Protein AF-A0AAN7PNW7-F1 (afdb_monomer)

Solvent-accessible surface area (backbone atoms only — not comparable to full-atom values): 47127 Å² total; per-residue (Å²): 136,88,83,83,79,84,82,75,81,77,84,76,71,70,56,86,62,72,42,78,35,78,92,66,44,39,64,70,60,30,47,56,57,59,61,71,52,62,51,65,77,72,41,59,92,50,52,44,51,59,37,46,50,51,54,51,51,55,52,49,60,34,43,63,77,23,35,51,74,43,76,55,68,61,83,60,81,87,51,72,92,60,71,50,78,64,52,55,51,41,54,48,51,36,50,54,40,45,54,33,30,77,67,71,76,39,53,72,66,59,34,51,53,44,46,48,53,38,52,51,52,53,50,50,41,50,40,53,50,48,34,54,42,20,67,43,34,74,85,42,52,63,62,46,52,49,54,54,49,67,75,43,94,81,86,86,79,89,81,55,35,46,47,102,86,72,48,79,42,76,54,68,71,60,46,51,50,54,51,49,54,56,60,54,68,72,56,79,68,87,85,75,72,77,83,73,70,79,76,77,80,78,74,85,86,64,99,68,85,78,65,79,84,78,67,51,51,66,64,48,31,54,54,28,63,68,48,63,52,86,53,79,49,18,72,66,70,52,44,40,46,57,49,34,80,33,18,88,65,49,21,61,53,50,34,54,46,51,46,48,22,67,74,71,74,46,73,32,69,55,49,77,37,59,47,70,43,75,43,79,72,64,82,62,81,36,46,68,86,30,43,43,81,44,68,30,41,18,60,73,43,51,54,52,50,52,56,53,49,54,54,53,50,54,54,36,63,74,67,62,72,65,62,86,89,65,31,81,99,40,88,98,41,38,72,65,57,45,48,47,66,48,46,54,59,43,47,73,53,31,82,76,50,66,83,62,86,43,67,46,64,57,72,57,97,89,44,72,56,71,80,41,76,47,91,70,84,68,62,91,87,46,89,59,31,67,59,55,50,51,62,72,55,61,67,73,62,68,90,50,83,52,54,72,48,76,55,86,88,55,68,46,79,44,65,64,57,90,45,73,64,34,47,48,48,50,45,49,36,34,48,49,49,44,52,51,26,60,76,68,75,48,80,82,62,63,91,78,47,67,43,74,62,61,64,97,84,54,84,76,79,85,51,49,56,72,94,46,74,47,49,77,45,66,57,50,74,54,98,85,42,51,46,33,40,81,70,51,36,58,66,36,43,55,50,28,39,52,54,24,47,54,48,47,48,50,47,63,75,70,48,86,66,32,48,62,72,31,49,49,45,43,38,62,62,66,23,46,52,51,69,52,65,70,34,78,78,51,60,61,84,50,70,72,43,44,49,54,48,46,51,54,54,53,57,56,56,44,55,25,72,92,35,70,87,54,55,73,67,57,47,26,62,78,68,75,46,76,57,65,66,63,48,48,54,52,50,42,54,52,51,51,48,39,46,74,75,52,81,32,74,77,66,52,59,86,79,62,73,53,64,42,44,34,37,38,37,37,38,53,33,94,90,53,68,10,37,39,38,36,20,49,73,83,41,81,75,47,71,48,80,37,96,57,81,77,61,96,83,68,89,72,88,81,45,80,84,90,74,63,96,82,61,57,84,90,76,64,67,43,42,50,81,64,40,48,44,58,33,78,59,88,74,52,70,68,58,55,52,50,61,62,74,58,50,95,74,66,85,74,80,72,83,78,64,88,87,83,80,83,82,71,87,60,73,55,81,79,83,84,89,70,97,86,67,89,67,63,59,61,58,51,53,53,57,52,48,60,74,77,46,90,79,73,89,79,74,86,82,84,86,84,88,86,85,84,90,87,87,80,83,82,71,92,69,96,72,135

Sequence (768 aa):
MIEFLIRGEAARGISKTATLDFRRADFGLFRRLVERVPWEAALMGKGVQEGGTFFKEEVLKAQEQAIPGCRKTSRRGRRPAWPTRELWFELRRKRRVYDLWKKGRATQEDYKSVARLCREKMRRAKAELELSLAAAVKDNKKHFFKYISSKRRAKENLQSLVDGGGNTVTKDEEKAKVLNTFFASVFNSRANCSLGTQPLELEDRDGDQNGAPIIQGEMVSDLLHHLDTYKSMGPDEIQPRVLRELADVLTKPLSIIYQQSWLTGEVPADWRLANVMPIFKKGRKEDLGNYRPVSLTSVPGKLMEQIILSAITRHVENNQGIKPSQHGFRKGRSCLTNLISFYDKVTCLMDENWLDGWAQRVVVNGVYSSWQPVTSGVPQGSVLGPVLFNIFINDLDEGIEGTLSKFADDTKLCGSVDLLEGRKALQRDLDRLDGWAEVNCMRFNKAKCQVLHLGHSNPMQRYRLGEEWLESCLAEKDLGVFVDSRLSMSQQCAQAAKKANGILACIKNSVASRSREVIVPLYLALVRPHLESCVQFWAPHYKRDIEVLERVQRRATKLVKGLEQKSDEERLRELGLFSLEKRRLRGDLIALYNCLKGGCREVGVGLFSQWYMISIVHIYNRWRNSEIRCYVNGQLVSYGDMAWHVNTNDSYDKCFLGSSETADANRVFCGQLGAVYVFTEALNPAQIFAIHQLGPGYKIHLSHFNLSSLIHLLAVLLFFSGPGLGYVGIYMTYFYNQVLYPGSNILPQCGSPDGFASVLPVALLPLL

Structure (mmCIF, N/CA/C/O backbone):
data_AF-A0AAN7PNW7-F1
#
_entry.id   AF-A0AAN7PNW7-F1
#
loop_
_atom_site.group_PDB
_atom_site.id
_atom_site.type_symbol
_atom_site.label_atom_id
_atom_site.label_alt_id
_atom_site.label_comp_id
_atom_site.label_asym_id
_atom_site.label_entity_id
_atom_site.label_seq_id
_atom_site.pdbx_PDB_ins_code
_atom_site.Cartn_x
_atom_site.Cartn_y
_atom_site.Cartn_z
_atom_site.occupancy
_atom_site.B_iso_or_equiv
_atom_site.auth_seq_id
_atom_site.auth_comp_id
_atom_site.auth_asym_id
_atom_site.auth_atom_id
_atom_site.pdbx_PDB_model_num
ATOM 1 N N . MET A 1 1 ? 56.115 -18.072 -7.695 1.00 34.16 1 MET A N 1
ATOM 2 C CA . MET A 1 1 ? 55.178 -17.875 -8.822 1.00 34.16 1 MET A CA 1
ATOM 3 C C . MET A 1 1 ? 53.886 -18.579 -8.428 1.00 34.16 1 MET A C 1
ATOM 5 O O . MET A 1 1 ? 53.918 -19.787 -8.264 1.00 34.16 1 MET A O 1
ATOM 9 N N . ILE A 1 2 ? 52.823 -17.843 -8.093 1.00 25.95 2 ILE A N 1
ATOM 10 C CA . ILE A 1 2 ? 51.564 -18.438 -7.608 1.00 25.95 2 ILE A CA 1
ATOM 11 C C . ILE A 1 2 ? 50.650 -18.627 -8.822 1.00 25.95 2 ILE A C 1
ATOM 13 O O . ILE A 1 2 ? 50.191 -17.644 -9.402 1.00 25.95 2 ILE A O 1
ATOM 17 N N . GLU A 1 3 ? 50.422 -19.877 -9.226 1.00 24.53 3 GLU A N 1
ATOM 18 C CA . GLU A 1 3 ? 49.456 -20.226 -10.269 1.00 24.53 3 GLU A CA 1
ATOM 19 C C . GLU A 1 3 ? 48.035 -20.229 -9.701 1.00 24.53 3 GLU A C 1
ATOM 21 O O . GLU A 1 3 ? 47.709 -20.970 -8.774 1.00 24.53 3 GLU A O 1
ATOM 26 N N . PHE A 1 4 ? 47.162 -19.412 -10.287 1.00 25.05 4 PHE A N 1
ATOM 27 C CA . PHE A 1 4 ? 45.735 -19.444 -9.995 1.00 25.05 4 PHE A CA 1
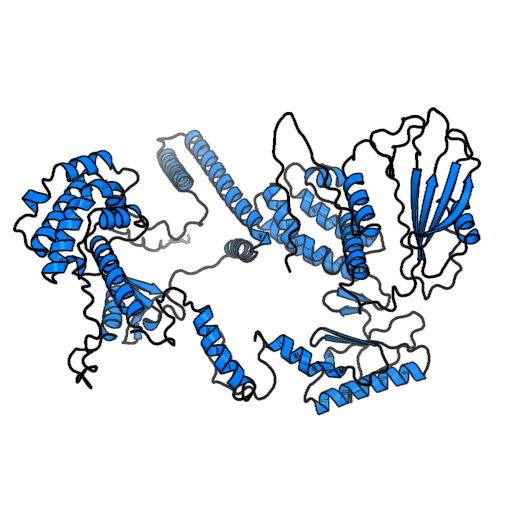ATOM 28 C C . PHE A 1 4 ? 45.009 -20.307 -11.029 1.00 25.05 4 PHE A C 1
ATOM 30 O O . PHE A 1 4 ? 44.881 -19.930 -12.195 1.00 25.05 4 PHE A O 1
ATOM 37 N N . LEU A 1 5 ? 44.469 -21.443 -10.582 1.00 25.73 5 LEU A N 1
ATOM 38 C CA . LEU A 1 5 ? 43.587 -22.300 -11.370 1.00 25.73 5 LEU A CA 1
ATOM 39 C C . LEU A 1 5 ? 42.122 -21.874 -11.171 1.00 25.73 5 LEU A C 1
ATOM 41 O O . LEU A 1 5 ? 41.526 -22.105 -10.118 1.00 25.73 5 LEU A O 1
ATOM 45 N N . ILE A 1 6 ? 41.501 -21.283 -12.195 1.00 33.16 6 ILE A N 1
ATOM 46 C CA . ILE A 1 6 ? 40.053 -21.028 -12.192 1.00 33.16 6 ILE A CA 1
ATOM 47 C C . ILE A 1 6 ? 39.331 -22.340 -12.526 1.00 33.16 6 ILE A C 1
ATOM 49 O O . ILE A 1 6 ? 39.223 -22.722 -13.691 1.00 33.16 6 ILE A O 1
ATOM 53 N N . ARG A 1 7 ? 38.793 -23.027 -11.509 1.00 26.66 7 ARG A N 1
ATOM 54 C CA . ARG A 1 7 ? 37.851 -24.141 -11.707 1.00 26.66 7 ARG A CA 1
ATOM 55 C C . ARG A 1 7 ? 36.521 -23.600 -12.239 1.00 26.66 7 ARG A C 1
ATOM 57 O O . ARG A 1 7 ? 35.712 -23.056 -11.492 1.00 26.66 7 ARG A O 1
ATOM 64 N N . GLY A 1 8 ? 36.293 -23.734 -13.543 1.00 28.17 8 GLY A N 1
ATOM 65 C CA . GLY A 1 8 ? 34.988 -23.473 -14.148 1.00 28.17 8 GLY A CA 1
ATOM 66 C C . GLY A 1 8 ? 33.980 -24.555 -13.755 1.00 28.17 8 GLY A C 1
ATOM 67 O O . GLY A 1 8 ? 34.171 -25.719 -14.093 1.00 28.17 8 GLY A O 1
ATOM 68 N N . GLU A 1 9 ? 32.903 -24.180 -13.061 1.00 29.30 9 GLU A N 1
ATOM 69 C CA . GLU A 1 9 ? 31.762 -25.069 -12.810 1.00 29.30 9 GLU A CA 1
ATOM 70 C C . GLU A 1 9 ? 31.189 -25.631 -14.124 1.00 29.30 9 GLU A C 1
ATOM 72 O O . GLU A 1 9 ? 30.993 -24.906 -15.107 1.00 29.30 9 GLU A O 1
ATOM 77 N N . ALA A 1 10 ? 30.889 -26.931 -14.104 1.00 30.75 10 ALA A N 1
ATOM 78 C CA . ALA A 1 10 ? 30.370 -27.718 -15.213 1.00 30.75 10 ALA A CA 1
ATOM 79 C C . ALA A 1 10 ? 29.164 -27.076 -15.931 1.00 30.75 10 ALA A C 1
ATOM 81 O O . ALA A 1 10 ? 28.248 -26.500 -15.332 1.00 30.75 10 ALA A O 1
ATOM 82 N N . ALA A 1 11 ? 29.144 -27.221 -17.258 1.00 33.31 11 ALA A N 1
ATOM 83 C CA . ALA A 1 11 ? 28.056 -26.781 -18.117 1.00 33.31 11 ALA A CA 1
ATOM 84 C C . ALA A 1 11 ? 26.738 -27.498 -17.760 1.00 33.31 11 ALA A C 1
ATOM 86 O O . ALA A 1 11 ? 26.589 -28.697 -17.973 1.00 33.31 11 ALA A O 1
ATOM 87 N N . ARG A 1 12 ? 25.749 -26.749 -17.254 1.00 36.56 12 ARG A N 1
ATOM 88 C CA . ARG A 1 12 ? 24.384 -27.255 -17.027 1.00 36.56 12 ARG A CA 1
ATOM 89 C C . ARG A 1 12 ? 23.728 -27.667 -18.354 1.00 36.56 12 ARG A C 1
ATOM 91 O O . ARG A 1 12 ? 23.737 -26.888 -19.314 1.00 36.56 12 ARG A O 1
ATOM 98 N N . GLY A 1 13 ? 23.141 -28.866 -18.363 1.00 36.09 13 GLY A N 1
ATOM 99 C CA . GLY A 1 13 ? 22.614 -29.585 -19.527 1.00 36.09 13 GLY A CA 1
ATOM 100 C C . GLY A 1 13 ? 21.753 -28.763 -20.494 1.00 36.09 13 GLY A C 1
ATOM 101 O O . GLY A 1 13 ? 20.994 -27.866 -20.120 1.00 36.09 13 GLY A O 1
ATOM 102 N N . ILE A 1 14 ? 21.907 -29.066 -21.782 1.00 36.53 14 ILE A N 1
ATOM 103 C CA . ILE A 1 14 ? 21.098 -28.536 -22.882 1.00 36.53 14 ILE A CA 1
ATOM 104 C C . ILE A 1 14 ? 19.785 -29.337 -22.907 1.00 36.53 14 ILE A C 1
ATOM 106 O O . ILE A 1 14 ? 19.820 -30.560 -22.975 1.00 36.53 14 ILE A O 1
ATOM 110 N N . SER A 1 15 ? 18.631 -28.663 -22.843 1.00 39.06 15 SER A N 1
ATOM 111 C CA . SER A 1 15 ? 17.314 -29.311 -22.970 1.00 39.06 15 SER A CA 1
ATOM 112 C C . SER A 1 15 ? 17.161 -29.934 -24.368 1.00 39.06 15 SER A C 1
ATOM 114 O O . SER A 1 15 ? 17.430 -29.268 -25.369 1.00 39.06 15 SER A O 1
ATOM 116 N N . LYS A 1 16 ? 16.769 -31.216 -24.427 1.00 45.91 16 LYS A N 1
ATOM 117 C CA . LYS A 1 16 ? 16.693 -32.033 -25.655 1.00 45.91 16 LYS A CA 1
ATOM 118 C C . LYS A 1 16 ? 15.381 -31.875 -26.453 1.00 45.91 16 LYS A C 1
ATOM 120 O O . LYS A 1 16 ? 15.313 -32.360 -27.575 1.00 45.91 16 LYS A O 1
ATOM 125 N N . THR A 1 17 ? 14.358 -31.199 -25.927 1.00 52.16 17 THR A N 1
ATOM 126 C CA . THR A 1 17 ? 12.997 -31.222 -26.503 1.00 52.16 17 THR A CA 1
ATOM 127 C C . THR A 1 17 ? 12.832 -30.246 -27.680 1.00 52.16 17 THR A C 1
ATOM 129 O O . THR A 1 17 ? 13.081 -29.042 -27.538 1.00 52.16 17 THR A O 1
ATOM 132 N N . ALA A 1 18 ? 12.410 -30.758 -28.843 1.00 59.41 18 ALA A N 1
ATOM 133 C CA . ALA A 1 18 ? 11.978 -29.959 -29.993 1.00 59.41 18 ALA A CA 1
ATOM 134 C C . ALA A 1 18 ? 10.530 -29.464 -29.788 1.00 59.41 18 ALA A C 1
ATOM 136 O O . ALA A 1 18 ? 9.708 -30.168 -29.219 1.00 59.41 18 ALA A O 1
ATOM 137 N N . THR A 1 19 ? 10.220 -28.238 -30.206 1.00 70.44 19 THR A N 1
ATOM 138 C CA . THR A 1 19 ? 8.904 -27.588 -30.064 1.00 70.44 19 THR A CA 1
ATOM 139 C C . THR A 1 19 ? 8.486 -26.952 -31.388 1.00 70.44 19 THR A C 1
ATOM 141 O O . THR A 1 19 ? 9.334 -26.311 -32.010 1.00 70.44 19 THR A O 1
ATOM 144 N N . LEU A 1 20 ? 7.216 -27.062 -31.787 1.00 77.94 20 LEU A N 1
ATOM 145 C CA . LEU A 1 20 ? 6.670 -26.470 -33.023 1.00 77.94 20 LEU A CA 1
ATOM 146 C C . LEU A 1 20 ? 6.858 -24.937 -33.088 1.00 77.94 20 LEU A C 1
ATOM 148 O O . LEU A 1 20 ? 6.668 -24.236 -32.089 1.00 77.94 20 LEU A O 1
ATOM 152 N N . ASP A 1 21 ? 7.226 -24.408 -34.260 1.00 80.06 21 ASP A N 1
ATOM 153 C CA . ASP A 1 21 ? 7.422 -22.976 -34.527 1.00 80.06 21 ASP A CA 1
ATOM 154 C C . ASP A 1 21 ? 6.286 -22.396 -35.382 1.00 80.06 21 ASP A C 1
ATOM 156 O O . ASP A 1 21 ? 6.399 -22.219 -36.595 1.00 80.06 21 ASP A O 1
ATOM 160 N N . PHE A 1 22 ? 5.199 -22.004 -34.715 1.00 79.88 22 PHE A N 1
ATOM 161 C CA . PHE A 1 22 ? 4.022 -21.393 -35.347 1.00 79.88 22 PHE A CA 1
ATOM 162 C C . PHE A 1 22 ? 4.278 -20.068 -36.070 1.00 79.88 22 PHE A C 1
ATOM 164 O O . PHE A 1 22 ? 3.379 -19.553 -36.726 1.00 79.88 22 PHE A O 1
ATOM 171 N N . ARG A 1 23 ? 5.468 -19.468 -35.946 1.00 77.06 23 ARG A N 1
ATOM 172 C CA . ARG A 1 23 ? 5.811 -18.266 -36.725 1.00 77.06 23 ARG A CA 1
ATOM 173 C C . ARG A 1 23 ? 6.142 -18.590 -38.177 1.00 77.06 23 ARG A C 1
ATOM 175 O O . ARG A 1 23 ? 6.182 -17.678 -38.991 1.00 77.06 23 ARG A O 1
ATOM 182 N N . ARG A 1 24 ? 6.441 -19.855 -38.469 1.00 77.50 24 ARG A N 1
ATOM 183 C CA . ARG A 1 24 ? 6.801 -20.357 -39.798 1.00 77.50 24 ARG A CA 1
ATOM 184 C C . ARG A 1 24 ? 5.774 -21.364 -40.326 1.00 77.50 24 ARG A C 1
ATOM 186 O O . ARG A 1 24 ? 6.107 -22.123 -41.225 1.00 77.50 24 ARG A O 1
ATOM 193 N N . ALA A 1 25 ? 4.587 -21.408 -39.724 1.00 85.75 25 ALA A N 1
ATOM 194 C CA . ALA A 1 25 ? 3.519 -22.312 -40.125 1.00 85.75 25 ALA A CA 1
ATOM 195 C C . ALA A 1 25 ? 2.842 -21.825 -41.415 1.00 85.75 25 ALA A C 1
ATOM 197 O O . ALA A 1 25 ? 2.538 -20.637 -41.526 1.00 85.75 25 ALA A O 1
ATOM 198 N N . ASP A 1 26 ? 2.564 -22.743 -42.341 1.00 88.44 26 ASP A N 1
ATOM 199 C CA . ASP A 1 26 ? 1.731 -22.500 -43.525 1.00 88.44 26 ASP A CA 1
ATOM 200 C C . ASP A 1 26 ? 0.333 -23.103 -43.317 1.00 88.44 26 ASP A C 1
ATOM 202 O O . ASP A 1 26 ? 0.062 -24.259 -43.646 1.00 88.44 26 ASP A O 1
ATOM 206 N N . PHE A 1 27 ? -0.575 -22.310 -42.743 1.00 88.06 27 PHE A N 1
ATOM 207 C CA . PHE A 1 27 ? -1.955 -22.741 -42.494 1.00 88.06 27 PHE A CA 1
ATOM 208 C C . PHE A 1 27 ? -2.782 -22.903 -43.779 1.00 88.06 27 PHE A C 1
ATOM 210 O O . PHE A 1 27 ? -3.749 -23.662 -43.781 1.00 88.06 27 PHE A O 1
ATOM 217 N N . GLY A 1 28 ? -2.397 -22.244 -44.878 1.00 87.56 28 GLY A N 1
ATOM 218 C CA . GLY A 1 28 ? -3.064 -22.402 -46.171 1.00 87.56 28 GLY A CA 1
ATOM 219 C C . GLY A 1 28 ? -2.781 -23.773 -46.785 1.00 87.56 28 GLY A C 1
ATOM 220 O O . GLY A 1 28 ? -3.698 -24.440 -47.262 1.00 87.56 28 GLY A O 1
ATOM 221 N N . LEU A 1 29 ? -1.523 -24.227 -46.726 1.00 89.62 29 LEU A N 1
ATOM 222 C CA . LEU A 1 29 ? -1.155 -25.602 -47.066 1.00 89.62 29 LEU A CA 1
ATOM 223 C C . LEU A 1 29 ? -1.842 -26.602 -46.135 1.00 89.62 29 LEU A C 1
ATOM 225 O O . LEU A 1 29 ? -2.410 -27.577 -46.622 1.00 89.62 29 LEU A O 1
ATOM 229 N N . PHE A 1 30 ? -1.841 -26.335 -44.825 1.00 91.75 30 PHE A N 1
ATOM 230 C CA . PHE A 1 30 ? -2.474 -27.208 -43.838 1.00 91.75 30 PHE A CA 1
ATOM 231 C C . PHE A 1 30 ? -3.961 -27.432 -44.167 1.00 91.75 30 PHE A C 1
ATOM 233 O O . PHE A 1 30 ? -4.395 -28.575 -44.297 1.00 91.75 30 PHE A O 1
ATOM 240 N N . ARG A 1 31 ? -4.726 -26.359 -44.410 1.00 91.44 31 ARG A N 1
ATOM 241 C CA . ARG A 1 31 ? -6.155 -26.454 -44.743 1.00 91.44 31 ARG A CA 1
ATOM 242 C C . ARG A 1 31 ? -6.408 -27.314 -45.979 1.00 91.44 31 ARG A C 1
ATOM 244 O O . ARG A 1 31 ? -7.202 -28.243 -45.909 1.00 91.44 31 ARG A O 1
ATOM 251 N N . ARG A 1 32 ? -5.660 -27.081 -47.064 1.00 90.50 32 ARG A N 1
ATOM 252 C CA . ARG A 1 32 ? -5.788 -27.858 -48.310 1.00 90.50 32 ARG A CA 1
ATOM 253 C C . ARG A 1 32 ? -5.479 -29.344 -48.132 1.00 90.50 32 ARG A C 1
ATOM 255 O O . ARG A 1 32 ? -6.075 -30.163 -48.819 1.00 90.50 32 ARG A O 1
ATOM 262 N N . LEU A 1 33 ? -4.522 -29.700 -47.272 1.00 90.88 33 LEU A N 1
ATOM 263 C CA . LEU A 1 33 ? -4.177 -31.103 -47.020 1.00 90.88 33 LEU A CA 1
ATOM 264 C C . LEU A 1 33 ? -5.301 -31.833 -46.276 1.00 90.88 33 LEU A C 1
ATOM 266 O O . LEU A 1 33 ? -5.631 -32.955 -46.641 1.00 90.88 33 LEU A O 1
ATOM 270 N N . VAL A 1 34 ? -5.910 -31.179 -45.286 1.00 91.31 34 VAL A N 1
ATOM 271 C CA . VAL A 1 34 ? -6.988 -31.751 -44.459 1.00 91.31 34 VAL A CA 1
ATOM 272 C C . VAL A 1 34 ? -8.326 -31.776 -45.210 1.00 91.31 34 VAL A C 1
ATOM 274 O O . VAL A 1 34 ? -9.101 -32.714 -45.059 1.00 91.31 34 VAL A O 1
ATOM 277 N N . GLU A 1 35 ? -8.594 -30.782 -46.058 1.00 90.62 35 GLU A N 1
ATOM 278 C CA . GLU A 1 35 ? -9.824 -30.688 -46.861 1.00 90.62 35 GLU A CA 1
ATOM 279 C C . GLU A 1 35 ? -9.901 -31.751 -47.969 1.00 90.62 35 GLU A C 1
ATOM 281 O O . GLU A 1 35 ? -10.987 -32.177 -48.349 1.00 90.62 35 GLU A O 1
ATOM 286 N N . ARG A 1 36 ? -8.753 -32.239 -48.459 1.00 90.31 36 ARG A N 1
ATOM 287 C CA . ARG A 1 36 ? -8.682 -33.320 -49.462 1.00 90.31 36 ARG A CA 1
ATOM 288 C C . ARG A 1 36 ? -9.143 -34.681 -48.941 1.00 90.31 36 ARG A C 1
ATOM 290 O O . ARG A 1 36 ? -9.350 -35.586 -49.747 1.00 90.31 36 ARG A O 1
ATOM 297 N N . VAL A 1 37 ? -9.247 -34.856 -47.626 1.00 89.94 37 VAL A N 1
ATOM 298 C CA . VAL A 1 37 ? -9.658 -36.124 -47.022 1.00 89.94 37 VAL A CA 1
ATOM 299 C C . VAL A 1 37 ? -11.185 -36.255 -47.127 1.00 89.94 37 VAL A C 1
ATOM 301 O O . VAL A 1 37 ? -11.899 -35.384 -46.628 1.00 89.94 37 VAL A O 1
ATOM 304 N N . PRO A 1 38 ? -11.727 -37.328 -47.737 1.00 89.12 38 PRO A N 1
ATOM 305 C CA . PRO A 1 38 ? -13.171 -37.529 -47.847 1.00 89.12 38 PRO A CA 1
ATOM 306 C C . PRO A 1 38 ? -13.751 -38.016 -46.509 1.00 89.12 38 PRO A C 1
ATOM 308 O O . PRO A 1 38 ? -14.021 -39.201 -46.334 1.00 89.12 38 PRO A O 1
ATOM 311 N N . TRP A 1 39 ? -13.915 -37.105 -45.543 1.00 89.75 39 TRP A N 1
ATOM 312 C CA . TR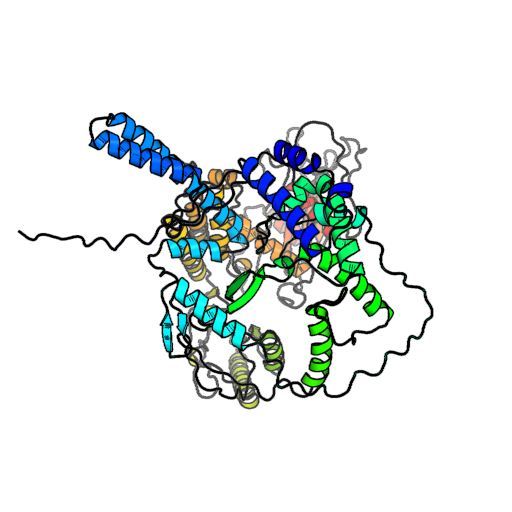P A 1 39 ? -14.227 -37.427 -44.142 1.00 89.75 39 TRP A CA 1
ATOM 313 C C . TRP A 1 39 ? -15.477 -38.285 -43.938 1.00 89.75 39 TRP A C 1
ATOM 315 O O . TRP A 1 39 ? -15.451 -39.171 -43.092 1.00 89.75 39 TRP A O 1
ATOM 325 N N . GLU A 1 40 ? -16.547 -38.066 -44.705 1.00 86.44 40 GLU A N 1
ATOM 326 C CA . GLU A 1 40 ? -17.761 -38.888 -44.607 1.00 86.44 40 GLU A CA 1
ATOM 327 C C . GLU A 1 40 ? -17.464 -40.333 -45.009 1.00 86.44 40 GLU A C 1
ATOM 329 O O . GLU A 1 40 ? -17.544 -41.227 -44.175 1.00 86.44 40 GLU A O 1
ATOM 334 N N . ALA A 1 41 ? -17.015 -40.565 -46.244 1.00 86.94 41 ALA A N 1
ATOM 335 C CA . ALA A 1 41 ? -16.683 -41.906 -46.726 1.00 86.94 41 ALA A CA 1
ATOM 336 C C . ALA A 1 41 ? -15.585 -42.587 -45.887 1.00 86.94 41 ALA A C 1
ATOM 338 O O . ALA A 1 41 ? -15.629 -43.795 -45.681 1.00 86.94 41 ALA A O 1
ATOM 339 N N . ALA A 1 42 ? -14.615 -41.820 -45.382 1.00 87.44 42 ALA A N 1
ATOM 340 C CA . ALA A 1 42 ? -13.497 -42.343 -44.604 1.00 87.44 42 ALA A CA 1
ATOM 341 C C . ALA A 1 42 ? -13.862 -42.719 -43.157 1.00 87.44 42 ALA A C 1
ATOM 343 O O . ALA A 1 42 ? -13.160 -43.540 -42.562 1.00 87.44 42 ALA A O 1
ATOM 344 N N . LEU A 1 43 ? -14.911 -42.117 -42.584 1.00 88.81 43 LEU A N 1
ATOM 345 C CA . LEU A 1 43 ? -15.397 -42.405 -41.227 1.00 88.81 43 LEU A CA 1
ATOM 346 C C . LEU A 1 43 ? -16.642 -43.309 -41.217 1.00 88.81 43 LEU A C 1
ATOM 348 O O . LEU A 1 43 ? -16.981 -43.867 -40.173 1.00 88.81 43 LEU A O 1
ATOM 352 N N . MET A 1 44 ? -17.307 -43.495 -42.361 1.00 85.94 44 MET A N 1
ATOM 353 C CA . MET A 1 44 ? -18.422 -44.432 -42.518 1.00 85.94 44 MET A CA 1
ATOM 354 C C . MET A 1 44 ? -18.001 -45.861 -42.148 1.00 85.94 44 MET A C 1
ATOM 356 O O . MET A 1 44 ? -17.007 -46.382 -42.646 1.00 85.94 44 MET A O 1
ATOM 360 N N . GLY A 1 45 ? -18.766 -46.499 -41.258 1.00 79.75 45 GLY A N 1
ATOM 361 C CA . GLY A 1 45 ? -18.525 -47.875 -40.806 1.00 79.75 45 GLY A CA 1
ATOM 362 C C . GLY A 1 45 ? -17.360 -48.060 -39.825 1.00 79.75 45 GLY A C 1
ATOM 363 O O . GLY A 1 45 ? -17.201 -49.162 -39.306 1.00 79.75 45 GLY A O 1
ATOM 364 N N . LYS A 1 46 ? -16.574 -47.015 -39.526 1.00 87.00 46 LYS A N 1
ATOM 365 C CA . LYS A 1 46 ? -15.525 -47.073 -38.498 1.00 87.00 46 LYS A CA 1
ATOM 366 C C . LYS A 1 46 ? -16.117 -46.892 -37.104 1.00 87.00 46 LYS A C 1
ATOM 368 O O . LYS A 1 46 ? -16.979 -46.038 -36.897 1.00 87.00 46 LYS A O 1
ATOM 373 N N . GLY A 1 47 ? -15.613 -47.663 -36.141 1.00 86.31 47 GLY A N 1
ATOM 374 C CA . GLY A 1 47 ? -15.897 -47.443 -34.721 1.00 86.31 47 GLY A CA 1
ATOM 375 C C . GLY A 1 47 ? -15.234 -46.164 -34.195 1.00 86.31 47 GLY A C 1
ATOM 376 O O . GLY A 1 47 ? -14.326 -45.617 -34.823 1.00 86.31 47 GLY A O 1
ATOM 377 N N . VAL A 1 48 ? -15.636 -45.702 -33.006 1.00 87.62 48 VAL A N 1
ATOM 378 C CA . VAL A 1 48 ? -15.147 -44.436 -32.421 1.00 87.62 48 VAL A CA 1
ATOM 379 C C . VAL A 1 48 ? -13.624 -44.426 -32.251 1.00 87.62 48 VAL A C 1
ATOM 381 O O . VAL A 1 48 ? -12.969 -43.417 -32.517 1.00 87.62 48 VAL A O 1
ATOM 384 N N . GLN A 1 49 ? -13.043 -45.559 -31.846 1.00 88.81 49 GLN A N 1
ATOM 385 C CA . GLN A 1 49 ? -11.595 -45.703 -31.698 1.00 88.81 49 GLN A CA 1
ATOM 386 C C . GLN A 1 49 ? -10.867 -45.561 -33.041 1.00 88.81 49 GLN A C 1
ATOM 388 O O . GLN A 1 49 ? -9.941 -44.762 -33.157 1.00 88.81 49 GLN A O 1
ATOM 393 N N . GLU A 1 50 ? -11.295 -46.311 -34.056 1.00 87.81 50 GLU A N 1
ATOM 394 C CA . GLU A 1 50 ? -10.680 -46.300 -35.386 1.00 87.81 50 GLU A CA 1
ATOM 395 C C . GLU A 1 50 ? -10.855 -44.946 -36.082 1.00 87.81 50 GLU A C 1
ATOM 397 O O . GLU A 1 50 ? -9.917 -44.437 -36.697 1.00 87.81 50 GLU A O 1
ATOM 402 N N . GLY A 1 51 ? -12.033 -44.329 -35.943 1.00 88.94 51 GLY A N 1
ATOM 403 C CA . GLY A 1 51 ? -12.315 -42.988 -36.448 1.00 88.94 51 GLY A CA 1
ATOM 404 C C . GLY A 1 51 ? -11.458 -41.916 -35.770 1.00 88.94 51 GLY A C 1
ATOM 405 O O . GLY A 1 51 ? -10.878 -41.069 -36.450 1.00 88.94 51 GLY A O 1
ATOM 406 N N . GLY A 1 52 ? -11.305 -41.986 -34.444 1.00 88.75 52 GLY A N 1
ATOM 407 C CA . GLY A 1 52 ? -10.451 -41.077 -33.676 1.00 88.75 52 GLY A CA 1
ATOM 408 C C . GLY A 1 52 ? -8.964 -41.200 -34.024 1.00 88.75 52 GLY A C 1
ATOM 409 O O . GLY A 1 52 ? -8.288 -40.182 -34.193 1.00 88.75 52 GLY A O 1
ATOM 410 N N . THR A 1 53 ? -8.454 -42.427 -34.182 1.00 89.56 53 THR A N 1
ATOM 411 C CA . THR A 1 53 ? -7.068 -42.673 -34.611 1.00 89.56 53 THR A CA 1
ATOM 412 C C . THR A 1 53 ? -6.830 -42.151 -36.026 1.00 89.56 53 THR A C 1
ATOM 414 O O . THR A 1 53 ? -5.881 -41.398 -36.240 1.00 89.56 53 THR A O 1
ATOM 417 N N . PHE A 1 54 ? -7.732 -42.454 -36.964 1.00 91.12 54 PHE A N 1
ATOM 418 C CA . PHE A 1 54 ? -7.639 -41.973 -38.343 1.00 91.12 54 PHE A CA 1
ATOM 419 C C . PHE A 1 54 ? -7.637 -40.437 -38.424 1.00 91.12 54 PHE A C 1
ATOM 421 O O . PHE A 1 54 ? -6.808 -39.844 -39.114 1.00 91.12 54 PHE A O 1
ATOM 428 N N . PHE A 1 55 ? -8.518 -39.780 -37.663 1.00 92.38 55 PHE A N 1
ATOM 429 C CA . PHE A 1 55 ? -8.546 -38.322 -37.548 1.00 92.38 55 PHE A CA 1
ATOM 430 C C . PHE A 1 55 ? -7.206 -37.753 -37.060 1.00 92.38 55 PHE A C 1
ATOM 432 O O . PHE A 1 55 ? -6.668 -36.821 -37.659 1.00 92.38 55 PHE A O 1
ATOM 439 N N . LYS A 1 56 ? -6.647 -38.321 -35.986 1.00 90.75 56 LYS A N 1
ATOM 440 C CA . LYS A 1 56 ? -5.370 -37.873 -35.417 1.00 90.75 56 LYS A CA 1
ATOM 441 C C . LYS A 1 56 ? -4.223 -38.018 -36.417 1.00 90.75 56 LYS A C 1
ATOM 443 O O . LYS A 1 56 ? -3.435 -37.087 -36.566 1.00 90.75 56 LYS A O 1
ATOM 448 N N . GLU A 1 57 ? -4.122 -39.163 -37.086 1.00 90.94 57 GLU A N 1
ATOM 449 C CA . GLU A 1 57 ? -3.037 -39.460 -38.025 1.00 90.94 57 GLU A CA 1
ATOM 450 C C . GLU A 1 57 ? -3.009 -38.479 -39.200 1.00 90.94 57 GLU A C 1
ATOM 452 O O . GLU A 1 57 ? -1.962 -37.889 -39.478 1.00 90.94 57 GLU A O 1
ATOM 457 N N . GLU A 1 58 ? -4.154 -38.224 -39.836 1.00 91.50 58 GLU A N 1
ATOM 458 C CA . GLU A 1 58 ? -4.232 -37.288 -40.962 1.00 91.50 58 GLU A CA 1
ATOM 459 C C . GLU A 1 58 ? -3.928 -35.840 -40.534 1.00 91.50 58 GLU A C 1
ATOM 461 O O . GLU A 1 58 ? -3.205 -35.118 -41.228 1.00 91.50 58 GLU A O 1
ATOM 466 N N . VAL A 1 59 ? -4.382 -35.422 -39.345 1.00 90.62 59 VAL A N 1
ATOM 467 C CA . VAL A 1 59 ? -4.074 -34.087 -38.804 1.00 90.62 59 VAL A CA 1
ATOM 468 C C . VAL A 1 59 ? -2.587 -33.942 -38.463 1.00 90.62 59 VAL A C 1
ATOM 470 O O . VAL A 1 59 ? -1.989 -32.916 -38.793 1.00 90.62 59 VAL A O 1
ATOM 473 N N . LEU A 1 60 ? -1.958 -34.943 -37.837 1.00 89.75 60 LEU A N 1
ATOM 474 C CA . LEU A 1 60 ? -0.531 -34.895 -37.491 1.00 89.75 60 LEU A CA 1
ATOM 475 C C . LEU A 1 60 ? 0.369 -34.966 -38.733 1.00 89.75 60 LEU A C 1
ATOM 477 O O . LEU A 1 60 ? 1.349 -34.223 -38.820 1.00 89.75 60 LEU A O 1
ATOM 481 N N . LYS A 1 61 ? 0.001 -35.779 -39.727 1.00 90.19 61 LYS A N 1
ATOM 482 C CA . LYS A 1 61 ? 0.691 -35.865 -41.022 1.00 90.19 61 LYS A CA 1
ATOM 483 C C . LYS A 1 61 ? 0.663 -34.536 -41.775 1.00 90.19 61 LYS A C 1
ATOM 485 O O . LYS A 1 61 ? 1.666 -34.140 -42.376 1.00 90.19 61 LYS A O 1
ATOM 490 N N . ALA A 1 62 ? -0.462 -33.824 -41.734 1.00 90.31 62 ALA A N 1
ATOM 491 C CA . ALA A 1 62 ? -0.561 -32.478 -42.286 1.00 90.31 62 ALA A CA 1
ATOM 492 C C . ALA A 1 62 ? 0.191 -31.439 -41.423 1.00 90.31 62 ALA A C 1
ATOM 494 O O . ALA A 1 62 ? 0.835 -30.542 -41.971 1.00 90.31 62 ALA A O 1
ATOM 495 N N . GLN A 1 63 ? 0.197 -31.591 -40.090 1.00 88.25 63 GLN A N 1
ATOM 496 C CA . GLN A 1 63 ? 0.929 -30.720 -39.159 1.00 88.25 63 GLN A CA 1
ATOM 497 C C . GLN A 1 63 ? 2.442 -30.745 -39.402 1.00 88.25 63 GLN A C 1
ATOM 499 O O . GLN A 1 63 ? 3.070 -29.686 -39.413 1.00 88.25 63 GLN A O 1
ATOM 504 N N . GLU A 1 64 ? 3.030 -31.926 -39.601 1.00 87.06 64 GLU A N 1
ATOM 505 C CA . GLU A 1 64 ? 4.471 -32.078 -39.840 1.00 87.06 64 GLU A CA 1
ATOM 506 C C . GLU A 1 64 ? 4.912 -31.400 -41.146 1.00 87.06 64 GLU A C 1
ATOM 508 O O . GLU A 1 64 ? 5.954 -30.744 -41.191 1.00 87.06 64 GLU A O 1
ATOM 513 N N . GLN A 1 65 ? 4.083 -31.485 -42.190 1.00 86.56 65 GLN A N 1
ATOM 514 C CA . GLN A 1 65 ? 4.349 -30.846 -43.481 1.00 86.56 65 GLN A CA 1
ATOM 515 C C . GLN A 1 65 ? 4.164 -29.323 -43.436 1.00 86.56 65 GLN A C 1
ATOM 517 O O . GLN A 1 65 ? 4.872 -28.593 -44.129 1.00 86.56 65 GLN A O 1
ATOM 522 N N . ALA A 1 66 ? 3.231 -28.831 -42.616 1.00 87.88 66 ALA A N 1
ATOM 523 C CA . ALA A 1 66 ? 2.880 -27.416 -42.558 1.00 87.88 66 ALA A CA 1
ATOM 524 C C . ALA A 1 66 ? 3.644 -26.605 -41.490 1.00 87.88 66 ALA A C 1
ATOM 526 O O . ALA A 1 66 ? 3.701 -25.376 -41.602 1.00 87.88 66 ALA A O 1
ATOM 527 N N . ILE A 1 67 ? 4.207 -27.232 -40.442 1.00 86.62 67 ILE A N 1
ATOM 528 C CA . ILE A 1 67 ? 4.767 -26.527 -39.269 1.00 86.62 67 ILE A CA 1
ATOM 529 C C . ILE A 1 67 ? 6.183 -27.024 -38.884 1.00 86.62 67 ILE A C 1
ATOM 531 O O . ILE A 1 67 ? 6.331 -28.101 -38.309 1.00 86.62 67 ILE A O 1
ATOM 535 N N . PRO A 1 68 ? 7.246 -26.206 -39.061 1.00 83.12 68 PRO A N 1
ATOM 536 C CA . PRO A 1 68 ? 8.618 -26.573 -38.672 1.00 83.12 68 PRO A CA 1
ATOM 537 C C . PRO A 1 68 ? 8.869 -26.641 -37.145 1.00 83.12 68 PRO A C 1
ATOM 539 O O . PRO A 1 68 ? 8.297 -25.863 -36.383 1.00 83.12 68 PRO A O 1
ATOM 542 N N . GLY A 1 69 ? 9.814 -27.477 -36.677 1.00 76.94 69 GLY A N 1
ATOM 543 C CA . GLY A 1 69 ? 10.237 -27.580 -35.258 1.00 76.94 69 GLY A CA 1
ATOM 544 C C . GLY A 1 69 ? 11.452 -26.713 -34.826 1.00 76.94 69 GLY A C 1
ATOM 545 O O . GLY A 1 69 ? 12.255 -26.276 -35.648 1.00 76.94 69 GLY A O 1
ATOM 546 N N . CYS A 1 70 ? 11.631 -26.471 -33.512 1.00 66.44 70 CYS A N 1
ATOM 547 C CA . CYS A 1 70 ? 12.680 -25.613 -32.904 1.00 66.44 70 CYS A CA 1
ATOM 548 C C . CYS A 1 70 ? 13.208 -26.135 -31.533 1.00 66.44 70 CYS A C 1
ATOM 550 O O . CYS A 1 70 ? 12.450 -26.734 -30.784 1.00 66.44 70 CYS A O 1
ATOM 552 N N . ARG A 1 71 ? 14.482 -25.893 -31.139 1.00 61.56 71 ARG A N 1
ATOM 553 C CA . ARG A 1 71 ? 15.108 -26.392 -29.869 1.00 61.56 71 ARG A CA 1
ATOM 554 C C . ARG A 1 71 ? 15.389 -25.289 -28.814 1.00 61.56 71 ARG A C 1
ATOM 556 O O . ARG A 1 71 ? 15.930 -24.227 -29.143 1.00 61.56 71 ARG A O 1
ATOM 563 N N . LYS A 1 72 ? 15.104 -25.530 -27.516 1.00 49.75 72 LYS A N 1
ATOM 564 C CA . LYS A 1 72 ? 15.338 -24.579 -26.388 1.00 49.75 72 LYS A CA 1
ATOM 565 C C . LYS A 1 72 ? 16.743 -24.729 -25.749 1.00 49.75 72 LYS A C 1
ATOM 567 O O . LYS A 1 72 ? 17.092 -25.781 -25.241 1.00 49.75 72 LYS A O 1
ATOM 572 N N . THR A 1 73 ? 17.547 -23.655 -25.673 1.00 42.12 73 THR A N 1
ATOM 573 C CA . THR A 1 73 ? 18.894 -23.655 -25.032 1.00 42.12 73 THR A CA 1
ATOM 574 C C . THR A 1 73 ? 18.908 -23.037 -23.614 1.00 42.12 73 THR A C 1
ATOM 576 O O . THR A 1 73 ? 18.384 -21.939 -23.404 1.00 42.12 73 THR A O 1
ATOM 579 N N . SER A 1 74 ? 19.565 -23.708 -22.648 1.00 42.03 74 SER A N 1
ATOM 580 C CA . SER A 1 74 ? 19.545 -23.477 -21.178 1.00 42.03 74 SER A CA 1
ATOM 581 C C . SER A 1 74 ? 20.133 -22.146 -20.662 1.00 42.03 74 SER A C 1
ATOM 583 O O . SER A 1 74 ? 19.927 -21.768 -19.510 1.00 42.03 74 SER A O 1
ATOM 585 N N . ARG A 1 75 ? 20.782 -21.332 -21.503 1.00 39.12 75 ARG A N 1
ATOM 586 C CA . ARG A 1 75 ? 21.367 -20.026 -21.110 1.00 39.12 75 ARG A CA 1
ATOM 587 C C . ARG A 1 75 ? 20.342 -18.917 -20.801 1.00 39.12 75 ARG A C 1
ATOM 589 O O . ARG A 1 75 ? 20.732 -17.750 -20.725 1.00 39.12 75 ARG A O 1
ATOM 596 N N . ARG A 1 76 ? 19.042 -19.219 -20.697 1.00 44.16 76 ARG A N 1
ATOM 597 C CA . ARG A 1 76 ? 17.973 -18.209 -20.558 1.00 44.16 76 ARG A CA 1
ATOM 598 C C . ARG A 1 76 ? 17.622 -17.811 -19.118 1.00 44.16 76 ARG A C 1
ATOM 600 O O . ARG A 1 76 ? 17.144 -16.700 -18.945 1.00 44.16 76 ARG A O 1
ATOM 607 N N . GLY A 1 77 ? 17.925 -18.629 -18.105 1.00 40.44 77 GLY A N 1
ATOM 608 C CA . GLY A 1 77 ? 17.493 -18.388 -16.713 1.00 40.44 77 GLY A CA 1
ATOM 609 C C . GLY A 1 77 ? 18.236 -17.288 -15.933 1.00 40.44 77 GLY A C 1
ATOM 610 O O . GLY A 1 77 ? 17.671 -16.715 -15.014 1.00 40.44 77 GLY A O 1
ATOM 611 N N . ARG A 1 78 ? 19.476 -16.937 -16.310 1.00 43.62 78 ARG A N 1
ATOM 612 C CA . ARG A 1 78 ? 20.268 -15.844 -15.684 1.00 43.62 78 ARG A CA 1
ATOM 613 C C . ARG A 1 78 ? 20.190 -14.525 -16.455 1.00 43.62 78 ARG A C 1
ATOM 615 O O . ARG A 1 78 ? 21.090 -13.690 -16.386 1.00 43.62 78 ARG A O 1
ATOM 622 N N . ARG A 1 79 ? 19.170 -14.373 -17.293 1.00 53.44 79 ARG A N 1
ATOM 623 C CA . ARG A 1 79 ? 19.016 -13.188 -18.128 1.00 53.44 79 ARG A CA 1
ATOM 624 C C . ARG A 1 79 ? 18.203 -12.167 -17.344 1.00 53.44 79 ARG A C 1
ATOM 626 O O . ARG A 1 79 ? 17.174 -12.544 -16.788 1.00 53.44 79 ARG A O 1
ATOM 633 N N . PRO A 1 80 ? 18.628 -10.895 -17.291 1.00 54.84 80 PRO A N 1
ATOM 634 C CA . PRO A 1 80 ? 17.730 -9.839 -16.847 1.00 54.84 80 PRO A CA 1
ATOM 635 C C . PRO A 1 80 ? 16.419 -9.942 -17.649 1.00 54.84 80 PRO A C 1
ATOM 637 O O . PRO A 1 80 ? 16.451 -10.402 -18.785 1.00 54.84 80 PRO A O 1
ATOM 640 N N . ALA A 1 81 ? 15.270 -9.578 -17.081 1.00 54.03 81 ALA A N 1
ATOM 641 C CA . ALA A 1 81 ? 13.975 -9.773 -17.755 1.00 54.03 81 ALA A CA 1
ATOM 642 C C . ALA A 1 81 ? 13.734 -8.806 -18.935 1.00 54.03 81 ALA A C 1
ATOM 644 O O . ALA A 1 81 ? 12.846 -9.024 -19.747 1.00 54.03 81 ALA A O 1
ATOM 645 N N . TRP A 1 82 ? 14.534 -7.744 -19.029 1.00 62.00 82 TRP A N 1
ATOM 646 C CA . TRP A 1 82 ? 14.373 -6.631 -19.968 1.00 62.00 82 TRP A CA 1
ATOM 647 C C . TRP A 1 82 ? 15.089 -6.736 -21.339 1.00 62.00 82 TRP A C 1
ATOM 649 O O . TRP A 1 82 ? 14.688 -6.017 -22.248 1.00 62.00 82 TRP A O 1
ATOM 659 N N . PRO A 1 83 ? 16.126 -7.571 -21.581 1.00 66.94 83 PRO A N 1
ATOM 660 C CA . PRO A 1 83 ? 16.753 -7.691 -22.892 1.00 66.94 83 PRO A CA 1
ATOM 661 C C . PRO A 1 83 ? 15.852 -8.415 -23.899 1.00 66.94 83 PRO A C 1
ATOM 663 O O . PRO A 1 83 ? 15.601 -9.620 -23.778 1.00 66.94 83 PRO A O 1
ATOM 666 N N . THR A 1 84 ? 15.439 -7.688 -24.936 1.00 66.56 84 THR A N 1
ATOM 667 C CA . THR A 1 84 ? 14.642 -8.190 -26.063 1.00 66.56 84 THR A CA 1
ATOM 668 C C . THR A 1 84 ? 15.370 -9.284 -26.858 1.00 66.56 84 THR A C 1
ATOM 670 O O . THR A 1 84 ? 16.597 -9.436 -26.803 1.00 66.56 84 THR A O 1
ATOM 673 N N . ARG A 1 85 ? 14.619 -10.082 -27.636 1.00 68.31 85 ARG A N 1
ATOM 674 C CA . ARG A 1 85 ? 15.177 -11.143 -28.506 1.00 68.31 85 ARG A CA 1
ATOM 675 C C . ARG A 1 85 ? 16.234 -10.593 -29.474 1.00 68.31 85 ARG A C 1
ATOM 677 O O . ARG A 1 85 ? 17.239 -11.263 -29.722 1.00 68.31 85 ARG A O 1
ATOM 684 N N . GLU A 1 86 ? 16.024 -9.376 -29.958 1.00 73.12 86 GLU A N 1
ATOM 685 C CA . GLU A 1 86 ? 16.947 -8.634 -30.817 1.00 73.12 86 GLU A CA 1
ATOM 686 C C . GLU A 1 86 ? 18.249 -8.276 -30.100 1.00 73.12 86 GLU A C 1
ATOM 688 O O . GLU A 1 86 ? 19.335 -8.504 -30.632 1.00 73.12 86 GLU A O 1
ATOM 693 N N . LEU A 1 87 ? 18.176 -7.813 -28.850 1.00 78.12 87 LEU A N 1
ATOM 694 C CA . LEU A 1 87 ? 19.370 -7.488 -28.071 1.00 78.12 87 LEU A CA 1
ATOM 695 C C . LEU A 1 87 ? 20.263 -8.720 -27.853 1.00 78.12 87 LEU A C 1
ATOM 697 O O . LEU A 1 87 ? 21.491 -8.637 -27.910 1.00 78.12 87 LEU A O 1
ATOM 701 N N . TRP A 1 88 ? 19.659 -9.899 -27.684 1.00 74.62 88 TRP A N 1
ATOM 702 C CA . TRP A 1 88 ? 20.399 -11.163 -27.620 1.00 74.62 88 TRP A CA 1
ATOM 703 C C . TRP A 1 88 ? 21.061 -11.556 -28.938 1.00 74.62 88 TRP A C 1
ATOM 705 O O . TRP A 1 88 ? 22.115 -12.197 -28.922 1.00 74.62 88 TRP A O 1
ATOM 715 N N . PHE A 1 89 ? 20.439 -11.250 -30.076 1.00 78.94 89 PHE A N 1
ATOM 716 C CA . PHE A 1 89 ? 21.051 -11.460 -31.387 1.00 78.94 89 PHE A CA 1
ATOM 717 C C . PHE A 1 89 ? 22.312 -10.606 -31.530 1.00 78.94 89 PHE A C 1
ATOM 719 O O . PHE A 1 89 ? 23.375 -11.133 -31.850 1.00 78.94 89 PHE A O 1
ATOM 726 N N . GLU A 1 90 ? 22.227 -9.339 -31.145 1.00 81.62 90 GLU A N 1
ATOM 727 C CA . GLU A 1 90 ? 23.336 -8.392 -31.244 1.00 81.62 90 GLU A CA 1
ATOM 728 C C . GLU A 1 90 ? 24.483 -8.734 -30.289 1.00 81.62 90 GLU A C 1
ATOM 730 O O . GLU A 1 90 ? 25.639 -8.789 -30.702 1.00 81.62 90 GLU A O 1
ATOM 735 N N . LEU A 1 91 ? 24.193 -9.113 -29.038 1.00 81.88 91 LEU A N 1
ATOM 736 C CA . LEU A 1 91 ? 25.225 -9.585 -28.104 1.00 81.88 91 LEU A CA 1
ATOM 737 C C . LEU A 1 91 ? 25.983 -10.817 -28.630 1.00 81.88 91 LEU A C 1
ATOM 739 O O . LEU A 1 91 ? 27.187 -10.953 -28.397 1.00 81.88 91 LEU A O 1
ATOM 743 N N . ARG A 1 92 ? 25.298 -11.713 -29.355 1.00 83.88 92 ARG A N 1
ATOM 744 C CA . ARG A 1 92 ? 25.938 -12.857 -30.024 1.00 83.88 92 ARG A CA 1
ATOM 745 C C . ARG A 1 92 ? 26.755 -12.421 -31.234 1.00 83.88 92 ARG A C 1
ATOM 747 O O . ARG A 1 92 ? 27.868 -12.914 -31.387 1.00 83.88 92 ARG A O 1
ATOM 754 N N . ARG A 1 93 ? 26.245 -11.493 -32.050 1.00 84.62 93 ARG A N 1
ATOM 755 C CA . ARG A 1 93 ? 26.979 -10.893 -33.175 1.00 84.62 93 ARG A CA 1
ATOM 756 C C . ARG A 1 93 ? 28.275 -10.240 -32.693 1.00 84.62 93 ARG A C 1
ATOM 758 O O . ARG A 1 93 ? 29.331 -10.548 -33.229 1.00 84.62 93 ARG A O 1
ATOM 765 N N . LYS A 1 94 ? 28.229 -9.454 -31.613 1.00 89.06 94 LYS A N 1
ATOM 766 C CA . LYS A 1 94 ? 29.421 -8.875 -30.972 1.00 89.06 94 LYS A CA 1
ATOM 767 C C . LYS A 1 94 ? 30.443 -9.936 -30.578 1.00 89.06 94 LYS A C 1
ATOM 769 O O . LYS A 1 94 ? 31.628 -9.743 -30.821 1.00 89.06 94 LYS A O 1
ATOM 774 N N . ARG A 1 95 ? 30.001 -11.041 -29.966 1.00 87.44 95 ARG A N 1
ATOM 775 C CA . ARG A 1 95 ? 30.900 -12.142 -29.586 1.00 87.44 95 ARG A CA 1
ATOM 776 C C . ARG A 1 95 ? 31.542 -12.792 -30.814 1.00 87.44 95 ARG A C 1
ATOM 778 O O . ARG A 1 95 ? 32.748 -12.958 -30.827 1.00 87.44 95 ARG A O 1
ATOM 785 N N . ARG A 1 96 ? 30.764 -13.064 -31.867 1.00 86.69 96 ARG A N 1
ATOM 786 C CA . ARG A 1 96 ? 31.292 -13.620 -33.125 1.00 86.69 96 ARG A CA 1
ATOM 787 C C . ARG A 1 96 ? 32.358 -12.722 -33.752 1.00 86.69 96 ARG A C 1
ATOM 789 O O . ARG A 1 96 ? 33.413 -13.210 -34.126 1.00 86.69 96 ARG A O 1
ATOM 796 N N . VAL A 1 97 ? 32.100 -11.417 -33.840 1.00 87.56 97 VAL A N 1
ATOM 797 C CA . VAL A 1 97 ? 33.065 -10.466 -34.419 1.00 87.56 97 VAL A CA 1
ATOM 798 C C . VAL A 1 97 ? 34.302 -10.311 -33.529 1.00 87.56 97 VAL A C 1
ATOM 800 O O . VAL A 1 97 ? 35.406 -10.202 -34.047 1.00 87.56 97 VAL A O 1
ATOM 803 N N . TYR A 1 98 ? 34.154 -10.387 -32.203 1.00 88.62 98 TYR A N 1
ATOM 804 C CA . TYR A 1 98 ? 35.294 -10.458 -31.283 1.00 88.62 98 TYR A CA 1
ATOM 805 C C . TYR A 1 98 ? 36.176 -11.687 -31.550 1.00 88.62 98 TYR A C 1
ATOM 807 O O . TYR A 1 98 ? 37.396 -11.556 -31.616 1.00 88.62 98 TYR A O 1
ATOM 815 N N . ASP A 1 99 ? 35.566 -12.859 -31.742 1.00 87.12 99 ASP A N 1
ATOM 816 C CA . ASP A 1 99 ? 36.291 -14.102 -32.022 1.00 87.12 99 ASP A CA 1
ATOM 817 C C . ASP A 1 99 ? 37.009 -14.040 -33.384 1.00 87.12 99 ASP A C 1
ATOM 819 O O . ASP A 1 99 ? 38.135 -14.518 -33.512 1.00 87.12 99 ASP A O 1
ATOM 823 N N . LEU A 1 100 ? 36.389 -13.421 -34.397 1.00 88.38 100 LEU A N 1
ATOM 824 C CA . LEU A 1 100 ? 37.004 -13.192 -35.712 1.00 88.38 100 LEU A CA 1
ATOM 825 C C . LEU A 1 100 ? 38.173 -12.205 -35.639 1.00 88.38 100 LEU A C 1
ATOM 827 O O . LEU A 1 100 ? 39.221 -12.468 -36.227 1.00 88.38 100 LEU A O 1
ATOM 831 N N . TRP A 1 101 ? 38.025 -11.121 -34.874 1.00 89.94 101 TRP A N 1
ATOM 832 C CA . TRP A 1 101 ? 39.096 -10.157 -34.622 1.00 89.94 101 TRP A CA 1
ATOM 833 C C . TRP A 1 101 ? 40.285 -10.815 -33.912 1.00 89.94 101 TRP A C 1
ATOM 835 O O . TRP A 1 101 ? 41.427 -10.652 -34.330 1.00 89.94 101 TRP A O 1
ATOM 845 N N . LYS A 1 102 ? 40.030 -11.647 -32.894 1.00 86.94 102 LYS A N 1
ATOM 846 C CA . LYS A 1 102 ? 41.081 -12.406 -32.197 1.00 86.94 102 LYS A CA 1
ATOM 847 C C . LYS A 1 102 ? 41.824 -13.401 -33.091 1.00 86.94 102 LYS A C 1
ATOM 849 O O . LYS A 1 102 ? 42.976 -13.701 -32.806 1.00 86.94 102 LYS A O 1
ATOM 854 N N . LYS A 1 103 ? 41.185 -13.890 -34.157 1.00 90.69 103 LYS A N 1
ATOM 855 C CA . LYS A 1 103 ? 41.777 -14.792 -35.158 1.00 90.69 103 LYS A CA 1
ATOM 856 C C . LYS A 1 103 ? 42.397 -14.058 -36.357 1.00 90.69 103 LYS A C 1
ATOM 858 O O . LYS A 1 103 ? 42.748 -14.717 -37.328 1.00 90.69 103 LYS A O 1
ATOM 863 N N . GLY A 1 104 ? 42.469 -12.722 -36.333 1.00 84.50 104 GLY A N 1
ATOM 864 C CA . GLY A 1 104 ? 43.012 -11.909 -37.430 1.00 84.50 104 GLY A CA 1
ATOM 865 C C . GLY A 1 104 ? 42.137 -11.847 -38.689 1.00 84.50 104 GLY A C 1
ATOM 866 O O . GLY A 1 104 ? 42.585 -11.360 -39.717 1.00 84.50 104 GLY A O 1
ATOM 867 N N . ARG A 1 105 ? 40.887 -12.332 -38.630 1.00 85.38 105 ARG A N 1
ATOM 868 C CA . ARG A 1 105 ? 39.955 -12.408 -39.777 1.00 85.38 105 ARG A CA 1
ATOM 869 C C . ARG A 1 105 ? 38.949 -11.254 -39.836 1.00 85.38 105 ARG A C 1
ATOM 871 O O . ARG A 1 105 ? 38.072 -11.251 -40.691 1.00 85.38 105 ARG A O 1
ATOM 878 N N . ALA A 1 106 ? 39.019 -10.326 -38.888 1.00 86.06 106 ALA A N 1
ATOM 879 C CA . ALA A 1 106 ? 38.225 -9.105 -38.863 1.00 86.06 106 ALA A CA 1
ATOM 880 C C . ALA A 1 106 ? 39.077 -7.968 -38.305 1.00 86.06 106 ALA A C 1
ATOM 882 O O . ALA A 1 106 ? 39.953 -8.195 -37.463 1.00 86.06 106 ALA A O 1
ATOM 883 N N . THR A 1 107 ? 38.800 -6.745 -38.745 1.00 88.12 107 THR A N 1
ATOM 884 C CA . THR A 1 107 ? 39.548 -5.581 -38.277 1.00 88.12 107 THR A CA 1
ATOM 885 C C . THR A 1 107 ? 39.114 -5.185 -36.863 1.00 88.12 107 THR A C 1
ATOM 887 O O . THR A 1 107 ? 38.035 -5.541 -36.372 1.00 88.12 107 THR A O 1
ATOM 890 N N . GLN A 1 108 ? 39.960 -4.420 -36.170 1.00 86.12 108 GLN A N 1
ATOM 891 C CA . GLN A 1 108 ? 39.594 -3.859 -34.868 1.00 86.12 108 GLN A CA 1
ATOM 892 C C . GLN A 1 108 ? 38.406 -2.880 -34.988 1.00 86.12 108 GLN A C 1
ATOM 894 O O . GLN A 1 108 ? 37.591 -2.787 -34.063 1.00 86.12 108 GLN A O 1
ATOM 899 N N . GLU A 1 109 ? 38.293 -2.182 -36.122 1.00 88.31 109 GLU A N 1
ATOM 900 C CA . GLU A 1 109 ? 37.205 -1.259 -36.470 1.00 88.31 109 GLU A CA 1
ATOM 901 C C . GLU A 1 109 ? 35.847 -1.981 -36.491 1.00 88.31 109 GLU A C 1
ATOM 903 O O . GLU A 1 109 ? 34.884 -1.537 -35.856 1.00 88.31 109 GLU A O 1
ATOM 908 N N . ASP A 1 110 ? 35.794 -3.157 -37.125 1.00 84.75 110 ASP A N 1
ATOM 909 C CA . ASP A 1 110 ? 34.585 -3.980 -37.247 1.00 84.75 110 ASP A CA 1
ATOM 910 C C . ASP A 1 110 ? 34.063 -4.437 -35.882 1.00 84.75 110 ASP A C 1
ATOM 912 O O . ASP A 1 110 ? 32.863 -4.391 -35.591 1.00 84.75 110 ASP A O 1
ATOM 916 N N . TYR A 1 111 ? 34.965 -4.841 -34.984 1.00 87.31 111 TYR A N 1
ATOM 917 C CA . TYR A 1 111 ? 34.580 -5.180 -33.617 1.00 87.31 111 TYR A CA 1
ATOM 918 C C . TYR A 1 111 ? 34.096 -3.947 -32.842 1.00 87.31 111 TYR A C 1
ATOM 920 O O . TYR A 1 111 ? 33.068 -4.014 -32.154 1.00 87.31 111 TYR A O 1
ATOM 928 N N . LYS A 1 112 ? 34.803 -2.812 -32.947 1.00 88.50 112 LYS A N 1
ATOM 929 C CA . LYS A 1 112 ? 34.426 -1.560 -32.268 1.00 88.50 112 LYS A CA 1
ATOM 930 C C . LYS A 1 112 ? 33.044 -1.074 -32.718 1.00 88.50 112 LYS A C 1
ATOM 932 O O . LYS A 1 112 ? 32.250 -0.668 -31.859 1.00 88.50 112 LYS A O 1
ATOM 937 N N . SER A 1 113 ? 32.722 -1.170 -34.009 1.00 89.44 113 SER A N 1
ATOM 938 C CA . SER A 1 113 ? 31.434 -0.749 -34.575 1.00 89.44 113 SER A CA 1
ATOM 939 C C . SER A 1 113 ? 30.268 -1.588 -34.027 1.00 89.44 113 SER A C 1
ATOM 941 O O . SER A 1 113 ? 29.303 -1.038 -33.484 1.00 89.44 113 SER A O 1
ATOM 943 N N . VAL A 1 114 ? 30.399 -2.919 -34.023 1.00 87.50 114 VAL A N 1
ATOM 944 C CA . VAL A 1 114 ? 29.383 -3.840 -33.487 1.00 87.50 114 VAL A CA 1
ATOM 945 C C . VAL A 1 114 ? 29.266 -3.719 -31.965 1.00 87.50 114 VAL A C 1
ATOM 947 O O . VAL A 1 114 ? 28.164 -3.750 -31.407 1.00 87.50 114 VAL A O 1
ATOM 950 N N . ALA A 1 115 ? 30.383 -3.520 -31.261 1.00 86.06 115 ALA A N 1
ATOM 951 C CA . ALA A 1 115 ? 30.373 -3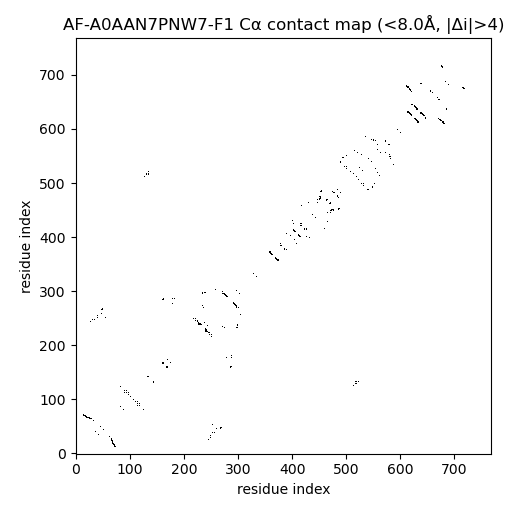.276 -29.823 1.00 86.06 115 ALA A CA 1
ATOM 952 C C . ALA A 1 115 ? 29.663 -1.960 -29.462 1.00 86.06 115 ALA A C 1
ATOM 954 O O . ALA A 1 115 ? 28.965 -1.908 -28.444 1.00 86.06 115 ALA A O 1
ATOM 955 N N . ARG A 1 116 ? 29.812 -0.907 -30.280 1.00 87.44 116 ARG A N 1
ATOM 956 C CA . ARG A 1 116 ? 29.085 0.365 -30.136 1.00 87.44 116 ARG A CA 1
ATOM 957 C C . ARG A 1 116 ? 27.579 0.166 -30.315 1.00 87.44 116 ARG A C 1
ATOM 959 O O . ARG A 1 116 ? 26.843 0.521 -29.396 1.00 87.44 116 ARG A O 1
ATOM 966 N N . LEU A 1 117 ? 27.149 -0.497 -31.390 1.00 87.69 117 LEU A N 1
ATOM 967 C CA . LEU A 1 117 ? 25.733 -0.784 -31.655 1.00 87.69 117 LEU A CA 1
ATOM 968 C C . LEU A 1 117 ? 25.083 -1.612 -30.532 1.00 87.69 117 LEU A C 1
ATOM 970 O O . LEU A 1 117 ? 23.990 -1.301 -30.060 1.00 87.69 117 LEU A O 1
ATOM 974 N N . CYS A 1 118 ? 25.782 -2.635 -30.031 1.00 85.44 118 CYS A N 1
ATOM 975 C CA . CYS A 1 118 ? 25.298 -3.434 -28.902 1.00 85.44 118 CYS A CA 1
ATOM 976 C C . CYS A 1 118 ? 25.133 -2.605 -27.627 1.00 85.44 118 CYS A C 1
ATOM 978 O O . CYS A 1 118 ? 24.144 -2.762 -26.913 1.00 85.44 118 CYS A O 1
ATOM 980 N N . ARG A 1 119 ? 26.101 -1.729 -27.320 1.00 83.44 119 ARG A N 1
ATOM 981 C CA . ARG A 1 119 ? 26.005 -0.825 -26.165 1.00 83.44 119 ARG A CA 1
ATOM 982 C C . ARG A 1 119 ? 24.801 0.096 -26.290 1.00 83.44 119 ARG A C 1
ATOM 984 O O . ARG A 1 119 ? 24.102 0.289 -25.303 1.00 83.44 119 ARG A O 1
ATOM 991 N N . GLU A 1 120 ? 24.543 0.621 -27.479 1.00 84.94 120 GLU A N 1
ATOM 992 C CA . GLU A 1 120 ? 23.399 1.488 -27.735 1.00 84.94 120 GLU A CA 1
ATOM 993 C C . GLU A 1 120 ? 22.065 0.764 -27.520 1.00 84.94 120 GLU A C 1
ATOM 995 O O . GLU A 1 120 ? 21.246 1.220 -26.724 1.00 84.94 120 GLU A O 1
ATOM 1000 N N . LYS A 1 121 ? 21.883 -0.418 -28.120 1.00 84.12 121 LYS A N 1
ATOM 1001 C CA . LYS A 1 121 ? 20.662 -1.218 -27.934 1.00 84.12 121 LYS A CA 1
ATOM 1002 C C . LYS A 1 121 ? 20.457 -1.652 -26.475 1.00 84.12 121 LYS A C 1
ATOM 1004 O O . LYS A 1 121 ? 19.329 -1.647 -25.992 1.00 84.12 121 LYS A O 1
ATOM 1009 N N . MET A 1 122 ? 21.532 -1.959 -25.736 1.00 82.31 122 MET A N 1
ATOM 1010 C CA . MET A 1 122 ? 21.438 -2.221 -24.290 1.00 82.31 122 MET A CA 1
ATOM 1011 C C . MET A 1 122 ? 20.967 -0.993 -23.508 1.00 82.31 122 MET A C 1
ATOM 1013 O O . MET A 1 122 ? 20.175 -1.135 -22.578 1.00 82.31 122 MET A O 1
ATOM 1017 N N . ARG A 1 123 ? 21.457 0.205 -23.856 1.00 80.75 123 ARG A N 1
ATOM 1018 C CA . ARG A 1 123 ? 21.016 1.447 -23.208 1.00 80.75 123 ARG A CA 1
ATOM 1019 C C . ARG A 1 123 ? 19.539 1.722 -23.488 1.00 80.75 123 ARG A C 1
ATOM 1021 O O . ARG A 1 123 ? 18.836 2.055 -22.542 1.00 80.75 123 ARG A O 1
ATOM 1028 N N . ARG A 1 124 ? 19.073 1.530 -24.731 1.00 83.75 124 ARG A N 1
ATOM 1029 C CA . ARG A 1 124 ? 17.658 1.715 -25.114 1.00 83.75 124 ARG A CA 1
ATOM 1030 C C . ARG A 1 124 ? 16.726 0.790 -24.328 1.00 83.75 124 ARG A C 1
ATOM 1032 O O . ARG A 1 124 ? 15.871 1.280 -23.604 1.00 83.75 124 ARG A O 1
ATOM 1039 N N . ALA A 1 125 ? 16.986 -0.518 -24.330 1.00 82.81 125 ALA A N 1
ATOM 1040 C CA . ALA A 1 125 ? 16.151 -1.480 -23.601 1.00 82.81 125 ALA A CA 1
ATOM 1041 C C . ALA A 1 125 ? 16.143 -1.240 -22.074 1.00 82.81 125 ALA A C 1
ATOM 1043 O O . ALA A 1 125 ? 15.143 -1.465 -21.395 1.00 82.81 125 ALA A O 1
ATOM 1044 N N . LYS A 1 126 ? 17.257 -0.754 -21.507 1.00 81.56 126 LYS A N 1
ATOM 1045 C CA . LYS A 1 126 ? 17.304 -0.352 -20.094 1.00 81.56 126 LYS A CA 1
ATOM 1046 C C . LYS A 1 126 ? 16.480 0.914 -19.830 1.00 81.56 126 LYS A C 1
ATOM 1048 O O . LYS A 1 126 ? 15.823 0.987 -18.795 1.00 81.56 126 LYS A O 1
ATOM 1053 N N . ALA A 1 127 ? 16.527 1.891 -20.734 1.00 84.38 127 ALA A N 1
ATOM 1054 C CA . ALA A 1 127 ? 15.735 3.113 -20.632 1.00 84.38 127 ALA A CA 1
ATOM 1055 C C . ALA A 1 127 ? 14.228 2.817 -20.723 1.00 84.38 127 ALA A C 1
ATOM 1057 O O . ALA A 1 127 ? 13.472 3.352 -19.921 1.00 84.38 127 ALA A O 1
ATOM 1058 N N . GLU A 1 128 ? 13.810 1.909 -21.609 1.00 86.12 128 GLU A N 1
ATOM 1059 C CA . GLU A 1 128 ? 12.418 1.443 -21.729 1.00 86.12 128 GLU A CA 1
ATOM 1060 C C . GLU A 1 128 ? 11.918 0.762 -20.446 1.00 86.12 128 GLU A C 1
ATOM 1062 O O . GLU A 1 128 ? 10.818 1.047 -19.975 1.00 86.12 128 GLU A O 1
ATOM 1067 N N . LEU A 1 129 ? 12.741 -0.086 -19.816 1.00 85.19 129 LEU A N 1
ATOM 1068 C CA . LEU A 1 129 ? 12.397 -0.663 -18.515 1.00 85.19 129 LEU A CA 1
ATOM 1069 C C . LEU A 1 129 ? 12.220 0.429 -17.451 1.00 85.19 129 LEU A C 1
ATOM 1071 O O . LEU A 1 129 ? 11.234 0.416 -16.720 1.00 85.19 129 LEU A O 1
ATOM 1075 N N . GLU A 1 130 ? 13.174 1.354 -17.335 1.00 89.00 130 GLU A N 1
ATOM 1076 C CA . GLU A 1 130 ? 13.103 2.437 -16.345 1.00 89.00 130 GLU A CA 1
ATOM 1077 C C . GLU A 1 130 ? 11.895 3.355 -16.585 1.00 89.00 130 GLU A C 1
ATOM 1079 O O . GLU A 1 130 ? 11.275 3.786 -15.616 1.00 89.00 130 GLU A O 1
ATOM 1084 N N . LEU A 1 131 ? 11.504 3.564 -17.846 1.00 90.12 131 LEU A N 1
ATOM 1085 C CA . LEU A 1 131 ? 10.276 4.254 -18.238 1.00 90.12 131 LEU A CA 1
ATOM 1086 C C . LEU A 1 131 ? 9.024 3.500 -17.785 1.00 90.12 131 LEU A C 1
ATOM 1088 O O . LEU A 1 131 ? 8.167 4.088 -17.133 1.00 90.12 131 LEU A O 1
ATOM 1092 N N . SER A 1 132 ? 8.946 2.192 -18.043 1.00 87.62 132 SER A N 1
ATOM 1093 C CA . SER A 1 132 ? 7.809 1.374 -17.595 1.00 87.62 132 SER A CA 1
ATOM 1094 C C . SER A 1 132 ? 7.665 1.355 -16.065 1.00 87.62 132 SER A C 1
ATOM 1096 O O . SER A 1 132 ? 6.561 1.461 -15.537 1.00 87.62 132 SER A O 1
ATOM 1098 N N . LEU A 1 133 ? 8.787 1.298 -15.335 1.00 88.06 133 LEU A N 1
ATOM 1099 C CA . LEU A 1 133 ? 8.803 1.359 -13.873 1.00 88.06 133 LEU A CA 1
ATOM 1100 C C . LEU A 1 133 ? 8.381 2.730 -13.344 1.00 88.06 133 LEU A C 1
ATOM 1102 O O . LEU A 1 133 ? 7.696 2.787 -12.327 1.00 88.06 133 LEU A O 1
ATOM 1106 N N . ALA A 1 134 ? 8.794 3.815 -14.004 1.00 89.50 134 ALA A N 1
ATOM 1107 C CA . ALA A 1 134 ? 8.388 5.168 -13.647 1.00 89.50 134 ALA A CA 1
ATOM 1108 C C . ALA A 1 134 ? 6.897 5.407 -13.919 1.00 89.50 134 ALA A C 1
ATOM 1110 O O . ALA A 1 134 ? 6.233 6.016 -13.089 1.00 89.50 134 ALA A O 1
ATOM 1111 N N . ALA A 1 135 ? 6.355 4.877 -15.018 1.00 88.31 135 ALA A N 1
ATOM 1112 C CA . ALA A 1 135 ? 4.928 4.962 -15.323 1.00 88.31 135 ALA A CA 1
ATOM 1113 C C . ALA A 1 135 ? 4.073 4.224 -14.276 1.00 88.31 135 ALA A C 1
ATOM 1115 O O . ALA A 1 135 ? 3.090 4.768 -13.786 1.00 88.31 135 ALA A O 1
ATOM 1116 N N . ALA A 1 136 ? 4.493 3.024 -13.861 1.00 86.75 136 ALA A N 1
ATOM 1117 C CA . ALA A 1 136 ? 3.760 2.199 -12.898 1.00 86.75 136 ALA A CA 1
ATOM 1118 C C . ALA A 1 136 ? 4.014 2.556 -11.417 1.00 86.75 136 ALA A C 1
ATOM 1120 O O . ALA A 1 136 ? 3.432 1.939 -10.523 1.00 86.75 136 ALA A O 1
ATOM 1121 N N . VAL A 1 137 ? 4.907 3.510 -11.113 1.00 88.81 137 VAL A N 1
ATOM 1122 C CA . VAL A 1 137 ? 5.349 3.773 -9.728 1.00 88.81 137 VAL A CA 1
ATOM 1123 C C . VAL A 1 137 ? 4.233 4.331 -8.842 1.00 88.81 137 VAL A C 1
ATOM 1125 O O . VAL A 1 137 ? 4.263 4.128 -7.627 1.00 88.81 137 VAL A O 1
ATOM 1128 N N . LYS A 1 138 ? 3.269 5.039 -9.444 1.00 79.94 138 LYS A N 1
ATOM 1129 C CA . LYS A 1 138 ? 2.130 5.625 -8.734 1.00 79.94 138 LYS A CA 1
ATOM 1130 C C . LYS A 1 138 ? 1.251 4.527 -8.132 1.00 79.94 138 LYS A C 1
ATOM 1132 O O . LYS A 1 138 ? 0.913 4.618 -6.957 1.00 79.94 138 LYS A O 1
ATOM 1137 N N . ASP A 1 139 ? 0.998 3.472 -8.904 1.00 81.31 139 ASP A N 1
ATOM 1138 C CA . ASP A 1 139 ? 0.099 2.381 -8.520 1.00 81.31 139 ASP A CA 1
ATOM 1139 C C . ASP A 1 139 ? 0.836 1.280 -7.747 1.00 81.31 139 ASP A C 1
ATOM 1141 O O . ASP A 1 139 ? 0.306 0.706 -6.799 1.00 81.31 139 ASP A O 1
ATOM 1145 N N . ASN A 1 140 ? 2.088 0.976 -8.117 1.00 78.75 140 ASN A N 1
ATOM 1146 C CA . ASN A 1 140 ? 2.837 -0.115 -7.501 1.00 78.75 140 ASN A CA 1
ATOM 1147 C C . ASN A 1 140 ? 4.331 0.187 -7.312 1.00 78.75 140 ASN A C 1
ATOM 1149 O O . ASN A 1 140 ? 5.211 -0.211 -8.087 1.00 78.75 140 ASN A O 1
ATOM 1153 N N . LYS A 1 141 ? 4.638 0.787 -6.159 1.00 83.81 141 LYS A N 1
ATOM 1154 C CA . LYS A 1 141 ? 6.007 1.098 -5.713 1.00 83.81 141 LYS A CA 1
ATOM 1155 C C . LYS A 1 141 ? 6.890 -0.153 -5.543 1.00 83.81 141 LYS A C 1
ATOM 1157 O O . LYS A 1 141 ? 8.117 -0.060 -5.634 1.00 83.81 141 LYS A O 1
ATOM 1162 N N . LYS A 1 142 ? 6.305 -1.344 -5.331 1.00 81.38 142 LYS A N 1
ATOM 1163 C CA . LYS A 1 142 ? 7.039 -2.596 -5.047 1.00 81.38 142 LYS A CA 1
ATOM 1164 C C . LYS A 1 142 ? 7.932 -3.018 -6.210 1.00 81.38 142 LYS A C 1
ATOM 1166 O O . LYS A 1 142 ? 9.044 -3.492 -5.976 1.00 81.38 142 LYS A O 1
ATOM 1171 N N . HIS A 1 143 ? 7.489 -2.836 -7.455 1.00 78.25 143 HIS A N 1
ATOM 1172 C CA . HIS A 1 143 ? 8.295 -3.174 -8.634 1.00 78.25 143 HIS A CA 1
ATOM 1173 C C . HIS A 1 143 ? 9.553 -2.308 -8.739 1.00 78.25 143 HIS A C 1
ATOM 1175 O O . HIS A 1 143 ? 10.633 -2.832 -9.020 1.00 78.25 143 HIS A O 1
ATOM 1181 N N . PHE A 1 144 ? 9.436 -1.015 -8.435 1.00 83.06 144 PHE A N 1
ATOM 1182 C CA . PHE A 1 144 ? 10.566 -0.091 -8.416 1.00 83.06 144 PHE A CA 1
ATOM 1183 C C . PHE A 1 144 ? 11.575 -0.444 -7.313 1.00 83.06 144 PHE A C 1
ATOM 1185 O O . PHE A 1 144 ? 12.767 -0.597 -7.590 1.00 83.06 144 PHE A O 1
ATOM 1192 N N . PHE A 1 145 ? 11.115 -0.682 -6.080 1.00 80.31 145 PHE A N 1
ATOM 1193 C CA . PHE A 1 145 ? 12.014 -1.093 -4.996 1.00 80.31 145 PHE A CA 1
ATOM 1194 C C . PHE A 1 145 ? 12.619 -2.484 -5.218 1.00 80.31 145 PHE A C 1
ATOM 1196 O O . PHE A 1 145 ? 13.783 -2.684 -4.886 1.00 80.31 145 PHE A O 1
ATOM 1203 N N . LYS A 1 146 ? 11.901 -3.415 -5.865 1.00 79.88 146 LYS A N 1
ATOM 1204 C CA . LYS A 1 146 ? 12.453 -4.706 -6.315 1.00 79.88 146 LYS A CA 1
ATOM 1205 C C . LYS A 1 146 ? 13.529 -4.527 -7.388 1.00 79.88 146 LYS A C 1
ATOM 1207 O O . LYS A 1 146 ? 14.529 -5.241 -7.385 1.00 79.88 146 LYS A O 1
ATOM 1212 N N . TYR A 1 147 ? 13.350 -3.585 -8.314 1.00 80.12 147 TYR A N 1
ATOM 1213 C CA . TYR A 1 147 ? 14.373 -3.240 -9.301 1.00 80.12 147 TYR A CA 1
ATOM 1214 C C . TYR A 1 147 ? 15.625 -2.671 -8.624 1.00 80.12 147 TYR A C 1
ATOM 1216 O O . TYR A 1 147 ? 16.730 -3.139 -8.903 1.00 80.12 147 TYR A O 1
ATOM 1224 N N . ILE A 1 148 ? 15.467 -1.751 -7.669 1.00 79.81 148 ILE A N 1
ATOM 1225 C CA . ILE A 1 148 ? 16.583 -1.224 -6.869 1.00 79.81 148 ILE A CA 1
ATOM 1226 C C . ILE A 1 148 ? 17.252 -2.343 -6.068 1.00 79.81 148 ILE A C 1
ATOM 1228 O O . ILE A 1 148 ? 18.476 -2.462 -6.087 1.00 79.81 148 ILE A O 1
ATOM 1232 N N . SER A 1 149 ? 16.472 -3.199 -5.405 1.00 69.50 149 SER A N 1
ATOM 1233 C CA . SER A 1 149 ? 17.006 -4.300 -4.606 1.00 69.50 149 SER A CA 1
ATOM 1234 C C . SER A 1 149 ? 17.706 -5.346 -5.471 1.00 69.50 149 SER A C 1
ATOM 1236 O O . SER A 1 149 ? 18.689 -5.908 -5.026 1.00 69.50 149 SER A O 1
ATOM 1238 N N . SER A 1 150 ? 17.279 -5.571 -6.720 1.00 69.88 150 SER A N 1
ATOM 1239 C CA . SER A 1 150 ? 17.956 -6.480 -7.663 1.00 69.88 150 SER A CA 1
ATOM 1240 C C . SER A 1 150 ? 19.330 -5.980 -8.116 1.00 69.88 150 SER A C 1
ATOM 1242 O O . SER A 1 150 ? 20.175 -6.769 -8.537 1.00 69.88 150 SER A O 1
ATOM 1244 N N . LYS A 1 151 ? 19.566 -4.666 -8.023 1.00 68.19 151 LYS A N 1
ATOM 1245 C CA . LYS A 1 151 ? 20.891 -4.065 -8.222 1.00 68.19 151 LYS A CA 1
ATOM 1246 C C . LYS A 1 151 ? 21.770 -4.179 -6.978 1.00 68.19 151 LYS A C 1
ATOM 1248 O O . LYS A 1 151 ? 22.977 -3.974 -7.078 1.00 68.19 151 LYS A O 1
ATOM 1253 N N . ARG A 1 152 ? 21.188 -4.534 -5.828 1.00 60.91 152 ARG A N 1
ATOM 1254 C CA . ARG A 1 152 ? 21.914 -4.972 -4.634 1.00 60.91 152 ARG A CA 1
ATOM 1255 C C . ARG A 1 152 ? 22.165 -6.483 -4.789 1.00 60.91 152 ARG A C 1
ATOM 1257 O O . ARG A 1 152 ? 21.265 -7.234 -5.153 1.00 60.91 152 ARG A O 1
ATOM 1264 N N . ARG A 1 153 ? 23.411 -6.942 -4.640 1.00 48.12 153 ARG A N 1
ATOM 1265 C CA . ARG A 1 153 ? 23.785 -8.346 -4.906 1.00 48.12 153 ARG A CA 1
ATOM 1266 C C . ARG A 1 153 ? 23.093 -9.298 -3.912 1.00 48.12 153 ARG A C 1
ATOM 1268 O O . ARG A 1 153 ? 23.458 -9.263 -2.748 1.00 48.12 153 ARG A O 1
ATOM 1275 N N . ALA A 1 154 ? 22.154 -10.129 -4.391 1.00 41.62 154 ALA A N 1
ATOM 1276 C CA . ALA A 1 154 ? 21.954 -11.561 -4.063 1.00 41.62 154 ALA A CA 1
ATOM 1277 C C . ALA A 1 154 ? 20.569 -12.079 -4.527 1.00 41.62 154 ALA A C 1
ATOM 1279 O O . ALA A 1 154 ? 19.544 -11.479 -4.202 1.00 41.62 154 ALA A O 1
ATOM 1280 N N . LYS A 1 155 ? 20.521 -13.221 -5.242 1.00 39.31 155 LYS A N 1
ATOM 1281 C CA . LYS A 1 155 ? 19.395 -14.178 -5.161 1.00 39.31 155 LYS A CA 1
ATOM 1282 C C . LYS A 1 155 ? 19.741 -15.568 -5.721 1.00 39.31 155 LYS A C 1
ATOM 1284 O O . LYS A 1 155 ? 20.234 -15.681 -6.842 1.00 39.31 155 LYS A O 1
ATOM 1289 N N . GLU A 1 156 ? 19.452 -16.592 -4.922 1.00 40.59 156 GLU A N 1
ATOM 1290 C CA . GLU A 1 156 ? 19.692 -18.027 -5.140 1.00 40.59 156 GLU A CA 1
ATOM 1291 C C . GLU A 1 156 ? 18.659 -18.686 -6.086 1.00 40.59 156 GLU A C 1
ATOM 1293 O O . GLU A 1 156 ? 17.571 -18.151 -6.315 1.00 40.59 156 GLU A O 1
ATOM 1298 N N . ASN A 1 157 ? 19.021 -19.836 -6.677 1.00 37.72 157 ASN A N 1
ATOM 1299 C CA . ASN A 1 157 ? 18.179 -20.626 -7.596 1.00 37.72 157 ASN A CA 1
ATOM 1300 C C . ASN A 1 157 ? 17.213 -21.567 -6.832 1.00 37.72 157 ASN A C 1
ATOM 1302 O O . ASN A 1 157 ? 17.393 -21.790 -5.644 1.00 37.72 157 ASN A O 1
ATOM 1306 N N . LEU A 1 158 ? 16.206 -22.124 -7.529 1.00 47.25 158 LEU A N 1
ATOM 1307 C CA . LEU A 1 158 ? 15.207 -23.075 -7.000 1.00 47.25 158 LEU A CA 1
ATOM 1308 C C . LEU A 1 158 ? 15.814 -24.229 -6.165 1.00 47.25 158 LEU A C 1
ATOM 1310 O O . LEU A 1 158 ? 16.779 -24.852 -6.602 1.00 47.25 158 LEU A O 1
ATOM 1314 N N . GLN A 1 159 ? 15.179 -24.509 -5.021 1.00 58.25 159 GLN A N 1
ATOM 1315 C CA . GLN A 1 159 ? 15.508 -25.546 -4.030 1.00 58.25 159 GLN A CA 1
ATOM 1316 C C . GLN A 1 159 ? 15.139 -26.979 -4.468 1.00 58.25 159 GLN A C 1
ATOM 1318 O O . GLN A 1 159 ? 14.394 -27.185 -5.429 1.00 58.25 159 GLN A O 1
ATOM 1323 N N . SER A 1 160 ? 15.711 -27.954 -3.762 1.00 70.94 160 SER A N 1
ATOM 1324 C CA . SER A 1 160 ? 15.519 -29.405 -3.879 1.00 70.94 160 SER A CA 1
ATOM 1325 C C . SER A 1 160 ? 14.162 -29.900 -3.338 1.00 70.94 160 SER A C 1
ATOM 1327 O O . SER A 1 160 ? 13.523 -29.184 -2.578 1.00 70.94 160 SER A O 1
ATOM 1329 N N . LEU A 1 161 ? 13.711 -31.104 -3.730 1.00 74.25 161 LEU A N 1
ATOM 1330 C CA . LEU A 1 161 ? 12.520 -31.774 -3.158 1.00 74.25 161 LEU A CA 1
ATOM 1331 C C . LEU A 1 161 ? 12.934 -32.826 -2.121 1.00 74.25 161 LEU A C 1
ATOM 1333 O O . LEU A 1 161 ? 14.080 -33.265 -2.158 1.00 74.25 161 LEU A O 1
ATOM 1337 N N . VAL A 1 162 ? 12.026 -33.246 -1.240 1.00 75.00 162 VAL A N 1
ATOM 1338 C CA . VAL A 1 162 ? 12.253 -34.354 -0.293 1.00 75.00 162 VAL A CA 1
ATOM 1339 C C . VAL A 1 162 ? 11.317 -35.517 -0.639 1.00 75.00 162 VAL A C 1
ATOM 1341 O O . VAL A 1 162 ? 10.134 -35.296 -0.895 1.00 75.00 162 VAL A O 1
ATOM 1344 N N . ASP A 1 163 ? 11.845 -36.740 -0.724 1.00 73.88 163 ASP A N 1
ATOM 1345 C CA . ASP A 1 163 ? 11.046 -37.951 -0.957 1.00 73.88 163 ASP A CA 1
ATOM 1346 C C . ASP A 1 163 ? 10.355 -38.455 0.329 1.00 73.88 163 ASP A C 1
ATOM 1348 O O . ASP A 1 163 ? 10.594 -37.950 1.426 1.00 73.88 163 ASP A O 1
ATOM 1352 N N . GLY A 1 164 ? 9.487 -39.468 0.210 1.00 65.38 164 GLY A N 1
ATOM 1353 C CA . GLY A 1 164 ? 8.799 -40.071 1.363 1.00 65.38 164 GLY A CA 1
ATOM 1354 C C . GLY A 1 164 ? 9.724 -40.768 2.373 1.00 65.38 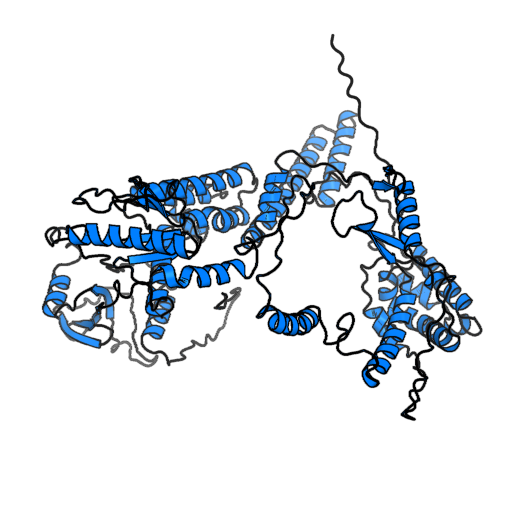164 GLY A C 1
ATOM 1355 O O . GLY A 1 164 ? 9.275 -41.097 3.465 1.00 65.38 164 GLY A O 1
ATOM 1356 N N . GLY A 1 165 ? 11.001 -40.975 2.027 1.00 67.00 165 GLY A N 1
ATOM 1357 C CA . GLY A 1 165 ? 12.044 -41.522 2.897 1.00 67.00 165 GLY A CA 1
ATOM 1358 C C . GLY A 1 165 ? 12.969 -40.460 3.508 1.00 67.00 165 GLY A C 1
ATOM 1359 O O . GLY A 1 165 ? 13.918 -40.821 4.197 1.00 67.00 165 GLY A O 1
ATOM 1360 N N . GLY A 1 166 ? 12.721 -39.165 3.269 1.00 68.94 166 GLY A N 1
ATOM 1361 C CA . GLY A 1 166 ? 13.528 -38.058 3.792 1.00 68.94 166 GLY A CA 1
ATOM 1362 C C . GLY A 1 166 ? 14.753 -37.675 2.949 1.00 68.94 166 GLY A C 1
ATOM 1363 O O . GLY A 1 166 ? 15.500 -36.777 3.343 1.00 68.94 166 GLY A O 1
ATOM 1364 N N . ASN A 1 167 ? 14.973 -38.286 1.781 1.00 75.56 167 ASN A N 1
ATOM 1365 C CA . ASN A 1 167 ? 16.117 -37.977 0.922 1.00 75.56 167 ASN A CA 1
ATOM 1366 C C . ASN A 1 167 ? 15.854 -36.774 0.016 1.00 75.56 167 ASN A C 1
ATOM 1368 O O . ASN A 1 167 ? 14.758 -36.561 -0.503 1.00 75.56 167 ASN A O 1
ATOM 1372 N N . THR A 1 168 ? 16.908 -35.996 -0.228 1.00 76.75 168 THR A N 1
ATOM 1373 C CA . THR A 1 168 ? 16.844 -34.784 -1.048 1.00 76.75 168 THR A CA 1
ATOM 1374 C C . THR A 1 168 ? 17.000 -35.104 -2.537 1.00 76.75 168 THR A C 1
ATOM 1376 O O . THR A 1 168 ? 18.085 -35.448 -3.007 1.00 76.75 168 THR A O 1
ATOM 1379 N N . VAL A 1 169 ? 15.932 -34.916 -3.309 1.00 76.56 169 VAL A N 1
ATOM 1380 C CA . VAL A 1 169 ? 15.883 -35.182 -4.748 1.00 76.56 169 VAL A CA 1
ATOM 1381 C C . VAL A 1 169 ? 16.233 -33.929 -5.546 1.00 76.56 169 VAL A C 1
ATOM 1383 O O . VAL A 1 169 ? 15.560 -32.890 -5.491 1.00 76.56 169 VAL A O 1
ATOM 1386 N N . THR A 1 170 ? 17.295 -34.028 -6.345 1.00 73.44 170 THR A N 1
ATOM 1387 C CA . THR A 1 170 ? 17.825 -32.906 -7.135 1.00 73.44 170 THR A CA 1
ATOM 1388 C C . THR A 1 170 ? 17.654 -33.087 -8.643 1.00 73.44 170 THR A C 1
ATOM 1390 O O . THR A 1 170 ? 17.493 -32.075 -9.334 1.00 73.44 170 THR A O 1
ATOM 1393 N N . LYS A 1 171 ? 17.598 -34.330 -9.153 1.00 74.81 171 LYS A N 1
ATOM 1394 C CA . LYS A 1 171 ? 17.429 -34.644 -10.584 1.00 74.81 171 LYS A CA 1
ATOM 1395 C C . LYS A 1 171 ? 15.965 -34.596 -11.028 1.00 74.81 171 LYS A C 1
ATOM 1397 O O . LYS A 1 171 ? 15.078 -35.047 -10.314 1.00 74.81 171 LYS A O 1
ATOM 1402 N N . ASP A 1 172 ? 15.711 -34.083 -12.231 1.00 73.44 172 ASP A N 1
ATOM 1403 C CA . ASP A 1 172 ? 14.346 -33.826 -12.719 1.00 73.44 172 ASP A CA 1
ATOM 1404 C C . ASP A 1 172 ? 13.534 -35.108 -12.987 1.00 73.44 172 ASP A C 1
ATOM 1406 O O . ASP A 1 172 ? 12.337 -35.140 -12.711 1.00 73.44 172 ASP A O 1
ATOM 1410 N N . GLU A 1 173 ? 14.180 -36.180 -13.451 1.00 79.12 173 GLU A N 1
ATOM 1411 C CA . GLU A 1 173 ? 13.553 -37.496 -13.670 1.00 79.12 173 GLU A CA 1
ATOM 1412 C C . GLU A 1 173 ? 13.073 -38.126 -12.354 1.00 79.12 173 GLU A C 1
ATOM 1414 O O . GLU A 1 173 ? 11.960 -38.641 -12.265 1.00 79.12 173 GLU A O 1
ATOM 1419 N N . GLU A 1 174 ? 13.901 -38.042 -11.311 1.00 79.19 174 GLU A N 1
ATOM 1420 C CA . GLU A 1 174 ? 13.582 -38.551 -9.975 1.00 79.19 174 GLU A CA 1
ATOM 1421 C C . GLU A 1 174 ? 12.452 -37.725 -9.338 1.00 79.19 174 GLU A C 1
ATOM 1423 O O . GLU A 1 174 ? 11.512 -38.295 -8.788 1.00 79.19 174 GLU A O 1
ATOM 1428 N N . LYS A 1 175 ? 12.462 -36.391 -9.503 1.00 80.19 175 LYS A N 1
ATOM 1429 C CA . LYS A 1 175 ? 11.362 -35.522 -9.044 1.00 80.19 175 LYS A CA 1
ATOM 1430 C C . LYS A 1 175 ? 10.028 -35.888 -9.693 1.00 80.19 175 LYS A C 1
ATOM 1432 O O . LYS A 1 175 ? 9.011 -35.911 -9.004 1.00 80.19 175 LYS A O 1
ATOM 1437 N N . ALA A 1 176 ? 10.021 -36.167 -11.000 1.00 83.06 176 ALA A N 1
ATOM 1438 C CA . ALA A 1 176 ? 8.809 -36.559 -11.717 1.00 83.06 176 ALA A CA 1
ATOM 1439 C C . ALA A 1 176 ? 8.237 -37.883 -11.184 1.00 83.06 176 ALA A C 1
ATOM 1441 O O . ALA A 1 176 ? 7.032 -37.974 -10.960 1.00 83.06 176 ALA A O 1
ATOM 1442 N N . LYS A 1 177 ? 9.098 -38.876 -10.911 1.00 85.94 177 LYS A N 1
ATOM 1443 C CA . LYS A 1 177 ? 8.688 -40.155 -10.309 1.00 85.94 177 LYS A CA 1
ATOM 1444 C C . LYS A 1 177 ? 8.092 -39.963 -8.916 1.00 85.94 177 LYS A C 1
ATOM 1446 O O . LYS A 1 177 ? 6.991 -40.440 -8.671 1.00 85.94 177 LYS A O 1
ATOM 1451 N N . VAL A 1 178 ? 8.779 -39.228 -8.039 1.00 85.94 178 VAL A N 1
ATOM 1452 C CA . VAL A 1 178 ? 8.325 -38.993 -6.656 1.00 85.94 178 VAL A CA 1
ATOM 1453 C C . VAL A 1 178 ? 6.974 -38.274 -6.624 1.00 85.94 178 VAL A C 1
ATOM 1455 O O . VAL A 1 178 ? 6.075 -38.692 -5.897 1.00 85.94 178 VAL A O 1
ATOM 1458 N N . LEU A 1 179 ? 6.794 -37.241 -7.453 1.00 84.44 179 LEU A N 1
ATOM 1459 C CA . LEU A 1 179 ? 5.513 -36.538 -7.563 1.00 84.44 179 LEU A CA 1
ATOM 1460 C C . LEU A 1 179 ? 4.403 -37.438 -8.115 1.00 84.44 179 LEU A C 1
ATOM 1462 O O . LEU A 1 179 ? 3.288 -37.389 -7.609 1.00 84.44 179 LEU A O 1
ATOM 1466 N N . ASN A 1 180 ? 4.692 -38.273 -9.117 1.00 87.50 180 ASN A N 1
ATOM 1467 C CA . ASN A 1 180 ? 3.695 -39.183 -9.676 1.00 87.50 180 ASN A CA 1
ATOM 1468 C C . ASN A 1 180 ? 3.243 -40.237 -8.657 1.00 87.50 180 ASN A C 1
ATOM 1470 O O . ASN A 1 180 ? 2.046 -40.451 -8.503 1.00 87.50 180 ASN A O 1
ATOM 1474 N N . THR A 1 181 ? 4.180 -40.843 -7.921 1.00 86.69 181 THR A N 1
ATOM 1475 C CA . THR A 1 181 ? 3.858 -41.796 -6.848 1.00 86.69 181 THR A CA 1
ATOM 1476 C C . THR A 1 181 ? 2.986 -41.145 -5.776 1.00 86.69 181 THR A C 1
ATOM 1478 O O . THR A 1 181 ? 1.984 -41.727 -5.370 1.00 86.69 181 THR A O 1
ATOM 1481 N N . PHE A 1 182 ? 3.317 -39.917 -5.367 1.00 85.19 182 PHE A N 1
ATOM 1482 C CA . PHE A 1 182 ? 2.519 -39.164 -4.401 1.00 85.19 182 PHE A CA 1
ATOM 1483 C C . PHE A 1 182 ? 1.117 -38.818 -4.926 1.00 85.19 182 PHE A C 1
ATOM 1485 O O . PHE A 1 182 ? 0.135 -38.965 -4.210 1.00 85.19 182 PHE A O 1
ATOM 1492 N N . PHE A 1 183 ? 0.980 -38.378 -6.179 1.00 86.88 183 PHE A N 1
ATOM 1493 C CA . PHE A 1 183 ? -0.342 -38.093 -6.744 1.00 86.88 183 PHE A CA 1
ATOM 1494 C C . PHE A 1 183 ? -1.181 -39.361 -6.917 1.00 86.88 183 PHE A C 1
ATOM 1496 O O . PHE A 1 183 ? -2.385 -39.322 -6.677 1.00 86.88 183 PHE A O 1
ATOM 1503 N N . ALA A 1 184 ? -0.554 -40.483 -7.276 1.00 84.75 184 ALA A N 1
ATOM 1504 C CA . ALA A 1 184 ? -1.218 -41.776 -7.371 1.00 84.75 184 ALA A CA 1
ATOM 1505 C C . ALA A 1 184 ? -1.726 -42.266 -6.004 1.00 84.75 184 ALA A C 1
ATOM 1507 O O . ALA A 1 184 ? -2.825 -42.809 -5.931 1.00 84.75 184 ALA A O 1
ATOM 1508 N N . SER A 1 185 ? -0.982 -42.023 -4.916 1.00 82.75 185 SER A N 1
ATOM 1509 C CA . SER A 1 185 ? -1.379 -42.461 -3.570 1.00 82.75 185 SER A CA 1
ATOM 1510 C C . SER A 1 185 ? -2.595 -41.725 -2.998 1.00 82.75 185 SER A C 1
ATOM 1512 O O . SER A 1 185 ? -3.136 -42.156 -1.987 1.00 82.75 185 SER A O 1
ATOM 1514 N N . VAL A 1 186 ? -3.028 -40.614 -3.607 1.00 79.00 186 VAL A N 1
ATOM 1515 C CA . VAL A 1 186 ? -4.247 -39.887 -3.199 1.00 79.00 186 VAL A CA 1
ATOM 1516 C C . VAL A 1 186 ? -5.521 -40.610 -3.658 1.00 79.00 186 VAL A C 1
ATOM 1518 O O . VAL A 1 186 ? -6.592 -40.383 -3.098 1.00 79.00 186 VAL A O 1
ATOM 1521 N N . PHE A 1 187 ? -5.434 -41.476 -4.670 1.00 77.31 187 PHE A N 1
ATOM 1522 C CA . PHE A 1 187 ? -6.588 -42.221 -5.164 1.00 77.31 187 PHE A CA 1
ATOM 1523 C C . PHE A 1 187 ? -6.816 -43.487 -4.331 1.00 77.31 187 PHE A C 1
ATOM 1525 O O . PHE A 1 187 ? -5.905 -44.290 -4.137 1.00 77.31 187 PHE A O 1
ATOM 1532 N N . ASN A 1 188 ? -8.053 -43.695 -3.876 1.00 74.50 188 ASN A N 1
ATOM 1533 C CA . ASN A 1 188 ? -8.440 -44.924 -3.185 1.00 74.50 188 ASN A CA 1
ATOM 1534 C C . ASN A 1 188 ? -8.425 -46.110 -4.161 1.00 74.50 188 ASN A C 1
ATOM 1536 O O . ASN A 1 188 ? -8.941 -46.011 -5.278 1.00 74.50 188 ASN A O 1
ATOM 1540 N N . SER A 1 189 ? -7.889 -47.256 -3.735 1.00 66.06 189 SER A N 1
ATOM 1541 C CA . SER A 1 189 ? -8.078 -48.508 -4.468 1.00 66.06 189 SER A CA 1
ATOM 1542 C C . SER A 1 189 ? -9.563 -48.889 -4.427 1.00 66.06 189 SER A C 1
ATOM 1544 O O . SER A 1 189 ? -10.235 -48.727 -3.408 1.00 66.06 189 SER A O 1
ATOM 1546 N N . ARG A 1 190 ? -10.098 -49.408 -5.541 1.00 56.53 190 ARG A N 1
ATOM 1547 C CA . ARG A 1 190 ? -11.516 -49.806 -5.691 1.00 56.53 190 ARG A CA 1
ATOM 1548 C C . ARG A 1 190 ? -12.011 -50.852 -4.668 1.00 56.53 190 ARG A C 1
ATOM 1550 O O . ARG A 1 190 ? -13.178 -51.211 -4.712 1.00 56.53 190 ARG A O 1
ATOM 1557 N N . ALA A 1 191 ? -11.159 -51.332 -3.764 1.00 54.09 191 ALA A N 1
ATOM 1558 C CA . ALA A 1 191 ? -11.447 -52.430 -2.848 1.00 54.09 191 ALA A CA 1
ATOM 1559 C C . ALA A 1 191 ? -12.261 -52.046 -1.592 1.00 54.09 191 ALA A C 1
ATOM 1561 O O . ALA A 1 191 ? -12.825 -52.941 -0.978 1.00 54.09 191 ALA A O 1
ATOM 1562 N N . ASN A 1 192 ? -12.374 -50.760 -1.217 1.00 47.28 192 ASN A N 1
ATOM 1563 C CA . ASN A 1 192 ? -12.924 -50.379 0.102 1.00 47.28 192 ASN A CA 1
ATOM 1564 C C . ASN A 1 192 ? -14.229 -49.559 0.090 1.00 47.28 192 ASN A C 1
ATOM 1566 O O . ASN A 1 192 ? -14.652 -49.086 1.142 1.00 47.28 192 ASN A O 1
ATOM 1570 N N . CYS A 1 193 ? -14.898 -49.387 -1.054 1.00 45.16 193 CYS A N 1
ATOM 1571 C CA . CYS A 1 193 ? -16.240 -48.795 -1.070 1.00 45.16 193 CYS A CA 1
ATOM 1572 C C . CYS A 1 193 ? -17.299 -49.901 -1.095 1.00 45.16 193 CYS A C 1
ATOM 1574 O O . CYS A 1 193 ? -17.716 -50.336 -2.166 1.00 45.16 193 CYS A O 1
ATOM 1576 N N . SER A 1 194 ? -17.786 -50.317 0.076 1.00 51.12 194 SER A N 1
ATOM 1577 C CA . SER A 1 194 ? -19.149 -50.844 0.165 1.00 51.12 194 SER A CA 1
ATOM 1578 C C . SER A 1 194 ? -20.077 -49.724 -0.306 1.00 51.12 194 SER A C 1
ATOM 1580 O O . SER A 1 194 ? -20.081 -48.659 0.316 1.00 51.12 194 SER A O 1
ATOM 1582 N N . LEU A 1 195 ? -20.795 -49.910 -1.419 1.00 48.34 195 LEU A N 1
ATOM 1583 C CA . LEU A 1 195 ? -21.835 -48.976 -1.862 1.00 48.34 195 LEU A CA 1
ATOM 1584 C C . LEU A 1 195 ? -22.901 -48.884 -0.758 1.00 48.34 195 LEU A C 1
ATOM 1586 O O . LEU A 1 195 ? -23.847 -49.664 -0.720 1.00 48.34 195 LEU A O 1
ATOM 1590 N N . GLY A 1 196 ? -22.708 -47.960 0.181 1.00 43.09 196 GLY A N 1
ATOM 1591 C CA . GLY A 1 196 ? -23.720 -47.578 1.149 1.00 43.09 196 GLY A CA 1
ATOM 1592 C C . GLY A 1 196 ? -24.867 -46.933 0.389 1.00 43.09 196 GLY A C 1
ATOM 1593 O O . GLY A 1 196 ? -24.642 -45.936 -0.288 1.00 43.09 196 GLY A O 1
ATOM 1594 N N . THR A 1 197 ? -26.037 -47.563 0.493 1.00 43.34 197 THR A N 1
ATOM 1595 C CA . THR A 1 197 ? -27.368 -47.114 0.067 1.00 43.34 197 THR A CA 1
ATOM 1596 C C . THR A 1 197 ? -27.408 -46.497 -1.332 1.00 43.34 197 THR A C 1
ATOM 1598 O O . THR A 1 197 ? -27.040 -45.341 -1.533 1.00 43.34 197 THR A O 1
ATOM 1601 N N . GLN A 1 198 ? -27.906 -47.267 -2.307 1.00 43.03 198 GLN A N 1
ATOM 1602 C CA . GLN A 1 198 ? -28.320 -46.721 -3.602 1.00 43.03 198 GLN A CA 1
ATOM 1603 C C . GLN A 1 198 ? -29.108 -45.416 -3.381 1.00 43.03 198 GLN A C 1
ATOM 1605 O O . GLN A 1 198 ? -29.988 -45.389 -2.513 1.00 43.03 198 GLN A O 1
ATOM 1610 N N . PRO A 1 199 ? -28.801 -44.324 -4.106 1.00 41.72 199 PRO A N 1
ATOM 1611 C CA . PRO A 1 199 ? -29.681 -43.167 -4.114 1.00 41.72 199 PRO A CA 1
ATOM 1612 C C . PRO A 1 199 ? -31.074 -43.638 -4.532 1.00 41.72 199 PRO A C 1
ATOM 1614 O O . PRO A 1 199 ? -31.173 -44.443 -5.458 1.00 41.72 199 PRO A O 1
ATOM 1617 N N . LEU A 1 200 ? -32.110 -43.154 -3.835 1.00 39.31 200 LEU A N 1
ATOM 1618 C CA . LEU A 1 200 ? -33.511 -43.350 -4.210 1.00 39.31 200 LEU A CA 1
ATOM 1619 C C . LEU A 1 200 ? -33.653 -43.211 -5.726 1.00 39.31 200 LEU A C 1
ATOM 1621 O O . LEU A 1 200 ? -33.172 -42.219 -6.284 1.00 39.31 200 LEU A O 1
ATOM 1625 N N . GLU A 1 201 ? -34.279 -44.203 -6.363 1.00 40.22 201 GLU A N 1
ATOM 1626 C CA . GLU A 1 201 ? -34.698 -44.111 -7.757 1.00 40.22 201 GLU A CA 1
ATOM 1627 C C . GLU A 1 201 ? -35.387 -42.755 -7.940 1.00 40.22 201 GLU A C 1
ATOM 1629 O O . GLU A 1 201 ? -36.379 -42.445 -7.276 1.00 40.22 201 GLU A O 1
ATOM 1634 N N . LEU A 1 202 ? -34.781 -41.893 -8.759 1.00 43.91 202 LEU A N 1
ATOM 1635 C CA . LEU A 1 202 ? -35.405 -40.653 -9.190 1.00 43.91 202 LEU A CA 1
ATOM 1636 C C . LEU A 1 202 ? -36.608 -41.078 -10.029 1.00 43.91 202 LEU A C 1
ATOM 1638 O O . LEU A 1 202 ? -36.446 -41.415 -11.198 1.00 43.91 202 LEU A O 1
ATOM 1642 N N . GLU A 1 203 ? -37.787 -41.138 -9.408 1.00 41.75 203 GLU A N 1
ATOM 1643 C CA . GLU A 1 203 ? -39.041 -41.304 -10.136 1.00 41.75 203 GLU A CA 1
ATOM 1644 C C . GLU A 1 203 ? -39.122 -40.202 -11.191 1.00 41.75 203 GLU A C 1
ATOM 1646 O O . GLU A 1 203 ? -39.063 -39.010 -10.868 1.00 41.75 203 GLU A O 1
ATOM 1651 N N . ASP A 1 204 ? -39.230 -40.628 -12.446 1.00 42.44 204 ASP A N 1
ATOM 1652 C CA . ASP A 1 204 ? -39.346 -39.786 -13.629 1.00 42.44 204 ASP A CA 1
ATOM 1653 C C . ASP A 1 204 ? -40.700 -39.061 -13.589 1.00 42.44 204 ASP A C 1
ATOM 1655 O O . ASP A 1 204 ? -41.713 -39.515 -14.120 1.00 42.44 204 ASP A O 1
ATOM 1659 N N . ARG A 1 205 ? -40.753 -37.956 -12.843 1.00 48.47 205 ARG A N 1
ATOM 1660 C CA . ARG A 1 205 ? -41.906 -37.054 -12.781 1.00 48.47 205 ARG A CA 1
ATOM 1661 C C . ARG A 1 205 ? -41.728 -35.950 -13.806 1.00 48.47 205 ARG A C 1
ATOM 1663 O O . ARG A 1 205 ? -41.427 -34.824 -13.441 1.00 48.47 205 ARG A O 1
ATOM 1670 N N . ASP A 1 206 ? -41.830 -36.325 -15.070 1.00 40.31 206 ASP A N 1
ATOM 1671 C CA . ASP A 1 206 ? -42.489 -35.564 -16.131 1.00 40.31 206 ASP A CA 1
ATOM 1672 C C . ASP A 1 206 ? -42.156 -36.229 -17.466 1.00 40.31 206 ASP A C 1
ATOM 1674 O O . ASP A 1 206 ? -41.001 -36.321 -17.871 1.00 40.31 206 ASP A O 1
ATOM 1678 N N . GLY A 1 207 ? -43.195 -36.684 -18.167 1.00 45.06 207 GLY A N 1
ATOM 1679 C CA . GLY A 1 207 ? -43.110 -37.226 -19.521 1.00 45.06 207 GLY A CA 1
ATOM 1680 C C . GLY A 1 207 ? -42.831 -36.153 -20.574 1.00 45.06 207 GLY A C 1
ATOM 1681 O O . GLY A 1 207 ? -43.541 -36.101 -21.577 1.00 45.06 207 GLY A O 1
ATOM 1682 N N . ASP A 1 208 ? -41.831 -35.296 -20.355 1.00 44.44 208 ASP A N 1
ATOM 1683 C CA . ASP A 1 208 ? -41.360 -34.364 -21.372 1.00 44.44 208 ASP A CA 1
ATOM 1684 C C . ASP A 1 208 ? -40.183 -34.982 -22.131 1.00 44.44 208 ASP A C 1
ATOM 1686 O O . ASP A 1 208 ? -39.139 -35.337 -21.576 1.00 44.44 208 ASP A O 1
ATOM 1690 N N . GLN A 1 209 ? -40.387 -35.158 -23.433 1.00 48.97 209 GLN A N 1
ATOM 1691 C CA . GLN A 1 209 ? -39.460 -35.800 -24.352 1.00 48.97 209 GLN A CA 1
ATOM 1692 C C . GLN A 1 209 ? -38.197 -34.941 -24.525 1.00 48.97 209 GLN A C 1
ATOM 1694 O O . GLN A 1 209 ? -38.026 -34.262 -25.536 1.00 48.97 209 GLN A O 1
ATOM 1699 N N . ASN A 1 210 ? -37.249 -35.005 -23.590 1.00 49.81 210 ASN A N 1
ATOM 1700 C CA . ASN A 1 210 ? -35.877 -34.587 -23.867 1.00 49.81 210 ASN A CA 1
ATOM 1701 C C . ASN A 1 210 ? -35.224 -35.648 -24.764 1.00 49.81 210 ASN A C 1
ATOM 1703 O O . ASN A 1 210 ? -34.472 -36.508 -24.304 1.00 49.81 210 ASN A O 1
ATOM 1707 N N . GLY A 1 211 ? -35.549 -35.609 -26.059 1.00 53.25 211 GLY A N 1
ATOM 1708 C CA . GLY A 1 211 ? -34.881 -36.411 -27.079 1.00 53.25 211 GLY A CA 1
ATOM 1709 C C . GLY A 1 211 ? -33.360 -36.250 -26.988 1.00 53.25 211 GLY A C 1
ATOM 1710 O O . GLY A 1 211 ? -32.855 -35.185 -26.620 1.00 53.25 211 GLY A O 1
ATOM 1711 N N . ALA A 1 212 ? -32.626 -37.322 -27.296 1.00 57.16 212 ALA A N 1
ATOM 1712 C CA . ALA A 1 212 ? -31.166 -37.320 -27.267 1.00 57.16 212 ALA A CA 1
ATOM 1713 C C . ALA A 1 212 ? -30.611 -36.083 -28.007 1.00 57.16 212 ALA A C 1
ATOM 1715 O O . ALA A 1 212 ? -31.057 -35.801 -29.123 1.00 57.16 212 ALA A O 1
ATOM 1716 N N . PRO A 1 213 ? -29.657 -35.331 -27.424 1.00 64.38 213 PRO A N 1
ATOM 1717 C CA . PRO A 1 213 ? -29.114 -34.149 -28.074 1.00 64.38 213 PRO A CA 1
ATOM 1718 C C . PRO A 1 213 ? -28.440 -34.555 -29.389 1.00 64.38 213 PRO A C 1
ATOM 1720 O O . PRO A 1 213 ? -27.440 -35.271 -29.395 1.00 64.38 213 PRO A O 1
ATOM 1723 N N . ILE A 1 214 ? -28.995 -34.094 -30.509 1.00 75.50 214 ILE A N 1
ATOM 1724 C CA . ILE A 1 214 ? -28.369 -34.237 -31.824 1.00 75.50 214 ILE A CA 1
ATOM 1725 C C . ILE A 1 214 ? -27.184 -33.272 -31.867 1.00 75.50 214 ILE A C 1
ATOM 1727 O O . ILE A 1 214 ? -27.353 -32.062 -31.691 1.00 75.50 214 ILE A O 1
ATOM 1731 N N . ILE A 1 215 ? -25.978 -33.793 -32.097 1.00 80.88 215 ILE A N 1
ATOM 1732 C CA . ILE A 1 215 ? -24.766 -32.974 -32.163 1.00 80.88 215 ILE A CA 1
ATOM 1733 C C . ILE A 1 215 ? -24.719 -32.297 -33.533 1.00 80.88 215 ILE A C 1
ATOM 1735 O O . ILE A 1 215 ? -24.274 -32.869 -34.527 1.00 80.88 215 ILE A O 1
ATOM 1739 N N . GLN A 1 216 ? -25.209 -31.060 -33.589 1.00 78.56 216 GLN A N 1
ATOM 1740 C CA . GLN A 1 216 ? -25.205 -30.251 -34.805 1.00 78.56 216 GLN A CA 1
ATOM 1741 C C . GLN A 1 216 ? -23.791 -29.751 -35.140 1.00 78.56 216 GLN A C 1
ATOM 1743 O O . GLN A 1 216 ? -23.010 -29.400 -34.252 1.00 78.56 216 GLN A O 1
ATOM 1748 N N . GLY A 1 217 ? -23.469 -29.677 -36.436 1.00 83.31 217 GLY A N 1
ATOM 1749 C CA . GLY A 1 217 ? -22.179 -29.166 -36.917 1.00 83.31 217 GLY A CA 1
ATOM 1750 C C . GLY A 1 217 ? -21.898 -27.725 -36.488 1.00 83.31 217 GLY A C 1
ATOM 1751 O O . GLY A 1 217 ? -20.769 -27.402 -36.132 1.00 83.31 217 GLY A O 1
ATOM 1752 N N . GLU A 1 218 ? -22.933 -26.886 -36.427 1.00 85.56 218 GLU A N 1
ATOM 1753 C CA . GLU A 1 218 ? -22.834 -25.488 -35.988 1.00 85.56 218 GLU A CA 1
ATOM 1754 C C . GLU A 1 218 ? -22.290 -25.374 -34.556 1.00 85.56 218 GLU A C 1
ATOM 1756 O O . GLU A 1 218 ? -21.342 -24.632 -34.315 1.00 85.56 218 GLU A O 1
ATOM 1761 N N . MET A 1 219 ? -22.781 -26.209 -33.632 1.00 84.94 219 MET A N 1
ATOM 1762 C CA . MET A 1 219 ? -22.303 -26.248 -32.244 1.00 84.94 219 MET A CA 1
ATOM 1763 C C . MET A 1 219 ? -20.806 -26.579 -32.156 1.00 84.94 219 MET A C 1
ATOM 1765 O O . MET A 1 219 ? -20.076 -25.995 -31.355 1.00 84.94 219 MET A O 1
ATOM 1769 N N . VAL A 1 220 ? -20.337 -27.525 -32.974 1.00 88.56 220 VAL A N 1
ATOM 1770 C CA . VAL A 1 220 ? -18.923 -27.929 -33.007 1.00 88.56 220 VAL A CA 1
ATOM 1771 C C . VAL A 1 220 ? -18.057 -26.825 -33.617 1.00 88.56 220 VAL A C 1
ATOM 1773 O O . VAL A 1 220 ? -16.989 -26.525 -33.081 1.00 88.56 220 VAL A O 1
ATOM 1776 N N . SER A 1 221 ? -18.531 -26.190 -34.691 1.00 91.06 221 SER A N 1
ATOM 1777 C CA . SER A 1 221 ? -17.875 -25.041 -35.325 1.00 91.06 221 SER A CA 1
ATOM 1778 C C . SER A 1 221 ? -17.696 -23.885 -34.340 1.00 91.06 221 SER A C 1
ATOM 1780 O O . SER A 1 221 ? -16.583 -23.382 -34.163 1.00 91.06 221 SER A O 1
ATOM 1782 N N . ASP A 1 222 ? -18.758 -23.522 -33.617 1.00 89.81 222 ASP A N 1
ATOM 1783 C CA . ASP A 1 222 ? -18.722 -22.449 -32.625 1.00 89.81 222 ASP A CA 1
ATOM 1784 C C . ASP A 1 222 ? -17.700 -22.732 -31.521 1.00 89.81 222 ASP A C 1
ATOM 1786 O O . ASP A 1 222 ? -16.899 -21.859 -31.167 1.00 89.81 222 ASP A O 1
ATOM 1790 N N . LEU A 1 223 ? -17.671 -23.964 -31.003 1.00 89.62 223 LEU A N 1
ATOM 1791 C CA . LEU A 1 223 ? -16.695 -24.383 -29.999 1.00 89.62 223 LEU A CA 1
ATOM 1792 C C . LEU A 1 223 ? -15.251 -24.289 -30.514 1.00 89.62 223 LEU A C 1
ATOM 1794 O O . LEU A 1 223 ? -14.372 -23.839 -29.776 1.00 89.62 223 LEU A O 1
ATOM 1798 N N . LEU A 1 224 ? -15.003 -24.673 -31.770 1.00 90.88 224 LEU A N 1
ATOM 1799 C CA . LEU A 1 224 ? -13.682 -24.610 -32.402 1.00 90.88 224 LEU A CA 1
ATOM 1800 C C . LEU A 1 224 ? -13.206 -23.165 -32.608 1.00 90.88 224 LEU A C 1
ATOM 1802 O O . LEU A 1 224 ? -12.057 -22.852 -32.283 1.00 90.88 224 LEU A O 1
ATOM 1806 N N . HIS A 1 225 ? -14.077 -22.275 -33.092 1.00 89.50 225 HIS A N 1
ATOM 1807 C CA . HIS A 1 225 ? -13.750 -20.860 -33.322 1.00 89.50 225 HIS A CA 1
ATOM 1808 C C . HIS A 1 225 ? -13.444 -20.105 -32.019 1.00 89.50 225 HIS A C 1
ATOM 1810 O O . HIS A 1 225 ? -12.560 -19.244 -31.989 1.00 89.50 225 HIS A O 1
ATOM 1816 N N . HIS A 1 226 ? -14.083 -20.486 -30.909 1.00 89.44 226 HIS A N 1
ATOM 1817 C CA . HIS A 1 226 ? -13.865 -19.885 -29.587 1.00 89.44 226 HIS A CA 1
ATOM 1818 C C . HIS A 1 226 ? -12.736 -20.543 -28.766 1.00 89.44 226 HIS A C 1
ATOM 1820 O O . HIS A 1 226 ? -12.522 -20.185 -27.601 1.00 89.44 226 HIS A O 1
ATOM 1826 N N . LEU A 1 227 ? -11.966 -21.474 -29.345 1.00 87.25 227 LEU A N 1
ATOM 1827 C CA . LEU A 1 227 ? -10.838 -22.104 -28.656 1.00 87.25 227 LEU A CA 1
ATOM 1828 C C . LEU A 1 227 ? -9.731 -21.101 -28.283 1.00 87.25 227 LEU A C 1
ATOM 1830 O O . LEU A 1 227 ? -9.246 -20.299 -29.089 1.00 87.25 227 LEU A O 1
ATOM 1834 N N . ASP A 1 228 ? -9.232 -21.224 -27.052 1.00 82.62 228 ASP A N 1
ATOM 1835 C CA . ASP A 1 228 ? -8.040 -20.504 -26.603 1.00 82.62 228 ASP A CA 1
ATOM 1836 C C . ASP A 1 228 ? -6.765 -21.165 -27.145 1.00 82.62 228 ASP A C 1
ATOM 1838 O O . ASP A 1 228 ? -6.322 -22.225 -26.690 1.00 82.62 228 ASP A O 1
ATOM 1842 N N . THR A 1 229 ? -6.131 -20.488 -28.098 1.00 85.25 229 THR A N 1
ATOM 1843 C CA . THR A 1 229 ? -4.941 -20.979 -28.802 1.00 85.25 229 THR A CA 1
ATOM 1844 C C . THR A 1 229 ? -3.655 -20.967 -27.998 1.00 85.25 229 THR A C 1
ATOM 1846 O O . THR A 1 229 ? -2.644 -21.482 -28.473 1.00 85.25 229 THR A O 1
ATOM 1849 N N . TYR A 1 230 ? -3.662 -20.368 -26.808 1.00 76.31 230 TYR A N 1
ATOM 1850 C CA . TYR A 1 230 ? -2.490 -20.315 -25.939 1.00 76.31 230 TYR A CA 1
ATOM 1851 C C . TYR A 1 230 ? -2.442 -21.467 -24.925 1.00 76.31 230 TYR A C 1
ATOM 1853 O O . TYR A 1 230 ? -1.465 -21.572 -24.178 1.00 76.31 230 TYR A O 1
ATOM 1861 N N . LYS A 1 231 ? -3.456 -22.345 -24.899 1.00 79.81 231 LYS A N 1
ATOM 1862 C CA . LYS A 1 231 ? -3.464 -23.538 -24.042 1.00 79.81 231 LYS A CA 1
ATOM 1863 C C . LYS A 1 231 ? -2.470 -24.603 -24.523 1.00 79.81 231 LYS A C 1
ATOM 1865 O O . LYS A 1 231 ? -2.101 -24.673 -25.693 1.00 79.81 231 LYS A O 1
ATOM 1870 N N . SER A 1 232 ? -2.024 -25.436 -23.584 1.00 78.81 232 SER A N 1
ATOM 1871 C CA . SER A 1 232 ? -1.100 -26.545 -23.846 1.00 78.81 232 SER A CA 1
ATOM 1872 C C . SER A 1 232 ? -1.793 -27.715 -24.551 1.00 78.81 232 SER A C 1
ATOM 1874 O O . SER A 1 232 ? -2.969 -27.972 -24.297 1.00 78.81 232 SER A O 1
ATOM 1876 N N . MET A 1 233 ? -1.040 -28.443 -25.380 1.00 83.81 233 MET A N 1
ATOM 1877 C CA . MET A 1 233 ? -1.470 -29.713 -25.985 1.00 83.81 233 MET A CA 1
ATOM 1878 C C . MET A 1 233 ? -1.624 -30.827 -24.936 1.00 83.81 233 MET A C 1
ATOM 1880 O O . MET A 1 233 ? -0.942 -30.806 -23.903 1.00 83.81 233 MET A O 1
ATOM 1884 N N . GLY A 1 234 ? -2.499 -31.790 -25.226 1.00 83.88 234 GLY A N 1
ATOM 1885 C CA . GLY A 1 234 ? -2.623 -33.041 -24.483 1.00 83.88 234 GLY A CA 1
ATOM 1886 C C . GLY A 1 234 ? -1.672 -34.128 -25.014 1.00 83.88 234 GLY A C 1
ATOM 1887 O O . GLY A 1 234 ? -0.741 -33.824 -25.762 1.00 83.88 234 GLY A O 1
ATOM 1888 N N . PRO A 1 235 ? -1.882 -35.399 -24.625 1.00 84.69 235 PRO A N 1
ATOM 1889 C CA . PRO A 1 235 ? -1.127 -36.556 -25.127 1.00 84.69 235 PRO A CA 1
ATOM 1890 C C . PRO A 1 235 ? -1.395 -36.887 -26.603 1.00 84.69 235 PRO A C 1
ATOM 1892 O O . PRO A 1 235 ? -0.666 -37.664 -27.206 1.00 84.69 235 PRO A O 1
ATOM 1895 N N . ASP A 1 236 ? -2.438 -36.295 -27.182 1.00 82.81 236 ASP A N 1
ATOM 1896 C CA . ASP A 1 236 ? -2.782 -36.378 -28.601 1.00 82.81 236 ASP A CA 1
ATOM 1897 C C . ASP A 1 236 ? -1.854 -35.546 -29.503 1.00 82.81 236 ASP A C 1
ATOM 1899 O O . ASP A 1 236 ? -1.899 -35.699 -30.718 1.00 82.81 236 ASP A O 1
ATOM 1903 N N . GLU A 1 237 ? -1.016 -34.682 -28.918 1.00 84.38 237 GLU A N 1
ATOM 1904 C CA . GLU A 1 237 ? -0.050 -33.802 -29.597 1.00 84.38 237 GLU A CA 1
ATOM 1905 C C . GLU A 1 237 ? -0.670 -32.751 -30.539 1.00 84.38 237 GLU A C 1
ATOM 1907 O O . GLU A 1 237 ? 0.043 -32.013 -31.229 1.00 84.38 237 GLU A O 1
ATOM 1912 N N . ILE A 1 238 ? -1.997 -32.604 -30.514 1.00 87.50 238 ILE A N 1
ATOM 1913 C CA . ILE A 1 238 ? -2.728 -31.616 -31.309 1.00 87.50 238 ILE A CA 1
ATOM 1914 C C . ILE A 1 238 ? -2.787 -30.295 -30.534 1.00 87.50 238 ILE A C 1
ATOM 1916 O O . ILE A 1 238 ? -3.282 -30.217 -29.406 1.00 87.50 238 ILE A O 1
ATOM 1920 N N . GLN A 1 239 ? -2.280 -29.212 -31.132 1.00 84.81 239 GLN A N 1
ATOM 1921 C CA . GLN A 1 239 ? -2.333 -27.895 -30.495 1.00 84.81 239 GLN A CA 1
ATOM 1922 C C . GLN A 1 239 ? -3.693 -27.207 -30.688 1.00 84.81 239 GLN A C 1
ATOM 1924 O O . GLN A 1 239 ? -4.202 -27.191 -31.809 1.00 84.81 239 GLN A O 1
ATOM 1929 N N . PRO A 1 240 ? -4.227 -26.501 -29.668 1.00 87.12 240 PRO A N 1
ATOM 1930 C CA . PRO A 1 240 ? -5.466 -25.725 -29.801 1.00 87.12 240 PRO A CA 1
ATOM 1931 C C . PRO A 1 240 ? -5.438 -24.713 -30.954 1.00 87.12 240 PRO A C 1
ATOM 1933 O O . PRO A 1 240 ? -6.455 -24.450 -31.588 1.00 87.12 240 PRO A O 1
ATOM 1936 N N . ARG A 1 241 ? -4.254 -24.163 -31.260 1.00 87.12 241 ARG A N 1
ATOM 1937 C CA . ARG A 1 241 ? -4.058 -23.268 -32.405 1.00 87.12 241 ARG A CA 1
ATOM 1938 C C . ARG A 1 241 ? -4.339 -23.928 -33.747 1.00 87.12 241 ARG A C 1
ATOM 1940 O O . ARG A 1 241 ? -4.899 -23.273 -34.611 1.00 87.12 241 ARG A O 1
ATOM 1947 N N . VAL A 1 242 ? -3.976 -25.194 -33.914 1.00 88.88 242 VAL A N 1
ATOM 1948 C CA . VAL A 1 242 ? -4.259 -25.934 -35.149 1.00 88.88 242 VAL A CA 1
ATOM 1949 C C . VAL A 1 242 ? -5.763 -26.135 -35.308 1.00 88.88 242 VAL A C 1
ATOM 1951 O O . VAL A 1 242 ? -6.294 -25.870 -36.379 1.00 88.88 242 VAL A O 1
ATOM 1954 N N . LEU A 1 243 ? -6.454 -26.507 -34.227 1.00 90.75 243 LEU A N 1
ATOM 1955 C CA . LEU A 1 243 ? -7.901 -26.730 -34.242 1.00 90.75 243 LEU A CA 1
ATOM 1956 C C . LEU A 1 243 ? -8.692 -25.469 -34.604 1.00 90.75 243 LEU A C 1
ATOM 1958 O O . LEU A 1 243 ? -9.599 -25.548 -35.423 1.00 90.75 243 LEU A O 1
ATOM 1962 N N . ARG A 1 244 ? -8.324 -24.305 -34.048 1.00 91.00 244 ARG A N 1
ATOM 1963 C CA . ARG A 1 244 ? -9.012 -23.041 -34.358 1.00 91.00 244 ARG A CA 1
ATOM 1964 C C . ARG A 1 244 ? -8.794 -22.586 -35.803 1.00 91.00 244 ARG A C 1
ATOM 1966 O O . ARG A 1 244 ? -9.731 -22.160 -36.458 1.00 91.00 244 ARG A O 1
ATOM 1973 N N . GLU A 1 245 ? -7.566 -22.667 -36.315 1.00 88.75 245 GLU A N 1
ATOM 1974 C CA . GLU A 1 245 ? -7.239 -22.206 -37.682 1.00 88.75 245 GLU A CA 1
ATOM 1975 C C . GLU A 1 245 ? -7.848 -23.107 -38.777 1.00 88.75 245 GLU A C 1
ATOM 1977 O O . GLU A 1 245 ? -8.019 -22.686 -39.926 1.00 88.75 245 GLU A O 1
ATOM 1982 N N . LEU A 1 246 ? -8.170 -24.353 -38.417 1.00 91.62 246 LEU A N 1
ATOM 1983 C CA . LEU A 1 246 ? -8.788 -25.357 -39.281 1.00 91.62 246 LEU A CA 1
ATOM 1984 C C . LEU A 1 246 ? -10.257 -25.634 -38.919 1.00 91.62 246 LEU A C 1
ATOM 1986 O O . LEU A 1 246 ? -10.795 -26.642 -39.372 1.00 91.62 246 LEU A O 1
ATOM 1990 N N . ALA A 1 247 ? -10.900 -24.769 -38.126 1.00 91.75 247 ALA A N 1
ATOM 1991 C CA . ALA A 1 247 ? -12.249 -24.987 -37.601 1.00 91.75 247 ALA A CA 1
ATOM 1992 C C . ALA A 1 247 ? -13.256 -25.371 -38.699 1.00 91.75 247 ALA A C 1
ATOM 1994 O O . ALA A 1 247 ? -13.944 -26.382 -38.570 1.00 91.75 247 ALA A O 1
ATOM 1995 N N . ASP A 1 248 ? -13.253 -24.650 -39.822 1.00 88.62 248 ASP A N 1
ATOM 1996 C CA . ASP A 1 248 ? -14.200 -24.860 -40.926 1.00 88.62 248 ASP A CA 1
ATOM 1997 C C . ASP A 1 248 ? -14.074 -26.254 -41.568 1.00 88.62 248 ASP A C 1
ATOM 1999 O O . ASP A 1 248 ? -15.067 -26.850 -41.975 1.00 88.62 248 ASP A O 1
ATOM 2003 N N . VAL A 1 249 ? -12.858 -26.812 -41.612 1.00 91.12 249 VAL A N 1
ATOM 2004 C CA . VAL A 1 249 ? -12.596 -28.134 -42.208 1.00 91.12 249 VAL A CA 1
ATOM 2005 C C . VAL A 1 249 ? -12.752 -29.254 -41.178 1.00 91.12 249 VAL A C 1
ATOM 2007 O O . VAL A 1 249 ? -13.238 -30.334 -41.501 1.00 91.12 249 VAL A O 1
ATOM 2010 N N . LEU A 1 250 ? -12.360 -29.010 -39.924 1.00 92.38 250 LEU A N 1
ATOM 2011 C CA . LEU A 1 250 ? -12.389 -30.013 -38.854 1.00 92.38 250 LEU A CA 1
ATOM 2012 C C . LEU A 1 250 ? -13.765 -30.177 -38.204 1.00 92.38 250 LEU A C 1
ATOM 2014 O O . LEU A 1 250 ? -13.999 -31.199 -37.561 1.00 92.38 250 LEU A O 1
ATOM 2018 N N . THR A 1 251 ? -14.675 -29.216 -38.384 1.00 92.50 251 THR A N 1
ATOM 2019 C CA . THR A 1 251 ? -16.051 -29.297 -37.870 1.00 92.50 251 THR A CA 1
ATOM 2020 C C . THR A 1 251 ? -16.718 -30.597 -38.312 1.00 92.50 251 THR A C 1
ATOM 2022 O O . THR A 1 251 ? -17.224 -31.351 -37.486 1.00 92.50 251 THR A O 1
ATOM 2025 N N . LYS A 1 252 ? -16.649 -30.908 -39.611 1.00 90.25 252 LYS A N 1
ATOM 2026 C CA . LYS A 1 252 ? -17.326 -32.067 -40.196 1.00 90.25 252 LYS A CA 1
ATOM 2027 C C . LYS A 1 252 ? -16.867 -33.419 -39.617 1.00 90.25 252 LYS A C 1
ATOM 2029 O O . LYS A 1 252 ? -17.734 -34.158 -39.147 1.00 90.25 252 LYS A O 1
ATOM 2034 N N . PRO A 1 253 ? -15.565 -33.778 -39.611 1.00 92.25 253 PRO A N 1
ATOM 2035 C CA . PRO A 1 253 ? -15.124 -35.048 -39.034 1.00 92.25 253 PRO A CA 1
ATOM 2036 C C . PRO A 1 253 ? -15.364 -35.142 -37.524 1.00 92.25 253 PRO A C 1
ATOM 2038 O O . PRO A 1 253 ? -15.732 -36.209 -37.036 1.00 92.25 253 PRO A O 1
ATOM 2041 N N . LEU A 1 254 ? -15.211 -34.042 -36.777 1.00 91.88 254 LEU A N 1
ATOM 2042 C CA . LEU A 1 254 ? -15.443 -34.051 -35.330 1.00 91.88 254 LEU A CA 1
ATOM 2043 C C . LEU A 1 254 ? -16.920 -34.266 -34.980 1.00 91.88 254 LEU A C 1
ATOM 2045 O O . LEU A 1 254 ? -17.202 -35.037 -34.068 1.00 91.88 254 LEU A O 1
ATOM 2049 N N . SER A 1 255 ? -17.864 -33.676 -35.723 1.00 91.06 255 SER A N 1
ATOM 2050 C CA . SER A 1 255 ? -19.299 -33.925 -35.518 1.00 91.06 255 SER A CA 1
ATOM 2051 C C . SER A 1 255 ? -19.674 -35.399 -35.694 1.00 91.06 255 SER A C 1
ATOM 2053 O O . SER A 1 255 ? -20.451 -35.921 -34.898 1.00 91.06 255 SER A O 1
ATOM 2055 N N . ILE A 1 256 ? -19.090 -36.091 -36.683 1.00 89.56 256 ILE A N 1
ATOM 2056 C CA . ILE A 1 256 ? -19.324 -37.529 -36.912 1.00 89.56 256 ILE A CA 1
ATOM 2057 C C . ILE A 1 256 ? -18.814 -38.345 -35.718 1.00 89.56 256 ILE A C 1
ATOM 2059 O O . ILE A 1 256 ? -19.558 -39.147 -35.155 1.00 89.56 256 ILE A O 1
ATOM 2063 N N . ILE A 1 257 ? -17.570 -38.096 -35.293 1.00 90.50 257 ILE A N 1
ATOM 2064 C CA . ILE A 1 257 ? -16.943 -38.816 -34.174 1.00 90.50 257 ILE A CA 1
ATOM 2065 C C . ILE A 1 257 ? -17.700 -38.557 -32.867 1.00 90.50 257 ILE A C 1
ATOM 2067 O O . ILE A 1 257 ? -17.951 -39.494 -32.111 1.00 90.50 257 ILE A O 1
ATOM 2071 N N . TYR A 1 258 ? -18.099 -37.311 -32.590 1.00 91.25 258 TYR A N 1
ATOM 2072 C CA . TYR A 1 258 ? -18.860 -36.979 -31.385 1.00 91.25 258 TYR A CA 1
ATOM 2073 C C . TYR A 1 258 ? -20.242 -37.629 -31.377 1.00 91.25 258 TYR A C 1
ATOM 2075 O O . TYR A 1 258 ? -20.655 -38.136 -30.335 1.00 91.25 258 TYR A O 1
ATOM 2083 N N . GLN A 1 259 ? -20.939 -37.660 -32.516 1.00 89.50 259 GLN A N 1
ATOM 2084 C CA . GLN A 1 259 ? -22.252 -38.296 -32.611 1.00 89.50 259 GLN A CA 1
ATOM 2085 C C . GLN A 1 259 ? -22.159 -39.810 -32.390 1.00 89.50 259 GLN A C 1
ATOM 2087 O O . GLN A 1 259 ? -22.969 -40.367 -31.653 1.00 89.50 259 GLN A O 1
ATOM 2092 N N . GLN A 1 260 ? -21.154 -40.472 -32.974 1.00 87.62 260 GLN A N 1
ATOM 2093 C CA . GLN A 1 260 ? -20.895 -41.894 -32.733 1.00 87.62 260 GLN A CA 1
ATOM 2094 C C . GLN A 1 260 ? -20.535 -42.157 -31.265 1.00 87.62 260 GLN A C 1
ATOM 2096 O O . GLN A 1 260 ? -21.119 -43.039 -30.647 1.00 87.62 260 GLN A O 1
ATOM 2101 N N . SER A 1 261 ? -19.639 -41.348 -30.695 1.00 89.81 261 SER A N 1
ATOM 2102 C CA . SER A 1 261 ? -19.212 -41.424 -29.291 1.00 89.81 261 SER A CA 1
ATOM 2103 C C . SER A 1 261 ? -20.385 -41.270 -28.313 1.00 89.81 261 SER A C 1
ATOM 2105 O O . SER A 1 261 ? -20.482 -41.999 -27.327 1.00 89.81 261 SER A O 1
ATOM 2107 N N . TRP A 1 262 ? -21.335 -40.376 -28.611 1.00 86.12 262 TRP A N 1
ATOM 2108 C CA . TRP A 1 262 ? -22.562 -40.222 -27.826 1.00 86.12 262 TRP A CA 1
ATOM 2109 C C . TRP A 1 262 ? -23.480 -41.451 -27.911 1.00 86.12 262 TRP A C 1
ATOM 2111 O O . TRP A 1 262 ? -24.029 -41.869 -26.896 1.00 86.12 262 TRP A O 1
ATOM 2121 N N . LEU A 1 263 ? -23.638 -42.041 -29.102 1.00 86.19 263 LEU A N 1
ATOM 2122 C CA . LEU A 1 263 ? -24.514 -43.201 -29.319 1.00 86.19 263 LEU A CA 1
ATOM 2123 C C . LEU A 1 263 ? -23.956 -44.498 -28.719 1.00 86.19 263 LEU A C 1
ATOM 2125 O O . LEU A 1 263 ? -24.728 -45.314 -28.224 1.00 86.19 263 LEU A O 1
ATOM 2129 N N . THR A 1 264 ? -22.638 -44.704 -28.770 1.00 86.44 264 THR A N 1
ATOM 2130 C CA . THR A 1 264 ? -22.000 -45.937 -28.275 1.00 86.44 264 THR A CA 1
ATOM 2131 C C . THR A 1 264 ? -21.554 -45.845 -26.817 1.00 86.44 264 THR A C 1
ATOM 2133 O O . THR A 1 264 ? -21.320 -46.875 -26.189 1.00 86.44 264 THR A O 1
ATOM 2136 N N . GLY A 1 265 ? -21.403 -44.633 -26.270 1.00 85.06 265 GLY A N 1
ATOM 2137 C CA . GLY A 1 265 ? -20.814 -44.410 -24.947 1.00 85.06 265 GLY A CA 1
ATOM 2138 C C . GLY A 1 265 ? -19.298 -44.645 -24.897 1.00 85.06 265 GLY A C 1
ATOM 2139 O O . GLY A 1 265 ? -18.711 -44.690 -23.814 1.00 85.06 265 GLY A O 1
ATOM 2140 N N . GLU A 1 266 ? -18.642 -44.796 -26.050 1.00 88.31 266 GLU A N 1
ATOM 2141 C CA . GLU A 1 266 ? -17.200 -45.012 -26.157 1.00 88.31 266 GLU A CA 1
ATOM 2142 C C . GLU A 1 266 ? -16.473 -43.728 -26.557 1.00 88.31 266 GLU A C 1
ATOM 2144 O O . GLU A 1 266 ? -16.916 -43.029 -27.453 1.00 88.31 266 GLU A O 1
ATOM 2149 N N . VAL A 1 267 ? -15.298 -43.459 -25.976 1.00 89.38 267 VAL A N 1
ATOM 2150 C CA . VAL A 1 267 ? -14.397 -42.369 -26.409 1.00 89.38 267 VAL A CA 1
ATOM 2151 C C . VAL A 1 267 ? -13.053 -42.913 -26.903 1.00 89.38 267 VAL A C 1
ATOM 2153 O O . VAL A 1 267 ? -12.593 -43.928 -26.357 1.00 89.38 267 VAL A O 1
ATOM 2156 N N . PRO A 1 268 ? -12.369 -42.238 -27.851 1.00 89.62 268 PRO A N 1
ATOM 2157 C CA . PRO A 1 268 ? -11.024 -42.609 -28.287 1.00 89.62 268 PRO A CA 1
ATOM 2158 C C . PRO A 1 268 ? -10.045 -42.743 -27.113 1.00 89.62 268 PRO A C 1
ATOM 2160 O O . PRO A 1 268 ? -10.072 -41.956 -26.164 1.00 89.62 268 PRO A O 1
ATOM 2163 N N . ALA A 1 269 ? -9.147 -43.725 -27.182 1.00 86.62 269 ALA A N 1
ATOM 2164 C CA . ALA A 1 269 ? -8.203 -44.059 -26.117 1.00 86.62 269 ALA A CA 1
ATOM 2165 C C . ALA A 1 269 ? -7.336 -42.861 -25.696 1.00 86.62 269 ALA A C 1
ATOM 2167 O O . ALA A 1 269 ? -7.165 -42.617 -24.503 1.00 86.62 269 ALA A O 1
ATOM 2168 N N . ASP A 1 270 ? -6.874 -42.057 -26.658 1.00 83.44 270 ASP A N 1
ATOM 2169 C CA . ASP A 1 270 ? -6.060 -40.863 -26.399 1.00 83.44 270 ASP A CA 1
ATOM 2170 C C . ASP A 1 270 ? -6.789 -39.801 -25.567 1.00 83.44 270 ASP A C 1
ATOM 2172 O O . ASP A 1 270 ? -6.153 -39.035 -24.841 1.00 83.44 270 ASP A O 1
ATOM 2176 N N . TRP A 1 271 ? -8.123 -39.755 -25.631 1.00 86.44 271 TRP A N 1
ATOM 2177 C CA . TRP A 1 271 ? -8.917 -38.801 -24.854 1.00 86.44 271 TRP A CA 1
ATOM 2178 C C . TRP A 1 271 ? -9.014 -39.207 -23.379 1.00 86.44 271 TRP A C 1
ATOM 2180 O O . TRP A 1 271 ? -9.282 -38.359 -22.533 1.00 86.44 271 TRP A O 1
ATOM 2190 N N . ARG A 1 272 ? -8.719 -40.475 -23.056 1.00 85.75 272 ARG A N 1
ATOM 2191 C CA . ARG A 1 272 ? -8.652 -41.000 -21.681 1.00 85.75 272 ARG A CA 1
ATOM 2192 C C . ARG A 1 272 ? -7.288 -40.759 -21.022 1.00 85.75 272 ARG A C 1
ATOM 2194 O O . ARG A 1 272 ? -7.142 -40.975 -19.821 1.00 85.75 272 ARG A O 1
ATOM 2201 N N . LEU A 1 273 ? -6.283 -40.333 -21.792 1.00 86.69 273 LEU A N 1
ATOM 2202 C CA . LEU A 1 273 ? -4.923 -40.088 -21.314 1.00 86.69 273 LEU A CA 1
ATOM 2203 C C . LEU A 1 273 ? -4.734 -38.627 -20.877 1.00 86.69 273 LEU A C 1
ATOM 2205 O O . LEU A 1 273 ? -5.359 -37.703 -21.403 1.00 86.69 273 LEU A O 1
ATOM 2209 N N . ALA A 1 274 ? -3.808 -38.394 -19.942 1.00 88.19 274 ALA A N 1
ATOM 2210 C CA . ALA A 1 274 ? -3.460 -37.049 -19.490 1.00 88.19 274 ALA A CA 1
ATOM 2211 C C . ALA A 1 274 ? -1.972 -36.892 -19.160 1.00 88.19 274 ALA A C 1
ATOM 2213 O O . ALA A 1 274 ? -1.379 -37.730 -18.483 1.00 88.19 274 ALA A O 1
ATOM 2214 N N . ASN A 1 275 ? -1.398 -35.750 -19.544 1.00 86.19 275 ASN A N 1
ATOM 2215 C CA . ASN A 1 275 ? -0.084 -35.325 -19.063 1.00 86.19 275 ASN A CA 1
ATOM 2216 C C . ASN A 1 275 ? -0.252 -34.527 -17.763 1.00 86.19 275 ASN A C 1
ATOM 2218 O O . ASN A 1 275 ? -0.790 -33.418 -17.778 1.00 86.19 275 ASN A O 1
ATOM 2222 N N . VAL A 1 276 ? 0.205 -35.068 -16.632 1.00 85.62 276 VAL A N 1
ATOM 2223 C CA . VAL A 1 276 ? 0.055 -34.420 -15.319 1.00 85.62 276 VAL A CA 1
ATOM 2224 C C . VAL A 1 276 ? 1.170 -33.401 -15.086 1.00 85.62 276 VAL A C 1
ATOM 2226 O O . VAL A 1 276 ? 2.347 -33.742 -14.988 1.00 85.62 276 VAL A O 1
ATOM 2229 N N . MET A 1 277 ? 0.795 -32.129 -14.959 1.00 79.69 277 MET A N 1
ATOM 2230 C CA . MET A 1 277 ? 1.704 -31.037 -14.625 1.00 79.69 277 MET A CA 1
ATOM 2231 C C . MET A 1 277 ? 1.613 -30.661 -13.138 1.00 79.69 277 MET A C 1
ATOM 2233 O O . MET A 1 277 ? 0.559 -30.194 -12.700 1.00 79.69 277 MET A O 1
ATOM 2237 N N . PRO A 1 278 ? 2.708 -30.768 -12.362 1.00 83.31 278 PRO A N 1
ATOM 2238 C CA . PRO A 1 278 ? 2.730 -30.310 -10.978 1.00 83.31 278 PRO A CA 1
ATOM 2239 C C . PRO A 1 278 ? 2.805 -28.777 -10.913 1.00 83.31 278 PRO A C 1
ATOM 2241 O O . PRO A 1 278 ? 3.779 -28.165 -11.357 1.00 83.31 278 PRO A O 1
ATOM 2244 N N . ILE A 1 279 ? 1.793 -28.137 -10.321 1.00 78.94 279 ILE A N 1
ATOM 2245 C CA . ILE A 1 279 ? 1.765 -26.685 -10.088 1.00 78.94 279 ILE A CA 1
ATOM 2246 C C . ILE A 1 279 ? 1.947 -26.397 -8.601 1.00 78.94 279 ILE A C 1
ATOM 2248 O O . ILE A 1 279 ? 1.110 -26.769 -7.780 1.00 78.94 279 ILE A O 1
ATOM 2252 N N . PHE A 1 280 ? 3.020 -25.686 -8.254 1.00 81.31 280 PHE A N 1
ATOM 2253 C CA . PHE A 1 280 ? 3.264 -25.255 -6.879 1.00 81.31 280 PHE A CA 1
ATOM 2254 C C . PHE A 1 280 ? 2.215 -24.230 -6.425 1.00 81.31 280 PHE A C 1
ATOM 2256 O O . PHE A 1 280 ? 2.007 -23.212 -7.090 1.00 81.31 280 PHE A O 1
ATOM 2263 N N . LYS A 1 281 ? 1.582 -24.482 -5.276 1.00 78.12 281 LYS A N 1
ATOM 2264 C CA . LYS A 1 281 ? 0.520 -23.643 -4.709 1.00 78.12 281 LYS A CA 1
ATOM 2265 C C . LYS A 1 281 ? 1.075 -22.590 -3.739 1.00 78.12 281 LYS A C 1
ATOM 2267 O O . LYS A 1 281 ? 0.968 -21.399 -4.018 1.00 78.12 281 LYS A O 1
ATOM 2272 N N . LYS A 1 282 ? 1.614 -23.010 -2.586 1.00 65.94 282 LYS A N 1
ATOM 2273 C CA . LYS A 1 282 ? 2.176 -22.170 -1.500 1.00 65.94 282 LYS A CA 1
ATOM 2274 C C . LYS A 1 282 ? 2.864 -23.059 -0.451 1.00 65.94 282 LYS A C 1
ATOM 2276 O O . LYS A 1 282 ? 2.559 -24.236 -0.421 1.00 65.94 282 LYS A O 1
ATOM 2281 N N . GLY A 1 283 ? 3.715 -22.507 0.421 1.00 80.12 283 GLY A N 1
ATOM 2282 C CA . GLY A 1 283 ? 4.378 -23.261 1.504 1.00 80.12 283 GLY A CA 1
ATOM 2283 C C . GLY A 1 283 ? 5.861 -23.547 1.246 1.00 80.12 283 GLY A C 1
ATOM 2284 O O . GLY A 1 283 ? 6.510 -22.821 0.488 1.00 80.12 283 GLY A O 1
ATOM 2285 N N . ARG A 1 284 ? 6.402 -24.582 1.900 1.00 75.00 284 ARG A N 1
ATOM 2286 C CA . ARG A 1 284 ? 7.765 -25.080 1.650 1.00 75.00 284 ARG A CA 1
ATOM 2287 C C . ARG A 1 284 ? 7.792 -25.775 0.289 1.00 75.00 284 ARG A C 1
ATOM 2289 O O . ARG A 1 284 ? 6.879 -26.536 -0.028 1.00 75.00 284 ARG A O 1
ATOM 2296 N N . LYS A 1 285 ? 8.791 -25.473 -0.543 1.00 77.06 285 LYS A N 1
ATOM 2297 C CA . LYS A 1 285 ? 8.880 -26.032 -1.907 1.00 77.06 285 LYS A CA 1
ATOM 2298 C C . LYS A 1 285 ? 9.341 -27.479 -1.903 1.00 77.06 285 LYS A C 1
ATOM 2300 O O . LYS A 1 285 ? 9.136 -28.172 -2.882 1.00 77.06 285 LYS A O 1
ATOM 2305 N N . GLU A 1 286 ? 9.951 -27.900 -0.810 1.00 79.94 286 GLU A N 1
ATOM 2306 C CA . GLU A 1 286 ? 10.462 -29.241 -0.584 1.00 79.94 286 GLU A CA 1
ATOM 2307 C C . GLU A 1 286 ? 9.328 -30.267 -0.410 1.00 79.94 286 GLU A C 1
ATOM 2309 O O . GLU A 1 286 ? 9.525 -31.448 -0.678 1.00 79.94 286 GLU A O 1
ATOM 2314 N N . ASP A 1 287 ? 8.151 -29.803 0.022 1.00 78.81 287 ASP A N 1
ATOM 2315 C CA . ASP A 1 287 ? 6.995 -30.615 0.403 1.00 78.81 287 ASP A CA 1
ATOM 2316 C C . ASP A 1 287 ? 6.067 -30.897 -0.794 1.00 78.81 287 ASP A C 1
ATOM 2318 O O . ASP A 1 287 ? 5.556 -29.981 -1.451 1.00 78.81 287 ASP A O 1
ATOM 2322 N N . LEU A 1 288 ? 5.835 -32.189 -1.049 1.00 81.12 288 LEU A N 1
ATOM 2323 C CA . LEU A 1 288 ? 5.033 -32.714 -2.157 1.00 81.12 288 LEU A CA 1
ATOM 2324 C C . LEU A 1 288 ? 3.553 -32.306 -2.060 1.00 81.12 288 LEU A C 1
ATOM 2326 O O . LEU A 1 288 ? 2.924 -32.057 -3.091 1.00 81.12 288 LEU A O 1
ATOM 2330 N N . GLY A 1 289 ? 3.017 -32.132 -0.845 1.00 81.25 289 GLY A N 1
ATOM 2331 C CA . GLY A 1 289 ? 1.627 -31.722 -0.609 1.00 81.25 289 GLY A CA 1
ATOM 2332 C C . GLY A 1 289 ? 1.309 -30.302 -1.090 1.00 81.25 289 GLY A C 1
ATOM 2333 O O . GLY A 1 289 ? 0.147 -29.938 -1.287 1.00 81.25 289 GLY A O 1
ATOM 2334 N N . ASN A 1 290 ? 2.342 -29.497 -1.356 1.00 84.81 290 ASN A N 1
ATOM 2335 C CA . ASN A 1 290 ? 2.199 -28.135 -1.865 1.00 84.81 290 ASN A CA 1
ATOM 2336 C C . ASN A 1 290 ? 2.093 -28.059 -3.398 1.00 84.81 290 ASN A C 1
ATOM 2338 O O . ASN A 1 290 ? 1.990 -26.956 -3.950 1.00 84.81 290 ASN A O 1
ATOM 2342 N N . TYR A 1 291 ? 2.079 -29.202 -4.090 1.00 83.25 291 TYR A N 1
ATOM 2343 C CA . TYR A 1 291 ? 1.931 -29.299 -5.540 1.00 83.25 291 TYR A CA 1
ATOM 2344 C C . TYR A 1 291 ? 0.552 -29.835 -5.931 1.00 83.25 291 TYR A C 1
ATOM 2346 O O . TYR A 1 291 ? 0.044 -30.793 -5.360 1.00 83.25 291 TYR A O 1
ATOM 2354 N N . ARG A 1 292 ? -0.066 -29.213 -6.939 1.00 81.00 292 ARG A N 1
ATOM 2355 C CA . ARG A 1 292 ? -1.332 -29.660 -7.534 1.00 81.00 292 ARG A CA 1
ATOM 2356 C C . ARG A 1 292 ? -1.068 -30.458 -8.813 1.00 81.00 292 ARG A C 1
ATOM 2358 O O . ARG A 1 292 ? -0.371 -29.914 -9.674 1.00 81.00 292 ARG A O 1
ATOM 2365 N N . PRO A 1 293 ? -1.650 -31.656 -8.989 1.00 88.00 293 PRO A N 1
ATOM 2366 C CA . PRO A 1 293 ? -1.633 -32.353 -10.269 1.00 88.00 293 PRO A CA 1
ATOM 2367 C C . PRO A 1 293 ? -2.661 -31.721 -11.215 1.00 88.00 293 PRO A C 1
ATOM 2369 O O . PRO A 1 293 ? -3.865 -31.851 -11.007 1.00 88.00 293 PRO A O 1
ATOM 2372 N N . VAL A 1 294 ? -2.207 -31.003 -12.244 1.00 84.56 294 VAL A N 1
ATOM 2373 C CA . VAL A 1 294 ? -3.091 -30.490 -13.303 1.00 84.56 294 VAL A CA 1
ATOM 2374 C C . VAL A 1 294 ? -2.971 -31.376 -14.533 1.00 84.56 294 VAL A C 1
ATOM 2376 O O . VAL A 1 294 ? -1.922 -31.414 -15.170 1.00 84.56 294 VAL A O 1
ATOM 2379 N N . SER A 1 295 ? -4.056 -32.065 -14.873 1.00 86.38 295 SER A N 1
ATOM 2380 C CA . SER A 1 295 ? -4.134 -32.954 -16.031 1.00 86.38 295 SER A CA 1
ATOM 2381 C C . SER A 1 295 ? -4.321 -32.169 -17.329 1.00 86.38 295 SER A C 1
ATOM 2383 O O . SER A 1 295 ? -5.333 -31.496 -17.539 1.00 86.38 295 SER A O 1
ATOM 2385 N N . LEU A 1 296 ? -3.348 -32.262 -18.229 1.00 84.62 296 LEU A N 1
ATOM 2386 C CA . LEU A 1 296 ? -3.498 -31.836 -19.615 1.00 84.62 296 LEU A CA 1
ATOM 2387 C C . LEU A 1 296 ? -4.086 -33.000 -20.420 1.00 84.62 296 LEU A C 1
ATOM 2389 O O . LEU A 1 296 ? -3.346 -33.894 -20.823 1.00 84.62 296 LEU A O 1
ATOM 2393 N N . THR A 1 297 ? -5.406 -33.000 -20.607 1.00 87.81 297 THR A N 1
ATOM 2394 C CA . THR A 1 297 ? -6.139 -33.949 -21.466 1.00 87.81 297 THR A CA 1
ATOM 2395 C C . THR A 1 297 ? -6.259 -33.441 -22.907 1.00 87.81 297 THR A C 1
ATOM 2397 O O . THR A 1 297 ? -5.984 -32.265 -23.180 1.00 87.81 297 THR A O 1
ATOM 2400 N N . SER A 1 298 ? -6.664 -34.338 -23.811 1.00 89.31 298 SER A N 1
ATOM 2401 C CA . SER A 1 298 ? -6.904 -34.069 -25.235 1.00 89.31 298 SER A CA 1
ATOM 2402 C C . SER A 1 298 ? -7.829 -32.868 -25.466 1.00 89.31 298 SER A C 1
ATOM 2404 O O . SER A 1 298 ? -8.851 -32.711 -24.795 1.00 89.31 298 SER A O 1
ATOM 2406 N N . VAL A 1 299 ? -7.477 -32.005 -26.424 1.00 88.56 299 VAL A N 1
ATOM 2407 C CA . VAL A 1 299 ? -8.260 -30.792 -26.720 1.00 88.56 299 VAL A CA 1
ATOM 2408 C C . VAL A 1 299 ? -9.581 -31.137 -27.425 1.00 88.56 299 VAL A C 1
ATOM 2410 O O . VAL A 1 299 ? -10.609 -30.655 -26.952 1.00 88.56 299 VAL A O 1
ATOM 2413 N N . PRO A 1 300 ? -9.612 -32.007 -28.461 1.00 89.75 300 PRO A N 1
ATOM 2414 C CA . PRO A 1 300 ? -10.866 -32.533 -29.005 1.00 89.75 300 PRO A CA 1
ATOM 2415 C C . PRO A 1 300 ? -11.735 -33.254 -27.965 1.00 89.75 300 PRO A C 1
ATOM 2417 O O . PRO A 1 300 ? -12.954 -33.104 -27.999 1.00 89.75 300 PRO A O 1
ATOM 2420 N N . GLY A 1 301 ? -11.135 -33.970 -27.005 1.00 89.38 301 GLY A N 1
ATOM 2421 C CA . GLY A 1 301 ? -11.880 -34.583 -25.898 1.00 89.38 301 GLY A CA 1
ATOM 2422 C C . GLY A 1 301 ? -12.589 -33.551 -25.012 1.00 89.38 301 GLY A C 1
ATOM 2423 O O . GLY A 1 301 ? -13.776 -33.687 -24.729 1.00 89.38 301 GLY A O 1
ATOM 2424 N N . LYS A 1 302 ? -11.909 -32.452 -24.655 1.00 88.62 302 LYS A N 1
ATOM 2425 C CA . LYS A 1 302 ? -12.509 -31.352 -23.874 1.00 88.62 302 LYS A CA 1
ATOM 2426 C C . LYS A 1 302 ? -13.679 -30.672 -24.578 1.00 88.62 302 LYS A C 1
ATOM 2428 O O . LYS A 1 302 ? -14.597 -30.213 -23.907 1.00 88.62 302 LYS A O 1
ATOM 2433 N N . LEU A 1 303 ? -13.642 -30.570 -25.907 1.00 89.56 303 LEU A N 1
ATOM 2434 C CA . LEU A 1 303 ? -14.767 -30.025 -26.670 1.00 89.56 303 LEU A CA 1
ATOM 2435 C C . LEU A 1 303 ? -16.003 -30.921 -26.533 1.00 89.56 303 LEU A C 1
ATOM 2437 O O . LEU A 1 303 ? -17.094 -30.413 -26.287 1.00 89.56 303 LEU A O 1
ATOM 2441 N N . MET A 1 304 ? -15.826 -32.245 -26.592 1.00 88.06 304 MET A N 1
ATOM 2442 C CA . MET A 1 304 ? -16.914 -33.185 -26.318 1.00 88.06 304 MET A CA 1
ATOM 2443 C C . MET A 1 304 ? -17.430 -33.043 -24.880 1.00 88.06 304 MET A C 1
ATOM 2445 O O . MET A 1 304 ? -18.636 -32.947 -24.667 1.00 88.06 304 MET A O 1
ATOM 2449 N N . GLU A 1 305 ? -16.534 -32.950 -23.893 1.00 88.88 305 GLU A N 1
ATOM 2450 C CA . GLU A 1 305 ? -16.914 -32.719 -22.492 1.00 88.88 305 GLU A CA 1
ATOM 2451 C C . GLU A 1 305 ? -17.743 -31.436 -22.315 1.00 88.88 305 GLU A C 1
ATOM 2453 O O . GLU A 1 305 ? -18.652 -31.417 -21.492 1.00 88.88 305 GLU A O 1
ATOM 2458 N N . GLN A 1 306 ? -17.486 -30.372 -23.087 1.00 87.12 306 GLN A N 1
ATOM 2459 C CA . GLN A 1 306 ? -18.279 -29.136 -23.037 1.00 87.12 306 GLN A CA 1
ATOM 2460 C C . GLN A 1 306 ? -19.706 -29.315 -23.568 1.00 87.12 306 GLN A C 1
ATOM 2462 O O . GLN A 1 306 ? -20.638 -28.722 -23.016 1.00 87.12 306 GLN A O 1
ATOM 2467 N N . ILE A 1 307 ? -19.892 -30.142 -24.599 1.00 85.75 307 ILE A N 1
ATOM 2468 C CA . ILE A 1 307 ? -21.221 -30.505 -25.113 1.00 85.75 307 ILE A CA 1
ATOM 2469 C C . ILE A 1 307 ? -21.981 -31.290 -24.035 1.00 85.75 307 ILE A C 1
ATOM 2471 O O . ILE A 1 307 ? -23.100 -30.924 -23.668 1.00 85.75 307 ILE A O 1
ATOM 2475 N N . ILE A 1 308 ? -21.334 -32.303 -23.450 1.00 86.12 308 ILE A N 1
ATOM 2476 C CA . ILE A 1 308 ? -21.907 -33.131 -22.378 1.00 86.12 308 ILE A CA 1
ATOM 2477 C C . ILE A 1 308 ? -22.246 -32.277 -21.147 1.00 86.12 308 ILE A C 1
ATOM 2479 O O . ILE A 1 308 ? -23.350 -32.361 -20.610 1.00 86.12 308 ILE A O 1
ATOM 2483 N N . LEU A 1 309 ? -21.327 -31.409 -20.716 1.00 85.38 309 LEU A N 1
ATOM 2484 C CA . LEU A 1 309 ? -21.511 -30.520 -19.568 1.00 85.38 309 LEU A CA 1
ATOM 2485 C C . LEU A 1 309 ? -22.720 -29.605 -19.761 1.00 85.38 309 LEU A C 1
ATOM 2487 O O . LEU A 1 309 ? -23.455 -29.353 -18.809 1.00 85.38 309 LEU A O 1
ATOM 2491 N N . SER A 1 310 ? -22.933 -29.118 -20.982 1.00 82.75 310 SER A N 1
ATOM 2492 C CA . SER A 1 310 ? -24.061 -28.246 -21.312 1.00 82.75 310 SER A CA 1
ATOM 2493 C C . SER A 1 310 ? -25.399 -28.987 -21.190 1.00 82.75 310 SER A C 1
ATOM 2495 O O . SER A 1 310 ? -26.353 -28.425 -20.652 1.00 82.75 310 SER A O 1
ATOM 2497 N N . ALA A 1 311 ? -25.459 -30.257 -21.614 1.00 82.38 311 ALA A N 1
ATOM 2498 C CA . ALA A 1 311 ? -26.636 -31.115 -21.449 1.00 82.38 311 ALA A CA 1
ATOM 2499 C C . ALA A 1 311 ? -26.917 -31.436 -19.968 1.00 82.38 311 ALA A C 1
ATOM 2501 O O . ALA A 1 311 ? -28.036 -31.234 -19.496 1.00 82.38 311 ALA A O 1
ATOM 2502 N N . ILE A 1 312 ? -25.891 -31.856 -19.215 1.00 83.38 312 ILE A N 1
ATOM 2503 C CA . ILE A 1 312 ? -26.014 -32.182 -17.783 1.00 83.38 312 ILE A CA 1
ATOM 2504 C C . ILE A 1 312 ? -26.436 -30.950 -16.978 1.00 83.38 312 ILE A C 1
ATOM 2506 O O . ILE A 1 312 ? -27.340 -31.032 -16.151 1.00 83.38 312 ILE A O 1
ATOM 2510 N N . THR A 1 313 ? -25.807 -29.798 -17.224 1.00 80.94 313 THR A N 1
ATOM 2511 C CA . THR A 1 313 ? -26.102 -28.561 -16.484 1.00 80.94 313 THR A CA 1
ATOM 2512 C C . THR A 1 313 ? -27.558 -28.143 -16.672 1.00 80.94 313 THR A C 1
ATOM 2514 O O . THR A 1 313 ? -28.221 -27.833 -15.687 1.00 80.94 313 THR A O 1
ATOM 2517 N N . ARG A 1 314 ? -28.081 -28.214 -17.906 1.00 80.12 314 ARG A N 1
ATOM 2518 C CA . ARG A 1 314 ? -29.484 -27.893 -18.210 1.00 80.12 314 ARG A CA 1
ATOM 2519 C C . ARG A 1 314 ? -30.454 -28.803 -17.453 1.00 80.12 314 ARG A C 1
ATOM 2521 O O . ARG A 1 314 ? -31.392 -28.311 -16.838 1.00 80.12 314 ARG A O 1
ATOM 2528 N N . HIS A 1 315 ? -30.203 -30.112 -17.457 1.00 79.12 315 HIS A N 1
ATOM 2529 C CA . HIS A 1 315 ? -31.045 -31.079 -16.747 1.00 79.12 315 HIS A CA 1
ATOM 2530 C C . HIS A 1 315 ? -31.030 -30.849 -15.226 1.00 79.12 315 HIS A C 1
ATOM 2532 O O . HIS A 1 315 ? -32.072 -30.809 -14.576 1.00 79.12 315 HIS A O 1
ATOM 2538 N N . VAL A 1 316 ? -29.844 -30.636 -14.650 1.00 79.75 316 VAL A N 1
ATOM 2539 C CA . VAL A 1 316 ? -29.677 -30.440 -13.203 1.00 79.75 316 VAL A CA 1
ATOM 2540 C C . VAL A 1 316 ? -30.265 -29.109 -12.715 1.00 79.75 316 VAL A C 1
ATOM 2542 O O . VAL A 1 316 ? -30.772 -29.048 -11.592 1.00 79.75 316 VAL A O 1
ATOM 2545 N N . GLU A 1 317 ? -30.204 -28.048 -13.526 1.00 72.75 317 GLU A N 1
ATOM 2546 C CA . GLU A 1 317 ? -30.824 -26.752 -13.214 1.00 72.75 317 GLU A CA 1
ATOM 2547 C C . GLU A 1 317 ? -32.358 -26.835 -13.217 1.00 72.75 317 GLU A C 1
ATOM 2549 O O . GLU A 1 317 ? -32.975 -26.312 -12.288 1.00 72.75 317 GLU A O 1
ATOM 2554 N N . ASN A 1 318 ? -32.957 -27.543 -14.182 1.00 75.06 318 ASN A N 1
ATOM 2555 C CA . ASN A 1 318 ? -34.412 -27.718 -14.273 1.00 75.06 318 ASN A CA 1
ATOM 2556 C C . ASN A 1 318 ? -34.978 -28.552 -13.109 1.00 75.06 318 ASN A C 1
ATOM 2558 O O . ASN A 1 318 ? -36.015 -28.206 -12.551 1.00 75.06 318 ASN A O 1
ATOM 2562 N N . ASN A 1 319 ? -34.253 -29.590 -12.678 1.00 75.12 319 ASN A N 1
ATOM 2563 C CA . ASN A 1 319 ? -34.734 -30.552 -11.677 1.00 75.12 319 ASN A CA 1
ATOM 2564 C C . ASN A 1 319 ? -34.279 -30.246 -10.237 1.00 75.12 319 ASN A C 1
ATOM 2566 O O . ASN A 1 319 ? -34.375 -31.098 -9.357 1.00 75.12 319 ASN A O 1
ATOM 2570 N N . GLN A 1 320 ? -33.725 -29.053 -9.979 1.00 65.12 320 GLN A N 1
ATOM 2571 C CA . GLN A 1 320 ? -33.178 -28.643 -8.671 1.00 65.12 320 GLN A CA 1
ATOM 2572 C C . GLN A 1 320 ? -32.186 -29.647 -8.039 1.00 65.12 320 GLN A C 1
ATOM 2574 O O . GLN A 1 320 ? -32.021 -29.692 -6.818 1.00 65.12 320 GLN A O 1
ATOM 2579 N N . GLY A 1 321 ? -31.455 -30.418 -8.852 1.00 69.50 321 GLY A N 1
ATOM 2580 C CA . GLY A 1 321 ? -30.614 -31.526 -8.372 1.00 69.50 321 GLY A CA 1
ATOM 2581 C C . GLY A 1 321 ? -29.420 -31.110 -7.495 1.00 69.50 321 GLY A C 1
ATOM 2582 O O . GLY A 1 321 ? -28.813 -31.950 -6.831 1.00 69.50 321 GLY A O 1
ATOM 2583 N N . ILE A 1 322 ? -29.067 -29.816 -7.453 1.00 77.19 322 ILE A N 1
ATOM 2584 C CA . ILE A 1 322 ? -27.980 -29.281 -6.615 1.00 77.19 322 ILE A CA 1
ATOM 2585 C C . ILE A 1 322 ? -28.539 -28.389 -5.504 1.00 77.19 322 ILE A C 1
ATOM 2587 O O . ILE A 1 322 ? -29.055 -27.292 -5.757 1.00 77.19 322 ILE A O 1
ATOM 2591 N N . LYS A 1 323 ? -28.307 -28.812 -4.253 1.00 78.19 323 LYS A N 1
ATOM 2592 C CA . LYS A 1 323 ? -28.694 -28.077 -3.039 1.00 78.19 323 LYS A CA 1
ATOM 2593 C C . LYS A 1 323 ? -28.249 -26.600 -3.083 1.00 78.19 323 LYS A C 1
ATOM 2595 O O . LYS A 1 323 ? -27.132 -26.313 -3.528 1.00 78.19 323 LYS A O 1
ATOM 2600 N N . PRO A 1 324 ? -29.056 -25.653 -2.563 1.00 75.75 324 PRO A N 1
ATOM 2601 C CA . PRO A 1 324 ? -28.712 -24.225 -2.544 1.00 75.75 324 PRO A CA 1
ATOM 2602 C C . PRO A 1 324 ? -27.408 -23.879 -1.811 1.00 75.75 324 PRO A C 1
ATOM 2604 O O . PRO A 1 324 ? -26.799 -22.862 -2.121 1.00 75.75 324 PRO A O 1
ATOM 2607 N N . SER A 1 325 ? -26.957 -24.727 -0.878 1.00 78.25 325 SER A N 1
ATOM 2608 C CA . SER A 1 325 ? -25.704 -24.547 -0.130 1.00 78.25 325 SER A CA 1
ATOM 2609 C C . SER A 1 325 ? -24.434 -24.766 -0.961 1.00 78.25 325 SER A C 1
ATOM 2611 O O . SER A 1 325 ? -23.353 -24.359 -0.536 1.00 78.25 325 SER A O 1
ATOM 2613 N N . GLN A 1 326 ? -24.532 -25.377 -2.147 1.00 83.62 326 GLN A N 1
ATOM 2614 C CA . GLN A 1 326 ? -23.406 -25.518 -3.069 1.00 83.62 326 GLN A CA 1
ATOM 2615 C C . GLN A 1 326 ? -23.285 -24.267 -3.944 1.00 83.62 326 GLN A C 1
ATOM 2617 O O . GLN A 1 326 ? -24.214 -23.921 -4.672 1.00 83.62 326 GLN A O 1
ATOM 2622 N N . HIS A 1 327 ? -22.126 -23.611 -3.901 1.00 81.56 327 HIS A N 1
ATOM 2623 C CA . HIS A 1 327 ? -21.840 -22.386 -4.661 1.00 81.56 327 HIS A CA 1
ATOM 2624 C C . HIS A 1 327 ? -20.690 -22.550 -5.661 1.00 81.56 327 HIS A C 1
ATOM 2626 O O . HIS A 1 327 ? -20.580 -21.759 -6.598 1.00 81.56 327 HIS A O 1
ATOM 2632 N N . GLY A 1 328 ? -19.822 -23.549 -5.473 1.00 80.75 328 GLY A N 1
ATOM 2633 C CA . GLY A 1 328 ? -18.748 -23.836 -6.420 1.00 80.75 328 GLY A CA 1
ATOM 2634 C C . GLY A 1 328 ? -19.313 -24.356 -7.741 1.00 80.75 328 GLY A C 1
ATOM 2635 O O . GLY A 1 328 ? -20.226 -25.176 -7.733 1.00 80.75 328 GLY A O 1
ATOM 2636 N N . PHE A 1 329 ? -18.760 -23.888 -8.864 1.00 78.62 329 PHE A N 1
ATOM 2637 C CA . PHE A 1 329 ? -19.099 -24.354 -10.219 1.00 78.62 329 PHE A CA 1
ATOM 2638 C C . PHE A 1 329 ? -20.578 -24.204 -10.624 1.00 78.62 329 PHE A C 1
ATOM 2640 O O . PHE A 1 329 ? -21.055 -24.944 -11.478 1.00 78.62 329 PHE A O 1
ATOM 2647 N N . ARG A 1 330 ? -21.303 -23.232 -10.054 1.00 77.38 330 ARG A N 1
ATOM 2648 C CA . ARG A 1 330 ? -22.685 -22.913 -10.448 1.00 77.38 330 ARG A CA 1
ATOM 2649 C C . ARG A 1 330 ? -22.784 -21.543 -11.103 1.00 77.38 330 ARG A C 1
ATOM 2651 O O . ARG A 1 330 ? -22.156 -20.585 -10.652 1.00 77.38 330 ARG A O 1
ATOM 2658 N N . LYS A 1 331 ? -23.634 -21.424 -12.122 1.00 75.00 331 LYS A N 1
ATOM 2659 C CA . LYS A 1 331 ? -23.982 -20.131 -12.720 1.00 75.00 331 LYS A CA 1
ATOM 2660 C C . LYS A 1 331 ? -24.716 -19.262 -11.689 1.00 75.00 331 LYS A C 1
ATOM 2662 O O . LYS A 1 331 ? -25.516 -19.761 -10.903 1.00 75.00 331 LYS A O 1
ATOM 2667 N N . GLY A 1 332 ? -24.395 -17.968 -11.634 1.00 78.50 332 GLY A N 1
ATOM 2668 C CA . GLY A 1 332 ? -25.004 -17.022 -10.683 1.00 78.50 332 GLY A CA 1
ATOM 2669 C C . GLY A 1 332 ? -24.582 -17.187 -9.212 1.00 78.50 332 GLY A C 1
ATOM 2670 O O . GLY A 1 332 ? -25.008 -16.401 -8.370 1.00 78.50 332 GLY A O 1
ATOM 2671 N N . ARG A 1 333 ? -23.722 -18.160 -8.880 1.00 80.31 333 ARG A N 1
ATOM 2672 C CA . ARG A 1 333 ? -23.102 -18.303 -7.554 1.00 80.31 333 ARG A CA 1
ATOM 2673 C C . ARG A 1 333 ? -21.605 -18.018 -7.659 1.00 80.31 333 ARG A C 1
ATOM 2675 O O . ARG A 1 333 ? -20.960 -18.284 -8.667 1.00 80.31 333 ARG A O 1
ATOM 2682 N N . SER A 1 334 ? -21.044 -17.435 -6.613 1.00 77.94 334 SER A N 1
ATOM 2683 C CA . SER A 1 334 ? -19.642 -17.021 -6.536 1.00 77.94 334 SER A CA 1
ATOM 2684 C C . SER A 1 334 ? -19.065 -17.265 -5.144 1.00 77.94 334 SER A C 1
ATOM 2686 O O . SER A 1 334 ? -19.814 -17.466 -4.183 1.00 77.94 334 SER A O 1
ATOM 2688 N N . CYS A 1 335 ? -17.737 -17.166 -5.010 1.00 73.12 335 CYS A N 1
ATOM 2689 C CA . CYS A 1 335 ? -17.086 -17.138 -3.698 1.00 73.12 335 CYS A CA 1
ATOM 2690 C C . CYS A 1 335 ? -17.709 -16.064 -2.801 1.00 73.12 335 CYS A C 1
ATOM 2692 O O . CYS A 1 335 ? -17.966 -16.339 -1.639 1.00 73.12 335 CYS A O 1
ATOM 2694 N N . LEU A 1 336 ? -18.027 -14.884 -3.349 1.00 74.19 336 LEU A N 1
ATOM 2695 C CA . LEU A 1 336 ? -18.685 -13.816 -2.600 1.00 74.19 336 LEU A CA 1
ATOM 2696 C C . LEU A 1 336 ? -20.051 -14.262 -2.074 1.00 74.19 336 LEU A C 1
ATOM 2698 O O . LEU A 1 336 ? -20.296 -14.138 -0.889 1.00 74.19 336 LEU A O 1
ATOM 2702 N N . THR A 1 337 ? -20.919 -14.841 -2.909 1.00 80.88 337 THR A N 1
ATOM 2703 C CA . THR A 1 337 ? -22.239 -15.308 -2.437 1.00 80.88 337 THR A CA 1
ATOM 2704 C C . THR A 1 337 ? -22.140 -16.439 -1.409 1.00 80.88 337 THR A C 1
ATOM 2706 O O . THR A 1 337 ? -23.015 -16.557 -0.560 1.00 80.88 337 THR A O 1
ATOM 2709 N N . ASN A 1 338 ? -21.097 -17.278 -1.485 1.00 88.06 338 ASN A N 1
ATOM 2710 C CA . ASN A 1 338 ? -20.860 -18.340 -0.507 1.00 88.06 338 ASN A CA 1
ATOM 2711 C C . ASN A 1 338 ? -20.395 -17.750 0.821 1.00 88.06 338 ASN A C 1
ATOM 2713 O O . ASN A 1 338 ? -20.933 -18.109 1.860 1.00 88.06 338 ASN A O 1
ATOM 2717 N N . LEU A 1 339 ? -19.448 -16.810 0.760 1.00 79.19 339 LEU A N 1
ATOM 2718 C CA . LEU A 1 339 ? -18.978 -16.070 1.919 1.00 79.19 339 LEU A CA 1
ATOM 2719 C C . LEU A 1 339 ? -20.123 -15.277 2.536 1.00 79.19 339 LEU A C 1
ATOM 2721 O O . LEU A 1 339 ? -20.324 -15.422 3.718 1.00 79.19 339 LEU A O 1
ATOM 2725 N N . ILE A 1 340 ? -20.925 -14.534 1.775 1.00 78.19 340 ILE A N 1
ATOM 2726 C CA . ILE A 1 340 ? -22.089 -13.819 2.315 1.00 78.19 340 ILE A CA 1
ATOM 2727 C C . ILE A 1 340 ? -23.063 -14.810 2.953 1.00 78.19 340 ILE A C 1
ATOM 2729 O O . ILE A 1 340 ? -23.361 -14.668 4.121 1.00 78.19 340 ILE A O 1
ATOM 2733 N N . SER A 1 341 ? -23.502 -15.862 2.254 1.00 80.94 341 SER A N 1
ATOM 2734 C CA . SER A 1 341 ? -24.483 -16.805 2.819 1.00 80.94 341 SER A CA 1
ATOM 2735 C C . SER A 1 341 ? -23.980 -17.567 4.052 1.00 80.94 341 SER A C 1
ATOM 2737 O O . SER A 1 341 ? -24.796 -18.006 4.864 1.00 80.94 341 SER A O 1
ATOM 2739 N N . PHE A 1 342 ? -22.671 -17.797 4.159 1.00 79.38 342 PHE A N 1
ATOM 2740 C CA . PHE A 1 342 ? -22.057 -18.445 5.314 1.00 79.38 342 PHE A CA 1
ATOM 2741 C C . PHE A 1 342 ? -21.794 -17.437 6.432 1.00 79.38 342 PHE A C 1
ATOM 2743 O O . PHE A 1 342 ? -22.195 -17.672 7.565 1.00 79.38 342 PHE A O 1
ATOM 2750 N N . TYR A 1 343 ? -21.155 -16.313 6.108 1.00 70.19 343 TYR A N 1
ATOM 2751 C CA . TYR A 1 343 ? -20.792 -15.279 7.061 1.00 70.19 343 TYR A CA 1
ATOM 2752 C C . TYR A 1 343 ? -21.986 -14.525 7.597 1.00 70.19 343 TYR A C 1
ATOM 2754 O O . TYR A 1 343 ? -21.894 -14.175 8.743 1.00 70.19 343 TYR A O 1
ATOM 2762 N N . ASP A 1 344 ? -23.086 -14.366 6.865 1.00 75.69 344 ASP A N 1
ATOM 2763 C CA . ASP A 1 344 ? -24.352 -13.821 7.372 1.00 75.69 344 ASP A CA 1
ATOM 2764 C C . ASP A 1 344 ? -24.863 -14.658 8.558 1.00 75.69 344 ASP A C 1
ATOM 2766 O O . ASP A 1 344 ? -25.057 -14.147 9.659 1.00 75.69 344 ASP A O 1
ATOM 2770 N N . LYS A 1 345 ? -24.904 -15.990 8.387 1.00 68.69 345 LYS A N 1
ATOM 2771 C CA . LYS A 1 345 ? -25.217 -16.936 9.472 1.00 68.69 345 LYS A CA 1
ATOM 2772 C C . LYS A 1 345 ? -24.177 -16.918 10.587 1.00 68.69 345 LYS A C 1
ATOM 2774 O O . LYS A 1 345 ? -24.531 -17.088 11.745 1.00 68.69 345 LYS A O 1
ATOM 2779 N N . VAL A 1 346 ? -22.901 -16.755 10.245 1.00 60.28 346 VAL A N 1
ATOM 2780 C CA . VAL A 1 346 ? -21.824 -16.690 11.234 1.00 60.28 346 VAL A CA 1
ATOM 2781 C C . VAL A 1 346 ? -21.825 -15.356 11.976 1.00 60.28 346 VAL A C 1
ATOM 2783 O O . VAL A 1 346 ? -21.584 -15.412 13.162 1.00 60.28 346 VAL A O 1
ATOM 2786 N N . THR A 1 347 ? -22.145 -14.204 11.378 1.00 59.22 347 THR A N 1
ATOM 2787 C CA . THR A 1 347 ? -22.315 -12.912 12.070 1.00 59.22 347 THR A CA 1
ATOM 2788 C C . THR A 1 347 ? -23.460 -12.997 13.056 1.00 59.22 347 THR A C 1
ATOM 2790 O O . THR A 1 347 ? -23.256 -12.658 14.212 1.00 59.22 347 THR A O 1
ATOM 2793 N N . CYS A 1 348 ? -24.590 -13.599 12.665 1.00 56.34 348 CYS A N 1
ATOM 2794 C CA . CYS A 1 348 ? -25.676 -13.878 13.604 1.00 56.34 348 CYS A CA 1
ATOM 2795 C C . CYS A 1 348 ? -25.247 -14.774 14.783 1.00 56.34 348 CYS A C 1
ATOM 2797 O O . CYS A 1 348 ? -25.834 -14.671 15.849 1.00 56.34 348 CYS A O 1
ATOM 2799 N N . LEU A 1 349 ? -24.238 -15.640 14.611 1.00 53.31 349 LEU A N 1
ATOM 2800 C CA . LEU A 1 349 ? -23.669 -16.483 15.679 1.00 53.31 349 LEU A CA 1
ATOM 2801 C C . LEU A 1 349 ? -22.455 -15.847 16.389 1.00 53.31 349 LEU A C 1
ATOM 2803 O O . LEU A 1 349 ? -22.064 -16.284 17.466 1.00 53.31 349 LEU A O 1
ATOM 2807 N N . MET A 1 350 ? -21.806 -14.862 15.768 1.00 44.75 350 MET A N 1
ATOM 2808 C CA . MET A 1 350 ? -20.573 -14.216 16.221 1.00 44.75 350 MET A CA 1
ATOM 2809 C C . MET A 1 350 ? -20.844 -12.969 17.039 1.00 44.75 350 MET A C 1
ATOM 2811 O O . MET A 1 350 ? -20.052 -12.685 17.934 1.00 44.75 350 MET A O 1
ATOM 2815 N N . ASP A 1 351 ? -21.976 -12.307 16.825 1.00 53.97 351 ASP A N 1
ATOM 2816 C CA . ASP A 1 351 ? -22.482 -11.305 17.762 1.00 53.97 351 ASP A CA 1
ATOM 2817 C C . ASP A 1 351 ? -22.657 -11.897 19.181 1.00 53.97 351 ASP A C 1
ATOM 2819 O O . ASP A 1 351 ? -22.574 -11.163 20.161 1.00 53.97 351 ASP A O 1
ATOM 2823 N N . GLU A 1 352 ? -22.776 -13.228 19.313 1.00 52.28 352 GLU A N 1
ATOM 2824 C CA . GLU A 1 352 ? -22.843 -13.935 20.602 1.00 52.28 352 GLU A CA 1
ATOM 2825 C C . GLU A 1 352 ? -21.493 -14.510 21.108 1.00 52.28 352 GLU A C 1
ATOM 2827 O O . GLU A 1 352 ? -21.406 -14.839 22.285 1.00 52.28 352 GLU A O 1
ATOM 2832 N N . ASN A 1 353 ? -20.433 -14.643 20.281 1.00 54.97 353 ASN A N 1
ATOM 2833 C CA . ASN A 1 353 ? -19.224 -15.443 20.620 1.00 54.97 353 ASN A CA 1
ATOM 2834 C C . ASN A 1 353 ? -17.870 -14.980 20.005 1.00 54.97 353 ASN A C 1
ATOM 2836 O O . ASN A 1 353 ? -16.848 -15.640 20.195 1.00 54.97 353 ASN A O 1
ATOM 2840 N N . TRP A 1 354 ? -17.802 -13.900 19.213 1.00 59.78 354 TRP A N 1
ATOM 2841 C CA . TRP A 1 354 ? -16.623 -13.577 18.375 1.00 59.78 354 TRP A CA 1
ATOM 2842 C C . TRP A 1 354 ? -15.329 -13.261 19.128 1.00 59.78 354 TRP A C 1
ATOM 2844 O O . TRP A 1 354 ? -14.250 -13.456 18.568 1.00 59.78 354 TRP A O 1
ATOM 2854 N N . LEU A 1 355 ? -15.406 -12.736 20.349 1.00 59.25 355 LEU A N 1
ATOM 2855 C CA . LEU A 1 355 ? -14.217 -12.340 21.110 1.00 59.25 355 LEU A CA 1
ATOM 2856 C C . LEU A 1 355 ? -13.600 -13.498 21.912 1.00 59.25 355 LEU A C 1
ATOM 2858 O O . LEU A 1 355 ? -12.461 -13.373 22.360 1.00 59.25 355 LEU A O 1
ATOM 2862 N N . ASP A 1 356 ? -14.276 -14.646 22.001 1.00 63.84 356 ASP A N 1
ATOM 2863 C CA . ASP A 1 356 ? -13.817 -15.793 22.784 1.00 63.84 356 ASP A CA 1
ATOM 2864 C C . ASP A 1 356 ? -12.987 -16.791 21.954 1.00 63.84 356 ASP A C 1
ATOM 2866 O O . ASP A 1 356 ? -13.247 -17.060 20.781 1.00 63.84 356 ASP A O 1
ATOM 2870 N N . GLY A 1 357 ? -11.949 -17.369 22.573 1.00 71.88 357 GLY A N 1
ATOM 2871 C CA . GLY A 1 357 ? -11.176 -18.484 22.001 1.00 71.88 357 GLY A CA 1
ATOM 2872 C C . GLY A 1 357 ? -10.076 -18.116 20.993 1.00 71.88 357 GLY A C 1
ATOM 2873 O O . GLY A 1 357 ? -9.556 -18.998 20.303 1.00 71.88 357 GLY A O 1
ATOM 2874 N N . TRP A 1 358 ? -9.678 -16.845 20.898 1.00 73.50 358 TRP A N 1
ATOM 2875 C CA . TRP A 1 358 ? -8.562 -16.440 20.037 1.00 73.50 358 TRP A CA 1
ATOM 2876 C C . TRP A 1 358 ? -7.221 -17.017 20.522 1.00 73.50 358 TRP A C 1
ATOM 2878 O O . TRP A 1 358 ? -6.960 -17.116 21.718 1.00 73.50 358 TRP A O 1
ATOM 2888 N N . ALA A 1 359 ? -6.333 -17.378 19.587 1.00 82.25 359 ALA A N 1
ATOM 2889 C CA . ALA A 1 359 ? -4.976 -17.847 19.880 1.00 82.25 359 ALA A CA 1
ATOM 2890 C C . ALA A 1 359 ? -3.955 -17.337 18.850 1.00 82.25 359 ALA A C 1
ATOM 2892 O O . ALA A 1 359 ? -4.238 -17.234 17.655 1.00 82.25 359 ALA A O 1
ATOM 2893 N N . GLN A 1 360 ? -2.735 -17.055 19.304 1.00 86.81 360 GLN A N 1
ATOM 2894 C CA . GLN A 1 360 ? -1.614 -16.573 18.500 1.00 86.81 360 GLN A CA 1
ATOM 2895 C C . GLN A 1 360 ? -0.403 -17.511 18.579 1.00 86.81 360 GLN A C 1
ATOM 2897 O O . GLN A 1 360 ? -0.258 -18.299 19.508 1.00 86.81 360 GLN A O 1
ATOM 2902 N N . ARG A 1 361 ? 0.503 -17.420 17.600 1.00 91.25 361 ARG A N 1
ATOM 2903 C CA . ARG A 1 361 ? 1.828 -18.062 17.637 1.00 91.25 361 ARG A CA 1
ATOM 2904 C C . ARG A 1 361 ? 2.844 -17.222 16.875 1.00 91.25 361 ARG A C 1
ATOM 2906 O O . ARG A 1 361 ? 2.493 -16.550 15.905 1.00 91.25 361 ARG A O 1
ATOM 2913 N N . VAL A 1 362 ? 4.108 -17.304 17.270 1.00 90.38 362 VAL A N 1
ATOM 2914 C CA . VAL A 1 362 ? 5.202 -16.549 16.653 1.00 90.38 362 VAL A CA 1
ATOM 2915 C C . VAL A 1 362 ? 5.861 -17.393 15.562 1.00 90.38 362 VAL A C 1
ATOM 2917 O O . VAL A 1 362 ? 6.073 -18.595 15.730 1.00 90.38 362 VAL A O 1
ATOM 2920 N N . VAL A 1 363 ? 6.187 -16.762 14.429 1.00 92.19 363 VAL A N 1
ATOM 2921 C CA . VAL A 1 363 ? 6.892 -17.405 13.313 1.00 92.19 363 VAL A CA 1
ATOM 2922 C C . VAL A 1 363 ? 8.214 -16.694 13.056 1.00 92.19 363 VAL A C 1
ATOM 2924 O O . VAL A 1 363 ? 8.224 -15.541 12.628 1.00 92.19 363 VAL A O 1
ATOM 2927 N N . VAL A 1 364 ? 9.333 -17.393 13.261 1.00 86.88 364 VAL A N 1
ATOM 2928 C CA . VAL A 1 364 ? 10.688 -16.883 12.991 1.00 86.88 364 VAL A CA 1
ATOM 2929 C C . VAL A 1 364 ? 11.363 -17.804 11.984 1.00 86.88 364 VAL A C 1
ATOM 2931 O O . VAL A 1 364 ? 11.467 -19.006 12.206 1.00 86.88 364 VAL A O 1
ATOM 2934 N N . ASN A 1 365 ? 11.795 -17.261 10.842 1.00 83.00 365 ASN A N 1
ATOM 2935 C CA . ASN A 1 365 ? 12.464 -18.019 9.771 1.00 83.00 365 ASN A CA 1
ATOM 2936 C C . ASN A 1 365 ? 11.707 -19.287 9.308 1.00 83.00 365 ASN A C 1
ATOM 2938 O O . ASN A 1 365 ? 12.316 -20.271 8.899 1.00 83.00 365 ASN A O 1
ATOM 2942 N N . GLY A 1 366 ? 10.370 -19.276 9.361 1.00 83.88 366 GLY A N 1
ATOM 2943 C CA . GLY A 1 366 ? 9.537 -20.423 8.970 1.00 83.88 366 GLY A CA 1
ATOM 2944 C C . GLY A 1 366 ? 9.454 -21.549 10.010 1.00 83.88 366 GLY A C 1
ATOM 2945 O O . GLY A 1 366 ? 8.945 -22.627 9.686 1.00 83.88 366 GLY A O 1
ATOM 2946 N N . VAL A 1 367 ? 9.943 -21.303 11.229 1.00 82.44 367 VAL A N 1
ATOM 2947 C CA . VAL A 1 367 ? 9.727 -22.120 12.431 1.00 82.44 367 VAL A CA 1
ATOM 2948 C C . VAL A 1 367 ? 8.594 -21.497 13.246 1.00 82.44 367 VAL A C 1
ATOM 2950 O O . VAL A 1 367 ? 8.521 -20.275 13.363 1.00 82.44 367 VAL A O 1
ATOM 2953 N N . TYR A 1 368 ? 7.706 -22.335 13.777 1.00 93.69 368 TYR A N 1
ATOM 2954 C CA . TYR A 1 368 ? 6.495 -21.935 14.496 1.00 93.69 368 TYR A CA 1
ATOM 2955 C C . TYR A 1 368 ? 6.649 -22.235 15.990 1.00 93.69 368 TYR A C 1
ATOM 2957 O O . TYR A 1 368 ? 7.109 -23.321 16.337 1.00 93.69 368 TYR A O 1
ATOM 2965 N N . SER A 1 369 ? 6.229 -21.317 16.862 1.00 93.38 369 SER A N 1
ATOM 2966 C CA . SER A 1 369 ? 6.002 -21.631 18.279 1.00 93.38 369 SER A CA 1
ATOM 2967 C C . SER A 1 369 ? 4.721 -22.456 18.467 1.00 93.38 369 SER A C 1
ATOM 2969 O O . SER A 1 369 ? 3.913 -22.603 17.540 1.00 93.38 369 SER A O 1
ATOM 2971 N N . SER A 1 370 ? 4.499 -22.945 19.690 1.00 92.75 370 SER A N 1
ATOM 2972 C CA . SER A 1 370 ? 3.178 -23.410 20.121 1.00 92.75 370 SER A CA 1
ATOM 2973 C C . SER A 1 370 ? 2.152 -22.271 20.079 1.00 92.75 370 SER A C 1
ATOM 2975 O O . SER A 1 370 ? 2.510 -21.086 20.062 1.00 92.75 370 SER A O 1
ATOM 2977 N N . TRP A 1 371 ? 0.874 -22.646 20.020 1.00 89.81 371 TRP A N 1
ATOM 2978 C CA . TRP A 1 371 ? -0.243 -21.715 20.150 1.00 89.81 371 TRP A CA 1
ATOM 2979 C C . TRP A 1 371 ? -0.350 -21.218 21.591 1.00 89.81 371 TRP A C 1
ATOM 2981 O O . TRP A 1 371 ? -0.166 -21.992 22.527 1.00 89.81 371 TRP A O 1
ATOM 2991 N N . GLN A 1 372 ? -0.652 -19.936 21.750 1.00 86.81 372 GLN A N 1
ATOM 2992 C CA . GLN A 1 372 ? -0.917 -19.277 23.023 1.00 86.81 372 GLN A CA 1
ATOM 2993 C C . GLN A 1 372 ? -2.262 -18.555 22.925 1.00 86.81 372 GLN A C 1
ATOM 2995 O O . GLN A 1 372 ? -2.475 -17.861 21.927 1.00 86.81 372 GLN A O 1
ATOM 3000 N N . PRO A 1 373 ? -3.174 -18.711 23.896 1.00 84.12 373 PRO A N 1
ATOM 3001 C CA . PRO A 1 373 ? -4.453 -18.012 23.878 1.00 84.12 373 PRO A CA 1
ATOM 3002 C C . PRO A 1 373 ? -4.246 -16.493 23.955 1.00 84.12 373 PRO A C 1
ATOM 3004 O O . PRO A 1 373 ? -3.340 -16.006 24.631 1.00 84.12 373 PRO A O 1
ATOM 3007 N N . VAL A 1 374 ? -5.084 -15.748 23.241 1.00 79.19 374 VAL A N 1
ATOM 3008 C CA . VAL A 1 374 ? -5.194 -14.291 23.331 1.00 79.19 374 VAL A CA 1
ATOM 3009 C C . VAL A 1 374 ? -6.366 -14.016 24.258 1.00 79.19 374 VAL A C 1
ATOM 3011 O O . VAL A 1 374 ? -7.518 -14.141 23.864 1.00 79.19 374 VAL A O 1
ATOM 3014 N N . THR A 1 375 ? -6.053 -13.721 25.516 1.00 74.12 375 THR A N 1
ATOM 3015 C CA . THR A 1 375 ? -7.046 -13.525 26.582 1.00 74.12 375 THR A CA 1
ATOM 3016 C C . THR A 1 375 ? -7.624 -12.113 26.608 1.00 74.12 375 THR A C 1
ATOM 3018 O O . THR A 1 375 ? -8.619 -11.878 27.279 1.00 74.12 375 THR A O 1
ATOM 3021 N N . SER A 1 376 ? -6.988 -11.161 25.922 1.00 73.50 376 SER A N 1
ATOM 3022 C CA . SER A 1 376 ? -7.448 -9.779 25.820 1.00 73.50 376 SER A CA 1
ATOM 3023 C C . SER A 1 376 ? -6.906 -9.097 24.562 1.00 73.50 376 SER A C 1
ATOM 3025 O O . SER A 1 376 ? -5.825 -9.427 24.063 1.00 73.50 376 SER A O 1
ATOM 3027 N N . GLY A 1 377 ? -7.667 -8.117 24.066 1.00 70.81 377 GLY A N 1
ATOM 3028 C CA . GLY A 1 377 ? -7.315 -7.299 22.907 1.00 70.81 377 GLY A CA 1
ATOM 3029 C C . GLY A 1 377 ? -7.621 -7.948 21.555 1.00 70.81 377 GLY A C 1
ATOM 3030 O O . GLY A 1 377 ? -7.802 -9.157 21.426 1.00 70.81 377 GLY A O 1
ATOM 3031 N N . VAL A 1 378 ? -7.674 -7.120 20.510 1.00 76.31 378 VAL A N 1
ATOM 3032 C CA . VAL A 1 378 ? -7.916 -7.587 19.139 1.00 76.31 378 VAL A CA 1
ATOM 3033 C C . VAL A 1 378 ? -6.584 -7.777 18.410 1.00 76.31 378 VAL A C 1
ATOM 3035 O O . VAL A 1 378 ? -5.742 -6.876 18.450 1.00 76.31 378 VAL A O 1
ATOM 3038 N N . PRO A 1 379 ? -6.356 -8.894 17.692 1.00 76.50 379 PRO A N 1
ATOM 3039 C CA . PRO A 1 379 ? -5.080 -9.101 17.018 1.00 76.50 379 PRO A CA 1
ATOM 3040 C C . PRO A 1 379 ? -4.759 -8.055 15.959 1.00 76.50 379 PRO A C 1
ATOM 3042 O O . PRO A 1 379 ? -5.557 -7.749 15.066 1.00 76.50 379 PRO A O 1
ATOM 3045 N N . GLN A 1 380 ? -3.531 -7.549 16.030 1.00 74.38 380 GLN A N 1
ATOM 3046 C CA . GLN A 1 380 ? -3.030 -6.547 15.105 1.00 74.38 380 GLN A CA 1
ATOM 3047 C C . GLN A 1 380 ? -3.010 -7.095 13.670 1.00 74.38 380 GLN A C 1
ATOM 3049 O O . GLN A 1 380 ? -2.421 -8.138 13.386 1.00 74.38 380 GLN A O 1
ATOM 3054 N N . GLY A 1 381 ? -3.654 -6.367 12.755 1.00 78.62 381 GLY A N 1
ATOM 3055 C CA . GLY A 1 381 ? -3.857 -6.797 11.368 1.00 78.62 381 GLY A CA 1
ATOM 3056 C C . GLY A 1 381 ? -5.216 -7.450 11.101 1.00 78.62 381 GLY A C 1
ATOM 3057 O O . GLY A 1 381 ? -5.510 -7.754 9.945 1.00 78.62 381 GLY A O 1
ATOM 3058 N N . SER A 1 382 ? -6.058 -7.624 12.127 1.00 81.12 382 SER A N 1
ATOM 3059 C CA . SER A 1 382 ? -7.493 -7.869 11.947 1.00 81.12 382 SER A CA 1
ATOM 3060 C C . SER A 1 382 ? -8.144 -6.707 11.191 1.00 81.12 382 SER A C 1
ATOM 3062 O O . SER A 1 382 ? -7.834 -5.544 11.445 1.00 81.12 382 SER A O 1
ATOM 3064 N N . VAL A 1 383 ? -9.078 -7.022 10.288 1.00 82.25 383 VAL A N 1
ATOM 3065 C CA . VAL A 1 383 ? -9.866 -6.016 9.552 1.00 82.25 383 VAL A CA 1
ATOM 3066 C C . VAL A 1 383 ? -10.763 -5.217 10.504 1.00 82.25 383 VAL A C 1
ATOM 3068 O O . VAL A 1 383 ? -10.912 -4.014 10.323 1.00 82.25 383 VAL A O 1
ATOM 3071 N N . LEU A 1 384 ? -11.308 -5.867 11.540 1.00 77.94 384 LEU A N 1
ATOM 3072 C CA . LEU A 1 384 ? -12.185 -5.237 12.537 1.00 77.94 384 LEU A CA 1
ATOM 3073 C C . LEU A 1 384 ? -11.418 -4.566 13.683 1.00 77.94 384 LEU A C 1
ATOM 3075 O O . LEU A 1 384 ? -11.973 -3.709 14.363 1.00 77.94 384 LEU A O 1
ATOM 3079 N N . GLY A 1 385 ? -10.148 -4.934 13.887 1.00 83.69 385 GLY A N 1
ATOM 3080 C CA . GLY A 1 385 ? -9.330 -4.452 15.006 1.00 83.69 385 GLY A CA 1
ATOM 3081 C C . GLY A 1 385 ? -9.343 -2.935 15.203 1.00 83.69 385 GLY A C 1
ATOM 3082 O O . GLY A 1 385 ? -9.626 -2.504 16.316 1.00 83.69 385 GLY A O 1
ATOM 3083 N N . PRO A 1 386 ? -9.118 -2.115 14.158 1.00 85.75 386 PRO A N 1
ATOM 3084 C CA . PRO A 1 386 ? -9.140 -0.660 14.300 1.00 85.75 386 PRO A CA 1
ATOM 3085 C C . PRO A 1 386 ? -10.490 -0.095 14.764 1.00 85.75 386 PRO A C 1
ATOM 3087 O O . PRO A 1 386 ? -10.520 0.825 15.572 1.00 85.75 386 PRO A O 1
ATOM 3090 N N . VAL A 1 387 ? -11.610 -0.643 14.276 1.00 82.75 387 VAL A N 1
ATOM 3091 C CA . VAL A 1 387 ? -12.953 -0.149 14.632 1.00 82.75 387 VAL A CA 1
ATOM 3092 C C . VAL A 1 387 ? -13.317 -0.555 16.056 1.00 82.75 387 VAL A C 1
ATOM 3094 O O . VAL A 1 387 ? -13.776 0.284 16.822 1.00 82.75 387 VAL A O 1
ATOM 3097 N N . LEU A 1 388 ? -13.056 -1.810 16.432 1.00 82.19 388 LEU A N 1
ATOM 3098 C CA . LEU A 1 388 ? -13.281 -2.289 17.798 1.00 82.19 388 LEU A CA 1
ATOM 3099 C C . LEU A 1 388 ? -12.430 -1.518 18.813 1.00 82.19 388 LEU A C 1
ATOM 3101 O O . LEU A 1 388 ? -12.919 -1.189 19.887 1.00 82.19 388 LEU A O 1
ATOM 3105 N N . PHE A 1 389 ? -11.188 -1.177 18.457 1.00 85.38 389 PHE A N 1
ATOM 3106 C CA . PHE A 1 389 ? -10.341 -0.332 19.295 1.00 85.38 389 PHE A CA 1
ATOM 3107 C C . PHE A 1 389 ? -10.931 1.073 19.478 1.00 85.38 389 PHE A C 1
ATOM 3109 O O . PHE A 1 389 ? -10.971 1.562 20.600 1.00 85.38 389 PHE A O 1
ATOM 3116 N N . ASN A 1 390 ? -11.443 1.698 18.412 1.00 85.81 390 ASN A N 1
ATOM 3117 C CA . ASN A 1 390 ? -12.095 3.007 18.517 1.00 85.81 390 ASN A CA 1
ATOM 3118 C C . ASN A 1 390 ? -13.351 2.970 19.400 1.00 85.81 390 ASN A C 1
ATOM 3120 O O . ASN A 1 390 ? -13.566 3.907 20.157 1.00 85.81 390 ASN A O 1
ATOM 3124 N N . ILE A 1 391 ? -14.157 1.902 19.316 1.00 84.56 391 ILE A N 1
ATOM 3125 C CA . ILE A 1 391 ? -15.323 1.703 20.195 1.00 84.56 391 ILE A CA 1
ATOM 3126 C C . ILE A 1 391 ? -14.868 1.566 21.652 1.00 84.56 391 ILE A C 1
ATOM 3128 O O . ILE A 1 391 ? -15.466 2.166 22.536 1.00 84.56 391 ILE A O 1
ATOM 3132 N N . PHE A 1 392 ? -13.791 0.815 21.886 1.00 84.94 392 PHE A N 1
ATOM 3133 C CA . PHE A 1 392 ? -13.247 0.575 23.219 1.00 84.94 392 PHE A CA 1
ATOM 3134 C C . PHE A 1 392 ? -12.731 1.846 23.911 1.00 84.94 392 PHE A C 1
ATOM 3136 O O . PHE A 1 392 ? -12.934 1.991 25.105 1.00 84.94 392 PHE A O 1
ATOM 3143 N N . ILE A 1 393 ? -12.079 2.765 23.188 1.00 88.00 393 ILE A N 1
ATOM 3144 C CA . ILE A 1 393 ? -11.563 4.028 23.762 1.00 88.00 393 ILE A CA 1
ATOM 3145 C C . ILE A 1 393 ? -12.552 5.199 23.651 1.00 88.00 393 ILE A C 1
ATOM 3147 O O . ILE A 1 393 ? -12.163 6.360 23.824 1.00 88.00 393 ILE A O 1
ATOM 3151 N N . ASN A 1 394 ? -13.793 4.935 23.237 1.00 88.50 394 ASN A N 1
ATOM 3152 C CA . ASN A 1 394 ? -14.718 5.991 22.842 1.00 88.50 394 ASN A CA 1
ATOM 3153 C C . ASN A 1 394 ? -15.038 6.938 24.005 1.00 88.50 394 ASN A C 1
ATOM 3155 O O . ASN A 1 394 ? -15.065 8.144 23.786 1.00 88.50 394 ASN A O 1
ATOM 3159 N N . ASP A 1 395 ? -15.189 6.386 25.207 1.00 90.44 395 ASP A N 1
ATOM 3160 C CA . ASP A 1 395 ? -15.521 7.053 26.472 1.00 90.44 395 ASP A CA 1
ATOM 3161 C C . ASP A 1 395 ? -14.305 7.664 27.203 1.00 90.44 395 ASP A C 1
ATOM 3163 O O . ASP A 1 395 ? -14.451 8.246 28.273 1.00 90.44 395 ASP A O 1
ATOM 3167 N N . LEU A 1 396 ? -13.093 7.573 26.638 1.00 89.19 396 LEU A N 1
ATOM 3168 C CA . LEU A 1 396 ? -11.854 8.061 27.269 1.00 89.19 396 LEU A CA 1
ATOM 3169 C C . LEU A 1 396 ? -11.867 9.569 27.610 1.00 89.19 396 LEU A C 1
ATOM 3171 O O . LEU A 1 396 ? -11.106 10.017 28.465 1.00 89.19 396 LEU A O 1
ATOM 3175 N N . ASP A 1 397 ? -12.672 10.371 26.910 1.00 89.75 397 ASP A N 1
ATOM 3176 C CA . ASP A 1 397 ? -12.839 11.813 27.144 1.00 89.75 397 ASP A CA 1
ATOM 3177 C C . ASP A 1 397 ? -13.967 12.162 28.125 1.00 89.75 397 ASP A C 1
ATOM 3179 O O . ASP A 1 397 ? -14.139 13.341 28.451 1.00 89.75 397 ASP A O 1
ATOM 3183 N N . GLU A 1 398 ? -14.718 11.180 28.630 1.00 89.94 398 GLU A N 1
ATOM 3184 C CA . GLU A 1 398 ? -15.792 11.443 29.582 1.00 89.94 398 GLU A CA 1
ATOM 3185 C C . GLU A 1 398 ? -15.247 12.062 30.880 1.00 89.94 398 GLU A C 1
ATOM 3187 O O . GLU A 1 398 ? -14.404 11.505 31.583 1.00 89.94 398 GLU A O 1
ATOM 3192 N N . GLY A 1 399 ? -15.745 13.256 31.211 1.00 87.00 399 GLY A N 1
ATOM 3193 C CA . GLY A 1 399 ? -15.373 13.970 32.432 1.00 87.00 399 GLY A CA 1
ATOM 3194 C C . GLY A 1 399 ? -14.033 14.710 32.383 1.00 87.00 399 GLY A C 1
ATOM 3195 O O . GLY A 1 399 ? -13.605 15.204 33.424 1.00 87.00 399 GLY A O 1
ATOM 3196 N N . ILE A 1 400 ? -13.381 14.820 31.222 1.00 92.75 400 ILE A N 1
ATOM 3197 C CA . ILE A 1 400 ? -12.161 15.623 31.048 1.00 92.75 400 ILE A CA 1
ATOM 3198 C C . ILE A 1 400 ? -12.508 17.122 30.948 1.00 92.75 400 ILE A C 1
ATOM 3200 O O . ILE A 1 400 ? -13.388 17.514 30.185 1.00 92.75 400 ILE A O 1
ATOM 3204 N N . GLU A 1 401 ? -11.826 17.967 31.731 1.00 89.38 401 GLU A N 1
ATOM 3205 C CA . GLU A 1 401 ? -12.017 19.430 31.757 1.00 89.38 401 GLU A CA 1
ATOM 3206 C C . GLU A 1 401 ? -11.262 20.136 30.613 1.00 89.38 401 GLU A C 1
ATOM 3208 O O . GLU A 1 401 ? -11.721 21.147 30.077 1.00 89.38 401 GLU A O 1
ATOM 3213 N N . GLY A 1 402 ? -10.086 19.621 30.248 1.00 84.81 402 GLY A N 1
ATOM 3214 C CA . GLY A 1 402 ? -9.248 20.115 29.163 1.00 84.81 402 GLY A CA 1
ATOM 3215 C C . GLY A 1 402 ? -9.707 19.697 27.762 1.00 84.81 402 GLY A C 1
ATOM 3216 O O . GLY A 1 402 ? -10.706 19.019 27.551 1.00 84.81 402 GLY A O 1
ATOM 3217 N N . THR A 1 403 ? -8.933 20.096 26.753 1.00 86.38 403 THR A N 1
ATOM 3218 C CA . THR A 1 403 ? -9.119 19.626 25.375 1.00 86.38 403 THR A CA 1
ATOM 3219 C C . THR A 1 403 ? -8.372 18.314 25.178 1.00 86.38 403 THR A C 1
ATOM 3221 O O . THR A 1 403 ? -7.138 18.298 25.206 1.00 86.38 403 THR A O 1
ATOM 3224 N N . LEU A 1 404 ? -9.113 17.232 24.935 1.00 88.69 404 LEU A N 1
ATOM 3225 C CA . LEU A 1 404 ? -8.559 15.921 24.611 1.00 88.69 404 LEU A CA 1
ATOM 3226 C C . LEU A 1 404 ? -8.740 15.601 23.120 1.00 88.69 404 LEU A C 1
ATOM 3228 O O . LEU A 1 404 ? -9.808 15.794 22.549 1.00 88.69 404 LEU A O 1
ATOM 3232 N N . SER A 1 405 ? -7.681 15.119 22.471 1.00 86.31 405 SER A N 1
ATOM 3233 C CA . SER A 1 405 ? -7.686 14.706 21.064 1.00 86.31 405 SER A CA 1
ATOM 3234 C C . SER A 1 405 ? -7.108 13.302 20.932 1.00 86.31 405 SER A C 1
ATOM 3236 O O . SER A 1 405 ? -6.010 13.043 21.421 1.00 86.31 405 SER A O 1
ATOM 3238 N N . LYS A 1 406 ? -7.810 12.425 20.204 1.00 85.38 406 LYS A N 1
ATOM 3239 C CA . LYS A 1 406 ? -7.465 11.004 20.021 1.00 85.38 406 LYS A CA 1
ATOM 3240 C C . LYS A 1 406 ? -7.106 10.708 18.560 1.00 85.38 406 LYS A C 1
ATOM 3242 O O . LYS A 1 406 ? -7.768 11.200 17.646 1.00 85.38 406 LYS A O 1
ATOM 3247 N N . PHE A 1 407 ? -6.082 9.895 18.324 1.00 84.06 407 PHE A N 1
ATOM 3248 C CA . PHE A 1 407 ? -5.781 9.290 17.026 1.00 84.06 407 PHE A CA 1
ATOM 3249 C C . PHE A 1 407 ? -5.303 7.853 17.246 1.00 84.06 407 PHE A C 1
ATOM 3251 O O . PHE A 1 407 ? -4.119 7.609 17.464 1.00 84.06 407 PHE A O 1
ATOM 3258 N N . ALA A 1 408 ? -6.239 6.900 17.199 1.00 86.31 408 ALA A N 1
ATOM 3259 C CA . ALA A 1 408 ? -6.005 5.560 17.736 1.00 86.31 408 ALA A CA 1
ATOM 3260 C C . ALA A 1 408 ? -5.433 5.658 19.168 1.00 86.31 408 ALA A C 1
ATOM 3262 O O . ALA A 1 408 ? -6.059 6.296 20.009 1.00 86.31 408 ALA A O 1
ATOM 3263 N N . ASP A 1 409 ? -4.289 5.031 19.455 1.00 84.06 409 ASP A N 1
ATOM 3264 C CA . ASP A 1 409 ? -3.646 5.057 20.773 1.00 84.06 409 ASP A CA 1
ATOM 3265 C C . ASP A 1 409 ? -2.963 6.396 21.105 1.00 84.06 409 ASP A C 1
ATOM 3267 O O . ASP A 1 409 ? -2.799 6.723 22.283 1.00 84.06 409 ASP A O 1
ATOM 3271 N N . ASP A 1 410 ? -2.606 7.202 20.099 1.00 85.56 410 ASP A N 1
ATOM 3272 C CA . ASP A 1 410 ? -2.001 8.518 20.310 1.00 85.56 410 ASP A CA 1
ATOM 3273 C C . ASP A 1 410 ? -3.056 9.498 20.858 1.00 85.56 410 ASP A C 1
ATOM 3275 O O . ASP A 1 410 ? -3.947 9.959 20.139 1.00 85.56 410 ASP A O 1
ATOM 3279 N N . THR A 1 411 ? -2.936 9.846 22.140 1.00 89.06 411 THR A N 1
ATOM 3280 C CA . THR A 1 411 ? -3.844 10.769 22.840 1.00 89.06 411 THR A CA 1
ATOM 3281 C C . THR A 1 411 ? -3.105 12.024 23.293 1.00 89.06 411 THR A C 1
ATOM 3283 O O . THR A 1 411 ? -1.975 11.954 23.776 1.00 89.06 411 THR A O 1
ATOM 3286 N N . LYS A 1 412 ? -3.744 13.187 23.144 1.00 90.38 412 LYS A N 1
ATOM 3287 C CA . LYS A 1 412 ? -3.207 14.496 23.538 1.00 90.38 412 LYS A CA 1
ATOM 3288 C C . LYS A 1 412 ? -4.189 15.175 24.468 1.00 90.38 412 LYS A C 1
ATOM 3290 O O . LYS A 1 412 ? -5.358 15.298 24.119 1.00 90.38 412 LYS A O 1
ATOM 3295 N N . LEU A 1 413 ? -3.689 15.661 25.593 1.00 91.69 413 LEU A N 1
ATOM 3296 C CA . LEU A 1 413 ? -4.439 16.445 26.561 1.00 91.69 413 LEU A CA 1
ATOM 3297 C C . LEU A 1 413 ? -3.828 17.846 26.636 1.00 91.69 413 LEU A C 1
ATOM 3299 O O . LEU A 1 413 ? -2.611 17.993 26.750 1.00 91.69 413 LEU A O 1
ATOM 3303 N N . CYS A 1 414 ? -4.667 18.872 26.548 1.00 89.94 414 CYS A N 1
ATOM 3304 C CA . CYS A 1 414 ? -4.261 20.272 26.570 1.00 89.94 414 CYS A CA 1
ATOM 3305 C C . CYS A 1 414 ? -5.156 21.079 27.519 1.00 89.94 414 CYS A C 1
ATOM 3307 O O . CYS A 1 414 ? -6.363 20.862 27.570 1.00 89.94 414 CYS A O 1
ATOM 3309 N N . GLY A 1 415 ? -4.580 22.050 28.228 1.00 87.44 415 GLY A N 1
ATOM 3310 C CA . GLY A 1 415 ? -5.316 22.981 29.083 1.00 87.44 415 GLY A CA 1
ATOM 3311 C C . GLY A 1 415 ? -4.543 24.283 29.296 1.00 87.44 415 GLY A C 1
ATOM 3312 O O . GLY A 1 415 ? -3.312 24.293 29.228 1.00 87.44 415 GLY A O 1
ATOM 3313 N N . SER A 1 416 ? -5.256 25.389 29.545 1.00 87.56 416 SER A N 1
ATOM 3314 C CA . SER A 1 416 ? -4.613 26.645 29.963 1.00 87.56 416 SER A CA 1
ATOM 3315 C C . SER A 1 416 ? -4.072 26.501 31.386 1.00 87.56 416 SER A C 1
ATOM 3317 O O . SER A 1 416 ? -4.740 25.983 32.279 1.00 87.56 416 SER A O 1
ATOM 3319 N N . VAL A 1 417 ? -2.847 26.981 31.594 1.00 86.44 417 VAL A N 1
ATOM 3320 C CA . VAL A 1 417 ? -2.106 26.887 32.863 1.00 86.44 417 VAL A CA 1
ATOM 3321 C C . VAL A 1 417 ? -1.756 28.260 33.442 1.00 86.44 417 VAL A C 1
ATOM 3323 O O . VAL A 1 417 ? -0.949 28.361 34.375 1.00 86.44 417 VAL A O 1
ATOM 3326 N N . ASP A 1 418 ? -2.363 29.320 32.899 1.00 85.69 418 ASP A N 1
ATOM 3327 C CA . ASP A 1 418 ? -2.127 30.706 33.318 1.00 85.69 418 ASP A CA 1
ATOM 3328 C C . ASP A 1 418 ? -2.507 30.889 34.794 1.00 85.69 418 ASP A C 1
ATOM 3330 O O . ASP A 1 418 ? -1.753 31.461 35.585 1.00 85.69 418 ASP A O 1
ATOM 3334 N N . LEU A 1 419 ? -3.634 30.292 35.189 1.00 88.75 419 LEU A N 1
ATOM 3335 C CA . LEU A 1 419 ? -4.153 30.292 36.553 1.00 88.75 419 LEU A CA 1
ATOM 3336 C C . LEU A 1 419 ? -3.803 28.994 37.292 1.00 88.75 419 LEU A C 1
ATOM 3338 O O . LEU A 1 419 ? -3.692 27.921 36.696 1.00 88.75 419 LEU A O 1
ATOM 3342 N N . LEU A 1 420 ? -3.693 29.078 38.623 1.00 88.81 420 LEU A N 1
ATOM 3343 C CA . LEU A 1 420 ? -3.459 27.910 39.481 1.00 88.81 420 LEU A CA 1
ATOM 3344 C C . LEU A 1 420 ? -4.549 26.842 39.310 1.00 88.81 420 LEU A C 1
ATOM 3346 O O . LEU A 1 420 ? -4.244 25.653 39.351 1.00 88.81 420 LEU A O 1
ATOM 3350 N N . GLU A 1 421 ? -5.798 27.256 39.090 1.00 91.44 421 GLU A N 1
ATOM 3351 C CA . GLU A 1 421 ? -6.902 26.319 38.887 1.00 91.44 421 GLU A CA 1
ATOM 3352 C C . GLU A 1 421 ? -6.761 25.534 37.581 1.00 91.44 421 GLU A C 1
ATOM 3354 O O . GLU A 1 421 ? -6.964 24.329 37.587 1.00 91.44 421 GLU A O 1
ATOM 3359 N N . GLY A 1 422 ? -6.296 26.166 36.497 1.00 89.12 422 GLY A N 1
ATOM 3360 C CA . GLY A 1 422 ? -6.028 25.475 35.231 1.00 89.12 422 GLY A CA 1
ATOM 3361 C C . GLY A 1 422 ? -4.914 24.427 35.348 1.00 89.12 422 GLY A C 1
ATOM 3362 O O . GLY A 1 422 ? -5.021 23.327 34.812 1.00 89.12 422 GLY A O 1
ATOM 3363 N N . ARG A 1 423 ? -3.878 24.709 36.153 1.00 91.50 423 ARG A N 1
ATOM 3364 C CA . ARG A 1 423 ? -2.818 23.732 36.478 1.00 91.50 423 ARG A CA 1
ATOM 3365 C C . ARG A 1 423 ? -3.365 22.536 37.254 1.00 91.50 423 ARG A C 1
ATOM 3367 O O . ARG A 1 423 ? -2.977 21.402 36.992 1.00 91.50 423 ARG A O 1
ATOM 3374 N N . LYS A 1 424 ? -4.255 22.785 38.220 1.00 93.19 424 LYS A N 1
ATOM 3375 C CA . LYS A 1 424 ? -4.912 21.723 38.993 1.00 93.19 424 LYS A CA 1
ATOM 3376 C C . LYS A 1 424 ? -5.871 20.913 38.123 1.00 93.19 424 LYS A C 1
ATOM 3378 O O . LYS A 1 424 ? -5.842 19.693 38.219 1.00 93.19 424 LYS A O 1
ATOM 3383 N N . ALA A 1 425 ? -6.651 21.565 37.262 1.00 93.81 425 ALA A N 1
ATOM 3384 C CA . ALA A 1 425 ? -7.555 20.922 36.311 1.00 93.81 425 ALA A CA 1
ATOM 3385 C C . ALA A 1 425 ? -6.809 19.945 35.399 1.00 93.81 425 ALA A C 1
ATOM 3387 O O . ALA A 1 425 ? -7.171 18.776 35.331 1.00 93.81 425 ALA A O 1
ATOM 3388 N N . LEU A 1 426 ? -5.689 20.376 34.810 1.00 93.81 426 LEU A N 1
ATOM 3389 C CA . LEU A 1 426 ? -4.891 19.515 33.939 1.00 93.81 426 LEU A CA 1
ATOM 3390 C C . LEU A 1 426 ? -4.313 18.292 34.678 1.00 93.81 426 LEU A C 1
ATOM 3392 O O . LEU A 1 426 ? -4.252 17.205 34.110 1.00 93.81 426 LEU A O 1
ATOM 3396 N N . GLN A 1 427 ? -3.926 18.435 35.953 1.00 96.25 427 GLN A N 1
ATOM 3397 C CA . GLN A 1 427 ? -3.510 17.289 36.771 1.00 96.25 427 GLN A CA 1
ATOM 3398 C C . GLN A 1 427 ? -4.690 16.372 37.132 1.00 96.25 427 GLN A C 1
ATOM 3400 O O . GLN A 1 427 ? -4.523 15.158 37.090 1.00 96.25 427 GLN A O 1
ATOM 3405 N N . ARG A 1 428 ? -5.876 16.919 37.443 1.00 95.94 428 ARG A N 1
ATOM 3406 C CA . ARG A 1 428 ? -7.091 16.115 37.681 1.00 95.94 428 ARG A CA 1
ATOM 3407 C C . ARG A 1 428 ? -7.462 15.293 36.452 1.00 95.94 428 ARG A C 1
ATOM 3409 O O . ARG A 1 428 ? -7.816 14.131 36.594 1.00 95.94 428 ARG A O 1
ATOM 3416 N N . ASP A 1 429 ? -7.345 15.870 35.261 1.00 96.06 429 ASP A N 1
ATOM 3417 C CA . ASP A 1 429 ? -7.593 15.157 34.009 1.00 96.06 429 ASP A CA 1
ATOM 3418 C C . ASP A 1 429 ? -6.593 14.015 33.791 1.00 96.06 429 ASP A C 1
ATOM 3420 O O . ASP A 1 429 ? -6.994 12.920 33.408 1.00 96.06 429 ASP A O 1
ATOM 3424 N N . LEU A 1 430 ? -5.307 14.217 34.100 1.00 95.38 430 LEU A N 1
ATOM 3425 C CA . LEU A 1 430 ? -4.320 13.129 34.078 1.00 95.38 430 LEU A CA 1
ATOM 3426 C C . LEU A 1 430 ? -4.646 12.029 35.098 1.00 95.38 430 LEU A C 1
ATOM 3428 O O . LEU A 1 430 ? -4.520 10.851 34.774 1.00 95.38 430 LEU A O 1
ATOM 3432 N N . ASP A 1 431 ? -5.093 12.401 36.300 1.00 95.44 431 ASP A N 1
ATOM 3433 C CA . ASP A 1 431 ? -5.500 11.444 37.334 1.00 95.44 431 ASP A CA 1
ATOM 3434 C C . ASP A 1 431 ? -6.755 10.651 36.894 1.00 95.44 431 ASP A C 1
ATOM 3436 O O . ASP A 1 431 ? -6.835 9.444 37.125 1.00 95.44 431 ASP A O 1
ATOM 3440 N N . ARG A 1 432 ? -7.707 11.291 36.193 1.00 95.25 432 ARG A N 1
ATOM 3441 C CA . ARG A 1 432 ? -8.877 10.624 35.583 1.00 95.25 432 ARG A CA 1
ATOM 3442 C C . ARG A 1 432 ? -8.470 9.643 34.486 1.00 95.25 432 ARG A C 1
ATOM 3444 O O . ARG A 1 432 ? -8.990 8.532 34.459 1.00 95.25 432 ARG A O 1
ATOM 3451 N N . LEU A 1 433 ? -7.540 10.029 33.609 1.00 94.50 433 LEU A N 1
ATOM 3452 C CA . LEU A 1 433 ? -7.040 9.148 32.548 1.00 94.50 433 LEU A CA 1
ATOM 3453 C C . LEU A 1 433 ? -6.344 7.908 33.123 1.00 94.50 433 LEU A C 1
ATOM 3455 O O . LEU A 1 433 ? -6.563 6.805 32.626 1.00 94.50 433 LEU A O 1
ATOM 3459 N N . ASP A 1 434 ? -5.532 8.071 34.171 1.00 93.31 434 ASP A N 1
ATOM 3460 C CA . ASP A 1 434 ? -4.882 6.948 34.860 1.00 93.31 434 ASP A CA 1
ATOM 3461 C C . ASP A 1 434 ? -5.931 6.005 35.477 1.00 93.31 434 ASP A C 1
ATOM 3463 O O . ASP A 1 434 ? -5.895 4.802 35.221 1.00 93.31 434 ASP A O 1
ATOM 3467 N N . GLY A 1 435 ? -6.940 6.553 36.166 1.00 93.75 435 GLY A N 1
ATOM 3468 C CA . GLY A 1 435 ? -8.049 5.769 36.720 1.00 93.75 435 GLY A CA 1
ATOM 3469 C C . GLY A 1 435 ? -8.886 5.041 35.658 1.00 93.75 435 GLY A C 1
ATOM 3470 O O . GLY A 1 435 ? -9.211 3.866 35.828 1.00 93.75 435 GLY A O 1
ATOM 3471 N N . TRP A 1 436 ? -9.193 5.691 34.528 1.00 94.44 436 TRP A N 1
ATOM 3472 C CA . TRP A 1 436 ? -9.877 5.043 33.400 1.00 94.44 436 TRP A CA 1
ATOM 3473 C C . TRP A 1 436 ? -9.055 3.871 32.851 1.00 94.44 436 TRP A C 1
ATOM 3475 O O . TRP A 1 436 ? -9.614 2.812 32.557 1.00 94.44 436 TRP A O 1
ATOM 3485 N N . ALA A 1 437 ? -7.731 4.028 32.741 1.00 91.75 437 ALA A N 1
ATOM 3486 C CA . ALA A 1 437 ? -6.851 2.978 32.236 1.00 91.75 437 ALA A CA 1
ATOM 3487 C C . ALA A 1 437 ? -6.815 1.761 33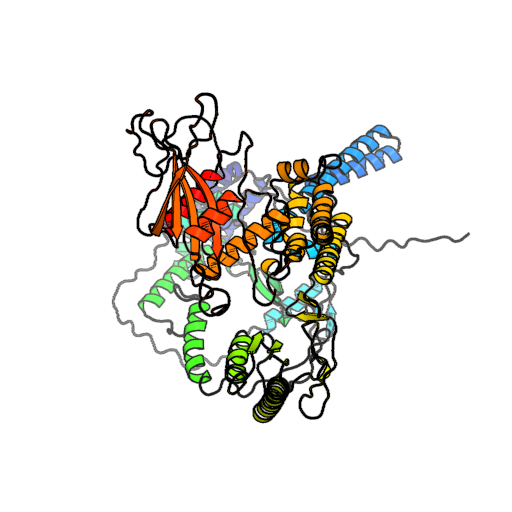.174 1.00 91.75 437 ALA A C 1
ATOM 3489 O O . ALA A 1 437 ? -6.844 0.628 32.691 1.00 91.75 437 ALA A O 1
ATOM 3490 N N . GLU A 1 438 ? -6.827 1.980 34.492 1.00 90.12 438 GLU A N 1
ATOM 3491 C CA . GLU A 1 438 ? -6.925 0.905 35.487 1.00 90.12 438 GLU A CA 1
ATOM 3492 C C . GLU A 1 438 ? -8.238 0.121 35.361 1.00 90.12 438 GLU A C 1
ATOM 3494 O O . GLU A 1 438 ? -8.207 -1.108 35.264 1.00 90.12 438 GLU A O 1
ATOM 3499 N N . VAL A 1 439 ? -9.381 0.816 35.289 1.00 91.31 439 VAL A N 1
ATOM 3500 C CA . VAL A 1 439 ? -10.712 0.189 35.155 1.00 91.31 439 VAL A CA 1
ATOM 3501 C C . VAL A 1 439 ? -10.819 -0.621 33.863 1.00 91.31 439 VAL A C 1
ATOM 3503 O O . VAL A 1 439 ? -11.305 -1.752 33.870 1.00 91.31 439 VAL A O 1
ATOM 3506 N N . ASN A 1 440 ? -10.312 -0.075 32.758 1.00 87.56 440 ASN A N 1
ATOM 3507 C CA . ASN A 1 440 ? -10.396 -0.694 31.437 1.00 87.56 440 ASN A CA 1
ATOM 3508 C C . ASN A 1 440 ? -9.237 -1.661 31.134 1.00 87.56 440 ASN A C 1
ATOM 3510 O O . ASN A 1 440 ? -9.109 -2.144 30.009 1.00 87.56 440 ASN A O 1
ATOM 3514 N N . CYS A 1 441 ? -8.387 -1.981 32.119 1.00 87.25 441 CYS A N 1
ATOM 3515 C CA . CYS A 1 441 ? -7.233 -2.876 31.957 1.00 87.25 441 CYS A CA 1
ATOM 3516 C C . CYS A 1 441 ? -6.287 -2.467 30.804 1.00 87.25 441 CYS A C 1
ATOM 3518 O O . CYS A 1 441 ? -5.679 -3.314 30.141 1.00 87.25 441 CYS A O 1
ATOM 3520 N N . MET A 1 442 ? -6.149 -1.161 30.565 1.00 87.00 442 MET A N 1
ATOM 3521 C CA . MET A 1 442 ? -5.219 -0.572 29.605 1.00 87.00 442 MET A CA 1
ATOM 3522 C C . MET A 1 442 ? -4.009 0.017 30.341 1.00 87.00 442 MET A C 1
ATOM 3524 O O . MET A 1 442 ? -4.072 0.363 31.516 1.00 87.00 442 MET A O 1
ATOM 3528 N N . ARG A 1 443 ? -2.864 0.132 29.660 1.00 86.94 443 ARG A N 1
ATOM 3529 C CA . ARG A 1 443 ? -1.658 0.719 30.252 1.00 86.94 443 ARG A CA 1
ATOM 3530 C C . ARG A 1 443 ? -1.047 1.763 29.333 1.00 86.94 443 ARG A C 1
ATOM 3532 O O . ARG A 1 443 ? -0.597 1.434 28.236 1.00 86.94 443 ARG A O 1
ATOM 3539 N N . PHE A 1 444 ? -0.959 3.001 29.814 1.00 87.50 444 PHE A N 1
ATOM 3540 C CA . PHE A 1 444 ? -0.196 4.039 29.130 1.00 87.50 444 PHE A CA 1
ATOM 3541 C C . PHE A 1 444 ? 1.296 3.706 29.126 1.00 87.50 444 PHE A C 1
ATOM 3543 O O . PHE A 1 444 ? 1.867 3.234 30.114 1.00 87.50 444 PHE A O 1
ATOM 3550 N N . ASN A 1 445 ? 1.958 3.986 28.004 1.00 88.25 445 ASN A N 1
ATOM 3551 C CA . ASN A 1 445 ? 3.410 3.921 27.928 1.00 88.25 445 ASN A CA 1
ATOM 3552 C C . ASN A 1 445 ? 4.002 5.206 28.515 1.00 88.25 445 ASN A C 1
ATOM 3554 O O . ASN A 1 445 ? 4.335 6.131 27.778 1.00 88.25 445 ASN A O 1
ATOM 3558 N N . LYS A 1 446 ? 4.128 5.243 29.845 1.00 87.12 446 LYS A N 1
ATOM 3559 C CA . LYS A 1 446 ? 4.560 6.421 30.612 1.00 87.12 446 LYS A CA 1
ATOM 3560 C C . LYS A 1 446 ? 5.896 7.002 30.126 1.00 87.12 446 LYS A C 1
ATOM 3562 O O . LYS A 1 446 ? 6.023 8.213 30.015 1.00 87.12 446 LYS A O 1
ATOM 3567 N N . ALA A 1 447 ? 6.833 6.157 29.682 1.00 85.12 447 ALA A N 1
ATOM 3568 C CA . ALA A 1 447 ? 8.112 6.591 29.106 1.00 85.12 447 ALA A CA 1
ATOM 3569 C C . ALA A 1 447 ? 7.982 7.346 27.764 1.00 85.12 447 ALA A C 1
ATOM 3571 O O . ALA A 1 447 ? 8.876 8.101 27.386 1.00 85.12 447 ALA A O 1
ATOM 3572 N N . LYS A 1 448 ? 6.891 7.132 27.018 1.00 87.81 448 LYS A N 1
ATOM 3573 C CA . LYS A 1 448 ? 6.575 7.883 25.793 1.00 87.81 448 LYS A CA 1
ATOM 3574 C C . LYS A 1 448 ? 5.701 9.110 26.054 1.00 87.81 448 LYS A C 1
ATOM 3576 O O . LYS A 1 448 ? 5.569 9.938 25.159 1.00 87.81 448 LYS A O 1
ATOM 3581 N N . CYS A 1 449 ? 5.103 9.229 27.237 1.00 90.50 449 CYS A N 1
ATOM 3582 C CA . CYS A 1 449 ? 4.303 10.386 27.612 1.00 90.50 449 CYS A CA 1
ATOM 3583 C C . CYS A 1 449 ? 5.235 11.552 27.966 1.00 90.50 449 CYS A C 1
ATOM 3585 O O . CYS A 1 449 ? 6.080 11.445 28.851 1.00 90.50 449 CYS A O 1
ATOM 3587 N N . GLN A 1 450 ? 5.084 12.668 27.259 1.00 90.94 450 GLN A N 1
ATOM 3588 C CA . GLN A 1 450 ? 5.933 13.850 27.396 1.00 90.94 450 GLN A CA 1
ATOM 3589 C C . GLN A 1 450 ? 5.059 15.091 27.578 1.00 90.94 450 GLN A C 1
ATOM 3591 O O . GLN A 1 450 ? 3.949 15.163 27.049 1.00 90.94 450 GLN A O 1
ATOM 3596 N N . VAL A 1 451 ? 5.568 16.084 28.305 1.00 93.31 451 VAL A N 1
ATOM 3597 C CA . VAL A 1 451 ? 4.912 17.384 28.489 1.00 93.31 451 VAL A CA 1
ATOM 3598 C C . VAL A 1 451 ? 5.578 18.408 27.578 1.00 93.31 451 VAL A C 1
ATOM 3600 O O . VAL A 1 451 ? 6.767 18.700 27.718 1.00 93.31 451 VAL A O 1
ATOM 3603 N N . LEU A 1 452 ? 4.809 18.975 26.648 1.00 91.81 452 LEU A N 1
ATOM 3604 C CA . LEU A 1 452 ? 5.242 20.094 25.815 1.00 91.81 452 LEU A CA 1
ATOM 3605 C C . LEU A 1 452 ? 4.653 21.395 26.365 1.00 91.81 452 LEU A C 1
ATOM 3607 O O . LEU A 1 452 ? 3.445 21.616 26.313 1.00 91.81 452 LEU A O 1
ATOM 3611 N N . HIS A 1 453 ? 5.515 22.272 26.872 1.00 90.62 453 HIS A N 1
ATOM 3612 C CA . HIS A 1 453 ? 5.105 23.579 27.388 1.00 90.62 453 HIS A CA 1
ATOM 3613 C C . HIS A 1 453 ? 5.071 24.611 26.264 1.00 90.62 453 HIS A C 1
ATOM 3615 O O . HIS A 1 453 ? 6.089 24.862 25.618 1.00 90.62 453 HIS A O 1
ATOM 3621 N N . LEU A 1 454 ? 3.906 25.222 26.048 1.00 87.62 454 LEU A N 1
ATOM 3622 C CA . LEU A 1 454 ? 3.696 26.275 25.054 1.00 87.62 454 LEU A CA 1
ATOM 3623 C C . LEU A 1 454 ? 3.509 27.633 25.743 1.00 87.62 454 LEU A C 1
ATOM 3625 O O . LEU A 1 454 ? 2.899 27.713 26.810 1.00 87.62 454 LEU A O 1
ATOM 3629 N N . GLY A 1 455 ? 4.013 28.696 25.111 1.00 83.50 455 GLY A N 1
ATOM 3630 C CA . GLY A 1 455 ? 3.886 30.078 25.588 1.00 83.50 455 GLY A CA 1
ATOM 3631 C C . GLY A 1 455 ? 5.110 30.592 26.354 1.00 83.50 455 GLY A C 1
ATOM 3632 O O . GLY A 1 455 ? 5.783 29.862 27.076 1.00 83.50 455 GLY A O 1
ATOM 3633 N N . HIS A 1 456 ? 5.412 31.882 26.191 1.00 78.12 456 HIS A N 1
ATOM 3634 C CA . HIS A 1 456 ? 6.619 32.504 26.756 1.00 78.12 456 HIS A CA 1
ATOM 3635 C C . HIS A 1 456 ? 6.530 32.728 28.278 1.00 78.12 456 HIS A C 1
ATOM 3637 O O . HIS A 1 456 ? 7.550 32.812 28.958 1.00 78.12 456 HIS A O 1
ATOM 3643 N N . SER A 1 457 ? 5.313 32.830 28.813 1.00 80.75 457 SER A N 1
ATOM 3644 C CA . SER A 1 457 ? 5.010 33.002 30.239 1.00 80.75 457 SER A CA 1
ATOM 3645 C C . SER A 1 457 ? 4.665 31.683 30.938 1.00 80.75 457 SER A C 1
ATOM 3647 O O . SER A 1 457 ? 4.100 31.697 32.031 1.00 80.75 457 SER A O 1
ATOM 3649 N N . ASN A 1 458 ? 4.965 30.538 30.313 1.00 85.12 458 ASN A N 1
ATOM 3650 C CA . ASN A 1 458 ? 4.595 29.244 30.864 1.00 85.12 458 ASN A CA 1
ATOM 3651 C C . ASN A 1 458 ? 5.380 28.958 32.166 1.00 85.12 458 ASN A C 1
ATOM 3653 O O . ASN A 1 458 ? 6.611 29.028 32.160 1.00 85.12 458 ASN A O 1
ATOM 3657 N N . PRO A 1 459 ? 4.700 28.604 33.272 1.00 84.94 459 PRO A N 1
ATOM 3658 C CA . PRO A 1 459 ? 5.329 28.333 34.567 1.00 84.94 459 PRO A CA 1
ATOM 3659 C C . PRO A 1 459 ? 6.142 27.027 34.612 1.00 84.94 459 PRO A C 1
ATOM 3661 O O . PRO A 1 459 ? 6.725 26.729 35.651 1.00 84.94 459 PRO A O 1
ATOM 3664 N N . MET A 1 460 ? 6.168 26.238 33.529 1.00 89.12 460 MET A N 1
ATOM 3665 C CA . MET A 1 460 ? 6.855 24.942 33.434 1.00 89.12 460 MET A CA 1
ATOM 3666 C C . MET A 1 460 ? 6.425 23.978 34.551 1.00 89.12 460 MET A C 1
ATOM 3668 O O . MET A 1 460 ? 7.239 23.280 35.161 1.00 89.12 460 MET A O 1
ATOM 3672 N N . GLN A 1 461 ? 5.120 23.967 34.841 1.00 89.38 461 GLN A N 1
ATOM 3673 C CA . GLN A 1 461 ? 4.525 23.132 35.882 1.00 89.38 461 GLN A CA 1
ATOM 3674 C C . GLN A 1 461 ? 4.802 21.650 35.600 1.00 89.38 461 GLN A C 1
ATOM 3676 O O . GLN A 1 461 ? 4.598 21.167 34.489 1.00 89.38 461 GLN A O 1
ATOM 3681 N N . ARG A 1 462 ? 5.240 20.908 36.618 1.00 93.38 462 ARG A N 1
ATOM 3682 C CA . ARG A 1 462 ? 5.438 19.459 36.497 1.00 93.38 462 ARG A CA 1
ATOM 3683 C C . ARG A 1 462 ? 4.121 18.724 36.712 1.00 93.38 462 ARG A C 1
ATOM 3685 O O . ARG A 1 462 ? 3.368 19.079 37.621 1.00 93.38 462 ARG A O 1
ATOM 3692 N N . TYR A 1 463 ? 3.912 17.683 35.912 1.00 94.75 463 TYR A N 1
ATOM 3693 C CA . TYR A 1 463 ? 2.743 16.811 35.947 1.00 94.75 463 TYR A CA 1
ATOM 3694 C C . TYR A 1 463 ? 3.163 15.353 36.132 1.00 94.75 463 TYR A C 1
ATOM 3696 O O . TYR A 1 463 ? 4.278 14.967 35.761 1.00 94.75 463 TYR A O 1
ATOM 3704 N N . ARG A 1 464 ? 2.268 14.549 36.700 1.00 94.44 464 ARG A N 1
ATOM 3705 C CA . ARG A 1 464 ? 2.454 13.104 36.891 1.00 94.44 464 ARG A CA 1
ATOM 3706 C C . ARG A 1 464 ? 1.303 12.319 36.267 1.00 94.44 464 ARG A C 1
ATOM 3708 O O . ARG A 1 464 ? 0.195 12.842 36.182 1.00 94.44 464 ARG A O 1
ATOM 3715 N N . LEU A 1 465 ? 1.573 11.075 35.882 1.00 92.81 465 LEU A N 1
ATOM 3716 C CA . LEU A 1 465 ? 0.570 10.103 35.442 1.00 92.81 465 LEU A CA 1
ATOM 3717 C C . LEU A 1 465 ? 0.655 8.863 36.347 1.00 92.81 465 LEU A C 1
ATOM 3719 O O . LEU A 1 465 ? 1.596 8.058 36.262 1.00 92.81 465 LEU A O 1
ATOM 3723 N N . GLY A 1 466 ? -0.290 8.765 37.282 1.00 89.62 466 GLY A N 1
ATOM 3724 C CA . GLY A 1 466 ? -0.197 7.867 38.431 1.00 89.62 466 GLY A CA 1
ATOM 3725 C C . GLY A 1 466 ? 0.978 8.241 39.334 1.00 89.62 466 GLY A C 1
ATOM 3726 O O . GLY A 1 466 ? 1.104 9.385 39.781 1.00 89.62 466 GLY A O 1
ATOM 3727 N N . GLU A 1 467 ? 1.871 7.290 39.597 1.00 88.88 467 GLU A N 1
ATOM 3728 C CA . GLU A 1 467 ? 3.054 7.500 40.449 1.00 88.88 467 GLU A CA 1
ATOM 3729 C C . GLU A 1 467 ? 4.271 8.105 39.717 1.00 88.88 467 GLU A C 1
ATOM 3731 O O . GLU A 1 467 ? 5.224 8.542 40.363 1.00 88.88 467 GLU A O 1
ATOM 3736 N N . GLU A 1 468 ? 4.266 8.163 38.380 1.00 92.31 468 GLU A N 1
ATOM 3737 C CA . GLU A 1 468 ? 5.431 8.590 37.591 1.00 92.31 468 GLU A CA 1
ATOM 3738 C C . GLU A 1 468 ? 5.337 10.057 37.155 1.00 92.31 468 GLU A C 1
ATOM 3740 O O . GLU A 1 468 ? 4.314 10.515 36.642 1.00 92.31 468 GLU A O 1
ATOM 3745 N N . TRP A 1 469 ? 6.439 10.794 37.307 1.00 94.00 469 TRP A N 1
ATOM 3746 C CA . TRP A 1 469 ? 6.568 12.166 36.816 1.00 94.00 469 TRP A CA 1
ATOM 3747 C C . TRP A 1 469 ? 6.876 12.185 35.322 1.00 94.00 469 TRP A C 1
ATOM 3749 O O . TRP A 1 469 ? 7.826 11.544 34.880 1.00 94.00 469 TRP A O 1
ATOM 3759 N N . LEU A 1 470 ? 6.126 12.983 34.563 1.00 93.75 470 LEU A N 1
ATOM 3760 C CA . LEU A 1 470 ? 6.340 13.125 33.127 1.00 93.75 470 LEU A CA 1
ATOM 3761 C C . LEU A 1 470 ? 7.522 14.058 32.834 1.00 93.75 470 LEU A C 1
ATOM 3763 O O . LEU A 1 470 ? 7.703 15.098 33.481 1.00 93.75 470 LEU A O 1
ATOM 3767 N N . GLU A 1 471 ? 8.324 13.693 31.835 1.00 92.69 471 GLU A N 1
ATOM 3768 C CA . GLU A 1 471 ? 9.429 14.524 31.362 1.00 92.69 471 GLU A CA 1
ATOM 3769 C C . GLU A 1 471 ? 8.917 15.679 30.497 1.00 92.69 471 GLU A C 1
ATOM 3771 O O . GLU A 1 471 ? 7.918 15.569 29.786 1.00 92.69 471 GLU A O 1
ATOM 3776 N N . SER A 1 472 ? 9.601 16.821 30.580 1.00 92.25 472 SER A N 1
ATOM 3777 C CA . SER A 1 472 ? 9.319 17.969 29.718 1.00 92.25 472 SER A CA 1
ATOM 3778 C C . SER A 1 472 ? 10.205 17.930 28.479 1.00 92.25 472 SER A C 1
ATOM 3780 O O . SER A 1 472 ? 11.417 17.741 28.586 1.00 92.25 472 SER A O 1
ATOM 3782 N N . CYS A 1 473 ? 9.615 18.178 27.313 1.00 90.88 473 CYS A N 1
ATOM 3783 C CA . CYS A 1 473 ? 10.317 18.200 26.036 1.00 90.88 473 CYS A CA 1
ATOM 3784 C C . CYS A 1 473 ? 10.266 19.595 25.391 1.00 90.88 473 CYS A C 1
ATOM 3786 O O . CYS A 1 473 ? 9.355 20.390 25.623 1.00 90.88 473 CYS A O 1
ATOM 3788 N N . LEU A 1 474 ? 11.273 19.908 24.568 1.00 89.12 474 LEU A N 1
ATOM 3789 C CA . LEU A 1 474 ? 11.311 21.151 23.780 1.00 89.12 474 LEU A CA 1
ATOM 3790 C C . LEU A 1 474 ? 10.662 20.998 22.402 1.00 89.12 474 LEU A C 1
ATOM 3792 O O . LEU A 1 474 ? 10.325 21.996 21.770 1.00 89.12 474 LEU A O 1
ATOM 3796 N N . ALA A 1 475 ? 10.551 19.768 21.911 1.00 89.44 475 ALA A N 1
ATOM 3797 C CA . ALA A 1 475 ? 9.877 19.449 20.669 1.00 89.44 475 ALA A CA 1
ATOM 3798 C C . ALA A 1 475 ? 9.413 17.998 20.699 1.00 89.44 475 ALA A C 1
ATOM 3800 O O . ALA A 1 475 ? 10.204 17.118 21.037 1.00 89.44 475 ALA A O 1
ATOM 3801 N N . GLU A 1 476 ? 8.176 17.770 20.274 1.00 87.94 476 GLU A N 1
ATOM 3802 C CA . GLU A 1 476 ? 7.559 16.449 20.221 1.00 87.94 476 GLU A CA 1
ATOM 3803 C C . GLU A 1 476 ? 7.146 16.113 18.788 1.00 87.94 476 GLU A C 1
ATOM 3805 O O . GLU A 1 476 ? 6.853 16.996 17.973 1.00 87.94 476 GLU A O 1
ATOM 3810 N N . LYS A 1 477 ? 7.175 14.824 18.442 1.00 89.00 477 LYS A N 1
ATOM 3811 C CA . LYS A 1 477 ? 6.805 14.360 17.110 1.00 89.00 477 LYS A CA 1
ATOM 3812 C C . LYS A 1 477 ? 5.377 13.832 17.127 1.00 89.00 477 LYS A C 1
ATOM 3814 O O . LYS A 1 477 ? 5.137 12.647 17.329 1.00 89.00 477 LYS A O 1
ATOM 3819 N N . ASP A 1 478 ? 4.462 14.702 16.752 1.00 84.25 478 ASP A N 1
ATOM 3820 C CA . ASP A 1 478 ? 3.035 14.454 16.742 1.00 84.25 478 ASP A CA 1
ATOM 3821 C C . ASP A 1 478 ? 2.525 14.008 15.357 1.00 84.25 478 ASP A C 1
ATOM 3823 O O . ASP A 1 478 ? 2.699 14.710 14.360 1.00 84.25 478 ASP A O 1
ATOM 3827 N N . LEU A 1 479 ? 1.935 12.808 15.264 1.00 85.62 479 LEU A N 1
ATOM 3828 C CA . LEU A 1 479 ? 1.388 12.219 14.024 1.00 85.62 479 LEU A CA 1
ATOM 3829 C C . LEU A 1 479 ? 2.335 12.307 12.809 1.00 85.62 479 LEU A C 1
ATOM 3831 O O . LEU A 1 479 ? 1.928 12.420 11.651 1.00 85.62 479 LEU A O 1
ATOM 3835 N N . GLY A 1 480 ? 3.647 12.248 13.061 1.00 83.75 480 GLY A N 1
ATOM 3836 C CA . GLY A 1 480 ? 4.672 12.352 12.020 1.00 83.75 480 GLY A CA 1
ATOM 3837 C C . GLY A 1 480 ? 5.244 13.753 11.777 1.00 83.75 480 GLY A C 1
ATOM 3838 O O . GLY A 1 480 ? 6.195 13.861 10.991 1.00 83.75 480 GLY A O 1
ATOM 3839 N N . VAL A 1 481 ? 4.725 14.780 12.450 1.00 86.88 481 VAL A N 1
ATOM 3840 C CA . VAL A 1 481 ? 5.103 16.195 12.343 1.00 86.88 481 VAL A CA 1
ATOM 3841 C C . VAL A 1 481 ? 5.783 16.655 13.632 1.00 86.88 481 VAL A C 1
ATOM 3843 O O . VAL A 1 481 ? 5.306 16.383 14.721 1.00 86.88 481 VAL A O 1
ATOM 3846 N N . PHE A 1 482 ? 6.917 17.344 13.527 1.00 87.81 482 PHE A N 1
ATOM 3847 C CA . PHE A 1 482 ? 7.563 17.939 14.700 1.00 87.81 482 PHE A CA 1
ATOM 3848 C C . PHE A 1 482 ? 6.886 19.248 15.099 1.00 87.81 482 PHE A C 1
ATOM 3850 O O . PHE A 1 482 ? 6.762 20.144 14.263 1.00 87.81 482 PHE A O 1
ATOM 3857 N N . VAL A 1 483 ? 6.527 19.357 16.377 1.00 87.00 483 VAL A N 1
ATOM 3858 C CA . VAL A 1 483 ? 5.997 20.565 17.014 1.00 87.00 483 VAL A CA 1
ATOM 3859 C C . VAL A 1 483 ? 6.967 20.972 18.115 1.00 87.00 483 VAL A C 1
ATOM 3861 O O . VAL A 1 483 ? 7.191 20.207 19.050 1.00 87.00 483 VAL A O 1
ATOM 3864 N N . ASP A 1 484 ? 7.588 22.144 17.980 1.00 87.31 484 ASP A N 1
ATOM 3865 C CA . ASP A 1 484 ? 8.481 22.693 19.006 1.00 87.31 484 ASP A CA 1
ATOM 3866 C C . ASP A 1 484 ? 7.728 23.613 19.984 1.00 87.31 484 ASP A C 1
ATOM 3868 O O . ASP A 1 484 ? 6.633 24.092 19.688 1.00 87.31 484 ASP A O 1
ATOM 3872 N N . SER A 1 485 ? 8.312 23.871 21.157 1.00 85.62 485 SER A N 1
ATOM 3873 C CA . SER A 1 485 ? 7.712 24.693 22.221 1.00 85.62 485 SER A CA 1
ATOM 3874 C C . SER A 1 485 ? 7.454 26.151 21.817 1.00 85.62 485 SER A C 1
ATOM 3876 O O . SER A 1 485 ? 6.712 26.873 22.483 1.00 85.62 485 SER A O 1
ATOM 3878 N N . ARG A 1 486 ? 8.056 26.597 20.707 1.00 84.06 486 ARG A N 1
ATOM 3879 C CA . ARG A 1 486 ? 7.874 27.926 20.108 1.00 84.06 486 ARG A CA 1
ATOM 3880 C C . ARG A 1 486 ? 6.937 27.894 18.900 1.00 84.06 486 ARG A C 1
ATOM 3882 O O . ARG A 1 486 ? 6.782 28.921 18.245 1.00 84.06 486 ARG A O 1
ATOM 3889 N N . LEU A 1 487 ? 6.361 26.733 18.581 1.00 83.00 487 LEU A N 1
ATOM 3890 C CA . LEU A 1 487 ? 5.559 26.477 17.386 1.00 83.00 487 LEU A CA 1
ATOM 3891 C C . LEU A 1 487 ? 6.284 26.857 16.081 1.00 83.00 487 LEU A C 1
ATOM 3893 O O . LEU A 1 487 ? 5.670 27.270 15.098 1.00 83.00 487 LEU A O 1
ATOM 3897 N N . SER A 1 488 ? 7.612 26.718 16.046 1.00 85.12 488 SER A N 1
ATOM 3898 C CA . SER A 1 488 ? 8.410 26.952 14.847 1.00 85.12 488 SER A CA 1
ATOM 3899 C C . SER A 1 488 ? 8.452 25.704 13.957 1.00 85.12 488 SER A C 1
ATOM 3901 O O . SER A 1 488 ? 8.780 24.595 14.375 1.00 85.12 488 SER A O 1
ATOM 3903 N N . MET A 1 489 ? 8.222 25.901 12.659 1.00 87.44 489 MET A N 1
ATOM 3904 C CA . MET A 1 489 ? 8.204 24.804 11.681 1.00 87.44 489 MET A CA 1
ATOM 3905 C C . MET A 1 489 ? 9.590 24.487 11.092 1.00 87.44 489 MET A C 1
ATOM 3907 O O . MET A 1 489 ? 9.717 23.640 10.203 1.00 87.44 489 MET A O 1
ATOM 3911 N N . SER A 1 490 ? 10.655 25.139 11.583 1.00 90.31 490 SER A N 1
ATOM 3912 C CA . SER A 1 490 ? 12.015 25.023 11.021 1.00 90.31 490 SER A CA 1
ATOM 3913 C C . SER A 1 490 ? 12.541 23.580 11.100 1.00 90.31 490 SER A C 1
ATOM 3915 O O . SER A 1 490 ? 13.062 23.035 10.120 1.00 90.31 490 SER A O 1
ATOM 3917 N N . GLN A 1 491 ? 12.374 22.925 12.257 1.00 91.88 491 GLN A N 1
ATOM 3918 C CA . GLN A 1 491 ? 12.835 21.548 12.470 1.00 91.88 491 GLN A CA 1
ATOM 3919 C C . GLN A 1 491 ? 12.086 20.563 11.565 1.00 91.88 491 GLN A C 1
ATOM 3921 O O . GLN A 1 491 ? 12.713 19.702 10.939 1.00 91.88 491 GLN A O 1
ATOM 3926 N N . GLN A 1 492 ? 10.767 20.728 11.432 1.00 92.38 492 GLN A N 1
ATOM 3927 C CA . GLN A 1 492 ? 9.945 19.915 10.539 1.00 92.38 492 GLN A CA 1
ATOM 3928 C C . GLN A 1 492 ? 10.370 20.079 9.072 1.00 92.38 492 GLN A C 1
ATOM 3930 O O . GLN A 1 492 ? 10.566 19.079 8.373 1.00 92.38 492 GLN A O 1
ATOM 3935 N N . CYS A 1 493 ? 10.608 21.313 8.615 1.00 94.06 493 CYS A N 1
ATOM 3936 C CA . CYS A 1 493 ? 11.075 21.589 7.253 1.00 94.06 493 CYS A CA 1
ATOM 3937 C C . CYS A 1 493 ? 12.410 20.894 6.951 1.00 94.06 493 CYS A C 1
ATOM 3939 O O . CYS A 1 493 ? 12.562 20.234 5.915 1.00 94.06 493 CYS A O 1
ATOM 3941 N N . ALA A 1 494 ? 13.371 20.982 7.876 1.00 94.56 494 ALA A N 1
ATOM 3942 C CA . ALA A 1 494 ? 14.672 20.332 7.737 1.00 94.56 494 ALA A CA 1
ATOM 3943 C C . ALA A 1 494 ? 14.545 18.801 7.634 1.00 94.56 494 ALA A C 1
ATOM 3945 O O . ALA A 1 494 ? 15.205 18.163 6.805 1.00 94.56 494 ALA A O 1
ATOM 3946 N N . GLN A 1 495 ? 13.667 18.194 8.435 1.00 93.94 495 GLN A N 1
ATOM 3947 C CA . GLN A 1 495 ? 13.443 16.751 8.406 1.00 93.94 495 GLN A CA 1
ATOM 3948 C C . GLN A 1 495 ? 12.716 16.268 7.148 1.00 93.94 495 GLN A C 1
ATOM 3950 O O . GLN A 1 495 ? 13.126 15.257 6.561 1.00 93.94 495 GLN A O 1
ATOM 3955 N N . ALA A 1 496 ? 11.679 16.985 6.708 1.00 94.56 496 ALA A N 1
ATOM 3956 C CA . ALA A 1 496 ? 10.978 16.718 5.454 1.00 94.56 496 ALA A CA 1
ATOM 3957 C C . ALA A 1 496 ? 11.961 16.745 4.272 1.00 94.56 496 ALA A C 1
ATOM 3959 O O . ALA A 1 496 ? 12.057 15.782 3.500 1.00 94.56 496 ALA A O 1
ATOM 3960 N N . ALA A 1 497 ? 12.799 17.786 4.204 1.00 96.50 497 ALA A N 1
ATOM 3961 C CA . ALA A 1 497 ? 13.842 17.906 3.193 1.00 96.50 497 ALA A CA 1
ATOM 3962 C C . ALA A 1 497 ? 14.882 16.777 3.280 1.00 96.50 497 ALA A C 1
ATOM 3964 O O . ALA A 1 497 ? 15.294 16.246 2.244 1.00 96.50 497 ALA A O 1
ATOM 3965 N N . LYS A 1 498 ? 15.308 16.367 4.483 1.00 96.31 498 LYS A N 1
ATOM 3966 C CA . LYS A 1 498 ? 16.262 15.259 4.675 1.00 96.31 498 LYS A CA 1
ATOM 3967 C C . LYS A 1 498 ? 15.718 13.941 4.117 1.00 96.31 498 LYS A C 1
ATOM 3969 O O . LYS A 1 498 ? 16.411 13.281 3.339 1.00 96.31 498 LYS A O 1
ATOM 3974 N N . LYS A 1 499 ? 14.476 13.577 4.457 1.00 93.94 499 LYS A N 1
ATOM 3975 C CA . LYS A 1 499 ? 13.814 12.355 3.957 1.00 93.94 499 LYS A CA 1
ATOM 3976 C C . LYS A 1 499 ? 13.672 12.381 2.434 1.00 93.94 499 LYS A C 1
ATOM 3978 O O . LYS A 1 499 ? 14.076 11.433 1.758 1.00 93.94 499 LYS A O 1
ATOM 3983 N N . ALA A 1 500 ? 13.181 13.495 1.893 1.00 96.81 500 ALA A N 1
ATOM 3984 C CA . ALA A 1 500 ? 12.997 13.675 0.458 1.00 96.81 500 ALA A CA 1
ATOM 3985 C C . ALA A 1 500 ? 14.329 13.589 -0.316 1.00 96.81 500 ALA A C 1
ATOM 3987 O O . ALA A 1 500 ? 14.421 12.884 -1.325 1.00 96.81 500 ALA A O 1
ATOM 3988 N N . ASN A 1 501 ? 15.397 14.223 0.186 1.00 96.94 501 ASN A N 1
ATOM 3989 C CA . ASN A 1 501 ? 16.734 14.129 -0.411 1.00 96.94 501 ASN A CA 1
ATOM 3990 C C . ASN A 1 501 ? 17.295 12.697 -0.380 1.00 96.94 501 ASN A C 1
ATOM 3992 O O . ASN A 1 501 ? 17.961 12.297 -1.333 1.00 96.94 501 ASN A O 1
ATOM 3996 N N . GLY A 1 502 ? 17.026 11.909 0.668 1.00 93.94 502 GLY A N 1
ATOM 3997 C CA . GLY A 1 502 ? 17.468 10.511 0.751 1.00 93.94 502 GLY A CA 1
ATOM 3998 C C . GLY A 1 502 ? 16.887 9.640 -0.369 1.00 93.94 502 GLY A C 1
ATOM 3999 O O . GLY A 1 502 ? 17.609 8.890 -1.032 1.00 93.94 502 GLY A O 1
ATOM 4000 N N . ILE A 1 503 ? 15.593 9.797 -0.652 1.00 93.12 503 ILE A N 1
ATOM 4001 C CA . ILE A 1 503 ? 14.924 9.098 -1.759 1.00 93.12 503 ILE A CA 1
ATOM 4002 C C . ILE A 1 503 ? 15.419 9.621 -3.107 1.00 93.12 503 ILE A C 1
ATOM 4004 O O . ILE A 1 503 ? 15.729 8.832 -4.003 1.00 93.12 503 ILE A O 1
ATOM 4008 N N . LEU A 1 504 ? 15.569 10.940 -3.240 1.00 95.19 504 LEU A N 1
ATOM 4009 C CA . LEU A 1 504 ? 16.108 11.554 -4.449 1.00 95.19 504 LEU A CA 1
ATOM 4010 C C . LEU A 1 504 ? 17.527 11.049 -4.762 1.00 95.19 504 LEU A C 1
ATOM 4012 O O . LEU A 1 504 ? 17.836 10.759 -5.917 1.00 95.19 504 LEU A O 1
ATOM 4016 N N . ALA A 1 505 ? 18.374 10.871 -3.746 1.00 92.62 505 ALA A N 1
ATOM 4017 C CA . ALA A 1 505 ? 19.700 10.278 -3.896 1.00 92.62 505 ALA A CA 1
ATOM 4018 C C . ALA A 1 505 ? 19.623 8.815 -4.360 1.00 92.62 505 ALA A C 1
ATOM 4020 O O . ALA A 1 505 ? 20.390 8.401 -5.231 1.00 92.62 505 ALA A O 1
ATOM 4021 N N . CYS A 1 506 ? 18.663 8.038 -3.849 1.00 89.38 506 CYS A N 1
ATOM 4022 C CA . CYS A 1 506 ? 18.430 6.671 -4.310 1.00 89.38 506 CYS A CA 1
ATOM 4023 C C . CYS A 1 506 ? 18.052 6.625 -5.800 1.00 89.38 506 CYS A C 1
ATOM 4025 O O . CYS A 1 506 ? 18.623 5.825 -6.548 1.00 89.38 506 CYS A O 1
ATOM 4027 N N . ILE A 1 507 ? 17.163 7.520 -6.249 1.00 90.94 507 ILE A N 1
ATOM 4028 C CA . ILE A 1 507 ? 16.786 7.678 -7.663 1.00 90.94 507 ILE A CA 1
ATOM 4029 C C . ILE A 1 507 ? 18.008 8.079 -8.494 1.00 90.94 507 ILE A C 1
ATOM 4031 O O . ILE A 1 507 ? 18.318 7.430 -9.496 1.00 90.94 507 ILE A O 1
ATOM 4035 N N . LYS A 1 508 ? 18.751 9.101 -8.051 1.00 90.88 508 LYS A N 1
ATOM 4036 C CA . LYS A 1 508 ? 19.968 9.578 -8.717 1.00 90.88 508 LYS A CA 1
ATOM 4037 C C . LYS A 1 508 ? 20.981 8.446 -8.901 1.00 90.88 508 LYS A C 1
ATOM 4039 O O . LYS A 1 508 ? 21.516 8.291 -9.992 1.00 90.88 508 LYS A O 1
ATOM 4044 N N . ASN A 1 509 ? 21.213 7.625 -7.885 1.00 87.19 509 ASN A N 1
ATOM 4045 C CA . ASN A 1 509 ? 22.248 6.591 -7.936 1.00 87.19 509 ASN A CA 1
ATOM 4046 C C . ASN A 1 509 ? 21.787 5.307 -8.644 1.00 87.19 509 ASN A C 1
ATOM 4048 O O . ASN A 1 509 ? 22.604 4.588 -9.217 1.00 87.19 509 ASN A O 1
ATOM 4052 N N . SER A 1 510 ? 20.486 5.008 -8.623 1.00 84.00 510 SER A N 1
ATOM 4053 C CA . SER A 1 510 ? 19.964 3.722 -9.104 1.00 84.00 510 SER A CA 1
ATOM 4054 C C . SER A 1 510 ? 19.369 3.783 -10.507 1.00 84.00 510 SER A C 1
ATOM 4056 O O . SER A 1 510 ? 19.346 2.754 -11.182 1.00 84.00 510 SER A O 1
ATOM 4058 N N . VAL A 1 511 ? 18.880 4.936 -10.965 1.00 88.12 511 VAL A N 1
ATOM 4059 C CA . VAL A 1 511 ? 18.227 5.105 -12.276 1.00 88.12 511 VAL A CA 1
ATOM 4060 C C . VAL A 1 511 ? 19.216 5.724 -13.259 1.00 88.12 511 VAL A C 1
ATOM 4062 O O . VAL A 1 511 ? 19.845 6.735 -12.945 1.00 88.12 511 VAL A O 1
ATOM 4065 N N . ALA A 1 512 ? 19.386 5.100 -14.428 1.00 86.50 512 ALA A N 1
ATOM 4066 C CA . ALA A 1 512 ? 20.335 5.564 -15.440 1.00 86.50 512 ALA A CA 1
ATOM 4067 C C . ALA A 1 512 ? 19.719 6.590 -16.399 1.00 86.50 512 ALA A C 1
ATOM 4069 O O . ALA A 1 512 ? 20.415 7.509 -16.830 1.00 86.50 512 ALA A O 1
ATOM 4070 N N . SER A 1 513 ? 18.437 6.436 -16.736 1.00 88.94 513 SER A N 1
ATOM 4071 C CA . SER A 1 513 ? 17.701 7.392 -17.556 1.00 88.94 513 SER A CA 1
ATOM 4072 C C . SER A 1 513 ? 17.521 8.718 -16.819 1.00 88.94 513 SER A C 1
ATOM 4074 O O . SER A 1 513 ? 17.223 8.761 -15.624 1.00 88.94 513 SER A O 1
ATOM 4076 N N . ARG A 1 514 ? 17.703 9.806 -17.567 1.00 92.62 514 ARG A N 1
ATOM 4077 C CA . ARG A 1 514 ? 17.497 11.196 -17.138 1.00 92.62 514 ARG A CA 1
ATOM 4078 C C . ARG A 1 514 ? 16.402 11.886 -17.950 1.00 92.62 514 ARG A C 1
ATOM 4080 O O . ARG A 1 514 ? 16.347 13.107 -17.987 1.00 92.62 514 ARG A O 1
ATOM 4087 N N . SER A 1 515 ? 15.558 11.122 -18.641 1.00 91.50 515 SER A N 1
ATOM 4088 C CA . SER A 1 515 ? 14.442 11.693 -19.396 1.00 91.50 515 SER A CA 1
ATOM 4089 C C . SER A 1 515 ? 13.365 12.248 -18.458 1.00 91.50 515 SER A C 1
ATOM 4091 O O . SER A 1 515 ? 13.213 11.781 -17.320 1.00 91.50 515 SER A O 1
ATOM 4093 N N . ARG A 1 516 ? 12.603 13.241 -18.934 1.00 93.00 516 ARG A N 1
ATOM 4094 C CA . ARG A 1 516 ? 11.515 13.860 -18.159 1.00 93.00 516 ARG A CA 1
ATOM 4095 C C . ARG A 1 516 ? 10.450 12.831 -17.769 1.00 93.00 516 ARG A C 1
ATOM 4097 O O . ARG A 1 516 ? 9.983 12.838 -16.637 1.00 93.00 516 ARG A O 1
ATOM 4104 N N . GLU A 1 517 ? 10.169 11.876 -18.653 1.00 92.31 517 GLU A N 1
ATOM 4105 C CA . GLU A 1 517 ? 9.166 10.821 -18.482 1.00 92.31 517 GLU A CA 1
ATOM 4106 C C . GLU A 1 517 ? 9.556 9.795 -17.407 1.00 92.31 517 GLU A C 1
ATOM 4108 O O . GLU A 1 517 ? 8.711 9.045 -16.934 1.00 92.31 517 GLU A O 1
ATOM 4113 N N . VAL A 1 518 ? 10.830 9.755 -17.001 1.00 93.19 518 VAL A N 1
ATOM 4114 C CA . VAL A 1 518 ? 11.303 8.889 -15.913 1.00 93.19 518 VAL A CA 1
ATOM 4115 C C . VAL A 1 518 ? 11.433 9.674 -14.615 1.00 93.19 518 VAL A C 1
ATOM 4117 O O . VAL A 1 518 ? 10.916 9.262 -13.578 1.00 93.19 518 VAL A O 1
ATOM 4120 N N . ILE A 1 519 ? 12.132 10.809 -14.646 1.00 94.56 519 ILE A N 1
ATOM 4121 C CA . ILE A 1 519 ? 12.474 11.549 -13.426 1.00 94.56 519 ILE A CA 1
ATOM 4122 C C . ILE A 1 519 ? 11.244 12.212 -12.804 1.00 94.56 519 ILE A C 1
ATOM 4124 O O . ILE A 1 519 ? 11.099 12.165 -11.581 1.00 94.56 519 ILE A O 1
ATOM 4128 N N . VAL A 1 520 ? 10.347 12.791 -13.613 1.00 94.00 520 VAL A N 1
ATOM 4129 C CA . VAL A 1 520 ? 9.174 13.508 -13.093 1.00 94.00 520 VAL A CA 1
ATOM 4130 C C . VAL A 1 520 ? 8.218 12.553 -12.367 1.00 94.00 520 VAL A C 1
ATOM 4132 O O . VAL A 1 520 ? 7.959 12.809 -11.190 1.00 94.00 520 VAL A O 1
ATOM 4135 N N . PRO A 1 521 ? 7.761 11.418 -12.939 1.00 94.12 521 PRO A N 1
ATOM 4136 C CA . PRO A 1 521 ? 6.883 10.498 -12.209 1.00 94.12 521 PRO A CA 1
ATOM 4137 C C . PRO A 1 521 ? 7.502 9.961 -10.912 1.00 94.12 521 PRO A C 1
ATOM 4139 O O . PRO A 1 521 ? 6.830 9.910 -9.881 1.00 94.12 521 PRO A O 1
ATOM 4142 N N . LEU A 1 522 ? 8.803 9.639 -10.922 1.00 94.44 522 LEU A N 1
ATOM 4143 C CA . LEU A 1 522 ? 9.514 9.189 -9.721 1.00 94.44 522 LEU A CA 1
ATOM 4144 C C . LEU A 1 522 ? 9.577 10.281 -8.644 1.00 94.44 522 LEU A C 1
ATOM 4146 O O . LEU A 1 522 ? 9.356 9.993 -7.468 1.00 94.44 522 LEU A O 1
ATOM 4150 N N . TYR A 1 523 ? 9.840 11.534 -9.025 1.00 95.25 523 TYR A N 1
ATOM 4151 C CA . TYR A 1 523 ? 9.805 12.665 -8.098 1.00 95.25 523 TYR A CA 1
ATOM 4152 C C . TYR A 1 523 ? 8.405 12.853 -7.497 1.00 95.25 523 TYR A C 1
ATOM 4154 O O . TYR A 1 523 ? 8.268 12.905 -6.273 1.00 95.25 523 TYR A O 1
ATOM 4162 N N . LEU A 1 524 ? 7.366 12.901 -8.336 1.00 93.44 524 LEU A N 1
ATOM 4163 C CA . LEU A 1 524 ? 5.993 13.173 -7.904 1.00 93.44 524 LEU A CA 1
ATOM 4164 C C . LEU A 1 524 ? 5.434 12.087 -6.976 1.00 93.44 524 LEU A C 1
ATOM 4166 O O . LEU A 1 524 ? 4.669 12.415 -6.072 1.00 93.44 524 LEU A O 1
ATOM 4170 N N . ALA A 1 525 ? 5.806 10.822 -7.192 1.00 92.88 525 ALA A N 1
ATOM 4171 C CA . ALA A 1 525 ? 5.265 9.683 -6.450 1.00 92.88 525 ALA A CA 1
ATOM 4172 C C . ALA A 1 525 ? 6.090 9.271 -5.219 1.00 92.88 525 ALA A C 1
ATOM 4174 O O . ALA A 1 525 ? 5.536 8.675 -4.291 1.00 92.88 525 ALA A O 1
ATOM 4175 N N . LEU A 1 526 ? 7.404 9.534 -5.213 1.00 93.88 526 LEU A N 1
ATOM 4176 C CA . LEU A 1 526 ? 8.308 9.057 -4.157 1.00 93.88 526 LEU A CA 1
ATOM 4177 C C . LEU A 1 526 ? 8.956 10.176 -3.340 1.00 93.88 526 LEU A C 1
ATOM 4179 O O . LEU A 1 526 ? 9.240 9.959 -2.171 1.00 93.88 526 LEU A O 1
ATOM 4183 N N . VAL A 1 527 ? 9.219 11.348 -3.925 1.00 96.06 527 VAL A N 1
ATOM 4184 C CA . VAL A 1 527 ? 9.944 12.438 -3.243 1.00 96.06 527 VAL A CA 1
ATOM 4185 C C . VAL A 1 527 ? 8.972 13.490 -2.720 1.00 96.06 527 VAL A C 1
ATOM 4187 O O . VAL A 1 527 ? 8.995 13.815 -1.536 1.00 96.06 527 VAL A O 1
ATOM 4190 N N . ARG A 1 528 ? 8.092 13.993 -3.592 1.00 94.25 528 ARG A N 1
ATOM 4191 C CA . ARG A 1 528 ? 7.147 15.073 -3.289 1.00 94.25 528 ARG A CA 1
ATOM 4192 C C . ARG A 1 528 ? 6.207 14.787 -2.107 1.00 94.25 528 ARG A C 1
ATOM 4194 O O . ARG A 1 528 ? 6.021 15.708 -1.319 1.00 94.25 528 ARG A O 1
ATOM 4201 N N . PRO A 1 529 ? 5.675 13.564 -1.893 1.00 93.06 529 PRO A N 1
ATOM 4202 C CA . PRO A 1 529 ? 4.791 13.304 -0.753 1.00 93.06 529 PRO A CA 1
ATOM 4203 C C . PRO A 1 529 ? 5.431 13.626 0.603 1.00 93.06 529 PRO A C 1
ATOM 4205 O O . PRO A 1 529 ? 4.754 14.104 1.502 1.00 93.06 529 PRO A O 1
ATOM 4208 N N . HIS A 1 530 ? 6.751 13.457 0.743 1.00 92.62 530 HIS A N 1
ATOM 4209 C CA . HIS A 1 530 ? 7.460 13.807 1.978 1.00 92.62 530 HIS A CA 1
ATOM 4210 C C . HIS A 1 530 ? 7.575 15.315 2.229 1.00 92.62 530 HIS A C 1
ATOM 4212 O O . HIS A 1 530 ? 7.875 15.704 3.351 1.00 92.62 530 HIS A O 1
ATOM 4218 N N . LEU A 1 531 ? 7.374 16.142 1.200 1.00 92.69 531 LEU A N 1
ATOM 4219 C CA . LEU A 1 531 ? 7.404 17.605 1.282 1.00 92.69 531 LEU A CA 1
ATOM 4220 C C . LEU A 1 531 ? 6.003 18.208 1.458 1.00 92.69 531 LEU A C 1
ATOM 4222 O O . LEU A 1 531 ? 5.898 19.372 1.822 1.00 92.69 531 LEU A O 1
ATOM 4226 N N . GLU A 1 532 ? 4.948 17.441 1.163 1.00 88.25 532 GLU A N 1
ATOM 4227 C CA . GLU A 1 532 ? 3.557 17.922 1.129 1.00 88.25 532 GLU A CA 1
ATOM 4228 C C . GLU A 1 532 ? 2.668 17.284 2.208 1.00 88.25 532 GLU A C 1
ATOM 4230 O O . GLU A 1 532 ? 1.581 17.786 2.473 1.00 88.25 532 GLU A O 1
ATOM 4235 N N . SER A 1 533 ? 3.104 16.192 2.846 1.00 84.56 533 SER A N 1
ATOM 4236 C CA . SER A 1 533 ? 2.328 15.528 3.901 1.00 84.56 533 SER A CA 1
ATOM 4237 C C . SER A 1 533 ? 2.049 16.480 5.065 1.00 84.56 533 SER A C 1
ATOM 4239 O O . SER A 1 533 ? 2.986 16.987 5.683 1.00 84.56 533 SER A O 1
ATOM 4241 N N . CYS A 1 534 ? 0.765 16.684 5.374 1.00 81.31 534 CYS A N 1
ATOM 4242 C CA . CYS A 1 534 ? 0.270 17.574 6.433 1.00 81.31 534 CYS A CA 1
ATOM 4243 C C . CYS A 1 534 ? 0.776 19.025 6.325 1.00 81.31 534 CYS A C 1
ATOM 4245 O O . CYS A 1 534 ? 0.831 19.729 7.330 1.00 81.31 534 CYS A O 1
ATOM 4247 N N . VAL A 1 535 ? 1.196 19.473 5.136 1.00 82.81 535 VAL A N 1
ATOM 4248 C CA . VAL A 1 535 ? 1.876 20.769 4.970 1.00 82.81 535 VAL A CA 1
ATOM 4249 C C . VAL A 1 535 ? 0.994 21.966 5.312 1.00 82.81 535 VAL A C 1
ATOM 4251 O O . VAL A 1 535 ? 1.527 23.000 5.689 1.00 82.81 535 VAL A O 1
ATOM 4254 N N . GLN A 1 536 ? -0.329 21.809 5.254 1.00 79.88 536 GLN A N 1
ATOM 4255 C CA . GLN A 1 536 ? -1.291 22.824 5.686 1.00 79.88 536 GLN A CA 1
ATOM 4256 C C . GLN A 1 536 ? -1.142 23.174 7.175 1.00 79.88 536 GLN A C 1
ATOM 4258 O O . GLN A 1 536 ? -1.428 24.295 7.568 1.00 79.88 536 GLN A O 1
ATOM 4263 N N . PHE A 1 537 ? -0.667 22.235 8.003 1.00 79.25 537 PHE A N 1
ATOM 4264 C C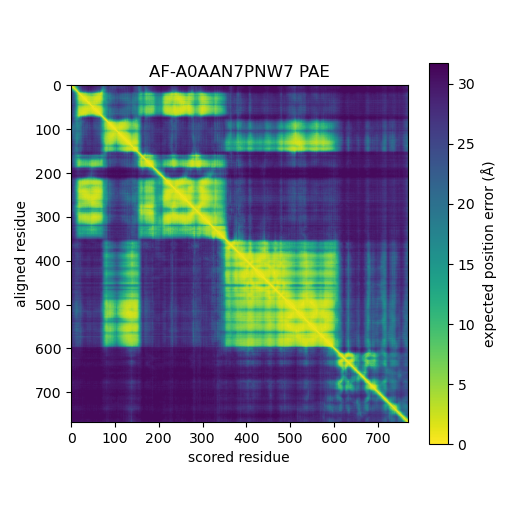A . PHE A 1 537 ? -0.432 22.474 9.429 1.00 79.25 537 PHE A CA 1
ATOM 4265 C C . PHE A 1 537 ? 0.920 23.151 9.697 1.00 79.25 537 PHE A C 1
ATOM 4267 O O . PHE A 1 537 ? 1.006 24.070 10.501 1.00 79.25 537 PHE A O 1
ATOM 4274 N N . TRP A 1 538 ? 1.990 22.711 9.026 1.00 81.69 538 TRP A N 1
ATOM 4275 C CA . TRP A 1 538 ? 3.360 23.176 9.298 1.00 81.69 538 TRP A CA 1
ATOM 4276 C C . TRP A 1 538 ? 3.914 24.128 8.228 1.00 81.69 538 TRP A C 1
ATOM 4278 O O . TRP A 1 538 ? 5.131 24.245 8.078 1.00 81.69 538 TRP A O 1
ATOM 4288 N N . ALA A 1 539 ? 3.051 24.789 7.452 1.00 81.75 539 ALA A N 1
ATOM 4289 C CA . ALA A 1 539 ? 3.455 25.639 6.335 1.00 81.75 539 ALA A CA 1
ATOM 4290 C C . ALA A 1 539 ? 4.560 26.636 6.758 1.00 81.75 539 ALA A C 1
ATOM 4292 O O . ALA A 1 539 ? 4.368 27.412 7.692 1.00 81.75 539 ALA A O 1
ATOM 4293 N N . PRO A 1 540 ? 5.743 26.634 6.110 1.00 83.00 540 PRO A N 1
ATOM 4294 C CA . PRO A 1 540 ? 6.858 27.463 6.555 1.00 83.00 540 PRO A CA 1
ATOM 4295 C C . PRO A 1 540 ? 6.588 28.953 6.341 1.00 83.00 540 PRO A C 1
ATOM 4297 O O . PRO A 1 540 ? 6.274 29.374 5.229 1.00 83.00 540 PRO A O 1
ATOM 4300 N N . HIS A 1 541 ? 6.821 29.756 7.380 1.00 79.19 541 HIS A N 1
ATOM 4301 C CA . HIS A 1 541 ? 6.700 31.219 7.320 1.00 79.19 541 HIS A CA 1
ATOM 4302 C C . HIS A 1 541 ? 8.025 31.913 6.973 1.00 79.19 541 HIS A C 1
ATOM 4304 O O . HIS A 1 541 ? 8.043 32.964 6.334 1.00 79.19 541 HIS A O 1
ATOM 4310 N N . TYR A 1 542 ? 9.162 31.334 7.375 1.00 83.31 542 TYR A N 1
ATOM 4311 C CA . TYR A 1 542 ? 10.468 31.928 7.105 1.00 83.31 542 TYR A CA 1
ATOM 4312 C C . TYR A 1 542 ? 10.954 31.597 5.693 1.00 83.31 542 TYR A C 1
ATOM 4314 O O . TYR A 1 542 ? 11.006 30.434 5.285 1.00 83.31 542 TYR A O 1
ATOM 4322 N N . LYS A 1 543 ? 11.451 32.618 4.984 1.00 88.44 543 LYS A N 1
ATOM 4323 C CA . LYS A 1 543 ? 12.040 32.476 3.640 1.00 88.44 543 LYS A CA 1
ATOM 4324 C C . LYS A 1 543 ? 13.133 31.401 3.577 1.00 88.44 543 LYS A C 1
ATOM 4326 O O . LYS A 1 543 ? 13.226 30.679 2.589 1.00 88.44 543 LYS A O 1
ATOM 4331 N N . ARG A 1 544 ? 13.937 31.259 4.639 1.00 92.25 544 ARG A N 1
ATOM 4332 C CA . ARG A 1 544 ? 14.989 30.230 4.729 1.00 92.25 544 ARG A CA 1
ATOM 4333 C C . ARG A 1 544 ? 14.427 28.803 4.671 1.00 92.25 544 ARG A C 1
ATOM 4335 O O . ARG A 1 544 ? 15.035 27.947 4.038 1.00 92.25 544 ARG A O 1
ATOM 4342 N N . ASP A 1 545 ? 13.274 28.559 5.290 1.00 91.06 545 ASP A N 1
ATOM 4343 C CA . ASP A 1 545 ? 12.674 27.227 5.393 1.00 91.06 545 ASP A CA 1
ATOM 4344 C C . ASP A 1 545 ? 11.912 26.878 4.114 1.00 91.06 545 ASP A C 1
ATOM 4346 O O . ASP A 1 545 ? 12.035 25.763 3.604 1.00 91.06 545 ASP A O 1
ATOM 4350 N N . ILE A 1 546 ? 11.233 27.866 3.519 1.00 91.00 546 ILE A N 1
ATOM 4351 C CA . ILE A 1 546 ? 10.683 27.767 2.160 1.00 91.00 546 ILE A CA 1
ATOM 4352 C C . ILE A 1 546 ? 11.791 27.345 1.184 1.00 91.00 546 ILE A C 1
ATOM 4354 O O . ILE A 1 546 ? 11.647 26.360 0.457 1.00 91.00 546 ILE A O 1
ATOM 4358 N N . GLU A 1 547 ? 12.936 28.031 1.224 1.00 94.31 547 GLU A N 1
ATOM 4359 C CA . GLU A 1 547 ? 14.078 27.757 0.350 1.00 94.31 547 GLU A CA 1
ATOM 4360 C C . GLU A 1 547 ? 14.665 26.349 0.557 1.00 94.31 547 GLU A C 1
ATOM 4362 O O . GLU A 1 547 ? 15.078 25.699 -0.407 1.00 94.31 547 GLU A O 1
ATOM 4367 N N . VAL A 1 548 ? 14.677 25.834 1.792 1.00 95.75 548 VAL A N 1
ATOM 4368 C CA . VAL A 1 548 ? 15.119 24.460 2.093 1.00 95.75 548 VAL A CA 1
ATOM 4369 C C . VAL A 1 548 ? 14.261 23.425 1.361 1.00 95.75 548 VAL A C 1
ATOM 4371 O O . VAL A 1 548 ? 14.811 22.464 0.809 1.00 95.75 548 VAL A O 1
ATOM 4374 N N . LEU A 1 549 ? 12.941 23.625 1.309 1.00 95.62 549 LEU A N 1
ATOM 4375 C CA . LEU A 1 549 ? 12.020 22.729 0.605 1.00 95.62 549 LEU A CA 1
ATOM 4376 C C . LEU A 1 549 ? 12.132 22.888 -0.916 1.00 95.62 549 LEU A C 1
ATOM 4378 O O . LEU A 1 549 ? 12.295 21.893 -1.628 1.00 95.62 549 LEU A O 1
ATOM 4382 N N . GLU A 1 550 ? 12.110 24.127 -1.418 1.00 95.19 550 GLU A N 1
ATOM 4383 C CA . GLU A 1 550 ? 12.213 24.433 -2.854 1.00 95.19 550 GLU A CA 1
ATOM 4384 C C . GLU A 1 550 ? 13.504 23.861 -3.455 1.00 95.19 550 GLU A C 1
ATOM 4386 O O . GLU A 1 550 ? 13.501 23.269 -4.538 1.00 95.19 550 GLU A O 1
ATOM 4391 N N . ARG A 1 551 ? 14.617 23.912 -2.712 1.00 96.38 551 ARG A N 1
ATOM 4392 C CA . ARG A 1 551 ? 15.899 23.336 -3.137 1.00 96.38 551 ARG A CA 1
ATOM 4393 C C . ARG A 1 551 ? 15.809 21.842 -3.453 1.00 96.38 551 ARG A C 1
ATOM 4395 O O . ARG A 1 551 ? 16.542 21.365 -4.323 1.00 96.38 551 ARG A O 1
ATOM 4402 N N . VAL A 1 552 ? 14.928 21.089 -2.791 1.00 97.19 552 VAL A N 1
ATOM 4403 C CA . VAL A 1 552 ? 14.711 19.667 -3.103 1.00 97.19 552 VAL A CA 1
ATOM 4404 C C . VAL A 1 552 ? 14.073 19.509 -4.482 1.00 97.19 552 VAL A C 1
ATOM 4406 O O . VAL A 1 552 ? 14.550 18.697 -5.280 1.00 97.19 552 VAL A O 1
ATOM 4409 N N . GLN A 1 553 ? 13.049 20.311 -4.796 1.00 96.31 553 GLN A N 1
ATOM 4410 C CA . GLN A 1 553 ? 12.424 20.317 -6.120 1.00 96.31 553 GLN A CA 1
ATOM 4411 C C . GLN A 1 553 ? 13.431 20.742 -7.192 1.00 96.31 553 GLN A C 1
ATOM 4413 O O . GLN A 1 553 ? 13.584 20.041 -8.190 1.00 96.31 553 GLN A O 1
ATOM 4418 N N . ARG A 1 554 ? 14.208 21.806 -6.956 1.00 95.44 554 ARG A N 1
ATOM 4419 C CA . ARG A 1 554 ? 15.251 22.267 -7.890 1.00 95.44 554 ARG A CA 1
ATOM 4420 C C . ARG A 1 554 ? 16.301 21.198 -8.167 1.00 95.44 554 ARG A C 1
ATOM 4422 O O . ARG A 1 554 ? 16.713 21.014 -9.309 1.00 95.44 554 ARG A O 1
ATOM 4429 N N . ARG A 1 555 ? 16.736 20.456 -7.144 1.00 95.12 555 ARG A N 1
ATOM 4430 C CA . ARG A 1 555 ? 17.664 19.328 -7.328 1.00 95.12 555 ARG A CA 1
ATOM 4431 C C . ARG A 1 555 ? 17.044 18.219 -8.170 1.00 95.12 555 ARG A C 1
ATOM 4433 O O . ARG A 1 555 ? 17.750 17.641 -8.988 1.00 95.12 555 ARG A O 1
ATOM 4440 N N . ALA A 1 556 ? 15.758 17.930 -7.982 1.00 95.25 556 ALA A N 1
ATOM 4441 C CA . ALA A 1 556 ? 15.055 16.916 -8.758 1.00 95.25 556 ALA A CA 1
ATOM 4442 C C . ALA A 1 556 ? 14.876 17.330 -10.225 1.00 95.25 556 ALA A C 1
ATOM 4444 O O . ALA A 1 556 ? 15.193 16.540 -11.113 1.00 95.25 556 ALA A O 1
ATOM 4445 N N . THR A 1 557 ? 14.454 18.569 -10.497 1.00 95.38 557 THR A N 1
ATOM 4446 C CA . THR A 1 557 ? 14.283 19.066 -11.873 1.00 95.38 557 THR A CA 1
ATOM 4447 C C . THR A 1 557 ? 15.616 19.172 -12.615 1.00 95.38 557 THR A C 1
ATOM 4449 O O . THR A 1 557 ? 15.669 18.875 -13.803 1.00 95.38 557 THR A O 1
ATOM 4452 N N . LYS A 1 558 ? 16.721 19.477 -11.915 1.00 94.94 558 LYS A N 1
ATOM 4453 C CA . LYS A 1 558 ? 18.078 19.495 -12.494 1.00 94.94 558 LYS A CA 1
ATOM 4454 C C . LYS A 1 558 ? 18.590 18.112 -12.923 1.00 94.94 558 LYS A C 1
ATOM 4456 O O . LYS A 1 558 ? 19.546 18.029 -13.685 1.00 94.94 558 LYS A O 1
ATOM 4461 N N . LEU A 1 559 ? 17.993 17.016 -12.439 1.00 93.69 559 LEU A N 1
ATOM 4462 C CA . LEU A 1 559 ? 18.342 15.669 -12.911 1.00 93.69 559 LEU A CA 1
ATOM 4463 C C . LEU A 1 559 ? 17.804 15.378 -14.315 1.00 93.69 559 LEU A C 1
ATOM 4465 O O . LEU A 1 559 ? 18.221 14.386 -14.910 1.00 93.69 559 LEU A O 1
ATOM 4469 N N . VAL A 1 560 ? 16.863 16.177 -14.822 1.00 93.88 560 VAL A N 1
ATOM 4470 C CA . VAL A 1 560 ? 16.300 15.989 -16.158 1.00 93.88 560 VAL A CA 1
ATOM 4471 C C . VAL A 1 560 ? 17.300 16.487 -17.199 1.00 93.88 560 VAL A C 1
ATOM 4473 O O . VAL A 1 560 ? 17.781 17.617 -17.132 1.00 93.88 560 VAL A O 1
ATOM 4476 N N . LYS A 1 561 ? 17.607 15.628 -18.170 1.00 91.62 561 LYS A N 1
ATOM 4477 C CA . LYS A 1 561 ? 18.544 15.917 -19.256 1.00 91.62 561 LYS A CA 1
ATOM 4478 C C . LYS A 1 561 ? 18.067 17.123 -20.072 1.00 91.62 561 LYS A C 1
ATOM 4480 O O . LYS A 1 561 ? 16.926 17.122 -20.524 1.00 91.62 561 LYS A O 1
ATOM 4485 N N . GLY A 1 562 ? 18.959 18.078 -20.330 1.00 89.56 562 GLY A N 1
ATOM 4486 C CA . GLY A 1 562 ? 18.685 19.282 -21.126 1.00 89.56 562 GLY A CA 1
ATOM 4487 C C . GLY A 1 562 ? 18.203 20.481 -20.306 1.00 89.56 562 GLY A C 1
ATOM 4488 O O . GLY A 1 562 ? 18.013 21.563 -20.858 1.00 89.56 562 GLY A O 1
ATOM 4489 N N . LEU A 1 563 ? 18.022 20.304 -18.994 1.00 90.94 563 LEU A N 1
ATOM 4490 C CA . LEU A 1 563 ? 17.570 21.341 -18.069 1.00 90.94 563 LEU A CA 1
ATOM 4491 C C . LEU A 1 563 ? 18.687 21.840 -17.138 1.00 90.94 563 LEU A C 1
ATOM 4493 O O . LEU A 1 563 ? 18.438 22.660 -16.260 1.00 90.94 563 LEU A O 1
ATOM 4497 N N . GLU A 1 564 ? 19.923 21.363 -17.294 1.00 86.62 564 GLU A N 1
ATOM 4498 C CA . GLU A 1 564 ? 20.993 21.540 -16.307 1.00 86.62 564 GLU A CA 1
ATOM 4499 C C . GLU A 1 564 ? 21.405 23.005 -16.094 1.00 86.62 564 GLU A C 1
ATOM 4501 O O . GLU A 1 564 ? 21.769 23.369 -14.972 1.00 86.62 564 GLU A O 1
ATOM 4506 N N . GLN A 1 565 ? 21.348 23.815 -17.157 1.00 88.38 565 GLN A N 1
ATOM 4507 C CA . GLN A 1 565 ? 21.757 25.227 -17.167 1.00 88.38 565 GLN A CA 1
ATOM 4508 C C . GLN A 1 565 ? 20.576 26.209 -17.143 1.00 88.38 565 GLN A C 1
ATOM 4510 O O . GLN A 1 565 ? 20.794 27.413 -17.072 1.00 88.38 565 GLN A O 1
ATOM 4515 N N . LYS A 1 566 ? 19.333 25.713 -17.199 1.00 90.88 566 LYS A N 1
ATOM 4516 C CA . LYS A 1 566 ? 18.135 26.563 -17.195 1.00 90.88 566 LYS A CA 1
ATOM 4517 C C . LYS A 1 566 ? 17.827 27.082 -15.792 1.00 90.88 566 LYS A C 1
ATOM 4519 O O . LYS A 1 566 ? 18.077 26.395 -14.786 1.00 90.88 566 LYS A O 1
ATOM 4524 N N . SER A 1 567 ? 17.226 28.267 -15.731 1.00 92.00 567 SER A N 1
ATOM 4525 C CA . SER A 1 567 ? 16.739 28.843 -14.477 1.00 92.00 567 SER A CA 1
ATOM 4526 C C . SER A 1 567 ? 15.668 27.948 -13.837 1.00 92.00 567 SER A C 1
ATOM 4528 O O . SER A 1 567 ? 15.098 27.057 -14.475 1.00 92.00 567 SER A O 1
ATOM 4530 N N . ASP A 1 568 ? 15.409 28.132 -12.541 1.00 86.88 568 ASP A N 1
ATOM 4531 C CA . ASP A 1 568 ? 14.412 27.325 -11.829 1.00 86.88 568 ASP A CA 1
ATOM 4532 C C . ASP A 1 568 ? 13.005 27.486 -12.431 1.00 86.88 568 ASP A C 1
ATOM 4534 O O . ASP A 1 568 ? 12.290 26.497 -12.597 1.00 86.88 568 ASP A O 1
ATOM 4538 N N . GLU A 1 569 ? 12.631 28.706 -12.819 1.00 88.88 569 GLU A N 1
ATOM 4539 C CA . GLU A 1 569 ? 11.318 29.013 -13.393 1.00 88.88 569 GLU A CA 1
ATOM 4540 C C . GLU A 1 569 ? 11.114 28.383 -14.772 1.00 88.88 569 GLU A C 1
ATOM 4542 O O . GLU A 1 569 ? 10.062 27.798 -15.037 1.00 88.88 569 GLU A O 1
ATOM 4547 N N . GLU A 1 570 ? 12.128 28.441 -15.637 1.00 90.62 570 GLU A N 1
ATOM 4548 C CA . GLU A 1 570 ? 12.093 27.805 -16.958 1.00 90.62 570 GLU A CA 1
ATOM 4549 C C . GLU A 1 570 ? 11.949 26.290 -16.837 1.00 90.62 570 GLU A C 1
ATOM 4551 O O . GLU A 1 570 ? 11.134 25.684 -17.533 1.00 90.62 570 GLU A O 1
ATOM 4556 N N . ARG A 1 571 ? 12.687 25.675 -15.902 1.00 93.81 571 ARG A N 1
ATOM 4557 C CA . ARG A 1 571 ? 12.578 24.237 -15.639 1.00 93.81 571 ARG A CA 1
ATOM 4558 C C . ARG A 1 571 ? 11.185 23.843 -15.182 1.00 93.81 571 ARG A C 1
ATOM 4560 O O . ARG A 1 571 ? 10.660 22.833 -15.637 1.00 93.81 571 ARG A O 1
ATOM 4567 N N . LEU A 1 572 ? 10.595 24.607 -14.267 1.00 91.19 572 LEU A N 1
ATOM 4568 C CA . LEU A 1 572 ? 9.241 24.347 -13.787 1.00 91.19 572 LEU A CA 1
ATOM 4569 C C . LEU A 1 572 ? 8.215 24.480 -14.918 1.00 91.19 572 LEU A C 1
ATOM 4571 O O . LEU A 1 572 ? 7.371 23.597 -15.074 1.00 91.19 572 LEU A O 1
ATOM 4575 N N . ARG A 1 573 ? 8.346 25.517 -15.755 1.00 90.38 573 ARG A N 1
ATOM 4576 C CA . ARG A 1 573 ? 7.480 25.752 -16.918 1.00 90.38 573 ARG A CA 1
ATOM 4577 C C . ARG A 1 573 ? 7.549 24.605 -17.927 1.00 90.38 573 ARG A C 1
ATOM 4579 O O . ARG A 1 573 ? 6.515 24.079 -18.319 1.00 90.38 573 ARG A O 1
ATOM 4586 N N . GLU A 1 574 ? 8.751 24.173 -18.298 1.00 90.19 574 GLU A N 1
ATOM 4587 C CA . GLU A 1 574 ? 8.958 23.104 -19.285 1.00 90.19 574 GLU A CA 1
ATOM 4588 C C . GLU A 1 574 ? 8.535 21.719 -18.778 1.00 90.19 574 GLU A C 1
ATOM 4590 O O . GLU A 1 574 ? 8.106 20.865 -19.553 1.00 90.19 574 GLU A O 1
ATOM 4595 N N . LEU A 1 575 ? 8.626 21.494 -17.465 1.00 90.19 575 LEU A N 1
ATOM 4596 C CA . LEU A 1 575 ? 8.170 20.258 -16.832 1.00 90.19 575 LEU A CA 1
ATOM 4597 C C . LEU A 1 575 ? 6.677 20.266 -16.475 1.00 90.19 575 LEU A C 1
ATOM 4599 O O . LEU A 1 575 ? 6.181 19.246 -15.994 1.00 90.19 575 LEU A O 1
ATOM 4603 N N . GLY A 1 576 ? 5.966 21.384 -16.667 1.00 88.38 576 GLY A N 1
ATOM 4604 C CA . GLY A 1 576 ? 4.568 21.529 -16.252 1.00 88.38 576 GLY A CA 1
ATOM 4605 C C . GLY A 1 576 ? 4.378 21.402 -14.735 1.00 88.38 576 GLY A C 1
ATOM 4606 O O . GLY A 1 576 ? 3.376 20.861 -14.269 1.00 88.38 576 GLY A O 1
ATOM 4607 N N . LEU A 1 577 ? 5.366 21.838 -13.949 1.00 88.19 577 LEU A N 1
ATOM 4608 C CA . LEU A 1 577 ? 5.352 21.763 -12.491 1.00 88.19 577 LEU A CA 1
ATOM 4609 C C . LEU A 1 577 ? 5.125 23.147 -11.881 1.00 88.19 577 LEU A C 1
ATOM 4611 O O . LEU A 1 577 ? 5.734 24.130 -12.286 1.00 88.19 577 LEU A O 1
ATOM 4615 N N . PHE A 1 578 ? 4.302 23.209 -10.838 1.00 87.88 578 PHE A N 1
ATOM 4616 C CA . PHE A 1 578 ? 4.231 24.378 -9.962 1.00 87.88 578 PHE A CA 1
ATOM 4617 C C . PHE A 1 578 ? 5.352 24.336 -8.913 1.00 87.88 578 PHE A C 1
ATOM 4619 O O . PHE A 1 578 ? 5.799 23.244 -8.537 1.00 87.88 578 PHE A O 1
ATOM 4626 N N . SER A 1 579 ? 5.768 25.507 -8.417 1.00 88.69 579 SER A N 1
ATOM 4627 C CA . SER A 1 579 ? 6.613 25.595 -7.219 1.00 88.69 579 SER A CA 1
ATOM 4628 C C . SER A 1 579 ? 5.906 24.957 -6.023 1.00 88.69 579 SER A C 1
ATOM 4630 O O . SER A 1 579 ? 4.669 24.885 -5.988 1.00 88.69 579 SER A O 1
ATOM 4632 N N . LEU A 1 580 ? 6.670 24.492 -5.032 1.00 89.69 580 LEU A N 1
ATOM 4633 C CA . LEU A 1 580 ? 6.065 23.923 -3.828 1.00 89.69 580 LEU A CA 1
ATOM 4634 C C . LEU A 1 580 ? 5.244 24.980 -3.079 1.00 89.69 580 LEU A C 1
ATOM 4636 O O . LEU A 1 580 ? 4.214 24.641 -2.513 1.00 89.69 580 LEU A O 1
ATOM 4640 N N . GLU A 1 581 ? 5.637 26.251 -3.128 1.00 85.25 581 GLU A N 1
ATOM 4641 C CA . GLU A 1 581 ? 4.866 27.376 -2.584 1.00 85.25 581 GLU A CA 1
ATOM 4642 C C . GLU A 1 581 ? 3.464 27.491 -3.176 1.00 85.25 581 GLU A C 1
ATOM 4644 O O . GLU A 1 581 ? 2.480 27.448 -2.439 1.00 85.25 581 GLU A O 1
ATOM 4649 N N . LYS A 1 582 ? 3.347 27.520 -4.508 1.00 81.56 582 LYS A N 1
ATOM 4650 C CA . LYS A 1 582 ? 2.036 27.541 -5.174 1.00 81.56 582 LYS A CA 1
ATOM 4651 C C . LYS A 1 582 ? 1.217 26.292 -4.849 1.00 81.56 582 LYS A C 1
ATOM 4653 O O . LYS A 1 582 ? -0.009 26.348 -4.775 1.00 81.56 582 LYS A O 1
ATOM 4658 N N . ARG A 1 583 ? 1.880 25.148 -4.658 1.00 85.75 583 ARG A N 1
ATOM 4659 C CA . ARG A 1 583 ? 1.206 23.899 -4.281 1.00 85.75 583 ARG A CA 1
ATOM 4660 C C . ARG A 1 583 ? 0.708 23.897 -2.840 1.00 85.75 583 ARG A C 1
ATOM 4662 O O . ARG A 1 583 ? -0.375 23.360 -2.627 1.00 85.75 583 ARG A O 1
ATOM 4669 N N . ARG A 1 584 ? 1.445 24.497 -1.900 1.00 83.12 584 ARG A N 1
ATOM 4670 C CA . ARG A 1 584 ? 0.987 24.714 -0.518 1.00 83.12 584 ARG A CA 1
ATOM 4671 C C . ARG A 1 584 ? -0.260 25.584 -0.510 1.00 83.12 584 ARG A C 1
ATOM 4673 O O . ARG A 1 584 ? -1.290 25.098 -0.074 1.00 83.12 584 ARG A O 1
ATOM 4680 N N . LEU A 1 585 ? -0.216 26.738 -1.184 1.00 76.62 585 LEU A N 1
ATOM 4681 C CA . LEU A 1 585 ? -1.381 27.617 -1.331 1.00 76.62 585 LEU A CA 1
ATOM 4682 C C . LEU A 1 585 ? -2.601 26.872 -1.893 1.00 76.62 585 LEU A C 1
ATOM 4684 O O . LEU A 1 585 ? -3.703 26.974 -1.368 1.00 76.62 585 LEU A O 1
ATOM 4688 N N . ARG A 1 586 ? -2.413 26.062 -2.943 1.00 75.81 586 ARG A N 1
ATOM 4689 C CA . ARG A 1 586 ? -3.491 25.210 -3.469 1.00 75.81 586 ARG A CA 1
ATOM 4690 C C . ARG A 1 586 ? -4.005 24.212 -2.423 1.00 75.81 586 ARG A C 1
ATOM 4692 O O . ARG A 1 586 ? -5.202 23.951 -2.383 1.00 75.81 586 ARG A O 1
ATOM 4699 N N . GLY A 1 587 ? -3.116 23.606 -1.640 1.00 71.44 587 GLY A N 1
ATOM 4700 C CA . GLY A 1 587 ? -3.467 22.693 -0.553 1.00 71.44 587 GLY A CA 1
ATOM 4701 C C . GLY A 1 587 ? -4.261 23.374 0.561 1.00 71.44 587 GLY A C 1
ATOM 4702 O O . GLY A 1 587 ? -5.218 22.774 1.047 1.00 71.44 587 GLY A O 1
ATOM 4703 N N . ASP A 1 588 ? -3.909 24.613 0.899 1.00 71.50 588 ASP A N 1
ATOM 4704 C CA . ASP A 1 588 ? -4.595 25.441 1.895 1.00 71.50 588 ASP A CA 1
ATOM 4705 C C . ASP A 1 588 ? -6.008 25.800 1.417 1.00 71.50 588 ASP A C 1
ATOM 4707 O O . ASP A 1 588 ? -6.976 25.636 2.154 1.00 71.50 588 ASP A O 1
ATOM 4711 N N . LEU A 1 589 ? -6.157 26.181 0.142 1.00 68.75 589 LEU A N 1
ATOM 4712 C CA . LEU A 1 589 ? -7.463 26.461 -0.469 1.00 68.75 589 LEU A CA 1
ATOM 4713 C C . LEU A 1 589 ? -8.378 25.228 -0.496 1.00 68.75 589 LEU A C 1
ATOM 4715 O O . LEU A 1 589 ? -9.578 25.345 -0.258 1.00 68.75 589 LEU A O 1
ATOM 4719 N N . ILE A 1 590 ? -7.825 24.041 -0.772 1.00 66.44 590 ILE A N 1
ATOM 4720 C CA . ILE A 1 590 ? -8.588 22.783 -0.729 1.00 66.44 590 ILE A CA 1
ATOM 4721 C C . ILE A 1 590 ? -9.019 22.463 0.705 1.00 66.44 590 ILE A C 1
ATOM 4723 O O . ILE A 1 590 ? -10.163 22.066 0.917 1.00 66.44 590 ILE A O 1
ATOM 4727 N N . ALA A 1 591 ? -8.128 22.645 1.684 1.00 65.44 591 ALA A N 1
ATOM 4728 C CA . ALA A 1 591 ? -8.459 22.432 3.090 1.00 65.44 591 ALA A CA 1
ATOM 4729 C C . ALA A 1 591 ? -9.575 23.384 3.545 1.00 65.44 591 ALA A C 1
ATOM 4731 O O . ALA A 1 591 ? -10.572 22.927 4.096 1.00 65.44 591 ALA A O 1
ATOM 4732 N N . LEU A 1 592 ? -9.467 24.674 3.213 1.00 63.75 592 LEU A N 1
ATOM 4733 C CA . LEU A 1 592 ? -10.496 25.674 3.495 1.00 63.75 592 LEU A CA 1
ATOM 4734 C C . LEU A 1 592 ? -11.844 25.310 2.857 1.00 63.75 592 LEU A C 1
ATOM 4736 O O . LEU A 1 592 ? -12.875 25.364 3.522 1.00 63.75 592 LEU A O 1
ATOM 4740 N N . TYR A 1 593 ? -11.845 24.900 1.585 1.00 64.25 593 TYR A N 1
ATOM 4741 C CA . TYR A 1 593 ? -13.061 24.458 0.900 1.00 64.25 593 TYR A CA 1
ATOM 4742 C C . TYR A 1 593 ? -13.731 23.281 1.622 1.00 64.25 593 TYR A C 1
ATOM 4744 O O . TYR A 1 593 ? -14.945 23.300 1.829 1.00 64.25 593 TYR A O 1
ATOM 4752 N N . ASN A 1 594 ? -12.949 22.284 2.047 1.00 62.25 594 ASN A N 1
ATOM 4753 C CA . ASN A 1 594 ? -13.461 21.125 2.780 1.00 62.25 594 ASN A CA 1
ATOM 4754 C C . ASN A 1 594 ? -14.060 21.520 4.140 1.00 62.25 594 ASN A C 1
ATOM 4756 O O . ASN A 1 594 ? -15.102 20.979 4.521 1.00 62.25 594 ASN A O 1
ATOM 4760 N N . CYS A 1 595 ? -13.451 22.491 4.831 1.00 59.41 595 CYS A N 1
ATOM 4761 C CA . CYS A 1 595 ? -14.007 23.065 6.056 1.00 59.41 595 CYS A CA 1
ATOM 4762 C C . CYS A 1 595 ? -15.358 23.748 5.795 1.00 59.41 595 CYS A C 1
ATOM 4764 O O . CYS A 1 595 ? -16.339 23.448 6.471 1.00 59.41 595 CYS A O 1
ATOM 4766 N N . LEU A 1 596 ? -15.442 24.599 4.767 1.00 57.66 596 LEU A N 1
ATOM 4767 C CA . LEU A 1 596 ? -16.643 25.385 4.454 1.00 57.66 596 LEU A CA 1
ATOM 4768 C C . LEU A 1 596 ? -17.813 24.547 3.909 1.00 57.66 596 LEU A C 1
ATOM 4770 O O . LEU A 1 596 ? -18.969 24.841 4.202 1.00 57.66 596 LEU A O 1
ATOM 4774 N N . LYS A 1 597 ? -17.549 23.499 3.114 1.00 60.69 597 LYS A N 1
ATOM 4775 C CA . LYS A 1 597 ? -18.596 22.633 2.529 1.00 60.69 597 LYS A CA 1
ATOM 4776 C C . LYS A 1 597 ? -19.072 21.508 3.454 1.00 60.69 597 LYS A C 1
ATOM 4778 O O . LYS A 1 597 ? -19.925 20.718 3.057 1.00 60.69 597 LYS A O 1
ATOM 4783 N N . GLY A 1 598 ? -18.589 21.465 4.696 1.00 48.25 598 GLY A N 1
ATOM 4784 C CA . GLY A 1 598 ? -19.117 20.582 5.735 1.00 48.25 598 GLY A CA 1
ATOM 4785 C C . GLY A 1 598 ? -18.484 19.190 5.811 1.00 48.25 598 GLY A C 1
ATOM 4786 O O . GLY A 1 598 ? -19.016 18.344 6.521 1.00 48.25 598 GLY A O 1
ATOM 4787 N N . GLY A 1 599 ? -17.341 18.953 5.156 1.00 45.78 599 GLY A N 1
ATOM 4788 C CA . GLY A 1 599 ? -16.535 17.745 5.399 1.00 45.78 599 GLY A CA 1
ATOM 4789 C C . GLY A 1 599 ? -15.877 17.727 6.788 1.00 45.78 599 GLY A C 1
ATOM 4790 O O . GLY A 1 599 ? -15.438 16.679 7.247 1.00 45.78 599 GLY A O 1
ATOM 4791 N N . CYS A 1 600 ? -15.844 18.880 7.466 1.00 46.50 600 CYS A N 1
ATOM 4792 C CA . CYS A 1 600 ? -15.265 19.086 8.794 1.00 46.50 600 CYS A CA 1
ATOM 4793 C C . CYS A 1 600 ? -16.225 19.853 9.728 1.00 46.50 600 CYS A C 1
ATOM 4795 O O . CYS A 1 600 ? -15.795 20.777 10.408 1.00 46.50 600 CYS A O 1
ATOM 4797 N N . ARG A 1 601 ? -17.525 19.514 9.758 1.00 41.97 601 ARG A N 1
ATOM 4798 C CA . ARG A 1 601 ? -18.527 20.235 10.583 1.00 41.97 601 ARG A CA 1
ATOM 4799 C C . ARG A 1 601 ? -18.180 20.331 12.079 1.00 41.97 601 ARG A C 1
ATOM 4801 O O . ARG A 1 601 ? -18.646 21.260 12.723 1.00 41.97 601 ARG A O 1
ATOM 4808 N N . GLU A 1 602 ? -17.351 19.428 12.601 1.00 44.81 602 GLU A N 1
ATOM 4809 C CA . GLU A 1 602 ? -16.944 19.390 14.017 1.00 44.81 602 GLU A CA 1
ATOM 4810 C C . GLU A 1 602 ? -15.476 19.798 14.253 1.00 44.81 602 GLU A C 1
ATOM 4812 O O . GLU A 1 602 ? -15.079 20.082 15.381 1.00 44.81 602 GLU A O 1
ATOM 4817 N N . VAL A 1 603 ? -14.652 19.900 13.200 1.00 43.53 603 VAL A N 1
ATOM 4818 C CA . VAL A 1 603 ? -13.227 20.248 13.330 1.00 43.53 603 VAL A CA 1
ATOM 4819 C C . VAL A 1 603 ? -13.061 21.755 13.147 1.00 43.53 603 VAL A C 1
ATOM 4821 O O . VAL A 1 603 ? -13.172 22.274 12.040 1.00 43.53 603 VAL A O 1
ATOM 4824 N N . GLY A 1 604 ? -12.768 22.467 14.238 1.00 40.69 604 GLY A N 1
ATOM 4825 C CA . GLY A 1 604 ? -12.513 23.910 14.195 1.00 40.69 604 GLY A CA 1
ATOM 4826 C C . GLY A 1 604 ? -13.761 24.78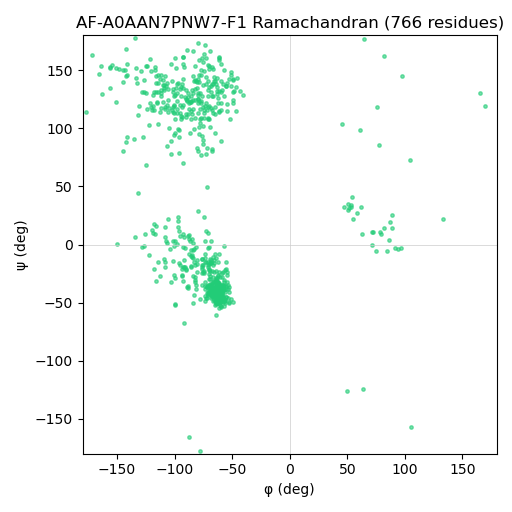0 14.347 1.00 40.69 604 GLY A C 1
ATOM 4827 O O . GLY A 1 604 ? -13.744 25.935 13.923 1.00 40.69 604 GLY A O 1
ATOM 4828 N N . VAL A 1 605 ? -14.813 24.275 15.001 1.00 37.09 605 VAL A N 1
ATOM 4829 C CA . VAL A 1 605 ? -16.015 25.062 15.345 1.00 37.09 605 VAL A CA 1
ATOM 4830 C C . VAL A 1 605 ? -15.653 26.335 16.129 1.00 37.09 605 VAL A C 1
ATOM 4832 O O . VAL A 1 605 ? -16.337 27.339 15.982 1.00 37.09 605 VAL A O 1
ATOM 4835 N N . GLY A 1 606 ? -14.529 26.361 16.861 1.00 41.12 606 GLY A N 1
ATOM 4836 C CA . GLY A 1 606 ? -13.972 27.574 17.489 1.00 41.12 606 GLY A CA 1
ATOM 4837 C C . GLY A 1 606 ? -13.062 28.448 16.604 1.00 41.12 606 GLY A C 1
ATOM 4838 O O . GLY A 1 606 ? -12.851 29.611 16.921 1.00 41.12 606 GLY A O 1
ATOM 4839 N N . LEU A 1 607 ? -12.521 27.927 15.496 1.00 39.25 607 LEU A N 1
ATOM 4840 C CA . LEU A 1 607 ? -11.629 28.666 14.583 1.00 39.25 607 LEU A CA 1
ATOM 4841 C C . LEU A 1 607 ? -12.400 29.516 13.562 1.00 39.25 607 LEU A C 1
ATOM 4843 O O . LEU A 1 607 ? -11.875 30.524 13.096 1.00 39.25 607 LEU A O 1
ATOM 4847 N N . PHE A 1 608 ? -13.629 29.123 13.210 1.00 38.97 608 PHE A N 1
ATOM 4848 C CA . PHE A 1 608 ? -14.380 29.704 12.087 1.00 38.97 608 PHE A CA 1
ATOM 4849 C C . PHE A 1 608 ? -15.782 30.231 12.445 1.00 38.97 608 PHE A C 1
ATOM 4851 O O . PHE A 1 608 ? -16.539 30.593 11.548 1.00 38.97 608 PHE A O 1
ATOM 4858 N N . SER A 1 609 ? -16.147 30.299 13.729 1.00 37.25 609 SER A N 1
ATOM 4859 C CA . SER A 1 609 ? -17.529 30.560 14.178 1.00 37.25 609 SER A CA 1
ATOM 4860 C C . SER A 1 609 ? -18.047 31.983 13.928 1.00 37.25 609 SER A C 1
ATOM 4862 O O . SER A 1 609 ? -19.258 32.182 13.930 1.00 37.25 609 SER A O 1
ATOM 4864 N N . GLN A 1 610 ? -17.179 32.960 13.654 1.00 42.22 610 GLN A N 1
ATOM 4865 C CA . GLN A 1 610 ? -17.571 34.325 13.278 1.00 42.22 610 GLN A CA 1
ATOM 4866 C C . GLN A 1 610 ? -16.585 34.894 12.259 1.00 42.22 610 GLN A C 1
ATOM 4868 O O . GLN A 1 610 ? -15.669 35.627 12.610 1.00 42.22 610 GLN A O 1
ATOM 4873 N N . TRP A 1 611 ? -16.738 34.540 10.983 1.00 41.97 611 TRP A N 1
ATOM 4874 C CA . TRP A 1 611 ? -15.998 35.220 9.920 1.00 41.97 611 TRP A CA 1
ATOM 4875 C C . TRP A 1 611 ? -16.963 35.915 8.967 1.00 41.97 611 TRP A C 1
ATOM 4877 O O . TRP A 1 611 ? -17.933 35.325 8.490 1.00 41.97 611 TRP A O 1
ATOM 4887 N N . TYR A 1 612 ? -16.670 37.182 8.685 1.00 43.31 612 TYR A N 1
ATOM 4888 C CA . TYR A 1 612 ? -17.380 37.993 7.705 1.00 43.31 612 TYR A CA 1
ATOM 4889 C C . TYR A 1 612 ? -16.529 38.070 6.434 1.00 43.31 612 TYR A C 1
ATOM 4891 O O . TYR A 1 612 ? -15.415 38.598 6.452 1.00 43.31 612 TYR A O 1
ATOM 4899 N N . MET A 1 613 ? -17.030 37.522 5.324 1.00 43.00 613 MET A N 1
ATOM 4900 C CA . MET A 1 613 ? -16.406 37.641 4.006 1.00 43.00 613 MET A CA 1
ATOM 4901 C C . MET A 1 613 ? -16.714 39.024 3.439 1.00 43.00 613 MET A C 1
ATOM 4903 O O . MET A 1 613 ? -17.822 39.262 2.964 1.00 43.00 613 MET A O 1
ATOM 4907 N N . ILE A 1 614 ? -15.737 39.927 3.459 1.00 48.34 614 ILE A N 1
ATOM 4908 C CA . ILE A 1 614 ? -15.877 41.280 2.925 1.00 48.34 614 ILE A CA 1
ATOM 4909 C C . ILE A 1 614 ? -15.292 41.329 1.511 1.00 48.34 614 ILE A C 1
ATOM 4911 O O . ILE A 1 614 ? -14.087 41.172 1.327 1.00 48.34 614 ILE A O 1
ATOM 4915 N N . SER A 1 615 ? -16.135 41.535 0.499 1.00 48.03 615 SER A N 1
ATOM 4916 C CA . SER A 1 615 ? -15.715 41.722 -0.896 1.00 48.03 615 SER A CA 1
ATOM 4917 C C . SER A 1 615 ? -15.851 43.183 -1.292 1.00 48.03 615 SER A C 1
ATOM 4919 O O . SER A 1 615 ? -16.941 43.747 -1.207 1.00 48.03 615 SER A O 1
ATOM 4921 N N . ILE A 1 616 ? -14.759 43.786 -1.756 1.00 50.66 616 ILE A N 1
ATOM 4922 C CA . ILE A 1 616 ? -14.758 45.162 -2.254 1.00 50.66 616 ILE A CA 1
ATOM 4923 C C . ILE A 1 616 ? -14.686 45.129 -3.783 1.00 50.66 616 ILE A C 1
ATOM 4925 O O . ILE A 1 616 ? -13.730 44.619 -4.374 1.00 50.66 616 ILE A O 1
ATOM 4929 N N . VAL A 1 617 ? -15.728 45.653 -4.423 1.00 49.50 617 VAL A N 1
ATOM 4930 C CA . VAL A 1 617 ? -15.902 45.686 -5.875 1.00 49.50 617 VAL A CA 1
ATOM 4931 C C . VAL A 1 617 ? -15.762 47.121 -6.351 1.00 49.50 617 VAL A C 1
ATOM 4933 O O . VAL A 1 617 ? -16.513 47.994 -5.921 1.00 49.50 617 VAL A O 1
ATOM 4936 N N . HIS A 1 618 ? -14.827 47.355 -7.265 1.00 48.69 618 HIS A N 1
ATOM 4937 C CA . HIS A 1 618 ? -14.710 48.633 -7.953 1.00 48.69 618 HIS A CA 1
ATOM 4938 C C . HIS A 1 618 ? -15.544 48.576 -9.225 1.00 48.69 618 HIS A C 1
ATOM 4940 O O . HIS A 1 618 ? -15.374 47.663 -10.032 1.00 48.69 618 HIS A O 1
ATOM 4946 N N . ILE A 1 619 ? -16.436 49.542 -9.400 1.00 51.47 619 ILE A N 1
ATOM 4947 C CA . ILE A 1 619 ? -17.265 49.714 -10.586 1.00 51.47 619 ILE A CA 1
ATOM 4948 C C . ILE A 1 619 ? -16.832 51.018 -11.236 1.00 51.47 619 ILE A C 1
ATOM 4950 O O . ILE A 1 619 ? -17.157 52.107 -10.771 1.00 51.47 619 ILE A O 1
ATOM 4954 N N . TYR A 1 620 ? -16.082 50.912 -12.322 1.00 52.31 620 TYR A N 1
ATOM 4955 C CA . TYR A 1 620 ? -15.601 52.082 -13.031 1.00 52.31 620 TYR A CA 1
ATOM 4956 C C . TYR A 1 620 ? -16.676 52.568 -14.002 1.00 52.31 620 TYR A C 1
ATOM 4958 O O . TYR A 1 620 ? -17.151 51.809 -14.852 1.00 52.31 620 TYR A O 1
ATOM 4966 N N . ASN A 1 621 ? -17.071 53.835 -13.874 1.00 50.72 621 ASN A N 1
ATOM 4967 C CA . ASN A 1 621 ? -18.051 54.463 -14.754 1.00 50.72 621 ASN A CA 1
ATOM 4968 C C . ASN A 1 621 ? -17.359 55.494 -15.654 1.00 50.72 621 ASN A C 1
ATOM 4970 O O . ASN A 1 621 ? -16.558 56.305 -15.198 1.00 50.72 621 ASN A O 1
ATOM 4974 N N . ARG A 1 622 ? -17.663 55.450 -16.954 1.00 43.88 622 ARG A N 1
ATOM 4975 C CA . ARG A 1 622 ? -17.076 56.342 -17.965 1.00 43.88 622 ARG A CA 1
ATOM 4976 C C . ARG A 1 622 ? -17.731 57.727 -17.999 1.00 43.88 622 ARG A C 1
ATOM 4978 O O . ARG A 1 622 ? -17.105 58.678 -18.452 1.00 43.88 622 ARG A O 1
ATOM 4985 N N . TRP A 1 623 ? -18.977 57.837 -17.540 1.00 48.81 623 TRP A N 1
ATOM 4986 C CA . TRP A 1 623 ? -19.819 59.032 -17.707 1.00 48.81 623 TRP A CA 1
ATOM 4987 C C . TRP A 1 623 ? -20.315 59.627 -16.379 1.00 48.81 623 TRP A C 1
ATOM 4989 O O . TRP A 1 623 ? -20.897 60.707 -16.370 1.00 48.81 623 TRP A O 1
ATOM 4999 N N . ARG A 1 624 ? -20.101 58.926 -15.260 1.00 54.22 624 ARG A N 1
ATOM 5000 C CA . ARG A 1 624 ? -20.370 59.377 -13.883 1.00 54.22 624 ARG A CA 1
ATOM 5001 C C . ARG A 1 624 ? -19.170 59.043 -12.993 1.00 54.22 624 ARG A C 1
ATOM 5003 O O . ARG A 1 624 ? -18.223 58.420 -13.467 1.00 54.22 624 ARG A O 1
ATOM 5010 N N . ASN A 1 625 ? -19.225 59.427 -11.719 1.00 50.81 625 ASN A N 1
ATOM 5011 C CA . ASN A 1 625 ? -18.247 58.985 -10.726 1.00 50.81 625 ASN A CA 1
ATOM 5012 C C . ASN A 1 625 ? -18.175 57.450 -10.707 1.00 50.81 625 ASN A C 1
ATOM 5014 O O . ASN A 1 625 ? -19.197 56.770 -10.831 1.00 50.81 625 ASN A O 1
ATOM 5018 N N . SER A 1 626 ? -16.961 56.911 -10.595 1.00 55.81 626 SER A N 1
ATOM 5019 C CA . SER A 1 626 ? -16.769 55.476 -10.365 1.00 55.81 626 SER A CA 1
ATOM 5020 C C . SER A 1 626 ? -17.296 55.128 -8.972 1.00 55.81 626 SER A C 1
ATOM 5022 O O . SER A 1 626 ? -17.269 55.971 -8.088 1.00 55.81 626 SER A O 1
ATOM 5024 N N . GLU A 1 627 ? -17.774 53.914 -8.745 1.00 54.34 627 GLU A N 1
ATOM 5025 C CA . GLU A 1 627 ? -18.340 53.488 -7.462 1.00 54.34 627 GLU A CA 1
ATOM 5026 C C . GLU A 1 627 ? -17.467 52.397 -6.838 1.00 54.34 627 GLU A C 1
ATOM 5028 O O . GLU A 1 627 ? -16.924 51.536 -7.532 1.00 54.34 627 GLU A O 1
ATOM 5033 N N . ILE A 1 628 ? -17.377 52.380 -5.513 1.00 55.72 628 ILE A N 1
ATOM 5034 C CA . ILE A 1 628 ? -16.868 51.241 -4.753 1.00 55.72 628 ILE A CA 1
ATOM 5035 C C . ILE A 1 628 ? -18.019 50.625 -3.968 1.00 55.72 628 ILE A C 1
ATOM 5037 O O . ILE A 1 628 ? -18.771 51.328 -3.298 1.00 55.72 628 ILE A O 1
ATOM 5041 N N . ARG A 1 629 ? -18.180 49.307 -4.065 1.00 56.94 629 ARG A N 1
ATOM 5042 C CA . ARG A 1 629 ? -19.232 48.548 -3.386 1.00 56.94 629 ARG A CA 1
ATOM 5043 C C . ARG A 1 629 ? -18.615 47.532 -2.444 1.00 56.94 629 ARG A C 1
ATOM 5045 O O . ARG A 1 629 ? -17.762 46.746 -2.842 1.00 56.94 629 ARG A O 1
ATOM 5052 N N . CYS A 1 630 ? -19.061 47.545 -1.198 1.00 50.69 630 CYS A N 1
ATOM 5053 C CA . CYS A 1 630 ? -18.626 46.643 -0.148 1.00 50.69 630 CYS A CA 1
ATOM 5054 C C . CYS A 1 630 ? -19.731 45.628 0.142 1.00 50.69 630 CYS A C 1
ATOM 5056 O O . CYS A 1 630 ? -20.843 45.993 0.531 1.00 50.69 630 CYS A O 1
ATOM 5058 N N . TYR A 1 631 ? -19.410 44.353 -0.035 1.00 51.81 631 TYR A N 1
ATOM 5059 C CA . TYR A 1 631 ? -20.295 43.236 0.242 1.00 51.81 631 TYR A CA 1
ATOM 5060 C C . TYR A 1 631 ? -19.806 42.494 1.472 1.00 51.81 631 TYR A C 1
ATOM 5062 O O . TYR A 1 631 ? -18.625 42.179 1.544 1.00 51.81 631 TYR A O 1
ATOM 5070 N N . VAL A 1 632 ? -20.699 42.146 2.390 1.00 50.88 632 VAL A N 1
ATOM 5071 C CA . VAL A 1 632 ? -20.399 41.270 3.525 1.00 50.88 632 VAL A CA 1
ATOM 5072 C C . VAL A 1 632 ? -21.214 39.994 3.362 1.00 50.88 632 VAL A C 1
ATOM 5074 O O . VAL A 1 632 ? -22.431 40.050 3.214 1.00 50.88 632 VAL A O 1
ATOM 5077 N N . ASN A 1 633 ? -20.545 38.840 3.322 1.00 49.81 633 ASN A N 1
ATOM 5078 C CA . ASN A 1 633 ? -21.151 37.527 3.067 1.00 49.81 633 ASN A CA 1
ATOM 5079 C C . ASN A 1 633 ? -22.042 37.503 1.807 1.00 49.81 633 ASN A C 1
ATOM 5081 O O . ASN A 1 633 ? -23.069 36.832 1.763 1.00 49.81 633 ASN A O 1
ATOM 5085 N N . GLY A 1 634 ? -21.652 38.262 0.777 1.00 46.34 634 GLY A N 1
ATOM 5086 C CA . GLY A 1 634 ? -22.375 38.360 -0.495 1.00 46.34 634 GLY A CA 1
ATOM 5087 C C . GLY A 1 634 ? -23.529 39.371 -0.524 1.00 46.34 634 GLY A C 1
ATOM 5088 O O . GLY A 1 634 ? -24.064 39.624 -1.600 1.00 46.34 634 GLY A O 1
ATOM 5089 N N . GLN A 1 635 ? -23.886 40.003 0.599 1.00 48.97 635 GLN A N 1
ATOM 5090 C CA . GLN A 1 635 ? -24.883 41.080 0.637 1.00 48.97 635 GLN A CA 1
ATOM 5091 C C . GLN A 1 635 ? -24.211 42.450 0.552 1.00 48.97 635 GLN A C 1
ATOM 5093 O O . GLN A 1 635 ? -23.212 42.684 1.223 1.00 48.97 635 GLN A O 1
ATOM 5098 N N . LEU A 1 636 ? -24.743 43.360 -0.269 1.00 54.34 636 LEU A N 1
ATOM 5099 C CA . LEU A 1 636 ? -24.230 44.729 -0.373 1.00 54.34 636 LEU A CA 1
ATOM 5100 C C . LEU A 1 636 ? -24.513 45.473 0.938 1.00 54.34 636 LEU A C 1
ATOM 5102 O O . LEU A 1 636 ? -25.672 45.695 1.274 1.00 54.34 636 LEU A O 1
ATOM 5106 N N . VAL A 1 637 ? -23.465 45.864 1.658 1.00 54.34 637 VAL A N 1
ATOM 5107 C CA . VAL A 1 637 ? -23.588 46.555 2.952 1.00 54.34 637 VAL A CA 1
ATOM 5108 C C . VAL A 1 637 ? -23.327 48.051 2.823 1.00 54.34 637 VAL A C 1
ATOM 5110 O O . VAL A 1 637 ? -23.922 48.846 3.544 1.00 54.34 637 VAL A O 1
ATOM 5113 N N . SER A 1 638 ? -22.449 48.465 1.909 1.00 59.41 638 SER A N 1
ATOM 5114 C CA . SER A 1 638 ? -22.149 49.883 1.705 1.00 59.41 638 SER A CA 1
ATOM 5115 C C . SER A 1 638 ? -21.650 50.147 0.289 1.00 59.41 638 SER A C 1
ATOM 5117 O O . SER A 1 638 ? -21.090 49.260 -0.355 1.00 59.41 638 SER A O 1
ATOM 5119 N N . TYR A 1 639 ? -21.842 51.368 -0.199 1.00 61.88 639 TYR A N 1
ATOM 5120 C CA . TYR A 1 639 ? -21.266 51.846 -1.448 1.00 61.88 639 TYR A CA 1
ATOM 5121 C C . TYR A 1 639 ? -20.835 53.307 -1.294 1.00 61.88 639 TYR A C 1
ATOM 5123 O O . TYR A 1 639 ? -21.356 54.019 -0.436 1.00 61.88 639 TYR A O 1
ATOM 5131 N N . GLY A 1 640 ? -19.870 53.746 -2.096 1.00 53.56 640 GLY A N 1
ATOM 5132 C CA . GLY A 1 640 ? -19.395 55.126 -2.094 1.00 53.56 640 GLY A CA 1
ATOM 5133 C C . GLY A 1 640 ? -18.867 55.552 -3.457 1.00 53.56 640 GLY A C 1
ATOM 5134 O O . GLY A 1 640 ? -18.373 54.725 -4.225 1.00 53.56 640 GLY A O 1
ATOM 5135 N N . ASP A 1 641 ? -18.962 56.845 -3.742 1.00 53.44 641 ASP A N 1
ATOM 5136 C CA . ASP A 1 641 ? -18.458 57.420 -4.984 1.00 53.44 641 ASP A CA 1
ATOM 5137 C C . ASP A 1 641 ? -16.942 57.639 -4.898 1.00 53.44 641 ASP A C 1
ATOM 5139 O O . ASP A 1 641 ? -16.403 58.172 -3.927 1.00 53.44 641 ASP A O 1
ATOM 5143 N N . MET A 1 642 ? -16.240 57.244 -5.950 1.00 51.16 642 MET A N 1
ATOM 5144 C CA . MET A 1 642 ? -14.833 57.514 -6.193 1.00 51.16 642 MET A CA 1
ATOM 5145 C C . MET A 1 642 ? -14.717 58.710 -7.140 1.00 51.16 642 MET A C 1
ATOM 5147 O O . MET A 1 642 ? -15.182 58.667 -8.279 1.00 51.16 642 MET A O 1
ATOM 5151 N N . ALA A 1 643 ? -14.006 59.752 -6.709 1.00 44.53 643 ALA A N 1
ATOM 5152 C CA . ALA A 1 643 ? -13.719 60.952 -7.505 1.00 44.53 643 ALA A CA 1
ATOM 5153 C C . ALA A 1 643 ? -12.647 60.734 -8.604 1.00 44.53 643 ALA A C 1
ATOM 5155 O O . ALA A 1 643 ? -11.960 61.670 -9.006 1.00 44.53 643 ALA A O 1
ATOM 5156 N N . TRP A 1 644 ? -12.449 59.493 -9.057 1.00 45.34 644 TRP A N 1
ATOM 5157 C CA . TRP A 1 644 ? -11.481 59.135 -10.096 1.00 45.34 644 TRP A CA 1
ATOM 5158 C C . TRP A 1 644 ? -12.191 58.956 -11.443 1.00 45.34 644 TRP A C 1
ATOM 5160 O O . TRP A 1 644 ? -13.051 58.084 -11.590 1.00 45.34 6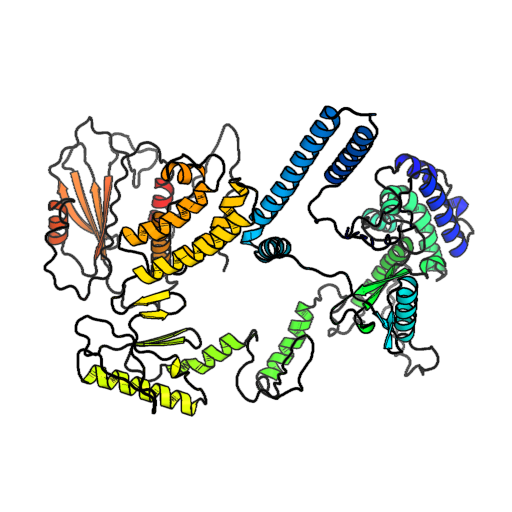44 TRP A O 1
ATOM 5170 N N . HIS A 1 645 ? -11.794 59.758 -12.435 1.00 45.59 645 HIS A N 1
ATOM 5171 C CA . HIS A 1 645 ? -12.163 59.568 -13.838 1.00 45.59 645 HIS A CA 1
ATOM 5172 C C . HIS A 1 645 ? -11.144 58.655 -14.529 1.00 45.59 645 HIS A C 1
ATOM 5174 O O . HIS A 1 645 ? -9.939 58.879 -14.434 1.00 45.59 645 HIS A O 1
ATOM 5180 N N . VAL A 1 646 ? -11.625 57.634 -15.238 1.00 44.19 646 VAL A N 1
ATOM 5181 C CA . VAL A 1 646 ? -10.779 56.729 -16.030 1.00 44.19 646 VAL A CA 1
ATOM 5182 C C . VAL A 1 646 ? -10.411 57.403 -17.358 1.00 44.19 646 VAL A C 1
ATOM 5184 O O . VAL A 1 646 ? -11.301 57.847 -18.086 1.00 44.19 646 VAL A O 1
ATOM 5187 N N . ASN A 1 647 ? -9.116 57.499 -17.675 1.00 41.62 647 ASN A N 1
ATOM 5188 C CA . ASN A 1 647 ? -8.616 58.134 -18.899 1.00 41.62 647 ASN A CA 1
ATOM 5189 C C . ASN A 1 647 ? -8.770 57.190 -20.113 1.00 41.62 647 ASN A C 1
ATOM 5191 O O . ASN A 1 647 ? -8.642 55.974 -19.989 1.00 41.62 647 ASN A O 1
ATOM 5195 N N . THR A 1 648 ? -9.035 57.723 -21.312 1.00 41.75 648 THR A N 1
ATOM 5196 C CA . THR A 1 648 ? -9.341 56.933 -22.525 1.00 41.75 648 THR A CA 1
ATOM 5197 C C . THR A 1 648 ? -8.181 56.085 -23.052 1.00 41.75 648 THR A C 1
ATOM 5199 O O . THR A 1 648 ? -8.405 55.254 -23.929 1.00 41.75 648 THR A O 1
ATOM 5202 N N . ASN A 1 649 ? -6.967 56.278 -22.531 1.00 40.31 649 ASN A N 1
ATOM 5203 C CA . ASN A 1 649 ? -5.760 55.578 -22.979 1.00 40.31 649 ASN A CA 1
ATOM 5204 C C . ASN A 1 649 ? -5.344 54.399 -22.081 1.00 40.31 649 ASN A C 1
ATOM 5206 O O . ASN A 1 649 ? -4.375 53.716 -22.411 1.00 40.31 649 ASN A O 1
ATOM 5210 N N . ASP A 1 650 ? -6.061 54.127 -20.987 1.00 41.06 650 ASP A N 1
ATOM 5211 C CA . ASP A 1 650 ? -5.700 53.051 -20.061 1.00 41.06 650 ASP A CA 1
ATOM 5212 C C . ASP A 1 650 ? -6.313 51.709 -20.502 1.00 41.06 650 ASP A C 1
ATOM 5214 O O . ASP A 1 650 ? -7.534 51.533 -20.550 1.00 41.06 650 ASP A O 1
ATOM 5218 N N . SER A 1 651 ? -5.469 50.729 -20.842 1.00 36.44 651 SER A N 1
ATOM 5219 C CA . SER A 1 651 ? -5.909 49.377 -21.197 1.00 36.44 651 SER A CA 1
ATOM 5220 C C . SER A 1 651 ? -6.144 48.538 -19.934 1.00 36.44 651 SER A C 1
ATOM 5222 O O . SER A 1 651 ? -5.194 48.001 -19.361 1.00 36.44 651 SER A O 1
ATOM 5224 N N . TYR A 1 652 ? -7.400 48.398 -19.510 1.00 42.44 652 TYR A N 1
ATOM 5225 C CA . TYR A 1 652 ? -7.797 47.431 -18.479 1.00 42.44 652 TYR A CA 1
ATOM 5226 C C . TYR A 1 652 ? -8.348 46.146 -19.112 1.00 42.44 652 TYR A C 1
ATOM 5228 O O . TYR A 1 652 ? -9.128 46.200 -20.068 1.00 42.44 652 TYR A O 1
ATOM 5236 N N . ASP A 1 653 ? -7.982 44.991 -18.551 1.00 35.09 653 ASP A N 1
ATOM 5237 C CA . ASP A 1 653 ? -8.568 43.696 -18.907 1.00 35.09 653 ASP A CA 1
ATOM 5238 C C . ASP A 1 653 ? -10.046 43.673 -18.475 1.00 35.09 653 ASP A C 1
ATOM 5240 O O . ASP A 1 653 ? -10.377 43.739 -17.290 1.00 35.09 653 ASP A O 1
ATOM 5244 N N . LYS A 1 654 ? -10.959 43.632 -19.453 1.00 37.53 654 LYS A N 1
ATOM 5245 C CA . LYS A 1 654 ? -12.412 43.699 -19.234 1.00 37.53 654 LYS A CA 1
ATOM 5246 C C . LYS A 1 654 ? -12.906 42.424 -18.542 1.00 37.53 654 LYS A C 1
ATOM 5248 O O . LYS A 1 654 ? -12.831 41.344 -19.122 1.00 37.53 654 LYS A O 1
ATOM 5253 N N . CYS A 1 655 ? -13.458 42.542 -17.335 1.00 35.19 655 CYS A N 1
ATOM 5254 C CA . CYS A 1 655 ? -14.188 41.459 -16.675 1.00 35.19 655 CYS A CA 1
ATOM 5255 C C . CYS A 1 655 ? -15.692 41.764 -16.735 1.00 35.19 655 CYS A C 1
ATOM 5257 O O . CYS A 1 655 ? -16.148 42.746 -16.150 1.00 35.19 655 CYS A O 1
ATOM 5259 N N . PHE A 1 656 ? -16.458 40.951 -17.469 1.00 36.72 656 PHE A N 1
ATOM 5260 C CA . PHE A 1 656 ? -17.904 41.118 -17.624 1.00 36.72 656 PHE A CA 1
ATOM 5261 C C . PHE A 1 656 ? -18.643 40.251 -16.600 1.00 36.72 656 PHE A C 1
ATOM 5263 O O . PHE A 1 656 ? -18.648 39.025 -16.698 1.00 36.72 656 PHE A O 1
ATOM 5270 N N . LEU A 1 657 ? -19.281 40.881 -15.616 1.00 31.45 657 LEU A N 1
ATOM 5271 C CA . LEU A 1 657 ? -20.210 40.217 -14.700 1.00 31.45 657 LEU A CA 1
ATOM 5272 C C . LEU A 1 657 ? -21.646 40.492 -15.170 1.00 31.45 657 LEU A C 1
ATOM 5274 O O . LEU A 1 657 ? -22.145 41.603 -15.026 1.00 31.45 657 LEU A O 1
ATOM 5278 N N . GLY A 1 658 ? -22.307 39.470 -15.725 1.00 36.06 658 GLY A N 1
ATOM 5279 C CA . GLY A 1 658 ? -23.766 39.448 -15.905 1.00 36.06 658 GLY A CA 1
ATOM 5280 C C . GLY A 1 658 ? -24.364 40.063 -17.181 1.00 36.06 658 GLY A C 1
ATOM 5281 O O . GLY A 1 658 ? -25.559 40.347 -17.175 1.00 36.06 658 GLY A O 1
ATOM 5282 N N . SER A 1 659 ? -23.620 40.261 -18.276 1.00 33.06 659 SER A N 1
ATOM 5283 C CA . SER A 1 659 ? -24.199 40.772 -19.535 1.00 33.06 659 SER A CA 1
ATOM 5284 C C . SER A 1 659 ? -24.471 39.667 -20.565 1.00 33.06 659 SER A C 1
ATOM 5286 O O . SER A 1 659 ? -23.575 38.894 -20.895 1.00 33.06 659 SER A O 1
ATOM 5288 N N . SER A 1 660 ? -25.697 39.641 -21.099 1.00 38.25 660 SER A N 1
ATOM 5289 C CA . SER A 1 660 ? -26.084 38.908 -22.318 1.00 38.25 660 SER A CA 1
ATOM 5290 C C . SER A 1 660 ? -25.232 39.344 -23.523 1.00 38.25 660 SER A C 1
ATOM 5292 O O . SER A 1 660 ? -24.832 40.508 -23.598 1.00 38.25 660 SER A O 1
ATOM 5294 N N . GLU A 1 661 ? -25.004 38.439 -24.485 1.00 39.78 661 GLU A N 1
ATOM 5295 C CA . GLU A 1 661 ? -24.251 38.676 -25.735 1.00 39.78 661 GLU A CA 1
ATOM 5296 C C . GLU A 1 661 ? -24.785 39.848 -26.582 1.00 39.78 661 GLU A C 1
ATOM 5298 O O . GLU A 1 661 ? -24.084 40.342 -27.460 1.00 39.78 661 GLU A O 1
ATOM 5303 N N . THR A 1 662 ? -25.998 40.338 -26.310 1.00 40.72 662 THR A N 1
ATOM 5304 C CA . THR A 1 662 ? -26.627 41.447 -27.045 1.00 40.72 662 THR A CA 1
ATOM 5305 C C . THR A 1 662 ? -26.434 42.828 -26.405 1.00 40.72 662 THR A C 1
ATOM 5307 O O . THR A 1 662 ? -27.079 43.789 -26.826 1.00 40.72 662 THR A O 1
ATOM 5310 N N . ALA A 1 663 ? -25.614 42.963 -25.360 1.00 42.25 663 ALA A N 1
ATOM 5311 C CA . ALA A 1 663 ? -25.408 44.249 -24.696 1.00 42.25 663 ALA A CA 1
ATOM 5312 C C . ALA A 1 663 ? -24.471 45.173 -25.502 1.00 42.25 663 ALA A C 1
ATOM 5314 O O . ALA A 1 663 ? -23.327 44.826 -25.788 1.00 42.25 663 ALA A O 1
ATOM 5315 N N . ASP A 1 664 ? -24.965 46.372 -25.831 1.00 40.09 664 ASP A N 1
ATOM 5316 C CA . ASP A 1 664 ? -24.224 47.454 -26.496 1.00 40.09 664 ASP A CA 1
ATOM 5317 C C . ASP A 1 664 ? -22.876 47.721 -25.801 1.00 40.09 664 ASP A C 1
ATOM 5319 O O . ASP A 1 664 ? -22.834 48.019 -24.604 1.00 40.09 664 ASP A O 1
ATOM 5323 N N . ALA A 1 665 ? -21.778 47.649 -26.564 1.00 40.94 665 ALA A N 1
ATOM 5324 C CA . ALA A 1 665 ? -20.403 47.842 -26.102 1.00 40.94 665 ALA A CA 1
ATOM 5325 C C . ALA A 1 665 ? -20.175 49.187 -25.381 1.00 40.94 665 ALA A C 1
ATOM 5327 O O . ALA A 1 665 ? -19.233 49.306 -24.595 1.00 40.94 665 ALA A O 1
ATOM 5328 N N . ASN A 1 666 ? -21.045 50.181 -25.602 1.00 38.66 666 ASN A N 1
ATOM 5329 C CA . ASN A 1 666 ? -20.997 51.486 -24.938 1.00 38.66 666 ASN A CA 1
ATOM 5330 C C . ASN A 1 666 ? -21.754 51.555 -23.598 1.00 38.66 666 ASN A C 1
ATOM 5332 O O . ASN A 1 666 ? -21.631 52.553 -22.885 1.00 38.66 666 ASN A O 1
ATOM 5336 N N . ARG A 1 667 ? -22.514 50.515 -23.230 1.00 36.28 667 ARG A N 1
ATOM 5337 C CA . ARG A 1 667 ? -23.280 50.419 -21.971 1.00 36.28 667 ARG A CA 1
ATOM 5338 C C . ARG A 1 667 ? -22.705 49.420 -20.967 1.00 36.28 667 ARG A C 1
ATOM 5340 O O . ARG A 1 667 ? -23.326 49.168 -19.935 1.00 36.28 667 ARG A O 1
ATOM 5347 N N . VAL A 1 668 ? -21.538 48.845 -21.248 1.00 36.53 668 VAL A N 1
ATOM 5348 C CA . VAL A 1 668 ? -20.994 47.760 -20.430 1.00 36.53 668 VAL A CA 1
ATOM 5349 C C . VAL A 1 668 ? -20.158 48.293 -19.266 1.00 36.53 668 VAL A C 1
ATOM 5351 O O . VAL A 1 668 ? -19.233 49.081 -19.456 1.00 36.53 668 VAL A O 1
ATOM 5354 N N . PHE A 1 669 ? -20.493 47.850 -18.054 1.00 37.06 669 PHE A N 1
ATOM 5355 C CA . PHE A 1 669 ? -19.755 48.152 -16.829 1.00 37.06 669 PHE A CA 1
ATOM 5356 C C . PHE A 1 669 ? -18.411 47.410 -16.818 1.00 37.06 669 PHE A C 1
ATOM 5358 O O . PHE A 1 669 ? -18.377 46.190 -16.970 1.00 37.06 669 PHE A O 1
ATOM 5365 N N . CYS A 1 670 ? -17.311 48.133 -16.592 1.00 38.56 670 CYS A N 1
ATOM 5366 C CA . CYS A 1 670 ? -16.012 47.539 -16.276 1.00 38.56 670 CYS A CA 1
ATOM 5367 C C . CYS A 1 670 ? -15.820 47.576 -14.759 1.00 38.56 670 CYS A C 1
ATOM 5369 O O . CYS A 1 670 ? -15.752 48.654 -14.170 1.00 38.56 670 CYS A O 1
ATOM 5371 N N . GLY A 1 671 ? -15.728 46.410 -14.123 1.00 38.84 671 GLY A N 1
ATOM 5372 C CA . GLY A 1 671 ? -15.404 46.313 -12.704 1.00 38.84 671 GLY A CA 1
ATOM 5373 C C . GLY A 1 671 ? -14.224 45.385 -12.446 1.00 38.84 671 GLY A C 1
ATOM 5374 O O . GLY A 1 671 ? -14.092 44.347 -13.093 1.00 38.84 671 GLY A O 1
ATOM 5375 N N . GLN A 1 672 ? -13.373 45.762 -11.491 1.00 40.06 672 GLN A N 1
ATOM 5376 C CA . GLN A 1 672 ? -12.268 44.940 -10.996 1.00 40.06 672 GLN A CA 1
ATOM 5377 C C . GLN A 1 672 ? -12.579 44.539 -9.548 1.00 40.06 672 GLN A C 1
ATOM 5379 O O . GLN A 1 672 ? -12.895 45.386 -8.710 1.00 40.06 672 GLN A O 1
ATOM 5384 N N . LEU A 1 673 ? -12.505 43.240 -9.241 1.00 36.06 673 LEU A N 1
ATOM 5385 C CA . LEU A 1 673 ? -12.536 42.769 -7.855 1.00 36.06 673 LEU A CA 1
ATOM 5386 C C . LEU A 1 673 ? -11.203 43.168 -7.207 1.00 36.06 673 LEU A C 1
ATOM 5388 O O . LEU A 1 673 ? -10.162 42.627 -7.576 1.00 36.06 673 LEU A O 1
ATOM 5392 N N . GLY A 1 674 ? -11.231 44.144 -6.298 1.00 37.47 674 GLY A N 1
ATOM 5393 C CA . GLY A 1 674 ? -10.015 44.726 -5.723 1.00 37.47 674 GLY A CA 1
ATOM 5394 C C . GLY A 1 674 ? -9.387 43.834 -4.654 1.00 37.47 674 GLY A C 1
ATOM 5395 O O . GLY A 1 674 ? -8.184 43.584 -4.681 1.00 37.47 674 GLY A O 1
ATOM 5396 N N . ALA A 1 675 ? -10.205 43.323 -3.728 1.00 42.19 675 ALA A N 1
ATOM 5397 C CA . ALA A 1 675 ? -9.763 42.434 -2.657 1.00 42.19 675 ALA A CA 1
ATOM 5398 C C . ALA A 1 675 ? -10.940 41.694 -1.997 1.00 42.19 675 ALA A C 1
ATOM 5400 O O . ALA A 1 675 ? -12.071 42.187 -1.962 1.00 42.19 675 ALA A O 1
ATOM 5401 N N . VAL A 1 676 ? -10.641 40.522 -1.431 1.00 37.88 676 VAL A N 1
ATOM 5402 C CA . VAL A 1 676 ? -11.508 39.818 -0.478 1.00 37.88 676 VAL A CA 1
ATOM 5403 C C . VAL A 1 676 ? -10.771 39.778 0.851 1.00 37.88 676 VAL A C 1
ATOM 5405 O O . VAL A 1 676 ? -9.658 39.255 0.928 1.00 37.88 676 VAL A O 1
ATOM 5408 N N . TYR A 1 677 ? -11.392 40.339 1.880 1.00 44.91 677 TYR A N 1
ATOM 5409 C CA . TYR A 1 677 ? -10.889 40.310 3.243 1.00 44.91 677 TYR A CA 1
ATOM 5410 C C . TYR A 1 677 ? -11.777 39.404 4.082 1.00 44.91 677 TYR A C 1
ATOM 5412 O O . TYR A 1 677 ? -12.998 39.395 3.923 1.00 44.91 677 TYR A O 1
ATOM 5420 N N . VAL A 1 678 ? -11.165 38.649 4.985 1.00 37.50 678 VAL A N 1
ATOM 5421 C CA . VAL A 1 678 ? -11.896 37.812 5.931 1.00 37.50 678 VAL A CA 1
ATOM 5422 C C . VAL A 1 678 ? -11.502 38.277 7.325 1.00 37.50 678 VAL A C 1
ATOM 5424 O O . VAL A 1 678 ? -10.319 38.263 7.665 1.00 37.50 678 VAL A O 1
ATOM 5427 N N . PHE A 1 679 ? -12.480 38.756 8.090 1.00 41.84 679 PHE A N 1
ATOM 5428 C CA . PHE A 1 679 ? -12.269 39.298 9.432 1.00 41.84 679 PHE A CA 1
ATOM 5429 C C . PHE A 1 679 ? -12.980 38.442 10.473 1.00 41.84 679 PHE A C 1
ATOM 5431 O O . PHE A 1 679 ? -14.074 37.939 10.214 1.00 41.84 679 PHE A O 1
ATOM 5438 N N . THR A 1 680 ? -12.356 38.329 11.645 1.00 32.53 680 THR A N 1
ATOM 5439 C CA . THR A 1 680 ? -12.887 37.650 12.836 1.00 32.53 680 THR A CA 1
ATOM 5440 C C . THR A 1 680 ? -13.954 38.474 13.568 1.00 32.53 680 THR A C 1
ATOM 5442 O O . THR A 1 680 ? -14.647 37.954 14.432 1.00 32.53 680 THR A O 1
ATOM 5445 N N . GLU A 1 681 ? -14.103 39.758 13.226 1.00 38.47 681 GLU A N 1
ATOM 5446 C CA . GLU A 1 681 ? -15.116 40.669 13.768 1.00 38.47 681 GLU A CA 1
ATOM 5447 C C . GLU A 1 681 ? -15.789 41.451 12.627 1.00 38.47 681 GLU A C 1
ATOM 5449 O O . GLU A 1 681 ? -15.184 41.686 11.575 1.00 38.47 681 GLU A O 1
ATOM 5454 N N . ALA A 1 682 ? -17.049 41.856 12.816 1.00 39.16 682 ALA A N 1
ATOM 5455 C CA . ALA A 1 682 ? -17.765 42.678 11.844 1.00 39.16 682 ALA A CA 1
ATOM 5456 C C . ALA A 1 682 ? -17.179 44.095 11.829 1.00 39.16 682 ALA A C 1
ATOM 5458 O O . ALA A 1 682 ? -17.395 44.873 12.757 1.00 39.16 682 ALA A O 1
ATOM 5459 N N . LEU A 1 683 ? -16.454 44.448 10.767 1.00 44.78 683 LEU A N 1
ATOM 5460 C CA . LEU A 1 683 ? -16.014 45.825 10.567 1.00 44.78 683 LEU A CA 1
ATOM 5461 C C . LEU A 1 683 ? -17.191 46.706 10.154 1.00 44.78 683 LEU A C 1
ATOM 5463 O O . LEU A 1 683 ? -17.994 46.334 9.294 1.00 44.78 683 LEU A O 1
ATOM 5467 N N . ASN A 1 684 ? -17.264 47.907 10.721 1.00 48.09 684 ASN A N 1
ATOM 5468 C CA . ASN A 1 684 ? -18.228 48.897 10.263 1.00 48.09 684 ASN A CA 1
ATOM 5469 C C . ASN A 1 684 ? -17.774 49.520 8.920 1.00 48.09 684 ASN A C 1
ATOM 5471 O O . ASN A 1 684 ? -16.580 49.513 8.601 1.00 48.09 684 ASN A O 1
ATOM 5475 N N . PRO A 1 685 ? -18.694 50.082 8.113 1.00 45.47 685 PRO A N 1
ATOM 5476 C CA . PRO A 1 685 ? -18.354 50.643 6.805 1.00 45.47 685 PRO A CA 1
ATOM 5477 C C . PRO A 1 685 ? -17.219 51.677 6.846 1.00 45.47 685 PRO A C 1
ATOM 5479 O O . PRO A 1 685 ? -16.344 51.655 5.985 1.00 45.47 685 PRO A O 1
ATOM 5482 N N . ALA A 1 686 ? -17.168 52.530 7.874 1.00 46.84 686 ALA A N 1
ATOM 5483 C CA . ALA A 1 686 ? -16.135 53.557 8.017 1.00 46.84 686 ALA A CA 1
ATOM 5484 C C . ALA A 1 686 ? -14.724 52.965 8.214 1.00 46.84 686 ALA A C 1
ATOM 5486 O O . ALA A 1 686 ? -13.764 53.458 7.623 1.00 46.84 686 ALA A O 1
ATOM 5487 N N . GLN A 1 687 ? -14.593 51.876 8.979 1.00 49.38 687 GLN A N 1
ATOM 5488 C CA . GLN A 1 687 ? -13.330 51.147 9.159 1.00 49.38 687 GLN A CA 1
ATOM 5489 C C . GLN A 1 687 ? -12.856 50.502 7.853 1.00 49.38 687 GLN A C 1
ATOM 5491 O O . GLN A 1 687 ? -11.669 50.539 7.533 1.00 49.38 687 GLN A O 1
ATOM 5496 N N . ILE A 1 688 ? -13.787 49.958 7.067 1.00 48.91 688 ILE A N 1
ATOM 5497 C CA . ILE A 1 688 ? -13.492 49.347 5.765 1.00 48.91 688 ILE A CA 1
ATOM 5498 C C . ILE A 1 688 ? -12.998 50.412 4.772 1.00 48.91 688 ILE A C 1
ATOM 5500 O O . ILE A 1 688 ? -11.991 50.207 4.092 1.00 48.91 688 ILE A O 1
ATOM 5504 N N . PHE A 1 689 ? -13.649 51.579 4.736 1.00 50.69 689 PHE A N 1
ATOM 5505 C CA . PHE A 1 689 ? -13.217 52.716 3.917 1.00 50.69 689 PHE A CA 1
ATOM 5506 C C . PHE A 1 689 ? -11.857 53.282 4.354 1.00 50.69 689 PHE A C 1
ATOM 5508 O O . PHE A 1 689 ? -11.042 53.630 3.498 1.00 50.69 689 PHE A O 1
ATOM 5515 N N . ALA A 1 690 ? -11.572 53.324 5.658 1.00 49.03 690 ALA A N 1
ATOM 5516 C CA . ALA A 1 690 ? -10.278 53.761 6.177 1.00 49.03 690 ALA A CA 1
ATOM 5517 C C . ALA A 1 690 ? -9.139 52.819 5.749 1.00 49.03 690 ALA A C 1
ATOM 5519 O O . ALA A 1 690 ? -8.115 53.286 5.257 1.00 49.03 690 ALA A O 1
ATOM 5520 N N . ILE A 1 691 ? -9.333 51.497 5.841 1.00 48.25 691 ILE A N 1
ATOM 5521 C CA . ILE A 1 691 ? -8.349 50.497 5.378 1.00 48.25 691 ILE A CA 1
ATOM 5522 C C . ILE A 1 691 ? -8.060 50.658 3.878 1.00 48.25 691 ILE A C 1
ATOM 5524 O O . ILE A 1 691 ? -6.912 50.539 3.451 1.00 48.25 691 ILE A O 1
ATOM 5528 N N . HIS A 1 692 ? -9.082 50.979 3.083 1.00 47.28 692 HIS A N 1
ATOM 5529 C CA . HIS A 1 692 ? -8.939 51.226 1.651 1.00 47.28 692 HIS A CA 1
ATOM 5530 C C . HIS A 1 692 ? -8.131 52.503 1.333 1.00 47.28 692 HIS A C 1
ATOM 5532 O O . HIS A 1 692 ? -7.298 52.486 0.426 1.00 47.28 692 HIS A O 1
ATOM 5538 N N . GLN A 1 693 ? -8.318 53.600 2.078 1.00 44.38 693 GLN A N 1
ATOM 5539 C CA . GLN A 1 693 ? -7.577 54.854 1.849 1.00 44.38 693 GLN A CA 1
ATOM 5540 C C . GLN A 1 693 ? -6.085 54.777 2.212 1.00 44.38 693 GLN A C 1
ATOM 5542 O O . GLN A 1 693 ? -5.289 55.568 1.709 1.00 44.38 693 GLN A O 1
ATOM 5547 N N . LEU A 1 694 ? -5.687 53.820 3.051 1.00 41.31 694 LEU A N 1
ATOM 5548 C CA . LEU A 1 694 ? -4.307 53.672 3.525 1.00 41.31 694 LEU A CA 1
ATOM 5549 C C . LEU A 1 694 ? -3.343 53.057 2.489 1.00 41.31 694 LEU A C 1
ATOM 5551 O O . LEU A 1 694 ? -2.124 53.124 2.669 1.00 41.31 694 LEU A O 1
ATOM 5555 N N . GLY A 1 695 ? -3.860 52.496 1.391 1.00 41.69 695 GLY A N 1
ATOM 5556 C CA . GLY A 1 695 ? -3.063 51.941 0.294 1.00 41.69 695 GLY A CA 1
ATOM 5557 C C . GLY A 1 695 ? -2.201 50.712 0.666 1.00 41.69 695 GLY A C 1
ATOM 5558 O O . GLY A 1 695 ? -2.137 50.284 1.820 1.00 41.69 695 GLY A O 1
ATOM 5559 N N . PRO A 1 696 ? -1.491 50.105 -0.308 1.00 36.94 696 PRO A N 1
ATOM 5560 C CA . PRO A 1 696 ? -0.752 48.847 -0.115 1.00 36.94 696 PRO A CA 1
ATOM 5561 C C . PRO A 1 696 ? 0.501 48.945 0.783 1.00 36.94 696 PRO A C 1
ATOM 5563 O O . PRO A 1 696 ? 1.146 47.929 1.047 1.00 36.94 696 PRO A O 1
ATOM 5566 N N . GLY A 1 697 ? 0.856 50.139 1.274 1.00 38.41 697 GLY A N 1
ATOM 5567 C CA . GLY A 1 697 ? 2.029 50.383 2.122 1.00 38.41 697 GLY A CA 1
ATOM 5568 C C . GLY A 1 697 ? 1.834 50.115 3.621 1.00 38.41 697 GLY A C 1
ATOM 5569 O O . GLY A 1 697 ? 2.799 50.186 4.380 1.00 38.41 697 GLY A O 1
ATOM 5570 N N . TYR A 1 698 ? 0.626 49.783 4.085 1.00 41.72 698 TYR A N 1
ATOM 5571 C CA . TYR A 1 698 ? 0.278 49.842 5.514 1.00 41.72 698 TYR A CA 1
ATOM 5572 C C . TYR A 1 698 ? 0.746 48.657 6.392 1.00 41.72 698 TYR A C 1
ATOM 5574 O O . TYR A 1 698 ? 0.138 48.338 7.410 1.00 41.72 698 TYR A O 1
ATOM 5582 N N . LYS A 1 699 ? 1.855 47.992 6.045 1.00 37.28 699 LYS A N 1
ATOM 5583 C CA . LYS A 1 699 ? 2.377 46.840 6.812 1.00 37.28 699 LYS A CA 1
ATOM 5584 C C . LYS A 1 699 ? 3.202 47.196 8.060 1.00 37.28 699 LYS A C 1
ATOM 5586 O O . LYS A 1 699 ? 3.630 46.277 8.749 1.00 37.28 699 LYS A O 1
ATOM 5591 N N . ILE A 1 700 ? 3.438 48.475 8.370 1.00 32.31 700 ILE A N 1
ATOM 5592 C CA . ILE A 1 700 ? 4.411 48.864 9.416 1.00 32.31 700 ILE A CA 1
ATOM 5593 C C . ILE A 1 700 ? 3.772 49.414 10.711 1.00 32.31 700 ILE A C 1
ATOM 5595 O O . ILE A 1 700 ? 4.412 49.345 11.753 1.00 32.31 700 ILE A O 1
ATOM 5599 N N . HIS A 1 701 ? 2.511 49.867 10.718 1.00 29.75 701 HIS A N 1
ATOM 5600 C CA . HIS A 1 701 ? 1.954 50.601 11.876 1.00 29.75 701 HIS A CA 1
ATOM 5601 C C . HIS A 1 701 ? 0.939 49.862 12.771 1.00 29.75 701 HIS A C 1
ATOM 5603 O O . HIS A 1 701 ? 0.505 50.425 13.771 1.00 29.75 701 HIS A O 1
ATOM 5609 N N . LEU A 1 702 ? 0.608 48.595 12.499 1.00 30.36 702 LEU A N 1
ATOM 5610 C CA . LEU A 1 702 ? -0.258 47.770 13.369 1.00 30.36 702 LEU A CA 1
ATOM 5611 C C . LEU A 1 702 ? 0.526 46.839 14.317 1.00 30.36 702 LEU A C 1
ATOM 5613 O O . LEU A 1 702 ? 0.001 45.842 14.801 1.00 30.36 702 LEU A O 1
ATOM 5617 N N . SER A 1 703 ? 1.781 47.170 14.622 1.00 27.22 703 SER A N 1
AT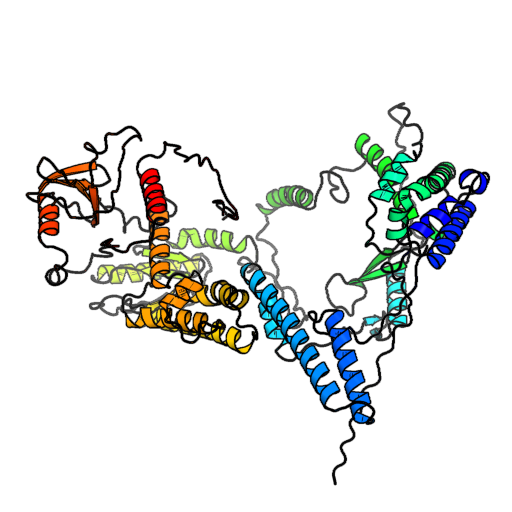OM 5618 C CA . SER A 1 703 ? 2.651 46.431 15.552 1.00 27.22 703 SER A CA 1
ATOM 5619 C C . SER A 1 703 ? 2.296 46.596 17.041 1.00 27.22 703 SER A C 1
ATOM 5621 O O . SER A 1 703 ? 2.993 46.039 17.885 1.00 27.22 703 SER A O 1
ATOM 5623 N N . HIS A 1 704 ? 1.228 47.327 17.381 1.00 27.70 704 HIS A N 1
ATOM 5624 C CA . HIS A 1 704 ? 0.869 47.654 18.769 1.00 27.70 704 HIS A CA 1
ATOM 5625 C C . HIS A 1 704 ? -0.498 47.139 19.248 1.00 27.70 704 HIS A C 1
ATOM 5627 O O . HIS A 1 704 ? -0.907 47.488 20.353 1.00 27.70 704 HIS A O 1
ATOM 5633 N N . PHE A 1 705 ? -1.188 46.279 18.490 1.00 24.67 705 PHE A N 1
ATOM 5634 C CA . PHE A 1 705 ? -2.371 45.582 19.011 1.00 24.67 705 PHE A CA 1
ATOM 5635 C C . PHE A 1 705 ? -2.007 44.199 19.564 1.00 24.67 705 PHE A C 1
ATOM 5637 O O . PHE A 1 705 ? -1.325 43.405 18.919 1.00 24.67 705 PHE A O 1
ATOM 5644 N N . ASN A 1 706 ? -2.439 43.966 20.804 1.00 23.08 706 ASN A N 1
ATOM 5645 C CA . ASN A 1 706 ? -2.087 42.846 21.672 1.00 23.08 706 ASN A CA 1
ATOM 5646 C C . ASN A 1 706 ? -2.358 41.492 20.985 1.00 23.08 706 ASN A C 1
ATOM 5648 O O . ASN A 1 706 ? -3.491 41.154 20.647 1.00 23.08 706 ASN A O 1
ATOM 5652 N N . LEU A 1 707 ? -1.288 40.739 20.734 1.00 29.05 707 LEU A N 1
ATOM 5653 C CA . LEU A 1 707 ? -1.260 39.603 19.820 1.00 29.05 707 LEU A CA 1
ATOM 5654 C C . LEU A 1 707 ? -1.468 38.282 20.585 1.00 29.05 707 LEU A C 1
ATOM 5656 O O . LEU A 1 707 ? -0.504 37.567 20.844 1.00 29.05 707 LEU A O 1
ATOM 5660 N N . SER A 1 708 ? -2.709 37.942 20.954 1.00 23.53 708 SER A N 1
ATOM 5661 C CA . SER A 1 708 ? -3.024 36.580 21.443 1.00 23.53 708 SER A CA 1
ATOM 5662 C C . SER A 1 708 ? -4.196 35.879 20.747 1.00 23.53 708 SER A C 1
ATOM 5664 O O . SER A 1 708 ? -4.437 34.714 21.043 1.00 23.53 708 SER A O 1
ATOM 5666 N N . SER A 1 709 ? -4.877 36.522 19.789 1.00 24.94 709 SER A N 1
ATOM 5667 C CA . SER A 1 709 ? -6.082 35.939 19.161 1.00 24.94 709 SER A CA 1
ATOM 5668 C C . SER A 1 709 ? -6.139 36.030 17.628 1.00 24.94 709 SER A C 1
ATOM 5670 O O . SER A 1 709 ? -7.143 35.650 17.037 1.00 24.94 709 SER A O 1
ATOM 5672 N N . LEU A 1 710 ? -5.082 36.488 16.945 1.00 25.95 710 LEU A N 1
ATOM 5673 C CA . LEU A 1 710 ? -5.094 36.671 15.484 1.00 25.95 710 LEU A CA 1
ATOM 5674 C C . LEU A 1 710 ? -4.340 35.555 14.749 1.00 25.95 710 LEU A C 1
ATOM 5676 O O . LEU A 1 710 ? -3.213 35.704 14.278 1.00 25.95 710 LEU A O 1
ATOM 5680 N N . ILE A 1 711 ? -5.009 34.413 14.626 1.00 28.23 711 ILE A N 1
ATOM 5681 C CA . ILE A 1 711 ? -4.679 33.386 13.641 1.00 28.23 711 ILE A CA 1
ATOM 5682 C C . ILE A 1 711 ? -5.275 33.845 12.293 1.00 28.23 711 ILE A C 1
ATOM 5684 O O . ILE A 1 711 ? -6.484 33.874 12.117 1.00 28.23 711 ILE A O 1
ATOM 5688 N N . HIS A 1 712 ? -4.385 34.164 11.343 1.00 32.12 712 HIS A N 1
ATOM 5689 C CA . HIS A 1 712 ? -4.602 34.280 9.886 1.00 32.12 712 HIS A CA 1
ATOM 5690 C C . HIS A 1 712 ? -5.301 35.541 9.341 1.00 32.12 712 HIS A C 1
ATOM 5692 O O . HIS A 1 712 ? -6.464 35.533 8.951 1.00 32.12 712 HIS A O 1
ATOM 5698 N N . LEU A 1 713 ? -4.505 36.592 9.114 1.00 27.08 713 LEU A N 1
ATOM 5699 C CA . LEU A 1 713 ? -4.821 37.639 8.138 1.00 27.08 713 LEU A CA 1
ATOM 5700 C C . LEU A 1 713 ? -4.577 37.094 6.710 1.00 27.08 713 LEU A C 1
ATOM 5702 O O . LEU A 1 713 ? -3.483 37.227 6.159 1.00 27.08 713 LEU A O 1
ATOM 5706 N N . LEU A 1 714 ? -5.568 36.435 6.103 1.00 31.91 714 LEU A N 1
ATOM 5707 C CA . LEU A 1 714 ? -5.528 36.043 4.685 1.00 31.91 714 LEU A CA 1
ATOM 5708 C C . LEU A 1 714 ? -5.878 37.260 3.812 1.00 31.91 714 LEU A C 1
ATOM 5710 O O . LEU A 1 714 ? -7.003 37.424 3.352 1.00 31.91 714 LEU A O 1
ATOM 5714 N N . ALA A 1 715 ? -4.900 38.137 3.584 1.00 28.25 715 ALA A N 1
ATOM 5715 C CA . ALA A 1 715 ? -4.986 39.123 2.512 1.00 28.25 715 ALA A CA 1
ATOM 5716 C C . ALA A 1 715 ? -4.742 38.413 1.169 1.00 28.25 715 ALA A C 1
ATOM 5718 O O . ALA A 1 715 ? -3.599 38.117 0.813 1.00 28.25 715 ALA A O 1
ATOM 5719 N N . VAL A 1 716 ? -5.805 38.127 0.412 1.00 30.39 716 VAL A N 1
ATOM 5720 C CA . VAL A 1 716 ? -5.683 37.708 -0.991 1.00 30.39 716 VAL A CA 1
ATOM 5721 C C . VAL A 1 716 ? -5.352 38.950 -1.824 1.00 30.39 716 VAL A C 1
ATOM 5723 O O . VAL A 1 716 ? -6.236 39.663 -2.284 1.00 30.39 716 VAL A O 1
ATOM 5726 N N . LEU A 1 717 ? -4.058 39.235 -1.993 1.00 23.91 717 LEU A N 1
ATOM 5727 C CA . LEU A 1 717 ? -3.563 40.194 -2.983 1.00 23.91 717 LEU A CA 1
ATOM 5728 C C . LEU A 1 717 ? -3.483 39.492 -4.345 1.00 23.91 717 LEU A C 1
ATOM 5730 O O . LEU A 1 717 ? -2.609 38.652 -4.558 1.00 23.91 717 LEU A O 1
ATOM 5734 N N . LEU A 1 718 ? -4.374 39.840 -5.274 1.00 27.66 718 LEU A N 1
ATOM 5735 C CA . LEU A 1 718 ? -4.247 39.476 -6.686 1.00 27.66 718 LEU A CA 1
ATOM 5736 C C . LEU A 1 718 ? -3.803 40.707 -7.483 1.00 27.66 718 LEU A C 1
ATOM 5738 O O . LEU A 1 718 ? -4.614 41.550 -7.845 1.00 27.66 718 LEU A O 1
ATOM 5742 N N . PHE A 1 719 ? -2.509 40.776 -7.795 1.00 22.89 719 PHE A N 1
ATOM 5743 C CA . PHE A 1 719 ? -2.009 41.516 -8.952 1.00 22.89 719 PHE A CA 1
ATOM 5744 C C . PHE A 1 719 ? -1.449 40.497 -9.944 1.00 22.89 719 PHE A C 1
ATOM 5746 O O . PHE A 1 719 ? -0.445 39.842 -9.667 1.00 22.89 719 PHE A O 1
ATOM 5753 N N . PHE A 1 720 ? -2.083 40.372 -11.108 1.00 24.41 720 PHE A N 1
ATOM 5754 C CA . PHE A 1 720 ? -1.436 39.843 -12.305 1.00 24.41 720 PHE A CA 1
ATOM 5755 C C . PHE A 1 720 ? -1.660 40.841 -13.436 1.00 24.41 720 PHE A C 1
ATOM 5757 O O . PHE A 1 720 ? -2.661 40.780 -14.135 1.00 24.41 720 PHE A O 1
ATOM 5764 N N . SER A 1 721 ? -0.711 41.760 -13.605 1.00 24.02 721 SER A N 1
ATOM 5765 C CA . SER A 1 721 ? -0.440 42.381 -14.897 1.00 24.02 721 SER A CA 1
ATOM 5766 C C . SER A 1 721 ? 0.618 41.528 -15.599 1.00 24.02 721 SER A C 1
ATOM 5768 O O . SER A 1 721 ? 1.754 41.394 -15.146 1.00 24.02 721 SER A O 1
ATOM 5770 N N . GLY A 1 722 ? 0.221 40.872 -16.685 1.00 23.58 722 GLY A N 1
ATOM 5771 C CA . GLY A 1 722 ? 1.114 40.074 -17.515 1.00 23.58 722 GLY A CA 1
ATOM 5772 C C . GLY A 1 722 ? 0.353 39.513 -18.714 1.00 23.58 722 GLY A C 1
ATOM 5773 O O . GLY A 1 722 ? -0.543 38.692 -18.513 1.00 23.58 722 GLY A O 1
ATOM 5774 N N . PRO A 1 723 ? 0.670 39.925 -19.952 1.00 25.45 723 PRO A N 1
ATOM 5775 C CA . PRO A 1 723 ? -0.084 39.504 -21.124 1.00 25.45 723 PRO A CA 1
ATOM 5776 C C . PRO A 1 723 ? 0.175 38.013 -21.388 1.00 25.45 723 PRO A C 1
ATOM 5778 O O . PRO A 1 723 ? 1.317 37.612 -21.613 1.00 25.45 723 PRO A O 1
ATOM 5781 N N . GLY A 1 724 ? -0.874 37.180 -21.349 1.00 30.77 724 GLY A N 1
ATOM 5782 C CA . GLY A 1 724 ? -0.816 35.816 -21.903 1.00 30.77 724 GLY A CA 1
ATOM 5783 C C . GLY A 1 724 ? -1.356 34.640 -21.074 1.00 30.77 724 GLY A C 1
ATOM 5784 O O . GLY A 1 724 ? -0.963 33.509 -21.351 1.00 30.77 724 GLY A O 1
ATOM 5785 N N . LEU A 1 725 ? -2.246 34.824 -20.089 1.00 30.02 725 LEU A N 1
ATOM 5786 C CA . LEU A 1 725 ? -2.833 33.703 -19.323 1.00 30.02 725 LEU A CA 1
ATOM 5787 C C . LEU A 1 725 ? -4.374 33.698 -19.334 1.00 30.02 725 LEU A C 1
ATOM 5789 O O . LEU A 1 725 ? -5.021 33.850 -18.304 1.00 30.02 725 LEU A O 1
ATOM 5793 N N . GLY A 1 726 ? -4.974 33.428 -20.497 1.00 27.53 726 GLY A N 1
ATOM 5794 C CA . GLY A 1 726 ? -6.434 33.324 -20.682 1.00 27.53 726 GLY A CA 1
ATOM 5795 C C . GLY A 1 726 ? -7.138 32.126 -20.013 1.00 27.53 726 GLY A C 1
ATOM 5796 O O . GLY A 1 726 ? -8.342 31.975 -20.169 1.00 27.53 726 GLY A O 1
ATOM 5797 N N . TYR A 1 727 ? -6.436 31.270 -19.258 1.00 27.81 727 TYR A N 1
ATOM 5798 C CA . TYR A 1 727 ? -7.011 30.024 -18.714 1.00 27.81 727 TYR A CA 1
ATOM 5799 C C . TYR A 1 727 ? -7.256 30.020 -17.195 1.00 27.81 727 TYR A C 1
ATOM 5801 O O . TYR A 1 727 ? -7.995 29.168 -16.706 1.00 27.81 727 TYR A O 1
ATOM 5809 N N . VAL A 1 728 ? -6.682 30.959 -16.431 1.00 28.81 728 VAL A N 1
ATOM 5810 C CA . VAL A 1 728 ? -6.871 31.016 -14.962 1.00 28.81 728 VAL A CA 1
ATOM 5811 C C . VAL A 1 728 ? -8.184 31.715 -14.585 1.00 28.81 728 VAL A C 1
ATOM 5813 O O . VAL A 1 728 ? -8.812 31.334 -13.598 1.00 28.81 728 VAL A O 1
ATOM 5816 N N . GLY A 1 729 ? -8.645 32.666 -15.407 1.00 27.86 729 GLY A N 1
ATOM 5817 C CA . GLY A 1 729 ? -9.916 33.369 -15.195 1.00 27.86 729 GLY A CA 1
ATOM 5818 C C . GLY A 1 729 ? -11.122 32.426 -15.198 1.00 27.86 729 GLY A C 1
ATOM 5819 O O . GLY A 1 729 ? -11.928 32.463 -14.278 1.00 27.86 729 GLY A O 1
ATOM 5820 N N . ILE A 1 730 ? -11.181 31.495 -16.154 1.00 30.23 730 ILE A N 1
ATOM 5821 C CA . ILE A 1 730 ? -12.342 30.611 -16.369 1.00 30.23 730 ILE A CA 1
ATOM 5822 C C . ILE A 1 730 ? -12.590 29.678 -15.168 1.00 30.23 730 ILE A C 1
ATOM 5824 O O . ILE A 1 730 ? -13.734 29.481 -14.761 1.00 30.23 730 ILE A O 1
ATOM 5828 N N . TYR A 1 731 ? -11.530 29.144 -14.548 1.00 28.27 731 TYR A N 1
ATOM 5829 C CA . TYR A 1 731 ? -11.662 28.271 -13.373 1.00 28.27 731 TYR A CA 1
ATOM 5830 C C . TYR A 1 731 ? -12.109 29.028 -12.118 1.00 28.27 731 TYR A C 1
ATOM 5832 O O . TYR A 1 731 ? -12.872 28.477 -11.326 1.00 28.27 731 TYR A O 1
ATOM 5840 N N . MET A 1 732 ? -11.674 30.280 -11.941 1.00 29.42 732 MET A N 1
ATOM 5841 C CA . MET A 1 732 ? -12.093 31.111 -10.808 1.00 29.42 732 MET A CA 1
ATOM 5842 C C . MET A 1 732 ? -13.536 31.597 -10.959 1.00 29.42 732 MET A C 1
ATOM 5844 O O . MET A 1 732 ? -14.276 31.564 -9.981 1.00 29.42 732 MET A O 1
ATOM 5848 N N . THR A 1 733 ? -13.983 31.952 -12.169 1.00 29.86 733 THR A N 1
ATOM 5849 C CA . THR A 1 733 ? -15.390 32.311 -12.429 1.00 29.86 733 THR A CA 1
ATOM 5850 C C . THR A 1 733 ? -16.327 31.117 -12.220 1.00 29.86 733 THR A C 1
ATOM 5852 O O . THR A 1 733 ? -17.408 31.274 -11.656 1.00 29.86 733 THR A O 1
ATOM 5855 N N . TYR A 1 734 ? -15.898 29.904 -12.594 1.00 32.16 734 TYR A N 1
ATOM 5856 C CA . TYR A 1 734 ? -16.651 28.672 -12.330 1.00 32.16 734 TYR A CA 1
ATOM 5857 C C . TYR A 1 734 ? -16.761 28.374 -10.823 1.00 32.16 734 TYR A C 1
ATOM 5859 O O . TYR A 1 734 ? -17.836 28.026 -10.334 1.00 32.16 734 TYR A O 1
ATOM 5867 N N . PHE A 1 735 ? -15.672 28.583 -10.070 1.00 32.16 735 PHE A N 1
ATOM 5868 C CA . PHE A 1 735 ? -15.658 28.465 -8.606 1.00 32.16 735 PHE A CA 1
ATOM 5869 C C . PHE A 1 735 ? -16.553 29.522 -7.934 1.00 32.16 735 PHE A C 1
ATOM 5871 O O . PHE A 1 735 ? -17.250 29.214 -6.974 1.00 32.16 735 PHE A O 1
ATOM 5878 N N . TYR A 1 736 ? -16.578 30.750 -8.464 1.00 35.62 736 TYR A N 1
ATOM 5879 C CA . TYR A 1 736 ? -17.380 31.866 -7.952 1.00 35.62 736 TYR A CA 1
ATOM 5880 C C . TYR A 1 736 ? -18.889 31.663 -8.189 1.00 35.62 736 TYR A C 1
ATOM 5882 O O . TYR A 1 736 ? -19.695 31.869 -7.282 1.00 35.62 736 TYR A O 1
ATOM 5890 N N . ASN A 1 737 ? -19.283 31.172 -9.372 1.00 30.81 737 ASN A N 1
ATOM 5891 C CA . ASN A 1 737 ? -20.694 30.945 -9.711 1.00 30.81 737 ASN A CA 1
ATOM 5892 C C . ASN A 1 737 ? -21.335 29.786 -8.923 1.00 30.81 737 ASN A C 1
ATOM 5894 O O . ASN A 1 737 ? -22.491 29.904 -8.522 1.00 30.81 737 ASN A O 1
ATOM 5898 N N . GLN A 1 738 ? -20.598 28.707 -8.619 1.00 32.16 738 GLN A N 1
ATOM 5899 C CA . GLN A 1 738 ? -21.126 27.606 -7.792 1.00 32.16 738 GLN A CA 1
ATOM 5900 C C . GLN A 1 738 ? -21.306 27.965 -6.307 1.00 32.16 738 GLN A C 1
ATOM 5902 O O . GLN A 1 738 ? -22.020 27.267 -5.584 1.00 32.16 738 GLN A O 1
ATOM 5907 N N . VAL A 1 739 ? -20.641 29.020 -5.830 1.00 33.31 739 VAL A N 1
ATOM 5908 C CA . VAL A 1 739 ? -20.745 29.476 -4.437 1.00 33.31 739 VAL A CA 1
ATOM 5909 C C . VAL A 1 739 ? -21.980 30.357 -4.226 1.00 33.31 739 VAL A C 1
ATOM 5911 O O . VAL A 1 739 ? -22.572 30.289 -3.154 1.00 33.31 739 VAL A O 1
ATOM 5914 N N . LEU A 1 740 ? -22.404 31.126 -5.237 1.00 33.41 740 LEU A N 1
ATOM 5915 C CA . LEU A 1 740 ? -23.514 32.082 -5.111 1.00 33.41 740 LEU A CA 1
ATOM 5916 C C . LEU A 1 740 ? -24.866 31.581 -5.652 1.00 33.41 740 LEU A C 1
ATOM 5918 O O . LEU A 1 740 ? -25.895 31.991 -5.124 1.00 33.41 740 LEU A O 1
ATOM 5922 N N . TYR A 1 741 ? -24.899 30.685 -6.649 1.00 32.94 741 TYR A N 1
ATOM 5923 C CA . TYR A 1 741 ? -26.156 30.201 -7.247 1.00 32.94 741 TYR A CA 1
ATOM 5924 C C . TYR A 1 741 ? -26.147 28.674 -7.438 1.00 32.94 741 TYR A C 1
ATOM 5926 O O . TYR A 1 741 ? -25.755 28.185 -8.496 1.00 32.94 741 TYR A O 1
ATOM 5934 N N . PRO A 1 742 ? -26.610 27.879 -6.456 1.00 33.56 742 PRO A N 1
ATOM 5935 C CA . PRO A 1 742 ? -26.535 26.415 -6.513 1.00 33.56 742 PRO A CA 1
ATOM 5936 C C . PRO A 1 742 ? -27.519 25.746 -7.502 1.00 33.56 742 PRO A C 1
ATOM 5938 O O . PRO A 1 742 ? -27.668 24.529 -7.464 1.00 33.56 742 PRO A O 1
ATOM 5941 N N . GLY A 1 743 ? -28.186 26.503 -8.388 1.00 31.39 743 GLY A N 1
ATOM 5942 C CA . GLY A 1 743 ? -29.234 25.999 -9.292 1.00 31.39 743 GLY A CA 1
ATOM 5943 C C . GLY A 1 743 ? -29.061 26.297 -10.788 1.00 31.39 743 GLY A C 1
ATOM 5944 O O . GLY A 1 743 ? -29.907 25.887 -11.578 1.00 31.39 743 GLY A O 1
ATOM 5945 N N . SER A 1 744 ? -28.008 26.998 -11.219 1.00 32.28 744 SER A N 1
ATOM 5946 C CA . SER A 1 744 ? -27.826 27.370 -12.631 1.00 32.28 744 SER A CA 1
ATOM 5947 C C . SER A 1 744 ? -26.908 26.387 -13.372 1.00 32.28 744 SER A C 1
ATOM 5949 O O . SER A 1 744 ? -25.683 26.484 -13.334 1.00 32.28 744 SER A O 1
ATOM 5951 N N . ASN A 1 745 ? -27.506 25.442 -14.105 1.00 34.53 745 ASN A N 1
ATOM 5952 C CA . ASN A 1 745 ? -26.798 24.611 -15.084 1.00 34.53 745 ASN A CA 1
ATOM 5953 C C . ASN A 1 745 ? -26.434 25.448 -16.321 1.00 34.53 745 ASN A C 1
ATOM 5955 O O . ASN A 1 745 ? -27.142 25.429 -17.324 1.00 34.53 745 ASN A O 1
ATOM 5959 N N . ILE A 1 746 ? -25.323 26.183 -16.262 1.00 33.88 746 ILE A N 1
ATOM 5960 C CA . ILE A 1 746 ? -24.720 26.805 -17.446 1.00 33.88 746 ILE A CA 1
ATOM 5961 C C . ILE A 1 746 ? -23.539 25.930 -17.881 1.00 33.88 746 ILE A C 1
ATOM 5963 O O . ILE A 1 746 ? -22.427 26.047 -17.367 1.00 33.88 746 ILE A O 1
ATOM 5967 N N . LEU A 1 747 ? -23.797 25.017 -18.817 1.00 27.34 747 LEU A N 1
ATOM 5968 C CA . LEU A 1 747 ? -22.764 24.350 -19.614 1.00 27.34 747 LEU A CA 1
ATOM 5969 C C . LEU A 1 747 ? -22.528 25.191 -20.878 1.00 27.34 747 LEU A C 1
ATOM 5971 O O . LEU A 1 747 ? -23.491 25.424 -21.608 1.00 27.34 747 LEU A O 1
ATOM 5975 N N . PRO A 1 748 ? -21.297 25.624 -21.198 1.00 29.02 748 PRO A N 1
ATOM 5976 C CA . PRO A 1 748 ? -21.031 26.196 -22.511 1.00 29.02 748 PRO A CA 1
ATOM 5977 C C . PRO A 1 748 ? -21.010 25.072 -23.562 1.00 29.02 748 PRO A C 1
ATOM 5979 O O . PRO A 1 748 ? -20.194 24.152 -23.482 1.00 29.02 748 PRO A O 1
ATOM 5982 N N . GLN A 1 749 ? -21.911 25.133 -24.548 1.00 25.42 749 GLN A N 1
ATOM 5983 C CA . GLN A 1 749 ? -21.798 24.344 -25.778 1.00 25.42 749 GLN A CA 1
ATOM 5984 C C . GLN A 1 749 ? -20.703 24.962 -26.658 1.00 25.42 749 GLN A C 1
ATOM 5986 O O . GLN A 1 749 ? -20.859 26.072 -27.159 1.00 25.42 749 GLN A O 1
ATOM 5991 N N . CYS A 1 750 ? -19.596 24.246 -26.862 1.00 27.16 750 CYS A N 1
ATOM 5992 C CA . CYS A 1 750 ? -18.600 24.603 -27.873 1.00 27.16 750 CYS A CA 1
ATOM 5993 C C . CYS A 1 750 ? -19.008 24.010 -29.229 1.00 27.16 750 CYS A C 1
ATOM 5995 O O . CYS A 1 750 ? -18.891 22.801 -29.429 1.00 27.16 750 CYS A O 1
ATOM 5997 N N . GLY A 1 751 ? -19.443 24.852 -30.167 1.00 24.73 751 GLY A N 1
ATOM 5998 C CA . GLY A 1 751 ? -19.457 24.524 -31.594 1.00 24.73 751 GLY A CA 1
ATOM 5999 C C . GLY A 1 751 ? -18.094 24.836 -32.226 1.00 24.73 751 GLY A C 1
ATOM 6000 O O . GLY A 1 751 ? -17.609 25.957 -32.115 1.00 24.73 751 GLY A O 1
ATOM 6001 N N . SER A 1 752 ? -17.467 23.841 -32.858 1.00 28.38 752 SER A N 1
ATOM 6002 C CA . SER A 1 752 ? -16.278 23.970 -33.730 1.00 28.38 752 SER A CA 1
ATOM 6003 C C . SER A 1 752 ? -16.705 24.129 -35.201 1.00 28.38 752 SER A C 1
ATOM 6005 O O . SER A 1 752 ? -17.790 23.641 -35.524 1.00 28.38 752 SER A O 1
ATOM 6007 N N . PRO A 1 753 ? -15.903 24.733 -36.105 1.00 35.94 753 PRO A N 1
ATOM 6008 C CA . PRO A 1 753 ? -14.743 24.053 -36.739 1.00 35.94 753 PRO A CA 1
ATOM 6009 C C . PRO A 1 753 ? -13.529 25.015 -36.916 1.00 35.94 753 PRO A C 1
ATOM 6011 O O . PRO A 1 753 ? -13.712 26.220 -36.995 1.00 35.94 753 PRO A O 1
ATOM 6014 N N . ASP A 1 754 ? -12.244 24.655 -36.821 1.00 24.61 754 ASP A N 1
ATOM 6015 C CA . ASP A 1 754 ? -11.454 23.670 -37.571 1.00 24.61 754 ASP A CA 1
ATOM 6016 C C . ASP A 1 754 ? -10.109 23.373 -36.849 1.00 24.61 754 ASP A C 1
ATOM 6018 O O . ASP A 1 754 ? -9.485 24.276 -36.293 1.00 24.61 754 ASP A O 1
ATOM 6022 N N . GLY A 1 755 ? -9.607 22.128 -36.944 1.00 23.52 755 GLY A N 1
ATOM 6023 C CA . GLY A 1 755 ? -8.154 21.852 -36.994 1.00 23.52 755 GLY A CA 1
ATOM 6024 C C . GLY A 1 755 ? -7.400 21.288 -35.765 1.00 23.52 755 GLY A C 1
ATOM 6025 O O . GLY A 1 755 ? -6.545 21.971 -35.219 1.00 23.52 755 GLY A O 1
ATOM 6026 N N . PHE A 1 756 ? -7.612 19.995 -35.450 1.00 22.53 756 PHE A N 1
ATOM 6027 C CA . PHE A 1 756 ? -6.690 19.005 -34.814 1.00 22.53 756 PHE A CA 1
ATOM 6028 C C . PHE A 1 756 ? -6.132 19.259 -33.382 1.00 22.53 756 PHE A C 1
ATOM 6030 O O . PHE A 1 756 ? -5.206 20.032 -33.177 1.00 22.53 756 PHE A O 1
ATOM 6037 N N . ALA A 1 757 ? -6.717 18.652 -32.329 1.00 22.91 757 ALA A N 1
ATOM 6038 C CA . ALA A 1 757 ? -6.483 17.292 -31.760 1.00 22.91 757 ALA A CA 1
ATOM 6039 C C . ALA A 1 757 ? -5.173 17.176 -30.930 1.00 22.91 757 ALA A C 1
ATOM 6041 O O . ALA A 1 757 ? -4.092 17.365 -31.462 1.00 22.91 757 ALA A O 1
ATOM 6042 N N . SER A 1 758 ? -5.138 16.864 -29.625 1.00 23.03 758 SER A N 1
ATOM 6043 C CA . SER A 1 758 ? -5.932 15.918 -28.827 1.00 23.03 758 SER A CA 1
ATOM 6044 C C . SER A 1 758 ? -6.065 16.356 -27.352 1.00 23.03 758 SER A C 1
ATOM 6046 O O . SER A 1 758 ? -5.066 16.481 -26.639 1.00 23.03 758 SER A O 1
ATOM 6048 N N . VAL A 1 759 ? -7.304 16.509 -26.885 1.00 24.28 759 VAL A N 1
ATOM 6049 C CA . VAL A 1 759 ? -7.691 16.691 -25.477 1.00 24.28 759 VAL A CA 1
ATOM 6050 C C . VAL A 1 759 ? -8.207 15.352 -24.951 1.00 24.28 759 VAL A C 1
ATOM 6052 O O . VAL A 1 759 ? -9.056 14.731 -25.585 1.00 24.28 759 VAL A O 1
ATOM 6055 N N . LEU A 1 760 ? -7.716 14.917 -23.789 1.00 21.20 760 LEU A N 1
ATOM 6056 C CA . LEU A 1 760 ? -8.357 13.884 -22.975 1.00 21.20 760 LEU A CA 1
ATOM 6057 C C . LEU A 1 760 ? -8.944 14.593 -21.742 1.00 21.20 760 LEU A C 1
ATOM 6059 O O . LEU A 1 760 ? -8.178 15.192 -20.982 1.00 21.20 760 LEU A O 1
ATOM 6063 N N . PRO A 1 761 ? -10.274 14.589 -21.547 1.00 24.77 761 PRO A N 1
ATOM 6064 C CA . PRO A 1 761 ? -10.909 15.211 -20.395 1.00 24.77 761 PRO A CA 1
ATOM 6065 C C . PRO A 1 761 ? -10.668 14.337 -19.160 1.00 24.77 761 PRO A C 1
ATOM 6067 O O . PRO A 1 761 ? -11.122 13.196 -19.091 1.00 24.77 761 PRO A O 1
ATOM 6070 N N . VAL A 1 762 ? -9.945 14.859 -18.166 1.00 23.28 762 VAL A N 1
ATOM 6071 C CA . VAL A 1 762 ? -9.931 14.248 -16.832 1.00 23.28 762 VAL A CA 1
ATOM 6072 C C . VAL A 1 762 ? -11.247 14.622 -16.170 1.00 23.28 762 VAL A C 1
ATOM 6074 O O . VAL A 1 762 ? -11.397 15.702 -15.603 1.00 23.28 762 VAL A O 1
ATOM 6077 N N . ALA A 1 763 ? -12.211 13.718 -16.319 1.00 23.55 763 ALA A N 1
ATOM 6078 C CA . ALA A 1 763 ? -13.452 13.706 -15.578 1.00 23.55 763 ALA A CA 1
ATOM 6079 C C . ALA A 1 763 ? -13.179 13.857 -14.074 1.00 23.55 763 ALA A C 1
ATOM 6081 O O . ALA A 1 763 ? -12.346 13.154 -13.494 1.00 23.55 763 ALA A O 1
ATOM 6082 N N . LEU A 1 764 ? -13.922 14.775 -13.459 1.00 25.36 764 LEU A N 1
ATOM 6083 C CA . LEU A 1 764 ? -14.284 14.715 -12.052 1.00 25.36 764 LEU A CA 1
ATOM 6084 C C . LEU A 1 764 ? -14.893 13.335 -11.778 1.00 25.36 764 LEU A C 1
ATOM 6086 O O . LEU A 1 764 ? -16.003 13.038 -12.207 1.00 25.36 764 LEU A O 1
ATOM 6090 N N . LEU A 1 765 ? -14.143 12.500 -11.071 1.00 21.16 765 LEU A N 1
ATOM 6091 C CA . LEU A 1 765 ? -14.639 11.301 -10.413 1.00 21.16 765 LEU A CA 1
ATOM 6092 C C . LEU A 1 765 ? -14.362 11.501 -8.919 1.00 21.16 765 LEU A C 1
ATOM 6094 O O . LEU A 1 765 ? -13.195 11.678 -8.554 1.00 21.16 765 LEU A O 1
ATOM 6098 N N . PRO A 1 766 ? -15.393 11.520 -8.057 1.00 27.14 766 PRO A N 1
ATOM 6099 C CA . PRO A 1 766 ? -15.186 11.417 -6.628 1.00 27.14 766 PRO A CA 1
ATOM 6100 C C . PRO A 1 766 ? -14.837 9.954 -6.357 1.00 27.14 766 PRO A C 1
ATOM 6102 O O . PRO A 1 766 ? -15.669 9.064 -6.516 1.00 27.14 766 PRO A O 1
ATOM 6105 N N . LEU A 1 767 ? -13.583 9.685 -6.019 1.00 20.38 767 LEU A N 1
ATOM 6106 C CA . LEU A 1 767 ? -13.172 8.386 -5.506 1.00 20.38 767 LEU A CA 1
ATOM 6107 C C . LEU A 1 767 ? -12.511 8.619 -4.154 1.00 20.38 767 LEU A C 1
ATOM 6109 O O . LEU A 1 767 ? -11.521 9.347 -4.068 1.00 20.38 767 LEU A O 1
ATOM 6113 N N . LEU A 1 768 ? -13.179 8.034 -3.157 1.00 26.75 768 LEU A N 1
ATOM 6114 C CA . LEU A 1 768 ? -12.751 7.685 -1.803 1.00 26.75 768 LEU A CA 1
ATOM 6115 C C . LEU A 1 768 ? -11.233 7.583 -1.606 1.00 26.75 768 LEU A C 1
ATOM 6117 O O . LEU A 1 768 ? -10.560 6.947 -2.455 1.00 26.75 768 LEU A O 1
#

Nearest PDB structures (foldseek):
  8uw3-assembly1_A  TM=3.750E-01  e=1.028E-12  Homo sapiens
  8c8j-assembly1_A  TM=3.369E-01  e=3.468E-10  Homo sapiens
  8sxu-assembly1_A  TM=3.762E-01  e=2.921E-09  Homo sapiens
  8gh6-assembly1_A  TM=3.351E-01  e=5.740E-09  Bombyx mori
  8ibz-assembly1_C  TM=2.933E-01  e=1.623E-08  Bombyx mori

Mean predicted aligned error: 21.35 Å

Secondary structure (DSSP, 8-state):
-------PPP-PPPP--EEE-GGG--HHHHHHHHHTS-HHHHHTT--HHHHHHHHHHHHHHHHHHH--EEE--STTTTS-S---HHHHHHHHHHHHHHHHHHTTSS-HHHHHHHHHHHHHHHHHHHHHHHHHHHHTTTT-HHHHHHHHHHTSS--PPPPPEE-TTS-EE-SHHHHHHHHHHHHHTTSPPTTS----S-------------------HHHHHHHHHT--TTSPP-TT---HHHHHHTHHHHHHHHHHHHHHHHHH----GGGG-EEEEEEE-SS-TT-GGGEEEEEEE-HHHHHHHHHHHHHHHHHHHHTT-S-TT--TT-TT--HHHHHHHHHHHHHHHHTTTTTSS-EE--EETTEEPPPEE--SSPPTT-SSHHHHHHHHTGGGGTT-SSEEEEETTEEEEE---SSHHHHHHHHHHHHHHHHHHHHTT----GGG-EEE--STT------EETTEEPEEESEEEETTEEEETT---HHHHHHHHHHHHHHHHHHHHH-----HHHHHHHIIIIITHHHHTTHHHH---SHHHHHHHHHHHHHHHTTSTT-TTS-HHHHHHHTT---HHHHHHHHHHHHHHHHHTTTTTTTTTTTSTT-EEEEEEEEE-SSS-EEEEEEETTEEEEEEEE-PPPPTT-------SS--TT--TTSPPEEEEEEEEEESS---HHHHHHHHHT-TT-SSS-TTS--SS------B------S--TTHHHHHHHHHHHHH-TT----------S--------------

pLDDT: mean 70.99, std 22.74, range [20.38, 97.19]

Organism: Mycteria americana (NCBI:txid33587)

Foldseek 3Di:
DDDDDDPDDDDDDFDPDKDWDPVQFDLVQLLVQLLPDPLVVVCPPDALQRLVVVVLVSNVVSCPVGIDIDGDGPPPPPDDPQQDPVLVVLVVVLVVQVVCVVVVNHPPVVSVVSVVVSVVSVVVSQQVVLLVCLVCCQPDVPVVVVLLVVVVDDDDDDAFAAAPVGDTHDDPVVVVVRLVVVVVVVDDDPPPDPPDDDDPPPPPPDPDPPDDDQQDLVLQLVLLLPFDQVDDAWPSPDGSVSSNSNSVSVSVSLSSSLRSCSVVVDHHPQQVDWDWDWDAQDDDPRDSVRTDTDTRGHPSSVSSVVVVCVVVLVVCVVVVVDDPQDQPPDPPGDPVNNCCVVVVVVVVVCVVPVVPDAWDWDADPNDIDDIDHDPDADDDPDPCRQVVQCVLCVCLCPPQPFDWDDDRLDIDTDFDPPDVVRVVSSQVSLASNLVVCVVSVHDDPQQLDEDQAADPPTPPDWHARPPGTHHYDQWDQDPNAIQGNDRALQVRLLVLLVQLVVQLVSCVVSRPDQALSSLVSSCVNPRVCSLQPVCLSSVHPDPVSLVSSQVSVQSSLCSHPPCVPPDPVVSCVVSVHDGVVVVSVVVNVVVVVCCVVPVCVPPPCVPPVAKWWWWWKWWADQPDFTKIFIDTPNHTDDMDGHPDHDDPPDDDDADADDDDPPDDPNPGIGMDRQWIWIDNDDDDPVRVVVVVVVPPPPPPPPPPDDPDPDDDGPTPGDDDDDPDDPDPVVVVVVVVCCVPDVPDPDDDDDDDDDDDDDDDDPDDDDDD

Radius of gyration: 39.63 Å; Cα contacts (8 Å, |Δi|>4): 717; chains: 1; bounding box: 98×113×90 Å

InterPro domains:
  IPR000477 Reverse transcriptase domain [PF00078] (284-453)
  IPR013320 Concanavalin A-like lectin/glucanase domain superfamily [SSF49899] (609-695)
  IPR043502 DNA/RNA polymerase superfamily [SSF56672] (222-416)